Protein AF-A0A066VJV2-F1 (afdb_monomer)

Foldseek 3Di:
DDDDDDDDDDDDDDDDDDDDDDDDDDDDDDDDDDDDDDDDDDDDDDDDDDDDDDDDDDDDDDDDDDDDPDDDPDPDDDDDDDDDDDDDDDDDDDDDQDLPLLVLLLVLLVVLLVLDFVVQSVLLNLLSVLLNVLLVVLVVCVVDVDPFAFAEEEEAAAVVLVSVLLVCLLQLDVVVVVVVVVPDDPPDDDDDDPDDDDDDDFQFEDEPPDDDDDDDPPDPDPVPRPRPPRDPPVLSVVLSHRYYYHYLDAPDSVVVSVVLVGLAYEQGGEPVLLLVLLVVLVVVVPPPDPDDPPPPCPPVVSSNVSRLNSLQVLLVCLQFQRYAYEYAHQPPPPPPPDDLPPVVVVVVVVSLVSSCSRNHVVSSVSLQVSQVLLVVVVCPVPPPDDDRDHSYHYFHSVLSVVLSVLVVVQVVCVPPDDPDDDDRSVVVNVVSVVSGRSVVVSVCSSCVSLLSPPCPPPPPDDDDPDPDPCVSVSSSSSSVSSSVVSSVSSLVVSVVVLVVLLVLLVLLLVLLVVLVVVLVVVLLVLLCVLQHVPPCVDPDPPPPVPDDPDDDDDDDDDDDPDPPPPDDPVNQCSHLVNLQVVLVVQLVCCCPPVVDLVCLLVCLVVLLVVVLCSLVVRQSPVSLVSLLVVLVVLLVLLVVSLVVLVVSVVVSLVVVVDVVCDPSNVVCPDDDPDPPPSSQRLLNDPVLVVQLVCQDSVNLVVVSDSCLLCVLSVVLSCQCNPCVHLSNLLSVLSVVLSVVLVVQLVVLLVLLCCLDPVVVVCVDDDDPVCVVSNDHNVRSVVSSVVSNVVSSVSSNVSNVVSVVVSVVSSVVSSVVSSVVSSVSSSCSSCVRRSVSSNSSSVSSNVSSVVSVVSSVVSVVSSVVSVVVSVVSVPPVPPPVVVPPDD

Solvent-accessible surface area (backbone atoms only — not comparable to full-atom values): 53310 Å² total; per-residue (Å²): 140,84,90,85,86,84,90,86,87,86,82,83,90,78,88,83,88,83,88,83,85,90,79,89,86,86,88,82,90,77,87,88,82,82,88,80,90,86,88,84,84,89,92,84,89,83,83,87,80,82,90,81,94,82,87,91,78,81,85,89,83,88,87,89,79,93,81,89,92,82,89,87,88,77,92,87,79,88,83,85,80,82,82,83,78,83,76,85,78,88,78,86,84,79,93,69,91,70,74,75,57,57,57,51,62,39,50,46,46,59,55,43,31,73,74,42,60,74,81,74,26,49,59,55,40,51,50,32,54,56,33,44,51,53,52,54,54,48,56,54,48,75,78,36,98,61,80,80,78,64,46,32,34,36,40,39,12,16,56,89,39,39,43,61,51,40,53,48,43,72,67,52,56,66,70,60,57,48,70,68,51,75,77,65,80,93,86,74,97,73,80,95,70,88,76,81,80,90,72,94,58,84,39,64,40,52,75,72,68,92,70,87,83,78,78,84,89,57,76,88,68,74,78,82,56,62,47,57,54,61,78,82,51,63,66,43,63,74,49,37,52,44,70,35,49,34,50,48,51,65,96,44,70,69,51,50,51,51,58,64,69,30,58,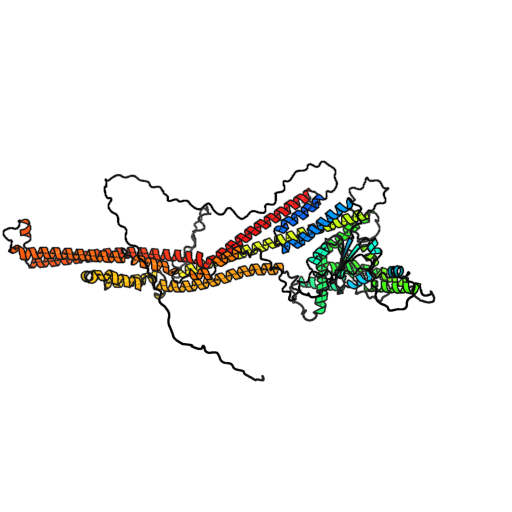28,37,38,38,41,42,21,60,63,55,40,48,52,45,22,49,55,51,58,51,68,77,45,80,87,58,82,81,72,86,73,87,81,51,73,70,60,51,55,60,50,48,27,42,48,42,40,38,52,50,47,38,69,43,25,78,40,64,59,51,42,40,35,36,26,52,84,79,77,80,66,86,66,94,74,60,78,74,70,55,50,66,69,45,51,64,56,49,49,57,35,44,30,51,44,48,29,59,72,27,44,50,36,33,39,45,59,37,49,58,52,50,64,65,64,43,80,81,56,84,85,77,81,79,81,73,66,54,53,44,69,30,24,48,73,36,30,46,48,13,46,52,29,42,49,51,28,60,61,45,75,78,50,79,90,77,85,68,99,65,63,40,60,60,53,15,53,53,28,32,66,70,7,34,54,61,62,52,50,50,41,70,58,51,55,77,48,65,68,69,79,61,85,84,78,61,92,82,72,82,92,82,70,93,70,76,56,68,59,60,27,51,52,53,37,52,51,50,40,32,52,44,51,51,53,50,42,50,52,51,49,52,50,53,51,55,52,52,49,52,52,34,52,51,40,43,51,51,19,54,49,38,39,51,51,46,53,52,51,51,51,52,51,50,39,64,75,72,35,76,88,68,60,90,67,74,77,88,74,80,63,79,86,74,70,98,71,88,81,82,92,76,91,76,82,88,76,78,79,78,78,73,80,72,52,82,79,67,42,57,77,38,68,71,33,32,42,47,53,28,48,52,54,51,48,48,42,50,64,71,66,56,30,73,87,45,36,81,80,45,42,75,50,45,45,58,58,48,49,57,45,46,77,71,33,57,43,50,67,51,41,53,49,37,35,52,47,44,58,48,49,53,53,51,29,52,50,46,52,52,52,44,51,49,56,52,50,48,55,46,51,48,52,50,53,60,75,57,37,88,84,52,70,80,68,82,67,91,69,90,65,83,68,74,76,77,74,43,92,80,67,42,70,64,53,54,52,54,44,61,68,43,28,62,80,57,31,51,74,64,59,41,56,58,59,68,33,41,52,57,54,52,51,53,46,51,42,70,34,92,80,14,57,49,46,50,44,27,53,50,45,42,55,40,44,51,50,30,49,51,52,37,50,52,43,45,53,54,33,49,43,24,52,65,45,37,78,76,43,78,88,77,68,62,73,84,58,64,80,51,62,41,54,66,72,54,29,53,49,49,43,51,50,47,43,52,50,29,50,54,52,34,45,55,50,52,52,51,46,50,59,46,42,51,51,57,47,57,55,50,52,59,48,46,55,51,47,45,53,52,51,47,51,49,46,43,52,70,45,44,41,32,34,36,49,48,49,17,51,46,37,37,53,48,28,53,54,47,47,56,50,48,55,49,38,49,51,51,52,50,52,56,47,48,54,41,44,74,71,59,72,48,75,69,78,75,68,80,80,78,81,80,131

Structure (mmCIF, N/CA/C/O backbone):
data_AF-A0A066VJV2-F1
#
_entry.id   AF-A0A066VJV2-F1
#
loop_
_atom_site.group_PDB
_atom_site.id
_atom_site.type_symbol
_atom_site.label_atom_id
_atom_site.label_alt_id
_atom_site.label_comp_id
_atom_site.label_asym_id
_atom_site.label_entity_id
_atom_site.label_seq_id
_atom_site.pdbx_PDB_ins_code
_atom_site.Cartn_x
_atom_site.Cartn_y
_atom_site.Cartn_z
_atom_site.occupancy
_atom_site.B_iso_or_equiv
_atom_site.auth_seq_id
_atom_site.auth_comp_id
_atom_site.auth_asym_id
_atom_site.auth_atom_id
_atom_site.pdbx_PDB_model_num
ATOM 1 N N . MET A 1 1 ? 42.986 -24.938 29.144 1.00 39.69 1 MET A N 1
ATOM 2 C CA . MET A 1 1 ? 42.851 -26.283 28.548 1.00 39.69 1 MET A CA 1
ATOM 3 C C . MET A 1 1 ? 41.410 -26.482 28.104 1.00 39.69 1 MET A C 1
ATOM 5 O O . MET A 1 1 ? 40.550 -26.448 28.975 1.00 39.69 1 MET A O 1
ATOM 9 N N . PRO A 1 2 ? 41.135 -26.658 26.805 1.00 43.28 2 PRO A N 1
ATOM 10 C CA . PRO A 1 2 ? 39.893 -27.248 26.313 1.00 43.28 2 PRO A CA 1
ATOM 11 C C . PRO A 1 2 ? 40.125 -28.696 25.841 1.00 43.28 2 PRO A C 1
ATOM 13 O O . PRO A 1 2 ? 41.174 -29.010 25.277 1.00 43.28 2 PRO A O 1
ATOM 16 N N . SER A 1 3 ? 39.159 -29.580 26.085 1.00 40.84 3 SER A N 1
ATOM 17 C CA . SER A 1 3 ? 39.162 -30.973 25.621 1.00 40.84 3 SER A CA 1
ATOM 18 C C . SER A 1 3 ? 38.673 -31.091 24.171 1.00 40.84 3 SER A C 1
ATOM 20 O O . SER A 1 3 ? 37.910 -30.258 23.688 1.00 40.84 3 SER A O 1
ATOM 22 N N . ALA A 1 4 ? 39.132 -32.131 23.470 1.00 44.03 4 ALA A N 1
ATOM 23 C CA . ALA A 1 4 ? 38.883 -32.359 22.046 1.00 44.03 4 ALA A CA 1
ATOM 24 C C . ALA A 1 4 ? 38.137 -33.685 21.783 1.00 44.03 4 ALA A C 1
ATOM 26 O O . ALA A 1 4 ? 37.939 -34.473 22.706 1.00 44.03 4 ALA A O 1
ATOM 27 N N . THR A 1 5 ? 37.871 -33.942 20.491 1.00 43.41 5 THR A N 1
ATOM 28 C CA . THR A 1 5 ? 37.359 -35.165 19.813 1.00 43.41 5 THR A CA 1
ATOM 29 C C . THR A 1 5 ? 35.867 -35.164 19.416 1.00 43.41 5 THR A C 1
ATOM 31 O O . THR A 1 5 ? 35.047 -34.608 20.140 1.00 43.41 5 THR A O 1
ATOM 34 N N . PRO A 1 6 ? 35.491 -35.834 18.300 1.00 54.53 6 PRO A N 1
ATOM 35 C CA . PRO A 1 6 ? 36.226 -35.883 17.026 1.00 54.53 6 PRO A CA 1
ATOM 36 C C . PRO A 1 6 ? 35.349 -35.690 15.761 1.00 54.53 6 PRO A C 1
ATOM 38 O O . PRO A 1 6 ? 34.130 -35.569 15.808 1.00 54.53 6 PRO A O 1
ATOM 41 N N . PHE A 1 7 ? 36.026 -35.674 14.609 1.00 32.38 7 PHE A N 1
ATOM 42 C CA . PHE A 1 7 ? 35.481 -35.563 13.250 1.00 32.38 7 PHE A CA 1
ATOM 43 C C . PHE A 1 7 ? 34.491 -36.673 12.849 1.00 32.38 7 PHE A C 1
ATOM 45 O O . PHE A 1 7 ? 34.722 -37.846 13.131 1.00 32.38 7 PHE A O 1
ATOM 52 N N . HIS A 1 8 ? 33.543 -36.317 11.974 1.00 36.34 8 HIS A N 1
ATOM 53 C CA . HIS A 1 8 ? 33.120 -37.182 10.868 1.00 36.34 8 HIS A CA 1
ATOM 54 C C . HIS A 1 8 ? 33.074 -36.372 9.566 1.00 36.34 8 HIS A C 1
ATOM 56 O O . HIS A 1 8 ? 32.498 -35.287 9.516 1.00 36.34 8 HIS A O 1
ATOM 62 N N . SER A 1 9 ? 33.711 -36.885 8.515 1.00 31.31 9 SER A N 1
ATOM 63 C CA . SER A 1 9 ? 33.806 -36.249 7.200 1.00 31.31 9 SER A CA 1
ATOM 64 C C . SER A 1 9 ? 32.852 -36.897 6.194 1.00 31.31 9 SER A C 1
ATOM 66 O O . SER A 1 9 ? 32.720 -38.118 6.139 1.00 31.31 9 SER A O 1
ATOM 68 N N . SER A 1 10 ? 32.229 -36.080 5.344 1.00 33.25 10 SER A N 1
ATOM 69 C CA . SER A 1 10 ? 31.656 -36.529 4.071 1.00 33.25 10 SER A CA 1
ATOM 70 C C . SER A 1 10 ? 31.988 -35.505 2.981 1.00 33.25 10 SER A C 1
ATOM 72 O O . SER A 1 10 ? 31.960 -34.298 3.215 1.00 33.25 10 SER A O 1
ATOM 74 N N . LEU A 1 11 ? 32.413 -36.004 1.820 1.00 36.78 11 LEU A N 1
ATOM 75 C CA . LEU A 1 11 ? 32.882 -35.228 0.665 1.00 36.78 11 LEU A CA 1
ATOM 76 C C . LEU A 1 11 ? 31.855 -35.308 -0.487 1.00 36.78 11 LEU A C 1
ATOM 78 O O . LEU A 1 11 ? 30.977 -36.172 -0.456 1.00 36.78 11 LEU A O 1
ATOM 82 N N . PRO A 1 12 ? 31.908 -34.394 -1.476 1.00 43.50 12 PRO A N 1
ATOM 83 C CA . PRO A 1 12 ? 30.736 -34.039 -2.276 1.00 43.50 12 PRO A CA 1
ATOM 84 C C . PRO A 1 12 ? 30.465 -34.961 -3.472 1.00 43.50 12 PRO A C 1
ATOM 86 O O . PRO A 1 12 ? 31.363 -35.591 -4.036 1.00 43.50 12 PRO A O 1
ATOM 89 N N . ALA A 1 13 ? 29.206 -34.955 -3.911 1.00 32.41 13 ALA A N 1
ATOM 90 C CA . ALA A 1 13 ? 28.751 -35.646 -5.111 1.00 32.41 13 ALA A CA 1
ATOM 91 C C . ALA A 1 13 ? 29.340 -35.037 -6.400 1.00 32.41 13 ALA A C 1
ATOM 93 O O . ALA A 1 13 ? 29.382 -33.819 -6.572 1.00 32.41 13 ALA A O 1
ATOM 94 N N . LYS A 1 14 ? 29.735 -35.906 -7.338 1.00 33.06 14 LYS A N 1
ATOM 95 C CA . LYS A 1 14 ? 30.021 -35.555 -8.739 1.00 33.06 14 LYS A CA 1
ATOM 96 C C . LYS A 1 14 ? 28.795 -35.859 -9.613 1.00 33.06 14 LYS A C 1
ATOM 98 O O . LYS A 1 14 ? 28.132 -36.864 -9.356 1.00 33.06 14 LYS A O 1
ATOM 103 N N . PRO A 1 15 ? 28.515 -35.070 -10.665 1.00 38.19 15 PRO A N 1
ATOM 104 C CA . PRO A 1 15 ? 27.464 -35.390 -11.625 1.00 38.19 15 PRO A CA 1
ATOM 105 C C . PRO A 1 15 ? 27.887 -36.547 -12.543 1.00 38.19 15 PRO A C 1
ATOM 107 O O . PRO A 1 15 ? 29.033 -36.619 -12.990 1.00 38.19 15 PRO A O 1
ATOM 110 N N . VAL A 1 16 ? 26.943 -37.440 -12.845 1.00 35.59 16 VAL A N 1
ATOM 111 C CA . VAL A 1 16 ? 27.129 -38.547 -13.792 1.00 35.59 16 VAL A CA 1
ATOM 112 C C . VAL A 1 16 ? 26.794 -38.070 -15.204 1.00 35.59 16 VAL A C 1
ATOM 114 O O . VAL A 1 16 ? 25.682 -37.620 -15.465 1.00 35.59 16 VAL A O 1
ATOM 117 N N . PHE A 1 17 ? 27.750 -38.205 -16.124 1.00 30.39 17 PHE A N 1
ATOM 118 C CA . PHE A 1 17 ? 27.488 -38.165 -17.563 1.00 30.39 17 PHE A CA 1
ATOM 119 C C . PHE A 1 17 ? 26.851 -39.489 -18.003 1.00 30.39 17 PHE A C 1
ATOM 121 O O . PHE A 1 17 ? 27.412 -40.553 -17.744 1.00 30.39 17 PHE A O 1
ATOM 128 N N . SER A 1 18 ? 25.745 -39.427 -18.742 1.00 32.62 18 SER A N 1
ATOM 129 C CA . SER A 1 18 ? 25.177 -40.572 -19.459 1.00 32.62 18 SER A CA 1
ATOM 130 C C . SER A 1 18 ? 24.946 -40.221 -20.930 1.00 32.62 18 SER A C 1
ATOM 132 O O . SER A 1 18 ? 23.914 -39.692 -21.331 1.00 32.62 18 SER A O 1
ATOM 134 N N . THR A 1 19 ? 25.936 -40.540 -21.759 1.00 30.48 19 THR A N 1
ATOM 135 C CA . THR A 1 19 ? 25.790 -40.609 -23.217 1.00 30.48 19 THR A CA 1
ATOM 136 C C . THR A 1 19 ? 25.227 -41.965 -23.621 1.00 30.48 19 THR A C 1
ATOM 138 O O . THR A 1 19 ? 25.823 -42.979 -23.265 1.00 30.48 19 THR A O 1
ATOM 141 N N . LEU A 1 20 ? 24.180 -41.989 -24.446 1.00 29.66 20 LEU A N 1
ATOM 142 C CA . LEU A 1 20 ? 23.897 -43.074 -25.393 1.00 29.66 20 LEU A CA 1
ATOM 143 C C . LEU A 1 20 ? 23.068 -42.525 -26.569 1.00 29.66 20 LEU A C 1
ATOM 145 O O . LEU A 1 20 ? 22.433 -41.480 -26.448 1.00 29.66 20 LEU A O 1
ATOM 149 N N . SER A 1 21 ? 23.176 -43.182 -27.726 1.00 28.14 21 SER A N 1
ATOM 150 C CA . SER A 1 21 ? 22.828 -42.633 -29.052 1.00 28.14 21 SER A CA 1
ATOM 151 C C . SER A 1 21 ? 21.708 -43.475 -29.737 1.00 28.14 21 SER A C 1
ATOM 153 O O . SER A 1 21 ? 20.954 -44.104 -28.995 1.00 28.14 21 SER A O 1
ATOM 155 N N . PRO A 1 22 ? 21.438 -43.462 -31.066 1.00 49.06 22 PRO A N 1
ATOM 156 C CA . PRO A 1 22 ? 20.094 -43.113 -31.546 1.00 49.06 22 PRO A CA 1
ATOM 157 C C . PRO A 1 22 ? 19.390 -44.200 -32.390 1.00 49.06 22 PRO A C 1
ATOM 159 O O . PRO A 1 22 ? 20.035 -45.103 -32.919 1.00 49.06 22 PRO A O 1
ATOM 162 N N . ALA A 1 23 ? 18.079 -44.056 -32.632 1.00 27.03 23 ALA A N 1
ATOM 163 C CA . ALA A 1 23 ? 17.391 -44.724 -33.748 1.00 27.03 23 ALA A CA 1
ATOM 164 C C . ALA A 1 23 ? 16.080 -44.022 -34.174 1.00 27.03 23 ALA A C 1
ATOM 166 O O . ALA A 1 23 ? 15.378 -43.453 -33.347 1.00 27.03 23 ALA A O 1
ATOM 167 N N . ALA A 1 24 ? 15.795 -44.105 -35.482 1.00 29.22 24 ALA A N 1
ATOM 168 C CA . ALA A 1 24 ? 14.582 -43.752 -36.244 1.00 29.22 24 ALA A CA 1
ATOM 169 C C . ALA A 1 24 ? 13.249 -43.634 -35.454 1.00 29.22 24 ALA A C 1
ATOM 171 O O . ALA A 1 24 ? 12.934 -44.469 -34.618 1.00 29.22 24 ALA A O 1
ATOM 172 N N . SER A 1 25 ? 12.324 -42.714 -35.752 1.00 27.80 25 SER A N 1
ATOM 173 C CA . SER A 1 25 ? 11.764 -42.355 -37.077 1.00 27.80 25 SER A CA 1
ATOM 174 C C . SER A 1 25 ? 11.108 -40.947 -37.017 1.00 27.80 25 SER A C 1
ATOM 176 O O . SER A 1 25 ? 11.111 -40.341 -35.953 1.00 27.80 25 SER A O 1
ATOM 178 N N . SER A 1 26 ? 10.505 -40.331 -38.046 1.00 28.11 26 SER A N 1
ATOM 179 C CA . SER A 1 26 ? 10.114 -40.731 -39.417 1.00 28.11 26 SER A CA 1
ATOM 180 C C . SER A 1 26 ? 10.123 -39.497 -40.363 1.00 28.11 26 SER A C 1
ATOM 182 O O . SER A 1 26 ? 10.624 -38.443 -39.977 1.00 28.11 26 SER A O 1
ATOM 184 N N . LEU A 1 27 ? 9.571 -39.596 -41.585 1.00 31.77 27 LEU A N 1
ATOM 185 C CA . LEU A 1 27 ? 9.294 -38.444 -42.464 1.00 31.77 27 LEU A CA 1
ATOM 186 C C . LEU A 1 27 ? 7.798 -38.090 -42.475 1.00 31.77 27 LEU A C 1
ATOM 188 O O . LEU A 1 27 ? 6.961 -38.973 -42.642 1.00 31.77 27 LEU A O 1
ATOM 192 N N . ALA A 1 28 ? 7.483 -36.792 -42.470 1.00 30.34 28 ALA A N 1
ATOM 193 C CA . ALA A 1 28 ? 6.215 -36.263 -42.975 1.00 30.34 28 ALA A CA 1
ATOM 194 C C . ALA A 1 28 ? 6.444 -34.885 -43.624 1.00 30.34 28 ALA A C 1
ATOM 196 O O . ALA A 1 28 ? 6.582 -33.873 -42.941 1.00 30.34 28 ALA A O 1
ATOM 197 N N . SER A 1 29 ? 6.505 -34.850 -44.955 1.00 29.75 29 SER A N 1
ATOM 198 C CA . SER A 1 29 ? 6.594 -33.606 -45.727 1.00 29.75 29 SER A CA 1
ATOM 199 C C . SER A 1 29 ? 5.217 -32.953 -45.856 1.00 29.75 29 SER A C 1
ATOM 201 O O . SER A 1 29 ? 4.290 -33.596 -46.348 1.00 29.75 29 SER A O 1
ATOM 203 N N . SER A 1 30 ? 5.090 -31.663 -45.538 1.00 28.75 30 SER A N 1
ATOM 204 C CA . SER A 1 30 ? 3.967 -30.836 -45.999 1.00 28.75 30 SER A CA 1
ATOM 205 C C . SER A 1 30 ? 4.485 -29.654 -46.822 1.00 28.75 30 SER A C 1
ATOM 207 O O . SER A 1 30 ? 5.364 -28.900 -46.410 1.00 28.75 30 SER A O 1
ATOM 209 N N . GLN A 1 31 ? 3.985 -29.547 -48.053 1.00 28.84 31 GLN A N 1
ATOM 210 C CA . GLN A 1 31 ? 4.410 -28.540 -49.022 1.00 28.84 31 GLN A CA 1
ATOM 211 C C . GLN A 1 31 ? 3.922 -27.142 -48.625 1.00 28.84 31 GLN A C 1
ATOM 213 O O . GLN A 1 31 ? 2.743 -26.958 -48.322 1.00 28.84 31 GLN A O 1
ATOM 218 N N . ILE A 1 32 ? 4.792 -26.139 -48.751 1.00 31.83 32 ILE A N 1
ATOM 219 C CA . ILE A 1 32 ? 4.379 -24.733 -48.796 1.00 31.83 32 ILE A CA 1
ATOM 220 C C . ILE A 1 32 ? 4.088 -24.378 -50.258 1.00 31.83 32 ILE A C 1
ATOM 222 O O . ILE A 1 32 ? 4.955 -24.483 -51.124 1.00 31.83 32 ILE A O 1
ATOM 226 N N . LYS A 1 33 ? 2.842 -23.983 -50.526 1.00 29.89 33 LYS A N 1
ATOM 227 C CA . LYS A 1 33 ? 2.322 -23.632 -51.854 1.00 29.89 33 LYS A CA 1
ATOM 228 C C . LYS A 1 33 ? 2.495 -22.123 -52.109 1.00 29.89 33 LYS A C 1
ATOM 230 O O . LYS A 1 33 ? 2.075 -21.343 -51.254 1.00 29.89 33 LYS A O 1
ATOM 235 N N . PRO A 1 34 ? 3.060 -21.683 -53.249 1.00 39.22 34 PRO A N 1
ATOM 236 C CA . PRO A 1 34 ? 3.154 -20.263 -53.584 1.00 39.22 34 PRO A CA 1
ATOM 237 C C . PRO A 1 34 ? 1.835 -19.739 -54.192 1.00 39.22 34 PRO A C 1
ATOM 239 O O . PRO A 1 34 ? 1.133 -20.500 -54.862 1.00 39.22 34 PRO A O 1
ATOM 242 N N . PRO A 1 35 ? 1.491 -18.451 -54.007 1.00 45.31 35 PRO A N 1
ATOM 243 C CA . PRO A 1 35 ? 0.436 -17.797 -54.773 1.00 45.31 35 PRO A CA 1
ATOM 244 C C . PRO A 1 35 ? 0.983 -17.248 -56.099 1.00 45.31 35 PRO A C 1
ATOM 246 O O . PRO A 1 35 ? 1.916 -16.444 -56.119 1.00 45.31 35 PRO A O 1
ATOM 249 N N . GLU A 1 36 ? 0.380 -17.670 -57.209 1.00 29.02 36 GLU A N 1
ATOM 250 C CA . GLU A 1 36 ? 0.655 -17.120 -58.537 1.00 29.02 36 GLU A CA 1
ATOM 251 C C . GLU A 1 36 ? -0.036 -15.768 -58.776 1.00 29.02 36 GLU A C 1
ATOM 253 O O . GLU A 1 36 ? -1.058 -15.417 -58.186 1.00 29.02 36 GLU A O 1
ATOM 258 N N . SER A 1 37 ? 0.564 -15.036 -59.707 1.00 31.61 37 SER A N 1
ATOM 259 C CA . SER A 1 37 ? 0.115 -13.810 -60.362 1.00 31.61 37 SER A CA 1
ATOM 260 C C . SER A 1 37 ? -1.361 -13.746 -60.779 1.00 31.61 37 SER A C 1
ATOM 262 O O . SER A 1 37 ? -1.894 -14.689 -61.358 1.00 31.61 37 SER A O 1
ATOM 264 N N . ALA A 1 38 ? -1.937 -12.541 -60.695 1.00 29.30 38 ALA A N 1
ATOM 265 C CA . ALA A 1 38 ? -3.058 -12.115 -61.532 1.00 29.30 38 ALA A CA 1
ATOM 266 C C . ALA A 1 38 ? -2.731 -10.770 -62.206 1.00 29.30 38 ALA A C 1
ATOM 268 O O . ALA A 1 38 ? -2.314 -9.818 -61.546 1.00 29.30 38 ALA A O 1
ATOM 269 N N . SER A 1 39 ? -2.917 -10.695 -63.526 1.00 29.55 39 SER A N 1
ATOM 270 C CA . SER A 1 39 ? -2.585 -9.536 -64.365 1.00 29.55 39 SER A CA 1
ATOM 271 C C . SER A 1 39 ? -3.777 -9.090 -65.221 1.00 29.55 39 SER A C 1
ATOM 273 O O . SER A 1 39 ? -4.292 -9.887 -66.001 1.00 29.55 39 SER A O 1
ATOM 275 N N . ALA A 1 40 ? -4.150 -7.809 -65.146 1.00 29.28 40 ALA A N 1
ATOM 276 C CA . ALA A 1 40 ? -4.997 -7.098 -66.116 1.00 29.28 40 ALA A CA 1
ATOM 277 C C . ALA A 1 40 ? -4.688 -5.585 -65.991 1.00 29.28 40 ALA A C 1
ATOM 279 O O . ALA A 1 40 ? -4.832 -5.034 -64.907 1.00 29.28 40 ALA A O 1
ATOM 280 N N . ILE A 1 41 ? -3.985 -4.934 -66.928 1.00 28.88 41 ILE A N 1
ATOM 281 C CA . ILE A 1 41 ? -4.368 -4.479 -68.287 1.00 28.88 41 ILE A CA 1
ATOM 282 C C . ILE A 1 41 ? -4.996 -3.061 -68.298 1.00 28.88 41 ILE A C 1
ATOM 284 O O . ILE A 1 41 ? -6.122 -2.862 -67.872 1.00 28.88 41 ILE A O 1
ATOM 288 N N . PHE A 1 42 ? -4.206 -2.122 -68.848 1.00 29.98 42 PHE A N 1
ATOM 289 C CA . PHE A 1 42 ? -4.512 -0.849 -69.540 1.00 29.98 42 PHE A CA 1
ATOM 290 C C . PHE A 1 42 ? -5.593 0.137 -69.036 1.00 29.98 42 PHE A C 1
ATOM 292 O O . PHE A 1 42 ? -6.777 -0.165 -68.984 1.00 29.98 42 PHE A O 1
ATOM 299 N N . GLY A 1 43 ? -5.186 1.411 -68.878 1.00 25.47 43 GLY A N 1
ATOM 300 C CA . GLY A 1 43 ? -6.101 2.544 -68.657 1.00 25.47 43 GLY A CA 1
ATOM 301 C C . GLY A 1 43 ? -5.430 3.922 -68.509 1.00 25.47 43 GLY A C 1
ATOM 302 O O . GLY A 1 43 ? -5.498 4.530 -67.449 1.00 25.47 43 GLY A O 1
ATOM 303 N N . VAL A 1 44 ? -4.787 4.434 -69.565 1.00 33.00 44 VAL A N 1
ATOM 304 C CA . VAL A 1 44 ? -4.277 5.825 -69.687 1.00 33.00 44 VAL A CA 1
ATOM 305 C C . VAL A 1 44 ? -5.044 6.440 -70.869 1.00 33.00 44 VAL A C 1
ATOM 307 O O . VAL A 1 44 ? -5.065 5.777 -71.909 1.00 33.00 44 VAL A O 1
ATOM 310 N N . PRO A 1 45 ? -5.697 7.630 -70.775 1.00 41.06 45 PRO A N 1
ATOM 311 C CA . PRO A 1 45 ? -4.946 8.894 -70.677 1.00 41.06 45 PRO A CA 1
ATOM 312 C C . PRO A 1 45 ? -5.618 10.121 -70.004 1.00 41.06 45 PRO A C 1
ATOM 314 O O . PRO A 1 45 ? -6.827 10.179 -69.808 1.00 41.06 45 PRO A O 1
ATOM 317 N N . LYS A 1 46 ? -4.796 11.182 -69.859 1.00 26.48 46 LYS A N 1
ATOM 318 C CA . LYS A 1 46 ? -4.992 12.562 -70.395 1.00 26.48 46 LYS A CA 1
ATOM 319 C C . LYS A 1 46 ? -4.856 13.692 -69.351 1.00 26.48 46 LYS A C 1
ATOM 321 O O . LYS A 1 46 ? -5.669 13.825 -68.447 1.00 26.48 46 LYS A O 1
ATOM 326 N N . MET A 1 47 ? -3.842 14.549 -69.534 1.00 31.31 47 MET A N 1
ATOM 327 C CA . MET A 1 47 ? -3.744 15.870 -68.882 1.00 31.31 47 MET A CA 1
ATOM 328 C C . MET A 1 47 ? -4.750 16.866 -69.488 1.00 31.31 47 MET A C 1
ATOM 330 O O . MET A 1 47 ? -5.168 16.697 -70.637 1.00 31.31 47 MET A O 1
ATOM 334 N N . PRO A 1 48 ? -5.056 17.958 -68.769 1.00 44.22 48 PRO A N 1
ATOM 335 C CA . PRO A 1 48 ? -4.577 19.263 -69.246 1.00 44.22 48 PRO A CA 1
ATOM 336 C C . PRO A 1 48 ? -3.873 20.104 -68.156 1.00 44.22 48 PRO A C 1
ATOM 338 O O . PRO A 1 48 ? -3.527 19.611 -67.086 1.00 44.22 48 PRO A O 1
ATOM 341 N N . SER A 1 49 ? -3.553 21.354 -68.493 1.00 32.12 49 SER A N 1
ATOM 342 C CA . SER A 1 49 ? -2.418 22.128 -67.972 1.00 32.12 49 SER A CA 1
ATOM 343 C C . SER A 1 49 ? -2.761 23.389 -67.162 1.00 32.12 49 SER A C 1
ATOM 345 O O . SER A 1 49 ? -3.708 24.076 -67.516 1.00 32.12 49 SER A O 1
ATOM 347 N N . LYS A 1 50 ? -1.815 23.766 -66.279 1.00 31.84 50 LYS A N 1
ATOM 348 C CA . LYS A 1 50 ? -1.361 25.136 -65.910 1.00 31.84 50 LYS A CA 1
ATOM 349 C C . LYS A 1 50 ? -2.307 26.147 -65.223 1.00 31.84 50 LYS A C 1
ATOM 351 O O . LYS A 1 50 ? -3.377 26.439 -65.725 1.00 31.84 50 LYS A O 1
ATOM 356 N N . GLU A 1 51 ? -1.704 26.821 -64.225 1.00 27.88 51 GLU A N 1
ATOM 357 C CA . GLU A 1 51 ? -2.011 28.172 -63.686 1.00 27.88 51 GLU A CA 1
ATOM 358 C C . GLU A 1 51 ? -3.375 28.283 -62.933 1.00 27.88 51 GLU A C 1
ATOM 360 O O . GLU A 1 51 ? -4.338 27.620 -63.286 1.00 27.88 51 GLU A O 1
ATOM 365 N N . THR A 1 52 ? -3.541 28.991 -61.801 1.00 28.80 52 THR A N 1
ATOM 366 C CA . THR A 1 52 ? -2.760 30.086 -61.179 1.00 28.80 52 THR A CA 1
ATOM 367 C C . THR A 1 52 ? -2.888 30.088 -59.632 1.00 28.80 52 THR A C 1
ATOM 369 O O . THR A 1 52 ? -3.772 29.460 -59.063 1.00 28.80 52 THR A O 1
ATOM 372 N N . VAL A 1 53 ? -1.996 30.835 -58.971 1.00 30.42 53 VAL A N 1
ATOM 373 C CA . VAL A 1 53 ? -1.949 31.270 -57.551 1.00 30.42 53 VAL A CA 1
ATOM 374 C C . VAL A 1 53 ? -3.298 31.441 -56.816 1.00 30.42 53 VAL A C 1
ATOM 376 O O . VAL A 1 53 ? -4.118 32.240 -57.255 1.00 30.42 53 VAL A O 1
ATOM 379 N N . ALA A 1 54 ? -3.423 30.861 -55.607 1.00 27.31 54 ALA A N 1
ATOM 380 C CA . ALA A 1 54 ? -4.037 31.485 -54.414 1.00 27.31 54 ALA A CA 1
ATOM 381 C C . ALA A 1 54 ? -3.732 30.688 -53.120 1.00 27.31 54 ALA A C 1
ATOM 383 O O . ALA A 1 54 ? -3.418 29.501 -53.167 1.00 27.31 54 ALA A O 1
ATOM 384 N N . SER A 1 55 ? -3.796 31.365 -51.970 1.00 29.14 55 SER A N 1
ATOM 385 C CA . SER A 1 55 ? -3.417 30.866 -50.635 1.00 29.14 55 SER A CA 1
ATOM 386 C C . SER A 1 55 ? -4.526 30.083 -49.899 1.00 29.14 55 SER A C 1
ATOM 388 O O . SER A 1 55 ? -5.688 30.155 -50.278 1.00 29.14 55 SER A O 1
ATOM 390 N N . ILE A 1 56 ? -4.152 29.505 -48.742 1.00 28.44 56 ILE A N 1
ATOM 391 C CA . ILE A 1 56 ? -4.992 28.990 -47.630 1.00 28.44 56 ILE A CA 1
ATOM 392 C C . ILE A 1 56 ? -5.379 27.496 -47.704 1.00 28.44 56 ILE A C 1
ATOM 394 O O . ILE A 1 56 ? -6.292 27.089 -48.412 1.00 28.44 56 ILE A O 1
ATOM 398 N N . SER A 1 57 ? -4.734 26.714 -46.833 1.00 25.06 57 SER A N 1
ATOM 399 C CA . SER A 1 57 ? -5.195 25.441 -46.257 1.00 25.06 57 SER A CA 1
ATOM 400 C C . SER A 1 57 ? -4.874 25.503 -44.752 1.00 25.06 57 SER A C 1
ATOM 402 O O . SER A 1 57 ? -3.776 25.918 -44.391 1.00 25.06 57 SER A O 1
ATOM 404 N N . SER A 1 58 ? -5.737 25.259 -43.761 1.00 25.72 58 SER A N 1
ATOM 405 C CA . SER A 1 58 ? -7.026 24.557 -43.630 1.00 25.72 58 SER A CA 1
ATOM 406 C C . SER A 1 58 ? -6.991 23.033 -43.846 1.00 25.72 58 SER A C 1
ATOM 408 O O . SER A 1 58 ? -6.639 22.546 -44.914 1.00 25.72 58 SER A O 1
ATOM 410 N N . LEU A 1 59 ? -7.424 22.314 -42.798 1.00 28.61 59 LEU A N 1
ATOM 411 C CA . LEU A 1 59 ? -7.909 20.914 -42.743 1.00 28.61 59 LEU A CA 1
ATOM 412 C C . LEU A 1 59 ? -8.979 20.632 -43.838 1.00 28.61 59 LEU A C 1
ATOM 414 O O . LEU A 1 59 ? -9.477 21.618 -44.389 1.00 28.61 59 LEU A O 1
ATOM 418 N N . PRO A 1 60 ? -9.450 19.382 -44.126 1.00 41.22 60 PRO A N 1
ATOM 419 C CA . PRO A 1 60 ? -9.387 18.096 -43.382 1.00 41.22 60 PRO A CA 1
ATOM 420 C C . PRO A 1 60 ? -8.823 16.961 -44.316 1.00 41.22 60 PRO A C 1
ATOM 422 O O . PRO A 1 60 ? -7.794 17.261 -44.917 1.00 41.22 60 PRO A O 1
ATOM 425 N N . PRO A 1 61 ? -9.380 15.734 -44.574 1.00 46.41 61 PRO A N 1
ATOM 426 C CA . PRO A 1 61 ? -10.344 14.856 -43.865 1.00 46.41 61 PRO A CA 1
ATOM 427 C C . PRO A 1 61 ? -10.068 13.313 -43.810 1.00 46.41 61 PRO A C 1
ATOM 429 O O . PRO A 1 61 ? -9.493 12.719 -44.710 1.00 46.41 61 PRO A O 1
ATOM 432 N N . ASN A 1 62 ? -10.682 12.662 -42.806 1.00 28.05 62 ASN A N 1
ATOM 433 C CA . ASN A 1 62 ? -11.372 11.344 -42.798 1.00 28.05 62 ASN A CA 1
ATOM 434 C C . ASN A 1 62 ? -10.766 10.049 -43.406 1.00 28.05 62 ASN A C 1
ATOM 436 O O . ASN A 1 62 ? -10.671 9.899 -44.619 1.00 28.05 62 ASN A O 1
ATOM 440 N N . PHE A 1 63 ? -10.780 8.982 -42.589 1.00 25.19 63 PHE A N 1
ATOM 441 C CA . PHE A 1 63 ? -11.531 7.757 -42.933 1.00 25.19 63 PHE A CA 1
ATOM 442 C C . PHE A 1 63 ? -12.253 7.187 -41.696 1.00 25.19 63 PHE A C 1
ATOM 444 O O . PHE A 1 63 ? -11.741 7.272 -40.582 1.00 25.19 63 PHE A O 1
ATOM 451 N N . ARG A 1 64 ? -13.478 6.666 -41.869 1.00 29.77 64 ARG A N 1
ATOM 452 C CA . ARG A 1 64 ? -14.406 6.324 -40.769 1.00 29.77 64 ARG A CA 1
ATOM 453 C C . ARG A 1 64 ? -15.221 5.067 -41.099 1.00 29.77 64 ARG A C 1
ATOM 455 O O . ARG A 1 64 ? -16.054 5.111 -41.997 1.00 29.77 64 ARG A O 1
ATOM 462 N N . ALA A 1 65 ? -15.062 4.004 -40.314 1.00 23.97 65 ALA A N 1
ATOM 463 C CA . ALA A 1 65 ? -16.004 2.882 -40.200 1.00 23.97 65 ALA A CA 1
ATOM 464 C C . ALA A 1 65 ? -15.895 2.345 -38.757 1.00 23.97 65 ALA A C 1
ATOM 466 O O . ALA A 1 65 ? -14.798 2.026 -38.322 1.00 23.97 65 ALA A O 1
ATOM 467 N N . ARG A 1 66 ? -16.908 2.433 -37.883 1.00 27.30 66 ARG A N 1
ATOM 468 C CA . ARG A 1 66 ? -18.193 1.698 -37.883 1.00 27.30 66 ARG A CA 1
ATOM 469 C C . ARG A 1 66 ? -18.020 0.178 -37.985 1.00 27.30 66 ARG A C 1
ATOM 471 O O . ARG A 1 66 ? -18.125 -0.367 -39.075 1.00 27.30 66 ARG A O 1
ATOM 478 N N . ASN A 1 67 ? -17.855 -0.479 -36.834 1.00 25.02 67 ASN A N 1
ATOM 479 C CA . ASN A 1 67 ? -18.728 -1.569 -36.367 1.00 25.02 67 ASN A CA 1
ATOM 480 C C . ASN A 1 67 ? -18.390 -1.959 -34.911 1.00 25.02 67 ASN A C 1
ATOM 482 O O . ASN A 1 67 ? -17.364 -1.533 -34.394 1.00 25.02 67 ASN A O 1
ATOM 486 N N . LEU A 1 68 ? -19.268 -2.755 -34.281 1.00 25.62 68 LEU A N 1
ATOM 487 C CA . LEU A 1 68 ? -19.158 -3.313 -32.917 1.00 25.62 68 LEU A CA 1
ATOM 488 C C . LEU A 1 68 ? -19.393 -2.346 -31.736 1.00 25.62 68 LEU A C 1
ATOM 490 O O . LEU A 1 68 ? -18.597 -2.239 -30.812 1.00 25.62 68 LEU A O 1
ATOM 494 N N . LEU A 1 69 ? -20.594 -1.759 -31.707 1.00 28.78 69 LEU A N 1
ATOM 495 C CA . LEU A 1 69 ? -21.283 -1.389 -30.460 1.00 28.78 69 LEU A CA 1
ATOM 496 C C . LEU A 1 69 ? -22.639 -2.118 -30.398 1.00 28.78 69 LEU A C 1
ATOM 498 O O . LEU A 1 69 ? -23.697 -1.508 -30.516 1.00 28.78 69 LEU A O 1
ATOM 502 N N . GLN A 1 70 ? -22.600 -3.454 -30.313 1.00 29.91 70 GLN A N 1
ATOM 503 C CA . GLN A 1 70 ? -23.781 -4.316 -30.139 1.00 29.91 70 GLN A CA 1
ATOM 504 C C . GLN A 1 70 ? -23.362 -5.764 -29.795 1.00 29.91 70 GLN A C 1
ATOM 506 O O . GLN A 1 70 ? -23.377 -6.617 -30.672 1.00 29.91 70 GLN A O 1
ATOM 511 N N . GLN A 1 71 ? -22.954 -6.033 -28.541 1.00 28.52 71 GLN A N 1
ATOM 512 C CA . GLN A 1 71 ? -23.034 -7.349 -27.851 1.00 28.52 71 GLN A CA 1
ATOM 513 C C . GLN A 1 71 ? -22.297 -7.339 -26.490 1.00 28.52 71 GLN A C 1
ATOM 515 O O . GLN A 1 71 ? -21.205 -7.871 -26.376 1.00 28.52 71 GLN A O 1
ATOM 520 N N . THR A 1 72 ? -22.919 -6.778 -25.446 1.00 25.17 72 THR A N 1
ATOM 521 C CA . THR A 1 72 ? -22.699 -7.138 -24.017 1.00 25.17 72 THR A CA 1
ATOM 522 C C . THR A 1 72 ? -23.833 -6.562 -23.153 1.00 25.17 72 THR A C 1
ATOM 524 O O . THR A 1 72 ? -23.629 -5.866 -22.166 1.00 25.17 72 THR A O 1
ATOM 527 N N . ALA A 1 73 ? -25.077 -6.847 -23.546 1.00 28.14 73 ALA A N 1
ATOM 528 C CA . ALA A 1 73 ? -26.273 -6.517 -22.769 1.00 28.14 73 ALA A CA 1
ATOM 529 C C . ALA A 1 73 ? -27.126 -7.779 -22.569 1.00 28.14 73 ALA A C 1
ATOM 531 O O . ALA A 1 73 ? -28.142 -7.966 -23.238 1.00 28.14 73 ALA A O 1
ATOM 532 N N . ARG A 1 74 ? -26.651 -8.677 -21.696 1.00 29.34 74 ARG A N 1
ATOM 533 C CA . ARG A 1 74 ? -27.381 -9.783 -21.042 1.00 29.34 74 ARG A CA 1
ATOM 534 C C . ARG A 1 74 ? -26.444 -10.451 -20.029 1.00 29.34 74 ARG A C 1
ATOM 536 O O . ARG A 1 74 ? -25.244 -10.485 -20.263 1.00 29.34 74 ARG A O 1
ATOM 543 N N . ILE A 1 75 ? -27.019 -11.000 -18.954 1.00 29.02 75 ILE A N 1
ATOM 544 C CA . ILE A 1 75 ? -26.328 -11.510 -17.750 1.00 29.02 75 ILE A CA 1
ATOM 545 C C . ILE A 1 75 ? -25.774 -10.383 -16.853 1.00 29.02 75 ILE A C 1
ATOM 547 O O . ILE A 1 75 ? -24.574 -10.182 -16.752 1.00 29.02 75 ILE A O 1
ATOM 551 N N . PHE A 1 76 ? -26.681 -9.641 -16.211 1.00 25.84 76 PHE A N 1
ATOM 552 C CA . PHE A 1 76 ? -26.729 -9.477 -14.747 1.00 25.84 76 PHE A CA 1
ATOM 553 C C . PHE A 1 76 ? -28.043 -8.765 -14.386 1.00 25.84 76 PHE A C 1
ATOM 555 O O . PHE A 1 76 ? -28.215 -7.565 -14.580 1.00 25.84 76 PHE A O 1
ATOM 562 N N . SER A 1 77 ? -29.000 -9.551 -13.908 1.00 25.55 77 SER A N 1
ATOM 563 C CA . SER A 1 77 ? -30.300 -9.134 -13.373 1.00 25.55 77 SER A CA 1
ATOM 564 C C . SER A 1 77 ? -30.573 -10.000 -12.146 1.00 25.55 77 SER A C 1
ATOM 566 O O . SER A 1 77 ? -30.141 -11.151 -12.171 1.00 25.55 77 SER A O 1
ATOM 568 N N . VAL A 1 78 ? -31.333 -9.491 -11.161 1.00 25.75 78 VAL A N 1
ATOM 569 C CA . VAL A 1 78 ? -31.397 -9.949 -9.746 1.00 25.75 78 VAL A CA 1
ATOM 570 C C . VAL A 1 78 ? -30.251 -9.308 -8.928 1.00 25.75 78 VAL A C 1
ATOM 572 O O . VAL A 1 78 ? -29.091 -9.557 -9.229 1.00 25.75 78 VAL A O 1
ATOM 575 N N . THR A 1 79 ? -30.470 -8.412 -7.952 1.00 24.80 79 THR A N 1
ATOM 576 C CA . THR A 1 79 ? -31.717 -7.964 -7.287 1.00 24.80 79 THR A CA 1
ATOM 577 C C . THR A 1 79 ? -31.699 -6.447 -7.051 1.00 24.80 79 THR A C 1
ATOM 579 O O . THR A 1 79 ? -30.763 -5.934 -6.447 1.00 24.80 79 THR A O 1
ATOM 582 N N . SER A 1 80 ? -32.751 -5.726 -7.449 1.00 24.19 80 SER A N 1
ATOM 583 C CA . SER A 1 80 ? -32.990 -4.343 -7.011 1.00 24.19 80 SER A CA 1
ATOM 584 C C . SER A 1 80 ? -33.924 -4.338 -5.798 1.00 24.19 80 SER A C 1
ATOM 586 O O . SER A 1 80 ? -35.103 -4.666 -5.940 1.00 24.19 80 SER A O 1
ATOM 588 N N . ALA A 1 81 ? -33.422 -3.965 -4.621 1.00 26.80 81 ALA A N 1
ATOM 589 C CA . ALA A 1 81 ? -34.280 -3.652 -3.478 1.00 26.80 81 ALA A CA 1
ATOM 590 C C . ALA A 1 81 ? -34.960 -2.280 -3.696 1.00 26.80 81 ALA A C 1
ATOM 592 O O . ALA A 1 81 ? -34.323 -1.383 -4.256 1.00 26.80 81 ALA A O 1
ATOM 593 N N . PRO A 1 82 ? -36.235 -2.100 -3.306 1.00 28.52 82 PRO A N 1
ATOM 594 C CA . PRO A 1 82 ? -36.966 -0.865 -3.564 1.00 28.52 82 PRO A CA 1
ATOM 595 C C . PRO A 1 82 ? -36.519 0.272 -2.638 1.00 28.52 82 PRO A C 1
ATOM 597 O O . PRO A 1 82 ? -36.308 0.073 -1.443 1.00 28.52 82 PRO A O 1
ATOM 600 N N . SER A 1 83 ? -36.447 1.485 -3.184 1.00 24.30 83 SER A N 1
ATOM 601 C CA . SER A 1 83 ? -36.318 2.713 -2.397 1.00 24.30 83 SER A CA 1
ATOM 602 C C . SER A 1 83 ? -37.575 2.917 -1.537 1.00 24.30 83 SER A C 1
ATOM 604 O O . SER A 1 83 ? -38.674 2.915 -2.100 1.00 24.30 83 SER A O 1
ATOM 606 N N . PRO A 1 84 ? -37.470 3.136 -0.214 1.00 26.78 84 PRO A N 1
ATOM 607 C CA . PRO A 1 84 ? -38.627 3.488 0.596 1.00 26.78 84 PRO A CA 1
ATOM 608 C C . PRO A 1 84 ? -39.044 4.933 0.299 1.00 26.78 84 PRO A C 1
ATOM 610 O O . PRO A 1 84 ? -38.315 5.884 0.579 1.00 26.78 84 PRO A O 1
ATOM 613 N N . SER A 1 85 ? -40.234 5.108 -0.271 1.00 23.95 85 SER A N 1
ATOM 614 C CA . SER A 1 85 ? -40.877 6.416 -0.384 1.00 23.95 85 SER A CA 1
ATOM 615 C C . SER A 1 85 ? -41.343 6.881 0.997 1.00 23.95 85 SER A C 1
ATOM 617 O O . SER A 1 85 ? -42.286 6.315 1.554 1.00 23.95 85 SER A O 1
ATOM 619 N N . LEU A 1 86 ? -40.697 7.917 1.537 1.00 25.12 86 LEU A N 1
ATOM 620 C CA . LEU A 1 86 ? -41.104 8.589 2.773 1.00 25.12 86 LEU A CA 1
ATOM 621 C C . LEU A 1 86 ? -42.507 9.195 2.618 1.00 25.12 86 LEU A C 1
ATOM 623 O O . LEU A 1 86 ? -42.684 10.238 1.988 1.00 25.12 86 LEU A O 1
ATOM 627 N N . HIS A 1 87 ? -43.506 8.547 3.216 1.00 24.28 87 HIS A N 1
ATOM 628 C CA . HIS A 1 87 ? -44.823 9.139 3.417 1.00 24.28 87 HIS A CA 1
ATOM 629 C C . HIS A 1 87 ? -44.802 10.015 4.672 1.00 24.28 87 HIS A C 1
ATOM 631 O O . HIS A 1 87 ? -44.673 9.511 5.786 1.00 24.28 87 HIS A O 1
ATOM 637 N N . PHE A 1 88 ? -44.973 11.324 4.487 1.00 26.36 88 PHE A N 1
ATOM 638 C CA . PHE A 1 88 ? -45.261 12.251 5.579 1.00 26.36 88 PHE A CA 1
ATOM 639 C C . PHE A 1 88 ? -46.615 11.901 6.210 1.00 26.36 88 PHE A C 1
ATOM 641 O O . PHE A 1 88 ? -47.663 12.141 5.606 1.00 26.36 88 PHE A O 1
ATOM 648 N N . PHE A 1 89 ? -46.599 11.378 7.435 1.00 28.12 89 PHE A N 1
ATOM 649 C CA . PHE A 1 89 ? -47.780 11.356 8.292 1.00 28.12 89 PHE A CA 1
ATOM 650 C C . PHE A 1 89 ? -47.858 12.664 9.078 1.00 28.12 89 PHE A C 1
ATOM 652 O O . PHE A 1 89 ? -46.919 13.048 9.769 1.00 28.12 89 PHE A O 1
ATOM 659 N N . SER A 1 90 ? -48.996 13.349 8.970 1.00 31.05 90 SER A N 1
ATOM 660 C CA . SER A 1 90 ? -49.342 14.460 9.853 1.00 31.05 90 SER A CA 1
ATOM 661 C C . SER A 1 90 ? -50.146 13.898 11.022 1.00 31.05 90 SER A C 1
ATOM 663 O O . SER A 1 90 ? -51.290 13.484 10.840 1.00 31.05 90 SER A O 1
ATOM 665 N N . THR A 1 91 ? -49.540 13.848 12.207 1.00 30.47 91 THR A N 1
ATOM 666 C CA . THR A 1 91 ? -50.192 13.426 13.452 1.00 30.47 91 THR A CA 1
ATOM 667 C C . THR A 1 91 ? -50.423 14.631 14.356 1.00 30.47 91 THR A C 1
ATOM 669 O O . THR A 1 91 ? -49.504 15.217 14.924 1.00 30.47 91 THR A O 1
ATOM 672 N N . THR A 1 92 ? -51.688 15.019 14.495 1.00 33.41 92 THR A N 1
ATOM 673 C CA . THR A 1 92 ? -52.118 16.044 15.447 1.00 33.41 92 THR A CA 1
ATOM 674 C C . THR A 1 92 ? -52.369 15.427 16.821 1.00 33.41 92 THR A C 1
ATOM 676 O O . THR A 1 92 ? -53.418 14.831 17.034 1.00 33.41 92 THR A O 1
ATOM 679 N N . GLY A 1 93 ? -51.424 15.636 17.739 1.00 43.19 93 GLY A N 1
ATOM 680 C CA . GLY A 1 93 ? -51.664 15.804 19.176 1.00 43.19 93 GLY A CA 1
ATOM 681 C C . GLY A 1 93 ? -52.340 14.678 19.966 1.00 43.19 93 GLY A C 1
ATOM 682 O O . GLY A 1 93 ? -53.530 14.761 20.232 1.00 43.19 93 GLY A O 1
ATOM 683 N N . GLU A 1 94 ? -51.530 13.782 20.532 1.00 36.97 94 GLU A N 1
ATOM 684 C CA . GLU A 1 94 ? -51.583 13.455 21.968 1.00 36.97 94 GLU A CA 1
ATOM 685 C C . GLU A 1 94 ? -50.197 12.948 22.412 1.00 36.97 94 GLU A C 1
ATOM 687 O O . GLU A 1 94 ? -49.589 12.117 21.744 1.00 36.97 94 GLU A O 1
ATOM 692 N N . SER A 1 95 ? -49.626 13.527 23.474 1.00 41.50 95 SER A N 1
ATOM 693 C CA . SER A 1 95 ? -48.183 13.428 23.751 1.00 41.50 95 SER A CA 1
ATOM 694 C C . SER A 1 95 ? -47.825 12.321 24.749 1.00 41.50 95 SER A C 1
ATOM 696 O O . SER A 1 95 ? -47.668 12.584 25.945 1.00 41.50 95 SER A O 1
ATOM 698 N N . GLY A 1 96 ? -47.637 11.102 24.245 1.00 44.38 96 GLY A N 1
ATOM 699 C CA . GLY A 1 96 ? -46.792 10.084 24.879 1.00 44.38 96 GLY A CA 1
ATOM 700 C C . GLY A 1 96 ? -45.377 10.084 24.269 1.00 44.38 96 GLY A C 1
ATOM 701 O O . GLY A 1 96 ? -45.205 10.570 23.152 1.00 44.38 96 GLY A O 1
ATOM 702 N N . PRO A 1 97 ? -44.345 9.573 24.966 1.00 46.47 97 PRO A N 1
ATOM 703 C CA . PRO A 1 97 ? -43.040 9.332 24.353 1.00 46.47 97 PRO A CA 1
ATOM 704 C C . PRO A 1 97 ? -43.127 8.131 23.393 1.00 46.47 97 PRO A C 1
ATOM 706 O O . PRO A 1 97 ? -43.151 6.987 23.840 1.00 46.47 97 PRO A O 1
ATOM 709 N N . ASP A 1 98 ? -43.184 8.391 22.085 1.00 49.50 98 ASP A N 1
ATOM 710 C CA . ASP A 1 98 ? -43.308 7.342 21.062 1.00 49.50 98 ASP A CA 1
ATOM 711 C C . ASP A 1 98 ? -42.052 6.438 20.977 1.00 49.50 98 ASP A C 1
ATOM 713 O O . ASP A 1 98 ? -40.925 6.938 20.899 1.00 49.50 98 ASP A O 1
ATOM 717 N N . PRO A 1 99 ? -42.197 5.100 20.901 1.00 53.00 99 PRO A N 1
ATOM 718 C CA . PRO A 1 99 ? -41.061 4.172 20.823 1.00 53.00 99 PRO A CA 1
ATOM 719 C C . PRO A 1 99 ? -40.373 4.109 19.444 1.00 53.00 99 PRO A C 1
ATOM 721 O O . PRO A 1 99 ? -39.305 3.506 19.305 1.00 53.00 99 PRO A O 1
ATOM 724 N N . THR A 1 100 ? -40.929 4.777 18.423 1.00 55.97 100 THR A N 1
ATOM 725 C CA . THR A 1 100 ? -40.404 4.872 17.037 1.00 55.97 100 THR A CA 1
ATOM 726 C C . THR A 1 100 ? -38.975 5.415 16.937 1.00 55.97 100 THR A C 1
ATOM 728 O O . THR A 1 100 ? -38.311 5.304 15.911 1.00 55.97 100 THR A O 1
ATOM 731 N N . ILE A 1 101 ? -38.493 6.001 18.021 1.00 56.34 101 ILE A N 1
ATOM 732 C CA . ILE A 1 101 ? -37.213 6.671 18.136 1.00 56.34 101 ILE A CA 1
ATOM 733 C C . ILE A 1 101 ? -36.032 5.694 18.251 1.00 56.34 101 ILE A C 1
ATOM 735 O O . ILE A 1 101 ? -34.978 5.931 17.655 1.00 56.34 101 ILE A O 1
ATOM 739 N N . SER A 1 102 ? -36.175 4.585 18.991 1.00 58.06 102 SER A N 1
ATOM 740 C CA . SER A 1 102 ? -35.055 3.644 19.176 1.00 58.06 102 SER A CA 1
ATOM 741 C C . SER A 1 102 ? -34.688 2.909 17.891 1.00 58.06 102 SER A C 1
ATOM 743 O O . SER A 1 102 ? -33.536 2.504 17.722 1.00 58.06 102 SER A O 1
ATOM 745 N N . SER A 1 103 ? -35.645 2.720 16.986 1.00 63.34 103 SER A N 1
ATOM 746 C CA . SER A 1 103 ? -35.364 2.100 15.697 1.00 63.34 103 SER A CA 1
ATOM 747 C C . SER A 1 103 ? -34.541 3.027 14.796 1.00 63.34 103 SER A C 1
ATOM 749 O O . SER A 1 103 ? -33.803 2.532 13.952 1.00 63.34 103 SER A O 1
ATOM 751 N N . SER A 1 104 ? -34.557 4.353 14.997 1.00 64.94 104 SER A N 1
ATOM 752 C CA . SER A 1 104 ? -33.701 5.279 14.236 1.00 64.94 104 SER A CA 1
ATOM 753 C C . SER A 1 104 ? -32.208 5.087 14.547 1.00 64.94 104 SER A C 1
ATOM 755 O O . SER A 1 104 ? -31.394 4.934 13.633 1.00 64.94 104 SER A O 1
ATOM 757 N N . SER A 1 105 ? -31.830 4.988 15.829 1.00 60.28 105 SER A N 1
ATOM 758 C CA . SER A 1 105 ? -30.429 4.765 16.225 1.00 60.28 105 SER A CA 1
ATOM 759 C C . SER A 1 105 ? -29.927 3.358 15.872 1.00 60.28 105 SER A C 1
ATOM 761 O O . SER A 1 105 ? -28.781 3.210 15.441 1.00 60.28 105 SER A O 1
ATOM 763 N N . ALA A 1 106 ? -30.786 2.338 15.968 1.00 63.53 106 ALA A N 1
ATOM 764 C CA . ALA A 1 106 ? -30.476 0.989 15.495 1.00 63.53 106 ALA A CA 1
ATOM 765 C C . ALA A 1 106 ? -30.279 0.956 13.966 1.00 63.53 106 ALA A C 1
ATOM 767 O O . ALA A 1 106 ? -29.262 0.455 13.485 1.00 63.53 106 ALA A O 1
ATOM 768 N N . ASN A 1 107 ? -31.178 1.580 13.193 1.00 66.62 107 ASN A N 1
ATOM 769 C CA . ASN A 1 107 ? -31.052 1.687 11.735 1.00 66.62 107 ASN A CA 1
ATOM 770 C C . ASN A 1 107 ? -29.806 2.482 11.301 1.00 66.62 107 ASN A C 1
ATOM 772 O O . ASN A 1 107 ? -29.157 2.094 10.328 1.00 66.62 107 ASN A O 1
ATOM 776 N N . CYS A 1 108 ? -29.430 3.544 12.029 1.00 62.28 108 CYS A N 1
ATOM 777 C CA . CYS A 1 108 ? -28.181 4.287 11.816 1.00 62.28 108 CYS A CA 1
ATOM 778 C C . CYS A 1 108 ? -26.967 3.359 11.854 1.00 62.28 108 CYS A C 1
ATOM 780 O O . CYS A 1 108 ? -26.146 3.342 10.937 1.00 62.28 108 CYS A O 1
ATOM 782 N N . ALA A 1 109 ? -26.871 2.563 12.914 1.00 62.47 109 ALA A N 1
ATOM 783 C CA . ALA A 1 109 ? -25.789 1.617 13.100 1.00 62.47 109 ALA A CA 1
ATOM 784 C C . ALA A 1 109 ? -25.809 0.492 12.061 1.00 62.47 109 ALA A C 1
ATOM 786 O O . ALA A 1 109 ? -24.776 0.163 11.489 1.00 62.47 109 ALA A O 1
ATOM 787 N N . LEU A 1 110 ? -26.979 -0.060 11.742 1.00 66.25 110 LEU A N 1
ATOM 788 C CA . LEU A 1 110 ? -27.120 -1.109 10.728 1.00 66.25 110 LEU A CA 1
ATOM 789 C C . LEU A 1 110 ? -26.780 -0.589 9.310 1.00 66.25 110 LEU A C 1
ATOM 791 O O . LEU A 1 110 ? -26.345 -1.352 8.443 1.00 66.25 110 LEU A O 1
ATOM 795 N N . ALA A 1 111 ? -26.922 0.719 9.066 1.00 67.06 111 ALA A N 1
ATOM 796 C CA . ALA A 1 111 ? -26.452 1.383 7.851 1.00 67.06 111 ALA A CA 1
ATOM 797 C C . ALA A 1 111 ? -24.928 1.601 7.848 1.00 67.06 111 ALA A C 1
ATOM 799 O O . ALA A 1 111 ? -24.271 1.203 6.882 1.00 67.06 111 ALA A O 1
ATOM 800 N N . THR A 1 112 ? -24.343 2.160 8.916 1.00 65.62 112 THR A N 1
ATOM 801 C CA . THR A 1 112 ? -22.881 2.364 9.003 1.00 65.62 112 THR A CA 1
ATOM 802 C C . THR A 1 112 ? -22.117 1.039 9.047 1.00 65.62 112 THR A C 1
ATOM 804 O O . THR A 1 112 ? -21.036 0.931 8.474 1.00 65.62 112 THR A O 1
ATOM 807 N N . ALA A 1 113 ? -22.700 -0.012 9.620 1.00 68.38 113 ALA A N 1
ATOM 808 C CA . ALA A 1 113 ? -22.123 -1.351 9.709 1.00 68.38 113 ALA A CA 1
ATOM 809 C C . ALA A 1 113 ? -21.789 -1.982 8.360 1.00 68.38 113 ALA A C 1
ATOM 811 O O . ALA A 1 113 ? -20.766 -2.654 8.227 1.00 68.38 113 ALA A O 1
ATOM 812 N N . LYS A 1 114 ? -22.628 -1.730 7.349 1.00 70.50 114 LYS A N 1
ATOM 813 C CA . LYS A 1 114 ? -22.436 -2.207 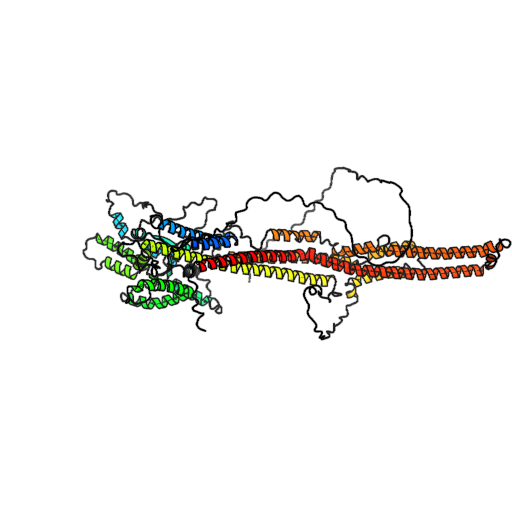5.970 1.00 70.50 114 LYS A CA 1
ATOM 814 C C . LYS A 1 114 ? -21.229 -1.562 5.282 1.00 70.50 114 LYS A C 1
ATOM 816 O O . LYS A 1 114 ? -20.846 -2.000 4.200 1.00 70.50 114 LYS A O 1
ATOM 821 N N . LEU A 1 115 ? -20.646 -0.525 5.888 1.00 62.75 115 LEU A N 1
ATOM 822 C CA . LEU A 1 115 ? -19.458 0.177 5.405 1.00 62.75 115 LEU A CA 1
ATOM 823 C C . LEU A 1 115 ? -18.170 -0.323 6.081 1.00 62.75 115 LEU A C 1
ATOM 825 O O . LEU A 1 115 ? -17.081 0.029 5.632 1.00 62.75 115 LEU A O 1
ATOM 829 N N . PHE A 1 116 ? -18.253 -1.166 7.111 1.00 71.12 116 PHE A N 1
ATOM 830 C CA . PHE A 1 116 ? -17.098 -1.861 7.686 1.00 71.12 116 PHE A CA 1
ATOM 831 C C . PHE A 1 116 ? -16.970 -3.277 7.122 1.00 71.12 116 PHE A C 1
ATOM 833 O O . PHE A 1 116 ? -17.907 -3.816 6.530 1.00 71.12 116 PHE A O 1
ATOM 840 N N . SER A 1 117 ? -15.794 -3.883 7.298 1.00 65.19 117 SER A N 1
ATOM 841 C CA . SER A 1 117 ? -15.612 -5.302 6.995 1.00 65.19 117 SER A CA 1
ATOM 842 C C . SER A 1 117 ? -16.591 -6.122 7.848 1.00 65.19 117 SER A C 1
ATOM 844 O O . SER A 1 117 ? -16.715 -5.833 9.042 1.00 65.19 117 SER A O 1
ATOM 846 N N . PRO A 1 118 ? -17.284 -7.139 7.295 1.00 59.00 118 PRO A N 1
ATOM 847 C CA . PRO A 1 118 ? -18.386 -7.820 7.981 1.00 59.00 118 PRO A CA 1
ATOM 848 C C . PRO A 1 118 ? -18.005 -8.498 9.308 1.00 59.00 118 PRO A C 1
ATOM 850 O O . PRO A 1 118 ? -18.897 -8.845 10.071 1.00 59.00 118 PRO A O 1
ATOM 853 N N . GLY A 1 119 ? -16.713 -8.674 9.611 1.00 64.06 119 GLY A N 1
ATOM 854 C CA . GLY A 1 119 ? -16.253 -9.151 10.921 1.00 64.06 119 GLY A CA 1
ATOM 855 C C . GLY A 1 119 ? -16.117 -8.068 12.002 1.00 64.06 119 GLY A C 1
ATOM 856 O O . GLY A 1 119 ? -16.205 -8.387 13.180 1.00 64.06 119 GLY A O 1
ATOM 857 N N . GLU A 1 120 ? -15.906 -6.800 11.642 1.00 63.44 120 GLU A N 1
ATOM 858 C CA . GLU A 1 120 ? -15.686 -5.711 12.614 1.00 63.44 120 GLU A CA 1
ATOM 859 C C . GLU A 1 120 ? -16.987 -5.023 13.027 1.00 63.44 120 GLU A C 1
ATOM 861 O O . GLU A 1 120 ? -17.137 -4.641 14.186 1.00 63.44 120 GLU A O 1
ATOM 866 N N . SER A 1 121 ? -17.962 -4.917 12.119 1.00 68.31 121 SER A N 1
ATOM 867 C CA . SER A 1 121 ? -19.274 -4.350 12.446 1.00 68.31 121 SER A CA 1
ATOM 868 C C . SER A 1 121 ? -20.249 -5.323 13.101 1.00 68.31 121 SER A C 1
ATOM 870 O O . SER A 1 121 ? -21.108 -4.882 13.864 1.00 68.31 121 SER A O 1
ATOM 872 N N . ALA A 1 122 ? -20.121 -6.633 12.858 1.00 74.81 122 ALA A N 1
ATOM 873 C CA . ALA A 1 122 ? -21.092 -7.632 13.316 1.00 74.81 122 ALA A CA 1
ATOM 874 C C . ALA A 1 122 ? -21.402 -7.554 14.820 1.00 74.81 122 ALA A C 1
ATOM 876 O O . ALA A 1 122 ? -22.545 -7.741 15.228 1.00 74.81 122 ALA A O 1
ATOM 877 N N . HIS A 1 123 ? -20.402 -7.252 15.649 1.00 80.88 123 HIS A N 1
ATOM 878 C CA . HIS A 1 123 ? -20.538 -7.298 17.101 1.00 80.88 123 HIS A CA 1
ATOM 879 C C . HIS A 1 123 ? -21.354 -6.135 17.677 1.00 80.88 123 HIS A C 1
ATOM 881 O O . HIS A 1 123 ? -22.315 -6.368 18.407 1.00 80.88 123 HIS A O 1
ATOM 887 N N . TRP A 1 124 ? -21.035 -4.883 17.334 1.00 82.00 124 TRP A N 1
ATOM 888 C CA . TRP A 1 124 ? -21.811 -3.738 17.826 1.00 82.00 124 TRP A CA 1
ATOM 889 C C . TRP A 1 124 ? -23.165 -3.591 17.116 1.00 82.00 124 TRP A C 1
ATOM 891 O O . TRP A 1 124 ? -24.101 -3.079 17.729 1.00 82.00 124 TRP A O 1
ATOM 901 N N . VAL A 1 125 ? -23.323 -4.135 15.901 1.00 81.50 125 VAL A N 1
ATOM 902 C CA . VAL A 1 125 ? -24.653 -4.384 15.310 1.00 81.50 125 VAL A CA 1
ATOM 903 C C . VAL A 1 125 ? -25.442 -5.359 16.174 1.00 81.50 125 VAL A C 1
ATOM 905 O O . VAL A 1 125 ? -26.527 -5.007 16.614 1.00 81.50 125 VAL A O 1
ATOM 908 N N . SER A 1 126 ? -24.875 -6.524 16.507 1.00 83.62 126 SER A N 1
ATOM 909 C CA . SER A 1 126 ? -25.486 -7.504 17.417 1.00 83.62 126 SER A CA 1
ATOM 910 C C . SER A 1 126 ? -25.896 -6.861 18.752 1.00 83.62 126 SER A C 1
ATOM 912 O O . SER A 1 126 ? -27.014 -7.075 19.221 1.00 83.62 126 SER A O 1
ATOM 914 N N . ARG A 1 127 ? -25.048 -6.011 19.351 1.00 84.19 127 ARG A N 1
ATOM 915 C CA . ARG A 1 127 ? -25.388 -5.254 20.576 1.00 84.19 127 ARG A CA 1
ATOM 916 C C . ARG A 1 127 ? -26.599 -4.346 20.384 1.00 84.19 127 ARG A C 1
ATOM 918 O O . ARG A 1 127 ? -27.444 -4.277 21.273 1.00 84.19 127 ARG A O 1
ATOM 925 N N . LEU A 1 128 ? -26.685 -3.659 19.249 1.00 82.25 128 LEU A N 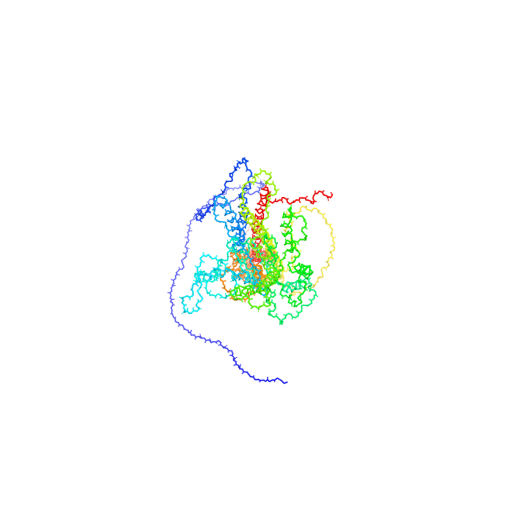1
ATOM 926 C CA . LEU A 1 128 ? -27.764 -2.723 18.947 1.00 82.25 128 LEU A CA 1
ATOM 927 C C . LEU A 1 128 ? -29.065 -3.411 18.539 1.00 82.25 128 LEU A C 1
ATOM 929 O O . LEU A 1 128 ? -30.113 -3.000 19.018 1.00 82.25 128 LEU A O 1
ATOM 933 N N . GLU A 1 129 ? -29.013 -4.496 17.771 1.00 84.88 129 GLU A N 1
ATOM 934 C CA . GLU A 1 129 ? -30.171 -5.356 17.498 1.00 84.88 129 GLU A CA 1
ATOM 935 C C . GLU A 1 129 ? -30.712 -5.958 18.805 1.00 84.88 129 GLU A C 1
ATOM 937 O O . GLU A 1 129 ? -31.913 -5.900 19.063 1.00 84.88 129 GLU A O 1
ATOM 942 N N . LYS A 1 130 ? -29.833 -6.436 19.702 1.00 84.19 130 LYS A N 1
ATOM 943 C CA . LYS A 1 130 ? -30.212 -6.896 21.053 1.00 84.19 130 LYS A CA 1
ATOM 944 C C . LYS A 1 130 ? -30.789 -5.767 21.920 1.00 84.19 130 LYS A C 1
ATOM 946 O O . LYS A 1 130 ? -31.667 -6.035 22.741 1.00 84.19 130 LYS A O 1
ATOM 951 N N . ALA A 1 131 ? -30.304 -4.530 21.787 1.00 81.75 131 ALA A N 1
ATOM 952 C CA . ALA A 1 131 ? -30.825 -3.366 22.513 1.00 81.75 131 A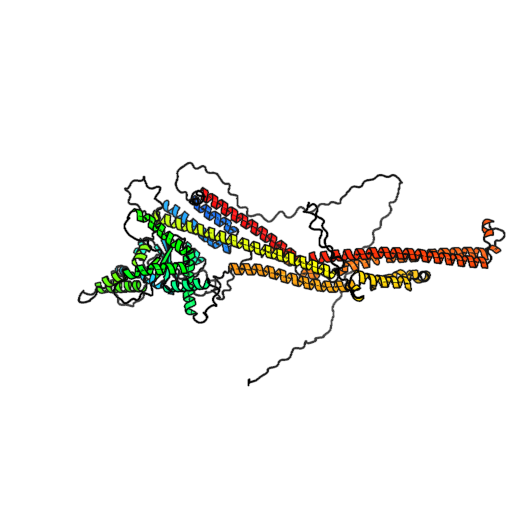LA A CA 1
ATOM 953 C C . ALA A 1 131 ? -32.196 -2.920 21.977 1.00 81.75 131 ALA A C 1
ATOM 955 O O . ALA A 1 131 ? -33.108 -2.672 22.765 1.00 81.75 131 ALA A O 1
ATOM 956 N N . GLU A 1 132 ? -32.373 -2.895 20.656 1.00 83.88 132 GLU A N 1
ATOM 957 C CA . GLU A 1 132 ? -33.649 -2.598 20.005 1.00 83.88 132 GLU A CA 1
ATOM 958 C C . GLU A 1 132 ? -34.691 -3.678 20.319 1.00 83.88 132 GLU A C 1
ATOM 960 O O . GLU A 1 132 ? -35.816 -3.356 20.701 1.00 83.88 132 GLU A O 1
ATOM 965 N N . GLN A 1 133 ? -34.314 -4.960 20.245 1.00 86.44 133 GLN A N 1
ATOM 966 C CA . GLN A 1 133 ? -35.189 -6.074 20.614 1.00 86.44 133 GLN A CA 1
ATOM 967 C C . GLN A 1 133 ? -35.701 -5.931 22.055 1.00 86.44 133 GLN A C 1
ATOM 969 O O . GLN A 1 133 ? -36.884 -6.145 22.297 1.00 86.44 133 GLN A O 1
ATOM 974 N N . ARG A 1 134 ? -34.851 -5.519 23.007 1.00 80.38 134 ARG A N 1
ATOM 975 C CA . ARG A 1 134 ? -35.272 -5.275 24.401 1.00 80.38 134 ARG A CA 1
ATOM 976 C C . ARG A 1 134 ? -36.307 -4.169 24.522 1.00 80.38 134 ARG A C 1
ATOM 978 O O . ARG A 1 134 ? -37.228 -4.313 25.315 1.00 80.38 134 ARG A O 1
ATOM 985 N N . LEU A 1 135 ? -36.147 -3.086 23.767 1.00 81.06 135 LEU A N 1
ATOM 986 C CA . LEU A 1 135 ? -37.085 -1.967 23.794 1.00 81.06 135 LEU A CA 1
ATOM 987 C C . LEU A 1 135 ? -38.429 -2.366 23.169 1.00 81.06 135 LEU A C 1
ATOM 989 O O . LEU A 1 135 ? -39.464 -2.147 23.789 1.00 81.06 135 LEU A O 1
ATOM 993 N N . ARG A 1 136 ? -38.417 -3.095 22.045 1.00 84.81 136 ARG A N 1
ATOM 994 C CA . ARG A 1 136 ? -39.639 -3.684 21.464 1.00 84.81 136 ARG A CA 1
ATOM 995 C C . ARG A 1 136 ? -40.329 -4.665 22.422 1.00 84.81 136 ARG A C 1
ATOM 997 O O . ARG A 1 136 ? -41.544 -4.626 22.570 1.00 84.81 136 ARG A O 1
ATOM 1004 N N . GLU A 1 137 ? -39.564 -5.521 23.105 1.00 83.19 137 GLU A N 1
ATOM 1005 C CA . GLU A 1 137 ? -40.094 -6.433 24.132 1.00 83.19 137 GLU A CA 1
ATOM 1006 C C . GLU A 1 137 ? -40.744 -5.680 25.306 1.00 83.19 137 GLU A C 1
ATOM 1008 O O . GLU A 1 137 ? -41.706 -6.183 25.885 1.00 83.19 137 GLU A O 1
ATOM 1013 N N . MET A 1 138 ? -40.257 -4.483 25.655 1.00 75.62 138 MET A N 1
ATOM 1014 C CA . MET A 1 138 ? -40.860 -3.653 26.702 1.00 75.62 138 MET A CA 1
ATOM 1015 C C . MET A 1 138 ? -42.217 -3.082 26.283 1.00 75.62 138 MET A C 1
ATOM 1017 O O . MET A 1 138 ? -43.162 -3.182 27.070 1.00 75.62 138 MET A O 1
ATOM 1021 N N . ASP A 1 139 ? -42.336 -2.546 25.067 1.00 78.06 139 ASP A N 1
ATOM 1022 C CA . ASP A 1 139 ? -43.608 -2.029 24.534 1.00 78.06 139 ASP A CA 1
ATOM 1023 C C . ASP A 1 139 ? -44.677 -3.138 24.505 1.00 78.06 139 ASP A C 1
ATOM 1025 O O . ASP A 1 139 ? -45.787 -2.978 25.020 1.00 78.06 139 ASP A O 1
ATOM 1029 N N . ASP A 1 140 ? -44.292 -4.321 24.020 1.00 79.75 140 ASP A N 1
ATOM 1030 C CA . ASP A 1 140 ? -45.103 -5.545 24.027 1.00 79.75 140 ASP A CA 1
ATOM 1031 C C . ASP A 1 140 ? -45.602 -5.925 25.439 1.00 79.75 140 ASP A C 1
ATOM 1033 O O . ASP A 1 140 ? -46.732 -6.395 25.604 1.00 79.75 140 ASP A O 1
ATOM 1037 N N . THR A 1 141 ? -44.771 -5.739 26.475 1.00 70.56 141 THR A N 1
ATOM 1038 C CA . THR A 1 141 ? -45.155 -6.018 27.875 1.00 70.56 141 THR A CA 1
ATOM 1039 C C . THR A 1 141 ? -46.027 -4.941 28.518 1.00 70.56 141 THR A C 1
ATOM 1041 O O . THR A 1 141 ? -46.678 -5.236 29.518 1.00 70.56 141 THR A O 1
ATOM 1044 N N . GLN A 1 142 ? -46.107 -3.727 27.962 1.00 68.38 142 GLN A N 1
ATOM 1045 C CA . GLN A 1 142 ? -47.135 -2.764 28.382 1.00 68.38 142 GLN A CA 1
ATOM 1046 C C . GLN A 1 142 ? -48.511 -3.130 27.809 1.00 68.38 142 GLN A C 1
ATOM 1048 O O . GLN A 1 142 ? -49.527 -2.924 28.470 1.00 68.38 142 GLN A O 1
ATOM 1053 N N . ALA A 1 143 ? -48.552 -3.711 26.604 1.00 68.38 143 ALA A N 1
ATOM 1054 C CA . ALA A 1 143 ? -49.795 -4.104 25.939 1.00 68.38 143 ALA A CA 1
ATOM 1055 C C . ALA A 1 143 ? -50.398 -5.426 26.459 1.00 68.38 143 ALA A C 1
ATOM 1057 O O . ALA A 1 143 ? -51.612 -5.625 26.379 1.00 68.38 143 ALA A O 1
ATOM 1058 N N . ALA A 1 144 ? -49.577 -6.340 26.985 1.00 61.28 144 ALA A N 1
ATOM 1059 C CA . ALA A 1 144 ? -50.019 -7.644 27.476 1.00 61.28 144 ALA A CA 1
ATOM 1060 C C . ALA A 1 144 ? -49.469 -7.940 28.876 1.00 61.28 144 ALA A C 1
ATOM 1062 O O . ALA A 1 144 ? -48.268 -7.824 29.101 1.00 61.28 144 ALA A O 1
ATOM 1063 N N . ALA A 1 145 ? -50.331 -8.433 29.777 1.00 69.94 145 ALA A N 1
ATOM 1064 C CA . ALA A 1 145 ? -50.014 -8.835 31.157 1.00 69.94 145 ALA A CA 1
ATOM 1065 C C . ALA A 1 145 ? -49.136 -10.108 31.241 1.00 69.94 145 ALA A C 1
ATOM 1067 O O . ALA A 1 145 ? -49.491 -11.110 31.867 1.00 69.94 145 ALA A O 1
ATOM 1068 N N . ARG A 1 146 ? -47.991 -10.089 30.555 1.00 68.94 146 ARG A N 1
ATOM 1069 C CA . ARG A 1 146 ? -46.951 -11.117 30.589 1.00 68.94 146 ARG A CA 1
ATOM 1070 C C . ARG A 1 146 ? -46.185 -11.020 31.920 1.00 68.94 146 ARG A C 1
ATOM 1072 O O . ARG A 1 146 ? -46.031 -9.919 32.450 1.00 68.94 146 ARG A O 1
ATOM 1079 N N . PRO A 1 147 ? -45.677 -12.140 32.465 1.00 71.19 147 PRO A N 1
ATOM 1080 C CA . PRO A 1 147 ? -44.825 -12.098 33.649 1.00 71.19 147 PRO A CA 1
ATOM 1081 C C . PRO A 1 147 ? -43.593 -11.227 33.376 1.00 71.19 147 PRO A C 1
ATOM 1083 O O . PRO A 1 147 ? -42.985 -11.325 32.308 1.00 71.19 147 PRO A O 1
ATOM 1086 N N . ALA A 1 148 ? -43.233 -10.377 34.341 1.00 68.38 148 ALA A N 1
ATOM 1087 C CA . ALA A 1 148 ? -42.117 -9.450 34.201 1.00 68.38 148 ALA A CA 1
ATOM 1088 C C . ALA A 1 148 ? -40.825 -10.190 33.814 1.00 68.38 148 ALA A C 1
ATOM 1090 O O . ALA A 1 148 ? -40.487 -11.231 34.387 1.00 68.38 148 ALA A O 1
ATOM 1091 N N . LYS A 1 149 ? -40.079 -9.638 32.853 1.00 77.06 149 LYS A N 1
ATOM 1092 C CA . LYS A 1 149 ? -38.793 -10.192 32.417 1.00 77.06 149 LYS A CA 1
ATOM 1093 C C . LYS A 1 149 ? -37.806 -10.231 33.589 1.00 77.06 149 LYS A C 1
ATOM 1095 O O . LYS A 1 149 ? -37.726 -9.280 34.367 1.00 77.06 149 LYS A O 1
ATOM 1100 N N . ARG A 1 150 ? -37.052 -11.330 33.711 1.00 83.06 150 ARG A N 1
ATOM 1101 C CA . ARG A 1 150 ? -36.022 -11.479 34.750 1.00 83.06 150 ARG A CA 1
ATOM 1102 C C . ARG A 1 150 ? -34.912 -10.455 34.575 1.00 83.06 150 ARG A C 1
ATOM 1104 O O . ARG A 1 150 ? -34.369 -10.320 33.480 1.00 83.06 150 ARG A O 1
ATOM 1111 N N . ARG A 1 151 ? -34.567 -9.777 35.671 1.00 84.31 151 ARG A N 1
ATOM 1112 C CA . ARG A 1 151 ? -33.456 -8.820 35.729 1.00 84.31 151 ARG A CA 1
ATOM 1113 C C . ARG A 1 151 ? -32.135 -9.578 35.719 1.00 84.31 151 ARG A C 1
ATOM 1115 O O . ARG A 1 151 ? -31.936 -10.454 36.558 1.00 84.31 151 ARG A O 1
ATOM 1122 N N . ARG A 1 152 ? -31.228 -9.247 34.804 1.00 89.38 152 ARG A N 1
ATOM 1123 C CA . ARG A 1 152 ? -29.921 -9.905 34.660 1.00 89.38 152 ARG A CA 1
ATOM 1124 C C . ARG A 1 152 ? -28.838 -9.140 35.398 1.00 89.38 152 ARG A C 1
ATOM 1126 O O . ARG A 1 152 ? -28.567 -7.984 35.084 1.00 89.38 152 ARG A O 1
ATOM 1133 N N . ILE A 1 153 ? -28.180 -9.795 36.343 1.00 91.25 153 ILE A N 1
ATOM 1134 C CA . ILE A 1 153 ? -27.142 -9.194 37.178 1.00 91.25 153 ILE A CA 1
ATOM 1135 C C . ILE A 1 153 ? -25.821 -9.929 36.964 1.00 91.25 153 ILE A C 1
ATOM 1137 O O . ILE A 1 153 ? -25.709 -11.100 37.313 1.00 91.25 153 ILE A O 1
ATOM 1141 N N . ALA A 1 154 ? -24.809 -9.250 36.420 1.00 93.56 154 ALA A N 1
ATOM 1142 C CA . ALA A 1 154 ? -23.460 -9.806 36.328 1.00 93.56 154 ALA A CA 1
ATOM 1143 C C . ALA A 1 154 ? -22.675 -9.564 37.624 1.00 93.56 154 ALA A C 1
ATOM 1145 O O . ALA A 1 154 ? -22.630 -8.436 38.109 1.00 93.56 154 ALA A O 1
ATOM 1146 N N . ILE A 1 155 ? -22.002 -10.590 38.145 1.00 94.56 155 ILE A N 1
ATOM 1147 C CA . ILE A 1 155 ? -20.957 -10.475 39.171 1.00 94.56 155 ILE A CA 1
ATOM 1148 C C . ILE A 1 155 ? -19.635 -10.866 38.508 1.00 94.56 155 ILE A C 1
ATOM 1150 O O . ILE A 1 155 ? -19.468 -12.016 38.100 1.00 94.56 155 ILE A O 1
ATOM 1154 N N . VAL A 1 156 ? -18.720 -9.907 38.373 1.00 95.56 156 VAL A N 1
ATOM 1155 C CA . VAL A 1 156 ? -17.508 -10.009 37.544 1.00 95.56 156 VAL A CA 1
ATOM 1156 C C . VAL A 1 156 ? -16.271 -9.759 38.393 1.00 95.56 156 VAL A C 1
ATOM 1158 O O . VAL A 1 156 ? -16.112 -8.665 38.929 1.00 95.56 156 VAL A O 1
ATOM 1161 N N . GLY A 1 157 ? -15.355 -10.718 38.482 1.00 95.44 157 GLY A N 1
ATOM 1162 C CA . GLY A 1 157 ? -14.097 -10.485 39.188 1.00 95.44 157 GLY A CA 1
ATOM 1163 C C . GLY A 1 157 ? -13.122 -11.647 39.134 1.00 95.44 157 GLY A C 1
ATOM 1164 O O . GLY A 1 157 ? -13.469 -12.770 38.766 1.00 95.44 157 GLY A O 1
ATOM 1165 N N . ALA A 1 158 ? -11.880 -11.378 39.526 1.00 93.31 158 ALA A N 1
ATOM 1166 C CA . ALA A 1 158 ? -10.850 -12.404 39.608 1.00 93.31 158 ALA A CA 1
ATOM 1167 C C . ALA A 1 158 ? -11.198 -13.469 40.668 1.00 93.31 158 ALA A C 1
ATOM 1169 O O . ALA A 1 158 ? -11.801 -13.162 41.706 1.00 93.31 158 ALA A O 1
ATOM 1170 N N . SER A 1 159 ? -10.798 -14.720 40.447 1.00 92.31 159 SER A N 1
ATOM 1171 C CA . SER A 1 159 ? -10.911 -15.779 41.463 1.00 92.31 159 SER A CA 1
ATOM 1172 C C . SER A 1 159 ? -10.094 -15.425 42.709 1.00 92.31 159 SER A C 1
ATOM 1174 O O . SER A 1 159 ? -10.603 -15.509 43.827 1.00 92.31 159 SER A O 1
ATOM 1176 N N . THR A 1 160 ? -8.881 -14.906 42.499 1.00 91.31 160 THR A N 1
ATOM 1177 C CA . THR A 1 160 ? -7.949 -14.396 43.520 1.00 91.31 160 THR A CA 1
ATOM 1178 C C . THR A 1 160 ? -8.533 -13.283 44.384 1.00 91.31 160 THR A C 1
ATOM 1180 O O . THR A 1 160 ? -8.191 -13.189 45.560 1.00 91.31 160 THR A O 1
ATOM 1183 N N . ALA A 1 161 ? -9.446 -12.473 43.839 1.00 93.38 161 ALA A N 1
ATOM 1184 C CA . ALA A 1 161 ? -10.103 -11.422 44.601 1.00 93.38 161 ALA A CA 1
ATOM 1185 C C . ALA A 1 161 ? -11.070 -11.980 45.659 1.00 93.38 161 ALA A C 1
ATOM 1187 O O . ALA A 1 161 ? -11.437 -11.241 46.569 1.00 93.38 161 ALA A O 1
ATOM 1188 N N . GLY A 1 162 ? -11.484 -13.253 45.562 1.00 93.19 162 GLY A N 1
ATOM 1189 C CA . GLY A 1 162 ? -12.502 -13.893 46.409 1.00 93.19 162 GLY A CA 1
ATOM 1190 C C . GLY A 1 162 ? -13.900 -13.953 45.775 1.00 93.19 162 GLY A C 1
ATOM 1191 O O . GLY A 1 162 ? -14.883 -14.181 46.475 1.00 93.19 162 GLY A O 1
ATOM 1192 N N . THR A 1 163 ? -14.026 -13.737 44.458 1.00 94.19 163 THR A N 1
ATOM 1193 C CA . THR A 1 163 ? -15.331 -13.692 43.758 1.00 94.19 163 THR A CA 1
ATOM 1194 C C . THR A 1 163 ? -16.102 -15.014 43.883 1.00 94.19 163 THR A C 1
ATOM 1196 O O . THR A 1 163 ? -17.325 -15.026 44.022 1.00 94.19 163 THR A O 1
ATOM 1199 N N . ALA A 1 164 ? -15.382 -16.142 43.880 1.00 92.12 164 ALA A N 1
ATOM 1200 C CA . ALA A 1 164 ? -15.947 -17.473 44.100 1.00 92.12 164 ALA A CA 1
ATOM 1201 C C . ALA A 1 164 ? -16.502 -17.653 45.526 1.00 92.12 164 ALA A C 1
ATOM 1203 O O . ALA A 1 164 ? -17.588 -18.209 45.706 1.00 92.12 164 ALA A O 1
ATOM 1204 N N . ASP A 1 165 ? -15.783 -17.134 46.521 1.00 94.00 165 ASP A N 1
ATOM 1205 C CA . ASP A 1 165 ? -16.158 -17.193 47.933 1.00 94.00 165 ASP A CA 1
ATOM 1206 C C . ASP A 1 165 ? -17.356 -16.289 48.231 1.00 94.00 165 ASP A C 1
ATOM 1208 O O . ASP A 1 165 ? -18.260 -16.702 48.956 1.00 94.00 165 ASP A O 1
ATOM 1212 N N . LEU A 1 166 ? -17.427 -15.099 47.610 1.00 93.00 166 LEU A N 1
ATOM 1213 C CA . LEU A 1 166 ? -18.625 -14.254 47.654 1.00 93.00 166 LEU A CA 1
ATOM 1214 C C . LEU A 1 166 ? -19.837 -15.003 47.107 1.00 93.00 166 LEU A C 1
ATOM 1216 O O . LEU A 1 166 ? -20.876 -15.039 47.756 1.00 93.00 166 LEU A O 1
ATOM 1220 N N . PHE A 1 167 ? -19.718 -15.578 45.910 1.00 91.12 167 PHE A N 1
ATOM 1221 C CA . PHE A 1 167 ? -20.838 -16.253 45.260 1.00 91.12 167 PHE A CA 1
ATOM 1222 C C . PHE A 1 167 ? -21.321 -17.453 46.086 1.00 91.12 167 PHE A C 1
ATOM 1224 O O . PHE A 1 167 ? -22.522 -17.659 46.246 1.00 91.12 167 PHE A O 1
ATOM 1231 N N . THR A 1 168 ? -20.383 -18.188 46.688 1.00 91.69 168 THR A N 1
ATOM 1232 C CA . THR A 1 168 ? -20.683 -19.260 47.645 1.00 91.69 168 THR A CA 1
ATOM 1233 C C . THR A 1 168 ? -21.407 -18.709 48.875 1.00 91.69 168 THR A C 1
ATOM 1235 O O . THR A 1 168 ? -22.458 -19.228 49.235 1.00 91.69 168 THR A O 1
ATOM 1238 N N . ALA A 1 169 ? -20.920 -17.622 49.482 1.00 91.88 169 ALA A N 1
ATOM 1239 C CA . ALA A 1 169 ? -21.557 -17.004 50.645 1.00 91.88 169 ALA A CA 1
ATOM 1240 C C . ALA A 1 169 ? -22.948 -16.402 50.347 1.00 91.88 169 ALA A C 1
ATOM 1242 O O . ALA A 1 169 ? -23.806 -16.383 51.225 1.00 91.88 169 ALA A O 1
ATOM 1243 N N . LEU A 1 170 ? -23.184 -15.922 49.122 1.00 90.69 170 LEU A N 1
ATOM 1244 C CA . LEU A 1 170 ? -24.461 -15.342 48.695 1.00 90.69 170 LEU A CA 1
ATOM 1245 C C . LEU A 1 170 ? -25.544 -16.409 48.449 1.00 90.69 170 LEU A C 1
ATOM 1247 O O . LEU A 1 170 ? -26.721 -16.154 48.697 1.00 90.69 170 LEU A O 1
ATOM 1251 N N . LEU A 1 171 ? -25.154 -17.581 47.937 1.00 88.50 171 LEU A N 1
ATOM 1252 C CA . LEU A 1 171 ? -26.079 -18.671 47.602 1.00 88.50 171 LEU A CA 1
ATOM 1253 C C . LEU A 1 171 ? -26.258 -19.703 48.724 1.00 88.50 171 LEU A C 1
ATOM 1255 O O . LEU A 1 171 ? -27.252 -20.427 48.737 1.00 88.50 171 LEU A O 1
ATOM 1259 N N . ASP A 1 172 ? -25.309 -19.797 49.654 1.00 86.06 172 ASP A N 1
ATOM 1260 C CA . ASP A 1 172 ? -25.362 -20.723 50.787 1.00 86.06 172 ASP A CA 1
ATOM 1261 C C . ASP A 1 172 ? -26.267 -20.194 51.912 1.00 86.06 172 ASP A C 1
ATOM 1263 O O . ASP A 1 172 ? -25.795 -19.754 52.961 1.00 86.06 172 ASP A O 1
ATOM 1267 N N . GLU A 1 173 ? -27.582 -20.231 51.683 1.00 76.19 173 GLU A N 1
ATOM 1268 C CA . GLU A 1 173 ? -28.603 -19.865 52.667 1.00 76.19 173 GLU A CA 1
ATOM 1269 C C . GLU A 1 173 ? -29.200 -21.122 53.343 1.00 76.19 173 GLU A C 1
ATOM 1271 O O . GLU A 1 173 ? -30.155 -21.721 52.840 1.00 76.19 173 GLU A O 1
ATOM 1276 N N . PRO A 1 174 ? -28.668 -21.559 54.503 1.00 72.88 174 PRO A N 1
ATOM 1277 C CA . PRO A 1 174 ? -29.059 -22.822 55.143 1.00 72.88 174 PRO A CA 1
ATOM 1278 C C . PRO A 1 174 ? -30.485 -22.827 55.722 1.00 72.88 174 PRO A C 1
ATOM 1280 O O . PRO A 1 174 ? -30.989 -23.888 56.082 1.00 72.88 174 PRO A O 1
ATOM 1283 N N . ILE A 1 175 ? -31.150 -21.669 55.814 1.00 71.88 175 ILE A N 1
ATOM 1284 C CA . ILE A 1 175 ? -32.527 -21.556 56.320 1.00 71.88 175 ILE A CA 1
ATOM 1285 C C . ILE A 1 175 ? -33.514 -22.242 55.362 1.00 71.88 175 ILE A C 1
ATOM 1287 O O . ILE A 1 175 ? -34.387 -22.987 55.808 1.00 71.88 175 ILE A O 1
ATOM 1291 N N . GLU A 1 176 ? -33.356 -22.059 54.047 1.00 67.06 176 GLU A N 1
ATOM 1292 C CA . GLU A 1 176 ? -34.256 -22.667 53.054 1.00 67.06 176 GLU A CA 1
ATOM 1293 C C . GLU A 1 176 ? -34.040 -24.185 52.929 1.00 67.06 176 GLU A C 1
ATOM 1295 O O . GLU A 1 176 ? -34.994 -24.943 52.740 1.00 67.06 176 GLU A O 1
ATOM 1300 N N . GLN A 1 177 ? -32.804 -24.657 53.134 1.00 65.88 177 GLN A N 1
ATOM 1301 C CA . GLN A 1 177 ? -32.476 -26.090 53.140 1.00 65.88 177 GLN A CA 1
ATOM 1302 C C . GLN A 1 177 ? -33.246 -26.861 54.227 1.00 65.88 177 GLN A C 1
ATOM 1304 O O . GLN A 1 177 ? -33.599 -28.022 54.023 1.00 65.88 177 GLN A O 1
ATOM 1309 N N . LEU A 1 178 ? -33.558 -26.221 55.358 1.00 67.12 178 LEU A N 1
ATOM 1310 C CA . LEU A 1 178 ? -34.326 -26.834 56.448 1.00 67.12 178 LEU A CA 1
ATOM 1311 C C . LEU A 1 178 ? -35.832 -26.853 56.177 1.00 67.12 178 LEU A C 1
ATOM 1313 O O . LEU A 1 178 ? -36.490 -27.834 56.522 1.00 67.12 178 LEU A O 1
ATOM 1317 N N . GLN A 1 179 ? -36.372 -25.830 55.508 1.00 65.94 179 GLN A N 1
ATOM 1318 C CA . GLN A 1 179 ? -37.778 -25.828 55.082 1.00 65.94 179 GLN A CA 1
ATOM 1319 C C . GLN A 1 179 ? -38.060 -26.943 54.063 1.00 65.94 179 GLN A C 1
ATOM 1321 O O . GLN A 1 179 ? -39.100 -27.592 54.133 1.00 65.94 179 GLN A O 1
ATOM 1326 N N . LEU A 1 180 ? -37.105 -27.218 53.168 1.00 64.69 180 LEU A N 1
ATOM 1327 C CA . LEU A 1 180 ? -37.165 -28.340 52.223 1.00 64.69 180 LEU A CA 1
ATOM 1328 C C . LEU A 1 180 ? -36.867 -29.702 52.882 1.00 64.69 180 LEU A C 1
ATOM 1330 O O . LEU A 1 180 ? -37.389 -30.725 52.440 1.00 64.69 180 LEU A O 1
ATOM 1334 N N . GLY A 1 181 ? -36.043 -29.735 53.934 1.00 58.72 181 GLY A N 1
ATOM 1335 C CA . GLY A 1 181 ? -35.679 -30.962 54.653 1.00 58.72 181 GLY A CA 1
ATOM 1336 C C . GLY A 1 181 ? -36.751 -31.489 55.617 1.00 58.72 181 GLY A C 1
ATOM 1337 O O . GLY A 1 181 ? -36.843 -32.697 55.822 1.00 58.72 181 GLY A O 1
ATOM 1338 N N . GLY A 1 182 ? -37.592 -30.612 56.178 1.00 58.12 182 GLY A N 1
ATOM 1339 C CA . GLY A 1 182 ? -38.554 -30.945 57.242 1.00 58.12 182 GLY A CA 1
ATOM 1340 C C . GLY A 1 182 ? -39.737 -31.850 56.859 1.00 58.12 182 GLY A C 1
ATOM 1341 O O . GLY A 1 182 ? -40.566 -32.140 57.717 1.00 58.12 182 GLY A O 1
ATOM 1342 N N . GLN A 1 183 ? -39.842 -32.291 55.601 1.00 52.78 183 GLN A N 1
ATOM 1343 C CA . GLN A 1 183 ? -40.946 -33.120 55.089 1.00 52.78 183 GLN A CA 1
ATOM 1344 C C . GLN A 1 183 ? -40.561 -34.577 54.774 1.00 52.78 183 GLN A C 1
ATOM 1346 O O . GLN A 1 183 ? -41.404 -35.324 54.278 1.00 52.78 183 GLN A O 1
ATOM 1351 N N . ARG A 1 184 ? -39.321 -35.011 55.044 1.00 49.50 184 ARG A N 1
ATOM 1352 C CA . ARG A 1 184 ? -38.892 -36.395 54.773 1.00 49.50 184 ARG A CA 1
ATOM 1353 C C . ARG A 1 184 ? -38.785 -37.213 56.061 1.00 49.50 184 ARG A C 1
ATOM 1355 O O . ARG A 1 184 ? -37.807 -37.095 56.794 1.00 49.50 184 ARG A O 1
ATOM 1362 N N . GLU A 1 185 ? -39.791 -38.054 56.313 1.00 47.88 185 GLU A N 1
ATOM 1363 C CA . GLU A 1 185 ? -39.719 -39.093 57.350 1.00 47.88 185 GLU A CA 1
ATOM 1364 C C . GLU A 1 185 ? -38.518 -40.029 57.103 1.00 47.88 185 GLU A C 1
ATOM 1366 O O . GLU A 1 185 ? -38.255 -40.404 55.954 1.00 47.88 185 GLU A O 1
ATOM 1371 N N . PRO A 1 186 ? -37.771 -40.415 58.155 1.00 52.66 186 PRO A N 1
ATOM 1372 C CA . PRO A 1 186 ? -36.536 -41.179 58.023 1.00 52.66 186 PRO A CA 1
ATOM 1373 C C . PRO A 1 186 ? -36.791 -42.696 58.007 1.00 52.66 186 PRO A C 1
ATOM 1375 O O . PRO A 1 186 ? -36.298 -43.406 58.878 1.00 52.66 186 PRO A O 1
ATOM 1378 N N . ASP A 1 187 ? -37.521 -43.196 57.005 1.00 47.72 187 ASP A N 1
ATOM 1379 C CA . ASP A 1 187 ? -37.876 -44.624 56.896 1.00 47.72 187 ASP A CA 1
ATOM 1380 C C . ASP A 1 187 ? -37.339 -45.279 55.604 1.00 47.72 187 ASP A C 1
ATOM 1382 O O . ASP A 1 187 ? -38.061 -45.796 54.755 1.00 47.72 187 ASP A O 1
ATOM 1386 N N . SER A 1 188 ? -36.014 -45.217 55.421 1.00 48.94 188 SER A N 1
ATOM 1387 C CA . SER A 1 188 ? -35.233 -46.238 54.695 1.00 48.94 188 SER A CA 1
ATOM 1388 C C . SER A 1 188 ? -33.730 -46.030 54.898 1.00 48.94 188 SER A C 1
ATOM 1390 O O . SER A 1 188 ? -33.144 -45.026 54.491 1.00 48.94 188 SER A O 1
ATOM 1392 N N . THR A 1 189 ? -33.075 -47.006 55.522 1.00 51.81 189 THR A N 1
ATOM 1393 C CA . THR A 1 189 ? -31.615 -47.072 55.595 1.00 51.81 189 THR A CA 1
ATOM 1394 C C . THR A 1 189 ? -31.051 -47.649 54.298 1.00 51.81 189 THR A C 1
ATOM 1396 O O . THR A 1 189 ? -30.903 -48.863 54.215 1.00 51.81 189 THR A O 1
ATOM 1399 N N . ASP A 1 190 ? -30.702 -46.812 53.315 1.00 41.88 190 ASP A N 1
ATOM 1400 C CA . ASP A 1 190 ? -29.699 -47.201 52.310 1.00 41.88 190 ASP A CA 1
ATOM 1401 C C . ASP A 1 190 ? -29.036 -46.018 51.574 1.00 41.88 190 ASP A C 1
ATOM 1403 O O . ASP A 1 190 ? -29.683 -45.210 50.919 1.00 41.88 190 ASP A O 1
ATOM 1407 N N . THR A 1 191 ? -27.699 -45.986 51.644 1.00 41.28 191 THR A N 1
ATOM 1408 C CA . THR A 1 191 ? -26.715 -45.193 50.863 1.00 41.28 191 THR A CA 1
ATOM 1409 C C . THR A 1 191 ? -26.897 -43.667 50.640 1.00 41.28 191 THR A C 1
ATOM 1411 O O . THR A 1 191 ? -27.868 -43.214 50.039 1.00 41.28 191 THR A O 1
ATOM 1414 N N . PRO A 1 192 ? -25.872 -42.836 50.947 1.00 40.25 192 PRO A N 1
ATOM 1415 C CA . PRO A 1 192 ? -25.886 -41.396 50.673 1.00 40.25 192 PRO A CA 1
ATOM 1416 C C . PRO A 1 192 ? -25.523 -41.080 49.208 1.00 40.25 192 PRO A C 1
ATOM 1418 O O . PRO A 1 192 ? -24.456 -40.531 48.917 1.00 40.25 192 PRO A O 1
ATOM 1421 N N . GLN A 1 193 ? -26.407 -41.404 48.263 1.00 37.16 193 GLN A N 1
ATOM 1422 C CA . GLN A 1 193 ? -26.267 -40.932 46.883 1.00 37.16 193 GLN A CA 1
ATOM 1423 C C . GLN A 1 193 ? -26.793 -39.494 46.760 1.00 37.16 193 GLN A C 1
ATOM 1425 O O . GLN A 1 193 ? -27.939 -39.201 47.100 1.00 37.16 193 GLN A O 1
ATOM 1430 N N . ARG A 1 194 ? -25.948 -38.580 46.259 1.00 37.88 194 ARG A N 1
ATOM 1431 C CA . ARG A 1 194 ? -26.303 -37.181 45.961 1.00 37.88 194 ARG A CA 1
ATOM 1432 C C . ARG A 1 194 ? -27.354 -37.117 44.841 1.00 37.88 194 ARG A C 1
ATOM 1434 O O . ARG A 1 194 ? -27.008 -36.925 43.678 1.00 37.88 194 ARG A O 1
ATOM 1441 N N . MET A 1 195 ? -28.632 -37.260 45.181 1.00 33.00 195 MET A N 1
ATOM 1442 C CA . MET A 1 195 ? -29.730 -37.021 44.243 1.00 33.00 195 MET A CA 1
ATOM 1443 C C . MET A 1 195 ? -29.941 -35.516 44.052 1.00 33.00 195 MET A C 1
ATOM 1445 O O . MET A 1 195 ? -30.536 -34.848 44.897 1.00 33.00 195 MET A O 1
ATOM 1449 N N . ALA A 1 196 ? -29.474 -34.990 42.921 1.00 34.91 196 ALA A N 1
ATOM 1450 C CA . ALA A 1 196 ? -29.912 -33.692 42.429 1.00 34.91 196 ALA A CA 1
ATOM 1451 C C . ALA A 1 196 ? -31.400 -33.786 42.049 1.00 34.91 196 ALA A C 1
ATOM 1453 O O . ALA A 1 196 ? -31.761 -34.490 41.105 1.00 34.91 196 ALA A O 1
ATOM 1454 N N . MET A 1 197 ? -32.278 -33.114 42.800 1.00 33.84 197 MET A N 1
ATOM 1455 C CA . MET A 1 197 ? -33.691 -33.018 42.432 1.00 33.84 197 MET A CA 1
ATOM 1456 C C . MET A 1 197 ? -33.875 -31.941 41.361 1.00 33.84 197 MET A C 1
ATOM 1458 O O . MET A 1 197 ? -33.762 -30.749 41.641 1.00 33.84 197 MET A O 1
ATOM 1462 N N . ASN A 1 198 ? -34.192 -32.378 40.142 1.00 30.55 198 ASN A N 1
ATOM 1463 C CA . ASN A 1 198 ? -34.519 -31.506 39.017 1.00 30.55 198 ASN A CA 1
ATOM 1464 C C . ASN A 1 198 ? -35.889 -30.836 39.218 1.00 30.55 198 ASN A C 1
ATOM 1466 O O . ASN A 1 198 ? -36.903 -31.323 38.718 1.00 30.55 198 ASN A O 1
ATOM 1470 N N . TYR A 1 199 ? -35.915 -29.692 39.903 1.00 33.66 199 TYR A N 1
ATOM 1471 C CA . TYR A 1 199 ? -36.991 -28.711 39.744 1.00 33.66 199 TYR A CA 1
ATOM 1472 C C . TYR A 1 199 ? -36.598 -27.717 38.650 1.00 33.66 199 TYR A C 1
ATOM 1474 O O . TYR A 1 199 ? -35.541 -27.092 38.703 1.00 33.66 199 TYR A O 1
ATOM 1482 N N . GLY A 1 200 ? -37.430 -27.628 37.613 1.00 35.28 200 GLY A N 1
ATOM 1483 C CA . GLY A 1 200 ? -37.079 -26.941 36.377 1.00 35.28 200 GLY A CA 1
ATOM 1484 C C . GLY A 1 200 ? -37.208 -25.423 36.445 1.00 35.28 200 GLY A C 1
ATOM 1485 O O . GLY A 1 200 ? -38.305 -24.898 36.291 1.00 35.28 200 GLY A O 1
ATOM 1486 N N . GLU A 1 201 ? -36.073 -24.732 36.529 1.00 40.69 201 GLU A N 1
ATOM 1487 C CA . GLU A 1 201 ? -35.807 -23.522 35.742 1.00 40.69 201 GLU A CA 1
ATOM 1488 C C . GLU A 1 201 ? -34.288 -23.303 35.632 1.00 40.69 201 GLU A C 1
ATOM 1490 O O . GLU A 1 201 ? -33.568 -23.394 36.626 1.00 40.69 201 GLU A O 1
ATOM 1495 N N . LYS A 1 202 ? -33.769 -23.062 34.420 1.00 39.78 202 LYS A N 1
ATOM 1496 C CA . LYS A 1 202 ? -32.320 -22.914 34.205 1.00 39.78 202 LYS A CA 1
ATOM 1497 C C . LYS A 1 202 ? -31.830 -21.554 34.705 1.00 39.78 202 LYS A C 1
ATOM 1499 O O . LYS A 1 202 ? -32.211 -20.525 34.156 1.00 39.78 202 LYS A O 1
ATOM 1504 N N . VAL A 1 203 ? -30.913 -21.564 35.674 1.00 41.34 203 VAL A N 1
ATOM 1505 C CA . VAL A 1 203 ? -29.972 -20.457 35.888 1.00 41.34 203 VAL A CA 1
ATOM 1506 C C . VAL A 1 203 ? -28.730 -20.757 35.054 1.00 41.34 203 VAL A C 1
ATOM 1508 O O . VAL A 1 203 ? -28.062 -21.771 35.256 1.00 41.34 203 VAL A O 1
ATOM 1511 N N . THR A 1 204 ? -28.437 -19.904 34.076 1.00 42.50 204 THR A N 1
ATOM 1512 C CA . THR A 1 204 ? -27.265 -20.053 33.207 1.00 42.50 204 THR A CA 1
ATOM 1513 C C . THR A 1 204 ? -26.024 -19.453 33.859 1.00 42.50 204 THR A C 1
ATOM 1515 O O . THR A 1 204 ? -25.797 -18.245 33.823 1.00 42.50 204 THR A O 1
ATOM 1518 N N . LEU A 1 205 ? -25.213 -20.318 34.469 1.00 42.25 205 LEU A N 1
ATOM 1519 C CA . LEU A 1 205 ? -23.890 -19.987 34.989 1.00 42.25 205 LEU A CA 1
ATOM 1520 C C . LEU A 1 205 ? -22.862 -20.017 33.845 1.00 42.25 205 LEU A C 1
ATOM 1522 O O . LEU A 1 205 ? -22.688 -21.033 33.182 1.00 42.25 205 LEU A O 1
ATOM 1526 N N . PHE A 1 206 ? -22.195 -18.885 33.607 1.00 45.19 206 PHE A N 1
ATOM 1527 C CA . PHE A 1 206 ? -21.194 -18.716 32.548 1.00 45.19 206 PHE A CA 1
ATOM 1528 C C . PHE A 1 206 ? -19.773 -18.813 33.118 1.00 45.19 206 PHE A C 1
ATOM 1530 O O . PHE A 1 206 ? -19.027 -17.833 33.185 1.00 45.19 206 PHE A O 1
ATOM 1537 N N . THR A 1 207 ? -19.373 -20.012 33.537 1.00 44.12 207 THR A N 1
ATOM 1538 C CA . THR A 1 207 ? -17.977 -20.303 33.883 1.00 44.12 207 THR A CA 1
ATOM 1539 C C . THR A 1 207 ? -17.124 -20.384 32.617 1.00 44.12 207 THR A C 1
ATOM 1541 O O . THR A 1 207 ? -16.977 -21.436 32.005 1.00 44.12 207 THR A O 1
ATOM 1544 N N . SER A 1 208 ? -16.503 -19.259 32.250 1.00 44.41 208 SER A N 1
ATOM 1545 C CA . SER A 1 208 ? -15.407 -19.199 31.270 1.00 44.41 208 SER A CA 1
ATOM 1546 C C . SER A 1 208 ? -14.114 -19.821 31.837 1.00 44.41 208 SER A C 1
ATOM 1548 O O . SER A 1 208 ? -13.058 -19.185 31.852 1.00 44.41 208 SER A O 1
ATOM 1550 N N . GLU A 1 209 ? -14.173 -21.063 32.322 1.00 43.25 209 GLU A N 1
ATOM 1551 C CA . GLU A 1 209 ? -12.965 -21.821 32.651 1.00 43.25 209 GLU A CA 1
ATOM 1552 C C . GLU A 1 209 ? -12.278 -22.252 31.350 1.00 43.25 209 GLU A C 1
ATOM 1554 O O . GLU A 1 209 ? -12.832 -23.003 30.546 1.00 43.25 209 GLU A O 1
ATOM 1559 N N . GLY A 1 210 ? -11.063 -21.742 31.126 1.00 42.03 210 GLY A N 1
ATOM 1560 C CA . GLY A 1 210 ? -10.291 -21.952 29.901 1.00 42.03 210 GLY A CA 1
ATOM 1561 C C . GLY A 1 210 ? -9.854 -23.405 29.702 1.00 42.03 210 GLY A C 1
ATOM 1562 O O . GLY A 1 210 ? -8.722 -23.768 30.017 1.00 42.03 210 GLY A O 1
ATOM 1563 N N . SER A 1 211 ? -10.743 -24.230 29.149 1.00 35.56 211 SER A N 1
ATOM 1564 C CA . SER A 1 211 ? -10.497 -25.633 28.807 1.00 35.56 211 SER A CA 1
ATOM 1565 C C . SER A 1 211 ? -10.237 -25.777 27.294 1.00 35.56 211 SER A C 1
ATOM 1567 O O . SER A 1 211 ? -11.096 -25.381 26.503 1.00 35.56 211 SER A O 1
ATOM 1569 N 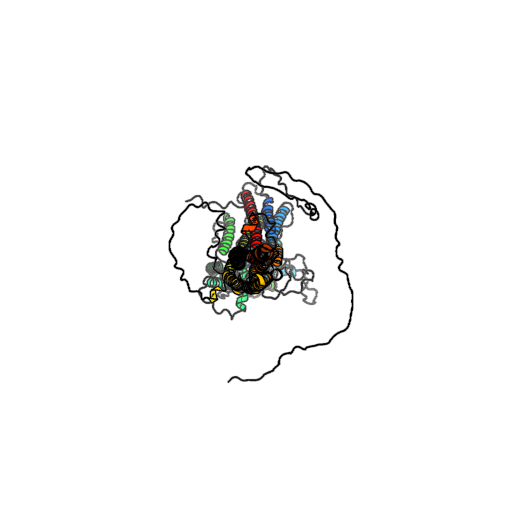N . PRO A 1 212 ? -9.079 -26.310 26.851 1.00 38.12 212 PRO A N 1
ATOM 1570 C CA . PRO A 1 212 ? -8.720 -26.360 25.431 1.00 38.12 212 PRO A CA 1
ATOM 1571 C C . PRO A 1 212 ? -9.576 -27.348 24.610 1.00 38.12 212 PRO A C 1
ATOM 1573 O O . PRO A 1 212 ? -10.075 -28.353 25.116 1.00 38.12 212 PRO A O 1
ATOM 1576 N N . MET A 1 213 ? -9.745 -27.024 23.324 1.00 42.59 213 MET A N 1
ATOM 1577 C CA . MET A 1 213 ? -10.745 -27.588 22.404 1.00 42.59 213 MET A CA 1
ATOM 1578 C C . MET A 1 213 ? -10.526 -29.041 21.936 1.00 42.59 213 MET A C 1
ATOM 1580 O O . MET A 1 213 ? -9.403 -29.477 21.686 1.00 42.59 213 MET A O 1
ATOM 1584 N N . LEU A 1 214 ? -11.651 -29.723 21.670 1.00 35.91 214 LEU A N 1
ATOM 1585 C CA . LEU A 1 214 ? -11.785 -30.767 20.639 1.00 35.91 214 LEU A CA 1
ATOM 1586 C C . LEU A 1 214 ? -12.175 -30.130 19.276 1.00 35.91 214 LEU A C 1
ATOM 1588 O O . LEU A 1 214 ? -12.621 -28.982 19.261 1.00 35.91 214 LEU A O 1
ATOM 1592 N N . PRO A 1 215 ? -12.002 -30.828 18.134 1.00 36.84 215 PRO A N 1
ATOM 1593 C CA . PRO A 1 215 ? -12.168 -30.249 16.793 1.00 36.84 215 PRO A CA 1
ATOM 1594 C C . PRO A 1 215 ? -13.623 -29.871 16.410 1.00 36.84 215 PRO A C 1
ATOM 1596 O O . PRO A 1 215 ? -14.575 -30.403 16.984 1.00 36.84 215 PRO A O 1
ATOM 1599 N N . PRO A 1 216 ? -13.799 -28.963 15.423 1.00 35.69 216 PRO A N 1
ATOM 1600 C CA . PRO A 1 216 ? -15.018 -28.159 15.253 1.00 35.69 216 PRO A CA 1
ATOM 1601 C C . PRO A 1 216 ? -16.164 -28.797 14.445 1.00 35.69 216 PRO A C 1
ATOM 1603 O O . PRO A 1 216 ? -17.193 -28.153 14.285 1.00 35.69 216 PRO A O 1
ATOM 1606 N N . ASP A 1 217 ? -16.018 -30.030 13.950 1.00 33.75 217 ASP A N 1
ATOM 1607 C CA . ASP A 1 217 ? -17.058 -30.704 13.144 1.00 33.75 217 ASP A CA 1
ATOM 1608 C C . ASP A 1 217 ? -18.043 -31.535 13.992 1.00 33.75 217 ASP A C 1
ATOM 1610 O O . ASP A 1 217 ? -18.903 -32.239 13.464 1.00 33.75 217 ASP A O 1
ATOM 1614 N N . THR A 1 218 ? -17.927 -31.459 15.320 1.00 38.34 218 THR A N 1
ATOM 1615 C CA . THR A 1 218 ? -18.988 -31.921 16.221 1.00 38.34 218 THR A CA 1
ATOM 1616 C C . THR A 1 218 ? -20.027 -30.807 16.290 1.00 38.34 218 THR A C 1
ATOM 1618 O O . THR A 1 218 ? -19.674 -29.692 16.676 1.00 38.34 218 THR A O 1
ATOM 1621 N N . GLU A 1 219 ? -21.282 -31.092 15.916 1.00 34.66 219 GLU A N 1
ATOM 1622 C CA . GLU A 1 219 ? -22.408 -30.171 16.133 1.00 34.66 219 GLU A CA 1
ATOM 1623 C C . GLU A 1 219 ? -22.341 -29.615 17.559 1.00 34.66 219 GLU A C 1
ATOM 1625 O O . GLU A 1 219 ? -22.001 -30.357 18.483 1.00 34.66 219 GLU A O 1
ATOM 1630 N N . ALA A 1 220 ? -22.602 -28.313 17.721 1.00 37.47 220 ALA A N 1
ATOM 1631 C CA . ALA A 1 220 ? -22.408 -27.604 18.981 1.00 37.47 220 ALA A CA 1
ATOM 1632 C C . ALA A 1 220 ? -23.311 -28.180 20.082 1.00 37.47 220 ALA A C 1
ATOM 1634 O O . ALA A 1 220 ? -24.447 -27.755 20.276 1.00 37.47 220 ALA A O 1
ATOM 1635 N N . ASP A 1 221 ? -22.780 -29.172 20.785 1.00 34.09 221 ASP A N 1
ATOM 1636 C CA . ASP A 1 221 ? -23.405 -29.791 21.935 1.00 34.09 221 ASP A CA 1
ATOM 1637 C C . ASP A 1 221 ? -23.415 -28.747 23.061 1.00 34.09 221 ASP A C 1
ATOM 1639 O O . ASP A 1 221 ? -22.361 -28.347 23.565 1.00 34.09 221 ASP A O 1
ATOM 1643 N N . ASP A 1 222 ? -24.612 -28.303 23.463 1.00 41.19 222 ASP A N 1
ATOM 1644 C CA . ASP A 1 222 ? -24.877 -27.343 24.556 1.00 41.19 222 ASP A CA 1
ATOM 1645 C C . ASP A 1 222 ? -24.343 -27.828 25.937 1.00 41.19 222 ASP A C 1
ATOM 1647 O O . ASP A 1 222 ? -24.581 -27.216 26.981 1.00 41.19 222 ASP A O 1
ATOM 1651 N N . SER A 1 223 ? -23.617 -28.950 25.967 1.00 33.06 223 SER A N 1
ATOM 1652 C CA . SER A 1 223 ? -23.220 -29.747 27.128 1.00 33.06 223 SER A CA 1
ATOM 1653 C C . SER A 1 223 ? -22.011 -29.233 27.913 1.00 33.06 223 SER A C 1
ATOM 1655 O O . SER A 1 223 ? -21.783 -29.698 29.031 1.00 33.06 223 SER A O 1
ATOM 1657 N N . LYS A 1 224 ? -21.252 -28.257 27.391 1.00 40.00 224 LYS A N 1
ATOM 1658 C CA . LYS A 1 224 ? -20.223 -27.525 28.167 1.00 40.00 224 LYS A CA 1
ATOM 1659 C C . LYS A 1 224 ? -20.694 -26.185 28.733 1.00 40.00 224 LYS A C 1
ATOM 1661 O O . LYS A 1 224 ? -19.910 -25.476 29.362 1.00 40.00 224 LYS A O 1
ATOM 1666 N N . MET A 1 225 ? -21.979 -25.872 28.598 1.00 42.31 225 MET A N 1
ATOM 1667 C CA . MET A 1 225 ? -22.623 -24.889 29.455 1.00 42.31 225 MET A CA 1
ATOM 1668 C C . MET A 1 225 ? -23.064 -25.602 30.741 1.00 42.31 225 MET A C 1
ATOM 1670 O O . MET A 1 225 ? -24.137 -26.205 30.776 1.00 42.31 225 MET A O 1
ATOM 1674 N N . GLU A 1 226 ? -22.265 -25.540 31.815 1.00 41.28 226 GLU A N 1
ATOM 1675 C CA . GLU A 1 226 ? -22.731 -25.945 33.153 1.00 41.28 226 GLU A CA 1
ATOM 1676 C C . GLU A 1 226 ? -23.780 -24.937 33.658 1.00 41.28 226 GLU A C 1
ATOM 1678 O O . GLU A 1 226 ? -23.549 -24.116 34.549 1.00 41.28 226 GLU A O 1
ATOM 1683 N N . SER A 1 227 ? -24.990 -25.013 33.091 1.00 40.62 227 SER A N 1
ATOM 1684 C CA . SER A 1 227 ? -26.180 -24.386 33.652 1.00 40.62 227 SER A CA 1
ATOM 1685 C C . SER A 1 227 ? -26.545 -25.135 34.932 1.00 40.62 227 SER A C 1
ATOM 1687 O O . SER A 1 227 ? -27.437 -25.988 34.938 1.00 40.62 227 SER A O 1
ATOM 1689 N N . ILE A 1 228 ? -25.813 -24.848 36.010 1.00 46.84 228 ILE A N 1
ATOM 1690 C CA . ILE A 1 228 ? -26.147 -25.306 37.353 1.00 46.84 228 ILE A CA 1
ATOM 1691 C C . ILE A 1 228 ? -27.522 -24.718 37.666 1.00 46.84 228 ILE A C 1
ATOM 1693 O O . ILE A 1 228 ? -27.656 -23.538 37.995 1.00 46.84 228 ILE A O 1
ATOM 1697 N N . THR A 1 229 ? -28.553 -25.554 37.545 1.00 47.22 229 THR A N 1
ATOM 1698 C CA . THR A 1 229 ? -29.907 -25.276 38.019 1.00 47.22 229 THR A CA 1
ATOM 1699 C C . THR A 1 229 ? -29.837 -25.138 39.532 1.00 47.22 229 THR A C 1
ATOM 1701 O O . THR A 1 229 ? -29.952 -26.122 40.267 1.00 47.22 229 THR A O 1
ATOM 1704 N N . LEU A 1 230 ? -29.556 -23.921 39.996 1.00 54.72 230 LEU A N 1
ATOM 1705 C CA . LEU A 1 230 ? -29.526 -23.614 41.415 1.00 54.72 230 LEU A CA 1
ATOM 1706 C C . LEU A 1 230 ? -30.897 -23.962 42.011 1.00 54.72 230 LEU A C 1
ATOM 1708 O O . LEU A 1 230 ? -31.915 -23.589 41.419 1.00 54.72 230 LEU A O 1
ATOM 1712 N N . PRO A 1 231 ? -30.952 -24.661 43.162 1.00 53.97 231 PRO A N 1
ATOM 1713 C CA . PRO A 1 231 ? -32.211 -24.849 43.867 1.00 53.97 231 PRO A CA 1
ATOM 1714 C C . PRO A 1 231 ? -32.831 -23.474 44.120 1.00 53.97 231 PRO A C 1
ATOM 1716 O O . PRO A 1 231 ? -32.124 -22.509 44.413 1.00 53.97 231 PRO A O 1
ATOM 1719 N N . THR A 1 232 ? -34.146 -23.385 43.931 1.00 59.59 232 THR A N 1
ATOM 1720 C CA . THR A 1 232 ? -34.892 -22.130 43.804 1.00 59.59 232 THR A CA 1
ATOM 1721 C C . THR A 1 232 ? -34.847 -21.290 45.079 1.00 59.59 232 THR A C 1
ATOM 1723 O O . THR A 1 232 ? -35.787 -21.348 45.872 1.00 59.59 232 THR A O 1
ATOM 1726 N N . LEU A 1 233 ? -33.786 -20.493 45.249 1.00 79.56 233 LEU A N 1
ATOM 1727 C CA . LEU A 1 233 ? -33.670 -19.541 46.349 1.00 79.56 233 LEU A CA 1
ATOM 1728 C C . LEU A 1 233 ? -34.879 -18.609 46.316 1.00 79.56 233 LEU A C 1
ATOM 1730 O O . LEU A 1 233 ? -35.080 -17.877 45.336 1.00 79.56 233 LEU A O 1
ATOM 1734 N N . SER A 1 234 ? -35.706 -18.663 47.359 1.00 82.12 234 SER A N 1
ATOM 1735 C CA . SER A 1 234 ? -37.025 -18.023 47.343 1.00 82.12 234 SER A CA 1
ATOM 1736 C C . SER A 1 234 ? -36.900 -16.514 47.141 1.00 82.12 234 SER A C 1
ATOM 1738 O O . SER A 1 234 ? -37.656 -15.923 46.372 1.00 82.12 234 SER A O 1
ATOM 1740 N N . TRP A 1 235 ? -35.867 -15.902 47.722 1.00 85.62 235 TRP A N 1
ATOM 1741 C CA . TRP A 1 235 ? -35.580 -14.479 47.575 1.00 85.62 235 TRP A CA 1
ATOM 1742 C C . TRP A 1 235 ? -35.165 -14.079 46.147 1.00 85.62 235 TRP A C 1
ATOM 1744 O O . TRP A 1 235 ? -35.599 -13.027 45.684 1.00 85.62 235 TRP A O 1
ATOM 1754 N N . LEU A 1 236 ? -34.407 -14.909 45.412 1.00 85.25 236 LEU A N 1
ATOM 1755 C CA . LEU A 1 236 ? -34.063 -14.640 44.003 1.00 85.25 236 LEU A CA 1
ATOM 1756 C C . LEU A 1 236 ? -35.286 -14.761 43.096 1.00 85.25 236 LEU A C 1
ATOM 1758 O O . LEU A 1 236 ? -35.476 -13.943 42.192 1.00 85.25 236 LEU A O 1
ATOM 1762 N N . ARG A 1 237 ? -36.138 -15.757 43.365 1.00 84.44 237 ARG A N 1
ATOM 1763 C CA . ARG A 1 237 ? -37.405 -15.948 42.652 1.00 84.44 237 ARG A CA 1
ATOM 1764 C C . ARG A 1 237 ? -38.362 -14.781 42.902 1.00 84.44 237 ARG A C 1
ATOM 1766 O O . ARG A 1 237 ? -38.929 -14.261 41.947 1.00 84.44 237 ARG A O 1
ATOM 1773 N N . ASN A 1 238 ? -38.488 -14.339 44.153 1.00 85.88 238 ASN A N 1
ATOM 1774 C CA . ASN A 1 238 ? -39.330 -13.207 44.549 1.00 85.88 238 ASN A CA 1
ATOM 1775 C C . ASN A 1 238 ? -38.799 -11.869 44.003 1.00 85.88 238 ASN A C 1
ATOM 1777 O O . ASN A 1 238 ? -39.590 -11.013 43.619 1.00 85.88 238 ASN A O 1
ATOM 1781 N N . ALA A 1 239 ? -37.475 -11.696 43.916 1.00 83.56 239 ALA A N 1
ATOM 1782 C CA . ALA A 1 239 ? -36.847 -10.538 43.274 1.00 83.56 239 ALA A CA 1
ATOM 1783 C C . ALA A 1 239 ? -36.879 -10.594 41.732 1.00 83.56 239 ALA A C 1
ATOM 1785 O O . ALA A 1 239 ? -36.612 -9.587 41.075 1.00 83.56 239 ALA A O 1
ATOM 1786 N N . ASN A 1 240 ? -37.199 -11.759 41.154 1.00 86.06 240 ASN A N 1
ATOM 1787 C CA . ASN A 1 240 ? -37.184 -12.037 39.717 1.00 86.06 240 ASN A CA 1
ATOM 1788 C C . ASN A 1 240 ? -35.819 -11.728 39.060 1.00 86.06 240 ASN A C 1
ATOM 1790 O O . ASN A 1 240 ? -35.743 -11.069 38.018 1.00 86.06 240 ASN A O 1
ATOM 1794 N N . VAL A 1 241 ? -34.732 -12.193 39.690 1.00 86.56 241 VAL A N 1
ATOM 1795 C CA . VAL A 1 241 ? -33.338 -11.929 39.284 1.00 86.56 241 VAL A CA 1
ATOM 1796 C C . VAL A 1 241 ? -32.652 -13.191 38.748 1.00 86.56 241 VAL A C 1
ATOM 1798 O O . VAL A 1 241 ? -32.705 -14.256 39.359 1.00 86.56 241 VAL A O 1
ATOM 1801 N N . GLU A 1 242 ? -31.943 -13.047 37.629 1.00 87.94 242 GLU A N 1
ATOM 1802 C CA . GLU A 1 242 ? -30.978 -14.004 37.080 1.00 87.94 242 GLU A CA 1
ATOM 1803 C C . GLU A 1 242 ? -29.555 -13.491 37.371 1.00 87.94 242 GLU A C 1
ATOM 1805 O O . GLU A 1 242 ? -29.191 -12.402 36.924 1.00 87.94 242 GLU A O 1
ATOM 1810 N N . ILE A 1 243 ? -28.739 -14.253 38.114 1.00 89.38 243 ILE A N 1
ATOM 1811 C CA . ILE A 1 243 ? -27.345 -13.875 38.409 1.00 89.38 243 ILE A CA 1
ATOM 1812 C C . ILE A 1 243 ? -26.377 -14.618 37.485 1.00 89.38 243 ILE A C 1
ATOM 1814 O O . ILE A 1 243 ? -26.324 -15.847 37.469 1.00 89.38 243 ILE A O 1
ATOM 1818 N N . LEU A 1 244 ? -25.558 -13.845 36.779 1.00 91.25 244 LEU A N 1
ATOM 1819 C CA . LEU A 1 244 ? -24.504 -14.285 35.878 1.00 91.25 244 LEU A CA 1
ATOM 1820 C C . LEU A 1 244 ? -23.139 -14.087 36.555 1.00 91.25 244 LEU A C 1
ATOM 1822 O O . LEU A 1 244 ? -22.726 -12.965 36.834 1.00 91.25 244 LEU A O 1
ATOM 1826 N N . ARG A 1 245 ? -22.424 -15.175 36.845 1.00 92.50 245 ARG A N 1
ATOM 1827 C CA . ARG A 1 245 ? -21.081 -15.140 37.450 1.00 92.50 245 ARG A CA 1
ATOM 1828 C C . ARG A 1 245 ? -20.015 -15.181 36.361 1.00 92.50 245 ARG A C 1
ATOM 1830 O O . ARG A 1 245 ? -20.026 -16.109 35.561 1.00 92.50 245 ARG A O 1
ATOM 1837 N N . VAL A 1 246 ? -19.068 -14.247 36.398 1.00 92.81 246 VAL A N 1
ATOM 1838 C CA . VAL A 1 246 ? -17.869 -14.228 35.547 1.00 92.81 246 VAL A CA 1
ATOM 1839 C C . VAL A 1 246 ? -16.636 -14.242 36.445 1.00 92.81 246 VAL A C 1
ATOM 1841 O O . VAL A 1 246 ? -16.378 -13.287 37.179 1.00 92.81 246 VAL A O 1
ATOM 1844 N N . LEU A 1 247 ? -15.887 -15.342 36.393 1.00 92.75 247 LEU A N 1
ATOM 1845 C CA . LEU A 1 247 ? -14.587 -15.481 37.051 1.00 92.75 247 LEU A CA 1
ATOM 1846 C C . LEU A 1 247 ? -13.471 -15.145 36.069 1.00 92.75 247 LEU A C 1
ATOM 1848 O O . LEU A 1 247 ? -13.590 -15.486 34.895 1.00 92.75 247 LEU A O 1
ATOM 1852 N N . ASP A 1 248 ? -12.403 -14.525 36.574 1.00 91.88 248 ASP A N 1
ATOM 1853 C CA . ASP A 1 248 ? -11.157 -14.249 35.840 1.00 91.88 248 ASP A CA 1
ATOM 1854 C C . ASP A 1 248 ? -11.417 -13.723 34.415 1.00 91.88 248 ASP A C 1
ATOM 1856 O O . ASP A 1 248 ? -11.017 -14.344 33.427 1.00 91.88 248 ASP A O 1
ATOM 1860 N N . PRO A 1 249 ? -12.143 -12.593 34.294 1.00 91.56 249 PRO A N 1
ATOM 1861 C CA . PRO A 1 249 ? -12.653 -12.126 33.016 1.00 91.56 249 PRO A CA 1
ATOM 1862 C C . PRO A 1 249 ? -11.512 -11.872 32.027 1.00 91.56 249 PRO A C 1
ATOM 1864 O O . PRO A 1 249 ? -10.579 -11.124 32.318 1.00 91.56 249 PRO A O 1
ATOM 1867 N N . SER A 1 250 ? -11.628 -12.448 30.831 1.00 86.81 250 SER A N 1
ATOM 1868 C CA . SER A 1 250 ? -10.851 -12.058 29.652 1.00 86.81 250 SER A CA 1
ATOM 1869 C C . SER A 1 250 ? -11.699 -11.115 28.790 1.00 86.81 250 SER A C 1
ATOM 1871 O O . SER A 1 250 ? -12.918 -11.285 28.749 1.00 86.81 250 SER A O 1
ATOM 1873 N N . PRO A 1 251 ? -11.122 -10.106 28.110 1.00 82.75 251 PRO A N 1
ATOM 1874 C CA . PRO A 1 251 ? -11.889 -9.100 27.375 1.00 82.75 251 PRO A CA 1
ATOM 1875 C C . PRO A 1 251 ? -12.330 -9.634 25.999 1.00 82.75 251 PRO A C 1
ATOM 1877 O O . PRO A 1 251 ? -12.060 -9.026 24.966 1.00 82.75 251 PRO A O 1
ATOM 1880 N N . SER A 1 252 ? -12.982 -10.798 25.979 1.00 86.19 252 SER A N 1
ATOM 1881 C CA . SER A 1 252 ? -13.571 -11.364 24.771 1.00 86.19 252 SER A CA 1
ATOM 1882 C C . SER A 1 252 ? -14.815 -10.576 24.362 1.00 86.19 252 SER A C 1
ATOM 1884 O O . SER A 1 252 ? -15.551 -10.036 25.194 1.00 86.19 252 SER A O 1
ATOM 1886 N N . GLN A 1 253 ? -15.072 -10.525 23.058 1.00 83.12 253 GLN A N 1
ATOM 1887 C CA . GLN A 1 253 ? -16.203 -9.777 22.517 1.00 83.12 253 GLN A CA 1
ATOM 1888 C C . GLN A 1 253 ? -17.550 -10.374 22.968 1.00 83.12 253 GLN A C 1
ATOM 1890 O O . GLN A 1 253 ? -18.489 -9.624 23.226 1.00 83.12 253 GLN A O 1
ATOM 1895 N N . ASP A 1 254 ? -17.605 -11.694 23.179 1.00 84.44 254 ASP A N 1
ATOM 1896 C CA . ASP A 1 254 ? -18.764 -12.404 23.734 1.00 84.44 254 ASP A CA 1
ATOM 1897 C C . ASP A 1 254 ? -19.002 -12.071 25.214 1.00 84.44 254 ASP A C 1
ATOM 1899 O O . ASP A 1 254 ? -20.154 -11.913 25.634 1.00 84.44 254 ASP A O 1
ATOM 1903 N N . LEU A 1 255 ? -17.935 -11.897 26.013 1.00 89.75 255 LEU A N 1
ATOM 1904 C CA . LEU A 1 255 ? -18.075 -11.387 27.377 1.00 89.75 255 LEU A CA 1
ATOM 1905 C C . LEU A 1 255 ? -18.616 -9.958 27.347 1.00 89.75 255 LEU A C 1
ATOM 1907 O O . LEU A 1 255 ? -19.552 -9.658 28.083 1.00 89.75 255 LEU A O 1
ATOM 1911 N N . LEU A 1 256 ? -18.070 -9.083 26.498 1.00 90.94 256 LEU A N 1
ATOM 1912 C CA . LEU A 1 256 ? -18.560 -7.710 26.376 1.00 90.94 256 LEU A CA 1
ATOM 1913 C C . LEU A 1 256 ? -20.040 -7.681 25.969 1.00 90.94 256 LEU A C 1
ATOM 1915 O O . LEU A 1 256 ? -20.825 -7.025 26.650 1.00 90.94 256 LEU A O 1
ATOM 1919 N N . ASP A 1 257 ? -20.456 -8.447 24.957 1.00 88.56 257 ASP A N 1
ATOM 1920 C CA . ASP A 1 257 ? -21.866 -8.609 24.565 1.00 88.56 257 ASP A CA 1
ATOM 1921 C C . ASP A 1 257 ? -22.746 -9.083 25.734 1.00 88.56 257 ASP A C 1
ATOM 1923 O O . ASP A 1 257 ? -23.840 -8.555 25.948 1.00 88.56 257 ASP A O 1
ATOM 1927 N N . THR A 1 258 ? -22.255 -10.039 26.525 1.00 90.25 258 THR A N 1
ATOM 1928 C CA . THR A 1 258 ? -22.937 -10.551 27.725 1.00 90.25 258 THR A CA 1
ATOM 1929 C C . THR A 1 258 ? -23.041 -9.483 28.820 1.00 90.25 258 THR A C 1
ATOM 1931 O O . THR A 1 258 ? -24.077 -9.356 29.477 1.00 90.25 258 THR A O 1
ATOM 1934 N N . LEU A 1 259 ? -22.007 -8.656 28.991 1.00 92.88 259 LEU A N 1
ATOM 1935 C CA . LEU A 1 259 ? -21.996 -7.547 29.942 1.00 92.88 259 LEU A CA 1
ATOM 1936 C C . LEU A 1 259 ? -22.876 -6.378 29.485 1.00 92.88 259 LEU A C 1
ATOM 1938 O O . LEU A 1 259 ? -23.579 -5.823 30.327 1.00 92.88 259 LEU A O 1
ATOM 1942 N N . TYR A 1 260 ? -22.966 -6.051 28.192 1.00 91.62 260 TYR A N 1
ATOM 1943 C CA . TYR A 1 260 ? -24.013 -5.148 27.682 1.00 91.62 260 TYR A CA 1
ATOM 1944 C C . TYR A 1 260 ? -25.410 -5.726 27.926 1.00 91.62 260 TYR A C 1
ATOM 1946 O O . TYR A 1 260 ? -26.309 -4.999 28.341 1.00 91.62 260 TYR A O 1
ATOM 1954 N N . ALA A 1 261 ? -25.571 -7.043 27.778 1.00 89.81 261 ALA A N 1
ATOM 1955 C CA . ALA A 1 261 ? -26.838 -7.740 27.963 1.00 89.81 261 ALA A CA 1
ATOM 1956 C C . ALA A 1 261 ? -27.342 -7.844 29.423 1.00 89.81 261 ALA A C 1
ATOM 1958 O O . ALA A 1 261 ? -28.463 -8.319 29.633 1.00 89.81 261 ALA A O 1
ATOM 1959 N N . THR A 1 262 ? -26.587 -7.404 30.429 1.00 91.38 262 THR A N 1
ATOM 1960 C CA . THR A 1 262 ? -27.073 -7.333 31.825 1.00 91.38 262 THR A CA 1
ATOM 1961 C C . THR A 1 262 ? -27.771 -6.009 32.140 1.00 91.38 262 THR A C 1
ATOM 1963 O O . THR A 1 262 ? -27.571 -5.021 31.439 1.00 91.38 262 THR A O 1
ATOM 1966 N N . ASP A 1 263 ? -28.560 -5.961 33.208 1.00 89.19 263 ASP A N 1
ATOM 1967 C CA . ASP A 1 263 ? -29.212 -4.742 33.707 1.00 89.19 263 ASP A CA 1
ATOM 1968 C C . ASP A 1 263 ? -28.375 -4.062 34.807 1.00 89.19 263 ASP A C 1
ATOM 1970 O O . ASP A 1 263 ? -28.375 -2.839 34.922 1.00 89.19 263 ASP A O 1
ATOM 1974 N N . ALA A 1 264 ? -27.600 -4.841 35.572 1.00 90.62 264 ALA A N 1
ATOM 1975 C CA . ALA A 1 264 ? -26.617 -4.346 36.540 1.00 90.62 264 ALA A CA 1
ATOM 1976 C C . ALA A 1 264 ? -25.312 -5.157 36.478 1.00 90.62 264 ALA A C 1
ATOM 1978 O O . ALA A 1 264 ? -25.328 -6.351 36.160 1.00 90.62 264 ALA A O 1
ATOM 1979 N N . ILE A 1 265 ? -24.184 -4.515 36.805 1.00 93.75 265 ILE A N 1
ATOM 1980 C CA . ILE A 1 265 ? -22.860 -5.153 36.851 1.00 93.75 265 ILE A CA 1
ATOM 1981 C C . ILE A 1 265 ? -22.190 -4.845 38.190 1.00 93.75 265 ILE A C 1
ATOM 1983 O O . ILE A 1 265 ? -21.911 -3.691 38.513 1.00 93.75 265 ILE A O 1
ATOM 1987 N N . PHE A 1 266 ? -21.879 -5.893 38.941 1.00 94.88 266 PHE A N 1
ATOM 1988 C CA . PHE A 1 266 ? -21.108 -5.841 40.173 1.00 94.88 266 PHE A CA 1
ATOM 1989 C C . PHE A 1 266 ? -19.697 -6.315 39.886 1.00 94.88 266 PHE A C 1
ATOM 1991 O O . PHE A 1 266 ? -19.444 -7.512 39.754 1.00 94.88 266 PHE A O 1
ATOM 1998 N N . PHE A 1 267 ? -18.769 -5.373 39.794 1.00 96.25 267 PHE A N 1
ATOM 1999 C CA . PHE A 1 267 ? -17.364 -5.724 39.717 1.00 96.25 267 PHE A CA 1
ATOM 2000 C C . PHE A 1 267 ? -16.818 -6.018 41.109 1.00 96.25 267 PHE A C 1
ATOM 2002 O O . PHE A 1 267 ? -17.102 -5.287 42.056 1.00 96.25 267 PHE A O 1
ATOM 2009 N N . PHE A 1 268 ? -16.025 -7.076 41.228 1.00 95.56 268 PHE A N 1
ATOM 2010 C CA . PHE A 1 268 ? -15.455 -7.546 42.480 1.00 95.56 268 PHE A CA 1
ATOM 2011 C C . PHE A 1 268 ? -13.929 -7.463 42.418 1.00 95.56 268 PHE A C 1
ATOM 2013 O O . PHE A 1 268 ? -13.294 -8.078 41.559 1.00 95.56 268 PHE A O 1
ATOM 2020 N N . ALA A 1 269 ? -13.344 -6.683 43.323 1.00 95.62 269 ALA A N 1
ATOM 2021 C CA . ALA A 1 269 ? -11.903 -6.481 43.431 1.00 95.62 269 ALA A CA 1
ATOM 2022 C C . ALA A 1 269 ? -11.464 -6.587 44.894 1.00 95.62 269 ALA A C 1
ATOM 2024 O O . ALA A 1 269 ? -12.234 -6.295 45.805 1.00 95.62 269 ALA A O 1
ATOM 2025 N N . ASP A 1 270 ? -10.222 -6.979 45.142 1.00 93.88 270 ASP A N 1
ATOM 2026 C CA . ASP A 1 270 ? -9.641 -7.029 46.479 1.00 93.88 270 ASP A CA 1
ATOM 2027 C C . ASP A 1 270 ? -8.792 -5.787 46.783 1.00 93.88 270 ASP A C 1
ATOM 2029 O O . ASP A 1 270 ? -8.257 -5.123 45.891 1.00 93.88 270 ASP A O 1
ATOM 2033 N N . THR A 1 271 ? -8.636 -5.467 48.069 1.00 92.44 271 THR A N 1
ATOM 2034 C CA . THR A 1 271 ? -7.810 -4.325 48.496 1.00 92.44 271 THR A CA 1
ATOM 2035 C C . THR A 1 271 ? -6.333 -4.469 48.112 1.00 92.44 271 THR A C 1
ATOM 2037 O O . THR A 1 271 ? -5.671 -3.457 47.875 1.00 92.44 271 THR A O 1
ATOM 2040 N N . TYR A 1 272 ? -5.813 -5.697 48.017 1.00 90.62 272 TYR A N 1
ATOM 2041 C CA . TYR A 1 272 ? -4.418 -5.963 47.660 1.00 90.62 272 TYR A CA 1
ATOM 2042 C C . TYR A 1 272 ? -4.171 -5.791 46.153 1.00 90.62 272 TYR A C 1
ATOM 2044 O O . TYR A 1 272 ? -3.278 -5.033 45.767 1.00 90.62 272 TYR A O 1
ATOM 2052 N N . GLY A 1 273 ? -5.000 -6.395 45.301 1.00 89.81 273 GLY A N 1
ATOM 2053 C CA . GLY A 1 273 ? -4.958 -6.215 43.852 1.00 89.81 273 GLY A CA 1
ATOM 2054 C C . GLY A 1 273 ? -5.172 -4.760 43.420 1.00 89.81 273 GLY A C 1
ATOM 2055 O O . GLY A 1 273 ? -4.418 -4.260 42.586 1.00 89.81 273 GLY A O 1
ATOM 2056 N N . LEU A 1 274 ? -6.099 -4.030 44.057 1.00 92.31 274 LEU A N 1
ATOM 2057 C CA . LEU A 1 274 ? -6.263 -2.581 43.852 1.00 92.31 274 LEU A CA 1
ATOM 2058 C C . LEU A 1 274 ? -4.976 -1.796 44.157 1.00 92.31 274 LEU A C 1
ATOM 2060 O O . LEU A 1 274 ? -4.545 -0.967 43.349 1.00 92.31 274 LEU A O 1
ATOM 2064 N N . ALA A 1 275 ? -4.338 -2.070 45.300 1.00 90.88 275 ALA A N 1
ATOM 2065 C CA . ALA A 1 275 ? -3.084 -1.422 45.674 1.00 90.88 275 ALA A CA 1
ATOM 2066 C C . ALA A 1 275 ? -1.965 -1.734 44.666 1.00 90.88 275 ALA A C 1
ATOM 2068 O O . ALA A 1 275 ? -1.294 -0.806 44.205 1.00 90.88 275 ALA A O 1
ATOM 2069 N N . MET A 1 276 ? -1.818 -3.000 44.264 1.00 89.62 276 MET A N 1
ATOM 2070 C CA . MET A 1 276 ? -0.812 -3.446 43.296 1.00 89.62 276 MET A CA 1
ATOM 2071 C C . MET A 1 276 ? -0.995 -2.780 41.922 1.00 89.62 276 MET A C 1
ATOM 2073 O O . MET A 1 276 ? -0.050 -2.192 41.390 1.00 89.62 276 MET A O 1
ATOM 2077 N N . THR A 1 277 ? -2.212 -2.776 41.364 1.00 89.56 277 THR A N 1
ATOM 2078 C CA . THR A 1 277 ? -2.482 -2.132 40.066 1.00 89.56 277 THR A CA 1
ATOM 2079 C C . THR A 1 277 ? -2.262 -0.615 40.126 1.00 89.56 277 THR A C 1
ATOM 2081 O O . THR A 1 277 ? -1.720 -0.039 39.181 1.00 89.56 277 THR A O 1
ATOM 2084 N N . SER A 1 278 ? -2.594 0.040 41.249 1.00 90.44 278 SER A N 1
ATOM 2085 C CA . SER A 1 278 ? -2.328 1.478 41.432 1.00 90.44 278 SER A CA 1
ATOM 2086 C C . SER A 1 278 ? -0.827 1.821 41.436 1.00 90.44 278 SER A C 1
ATOM 2088 O O . SER A 1 278 ? -0.441 2.895 40.969 1.00 90.44 278 SER A O 1
ATOM 2090 N N . GLN A 1 279 ? 0.032 0.912 41.916 1.00 88.62 279 GLN A N 1
ATOM 2091 C CA . GLN A 1 279 ? 1.489 1.075 41.884 1.00 88.62 279 GLN A CA 1
ATOM 2092 C C . GLN A 1 279 ? 2.026 0.887 40.462 1.00 88.62 279 GLN A C 1
ATOM 2094 O O . GLN A 1 279 ? 2.674 1.794 39.939 1.00 88.62 279 GLN A O 1
ATOM 2099 N N . LEU A 1 280 ? 1.656 -0.212 39.793 1.00 87.62 280 LEU A N 1
ATOM 2100 C CA . LEU A 1 280 ? 2.061 -0.500 38.409 1.00 87.62 280 LEU A CA 1
ATOM 2101 C C . LEU A 1 280 ? 1.687 0.640 37.441 1.00 87.62 280 LEU A C 1
ATOM 2103 O O . LEU A 1 280 ? 2.485 1.023 36.584 1.00 87.62 280 LEU A O 1
ATOM 2107 N N . ARG A 1 281 ? 0.503 1.246 37.608 1.00 85.12 281 ARG A N 1
ATOM 2108 C CA . ARG A 1 281 ? 0.053 2.383 36.785 1.00 85.12 281 ARG A CA 1
ATOM 2109 C C . ARG A 1 281 ? 0.814 3.686 37.075 1.00 85.12 281 ARG A C 1
ATOM 2111 O O . ARG A 1 281 ? 0.984 4.503 36.176 1.00 85.12 281 ARG A O 1
ATOM 2118 N N . ARG A 1 282 ? 1.302 3.897 38.304 1.00 86.12 282 ARG A N 1
ATOM 2119 C CA . ARG A 1 282 ? 2.176 5.043 38.639 1.00 86.12 282 ARG A CA 1
ATOM 2120 C C . ARG A 1 282 ? 3.591 4.876 38.089 1.00 86.12 282 ARG A C 1
ATOM 2122 O O . ARG A 1 282 ? 4.234 5.875 37.758 1.00 86.12 282 ARG A O 1
ATOM 2129 N N . GLU A 1 283 ? 4.063 3.638 37.978 1.00 85.56 283 GLU A N 1
ATOM 2130 C CA . GLU A 1 283 ? 5.349 3.318 37.356 1.00 85.56 283 GLU A CA 1
ATOM 2131 C C . GLU A 1 283 ? 5.293 3.485 35.831 1.00 85.56 283 GLU A C 1
ATOM 2133 O O . GLU A 1 283 ? 6.181 4.126 35.271 1.00 85.56 283 GLU A O 1
ATOM 2138 N N . SER A 1 284 ? 4.220 3.042 35.160 1.00 82.25 284 SER A N 1
ATOM 2139 C CA . SER A 1 284 ? 4.088 3.196 33.698 1.00 82.25 284 SER A CA 1
ATOM 2140 C C . SER A 1 284 ? 4.017 4.655 33.220 1.00 82.25 284 SER A C 1
ATOM 2142 O O . SER A 1 284 ? 4.459 4.960 32.114 1.00 82.25 284 SER A O 1
ATOM 2144 N N . ILE A 1 285 ? 3.524 5.573 34.059 1.00 82.75 285 ILE A N 1
ATOM 2145 C CA . ILE A 1 285 ? 3.481 7.021 33.777 1.00 82.75 285 ILE A CA 1
ATOM 2146 C C . ILE A 1 285 ? 4.878 7.676 33.875 1.00 82.75 285 ILE A C 1
ATOM 2148 O O . ILE A 1 285 ? 5.081 8.767 33.345 1.00 82.75 285 ILE A O 1
ATOM 2152 N N . ASN A 1 286 ? 5.865 7.017 34.496 1.00 79.94 286 ASN A N 1
ATOM 2153 C CA . ASN A 1 286 ? 7.224 7.538 34.687 1.00 79.94 286 ASN A CA 1
ATOM 2154 C C . ASN A 1 286 ? 8.283 6.703 33.927 1.00 79.94 286 ASN A C 1
ATOM 2156 O O . ASN A 1 286 ? 9.120 6.052 34.559 1.00 79.94 286 ASN A O 1
ATOM 2160 N N . PRO A 1 287 ? 8.334 6.764 32.579 1.00 66.69 287 PRO A N 1
ATOM 2161 C CA . PRO A 1 287 ? 9.217 5.925 31.754 1.00 66.69 287 PRO A CA 1
ATOM 2162 C C . PRO A 1 287 ? 10.728 6.191 31.928 1.00 66.69 287 PRO A C 1
ATOM 2164 O O . PRO A 1 287 ? 11.547 5.514 31.315 1.00 66.69 287 PRO A O 1
ATOM 2167 N N . GLY A 1 288 ? 11.122 7.175 32.745 1.00 75.12 288 GLY A N 1
ATOM 2168 C CA . GLY A 1 288 ? 12.522 7.538 32.994 1.00 75.12 288 GLY A CA 1
ATOM 2169 C C . GLY A 1 288 ? 13.252 6.690 34.044 1.00 75.12 288 GLY A C 1
ATOM 2170 O O . GLY A 1 288 ? 14.444 6.908 34.262 1.00 75.12 288 GLY A O 1
ATOM 2171 N N . ARG A 1 289 ? 12.579 5.748 34.722 1.00 65.44 289 ARG A N 1
ATOM 2172 C CA . ARG A 1 289 ? 13.206 4.865 35.721 1.00 65.44 289 ARG A CA 1
ATOM 2173 C C . ARG A 1 289 ? 13.367 3.464 35.133 1.00 65.44 289 ARG A C 1
ATOM 2175 O O . ARG A 1 289 ? 12.383 2.859 34.725 1.00 65.44 289 ARG A O 1
ATOM 2182 N N . ALA A 1 290 ? 14.605 2.970 35.070 1.00 57.16 290 ALA A N 1
ATOM 2183 C CA . ALA A 1 290 ? 14.909 1.671 34.467 1.00 57.16 290 ALA A CA 1
ATOM 2184 C C . ALA A 1 290 ? 14.065 0.546 35.107 1.00 57.16 290 ALA A C 1
ATOM 2186 O O . ALA A 1 290 ? 13.926 0.536 36.335 1.00 57.16 290 ALA A O 1
ATOM 2187 N N . PRO A 1 291 ? 13.501 -0.378 34.304 1.00 57.72 291 PRO A N 1
ATOM 2188 C CA . PRO A 1 291 ? 12.582 -1.393 34.801 1.00 57.72 291 PRO A CA 1
ATOM 2189 C C . PRO A 1 291 ? 13.274 -2.302 35.818 1.00 57.72 291 PRO A C 1
ATOM 2191 O O . PRO A 1 291 ? 14.353 -2.835 35.565 1.00 57.72 291 PRO A O 1
ATOM 2194 N N . PHE A 1 292 ? 12.633 -2.479 36.971 1.00 57.91 292 PHE A N 1
ATOM 2195 C CA . PHE A 1 292 ? 13.059 -3.431 37.991 1.00 57.91 292 PHE A CA 1
ATOM 2196 C C . PHE A 1 292 ? 12.966 -4.860 37.422 1.00 57.91 292 PHE A C 1
ATOM 2198 O O . PHE A 1 292 ? 12.020 -5.156 36.692 1.00 57.91 292 PHE A O 1
ATOM 2205 N N . ASP A 1 293 ? 13.925 -5.742 37.733 1.00 54.50 293 ASP A N 1
ATOM 2206 C CA . ASP A 1 293 ? 14.056 -7.086 37.135 1.00 54.50 293 ASP A CA 1
ATOM 2207 C C . ASP A 1 293 ? 12.869 -8.025 37.467 1.00 54.50 293 ASP A C 1
ATOM 2209 O O . ASP A 1 293 ? 12.958 -8.939 38.291 1.00 54.50 293 ASP A O 1
ATOM 2213 N N . ALA A 1 294 ? 11.743 -7.851 36.772 1.00 55.22 294 ALA A N 1
ATOM 2214 C CA . ALA A 1 294 ? 10.471 -8.543 37.010 1.00 55.22 294 ALA A CA 1
ATOM 2215 C C . ALA A 1 294 ? 10.473 -10.049 36.654 1.00 55.22 294 ALA A C 1
ATOM 2217 O O . ALA A 1 294 ? 9.442 -10.719 36.699 1.00 55.22 294 ALA A O 1
ATOM 2218 N N . ARG A 1 295 ? 11.627 -10.626 36.297 1.00 51.81 295 ARG A N 1
ATOM 2219 C CA . ARG A 1 295 ? 11.736 -11.962 35.684 1.00 51.81 295 ARG A CA 1
ATOM 2220 C C . ARG A 1 295 ? 11.625 -13.146 36.662 1.00 51.81 295 ARG A C 1
ATOM 2222 O O . ARG A 1 295 ? 11.842 -14.280 36.244 1.00 51.81 295 ARG A O 1
ATOM 2229 N N . LYS A 1 296 ? 11.338 -12.916 37.952 1.00 55.34 296 LYS A N 1
ATOM 2230 C CA . LYS A 1 296 ? 11.379 -13.955 39.009 1.00 55.34 296 LYS A CA 1
ATOM 2231 C C . LYS A 1 296 ? 10.051 -14.302 39.700 1.00 55.34 296 LYS A C 1
ATOM 2233 O O . LYS A 1 296 ? 10.058 -15.203 40.532 1.00 55.34 296 LYS A O 1
ATOM 2238 N N . THR A 1 297 ? 8.923 -13.675 39.356 1.00 59.38 297 THR A N 1
ATOM 2239 C CA . THR A 1 297 ? 7.617 -13.951 40.002 1.00 59.38 297 THR A CA 1
ATOM 2240 C C . THR A 1 297 ? 6.479 -14.125 38.987 1.00 59.38 297 THR A C 1
ATOM 2242 O O . THR A 1 297 ? 5.538 -13.336 38.927 1.00 59.38 297 THR A O 1
ATOM 2245 N N . SER A 1 298 ? 6.546 -15.185 38.176 1.00 66.44 298 SER A N 1
ATOM 2246 C CA . SER A 1 298 ? 5.529 -15.492 37.155 1.00 66.44 298 SER A CA 1
ATOM 2247 C C . SER A 1 298 ? 4.125 -15.752 37.725 1.00 66.44 298 SER A C 1
ATOM 2249 O O . SER A 1 298 ? 3.138 -15.430 37.069 1.00 66.44 298 SER A O 1
ATOM 2251 N N . SER A 1 299 ? 4.011 -16.278 38.949 1.00 69.44 299 SER A N 1
ATOM 2252 C CA . SER A 1 299 ? 2.716 -16.545 39.592 1.00 69.44 299 SER A CA 1
ATOM 2253 C C . SER A 1 299 ? 1.985 -15.278 40.051 1.00 69.44 299 SER A C 1
ATOM 2255 O O . SER A 1 299 ? 0.774 -15.181 39.869 1.00 69.44 299 SER A O 1
ATOM 2257 N N . SER A 1 300 ? 2.692 -14.276 40.593 1.00 65.56 300 SER A N 1
ATOM 2258 C CA . SER A 1 300 ? 2.059 -13.003 40.974 1.00 65.56 300 SER A CA 1
ATOM 2259 C C . SER A 1 300 ? 1.691 -12.158 39.753 1.00 65.56 300 SER A C 1
ATOM 2261 O O . SER A 1 300 ? 0.708 -11.425 39.801 1.00 65.56 300 SER A O 1
ATOM 2263 N N . ALA A 1 301 ? 2.431 -12.291 38.646 1.00 72.12 301 ALA A N 1
ATOM 2264 C CA . ALA A 1 301 ? 2.104 -11.632 37.384 1.00 72.12 301 ALA A CA 1
ATOM 2265 C C . ALA A 1 301 ? 0.751 -12.105 36.817 1.00 72.12 301 ALA A C 1
ATOM 2267 O O . ALA A 1 301 ? -0.043 -11.273 36.386 1.00 72.12 301 ALA A O 1
ATOM 2268 N N . ALA A 1 302 ? 0.456 -13.410 36.882 1.00 74.50 302 ALA A N 1
ATOM 2269 C CA . ALA A 1 302 ? -0.829 -13.962 36.445 1.00 74.50 302 ALA A CA 1
ATOM 2270 C C . ALA A 1 302 ? -2.007 -13.476 37.312 1.00 74.50 302 ALA A C 1
ATOM 2272 O O . ALA A 1 302 ? -3.018 -13.027 36.785 1.00 74.50 302 ALA A O 1
ATOM 2273 N N . ALA A 1 303 ? -1.865 -13.483 38.643 1.00 73.81 303 ALA A N 1
ATOM 2274 C CA . ALA A 1 303 ? -2.890 -12.927 39.533 1.00 73.81 303 ALA A CA 1
ATOM 2275 C C . ALA A 1 303 ? -3.100 -11.416 39.307 1.00 73.81 303 ALA A C 1
ATOM 2277 O O . ALA A 1 303 ? -4.225 -10.925 39.317 1.00 73.81 303 ALA A O 1
ATOM 2278 N N . SER A 1 304 ? -2.017 -10.670 39.066 1.00 79.50 304 SER A N 1
ATOM 2279 C CA . SER A 1 304 ? -2.090 -9.237 38.774 1.00 79.50 304 SER A CA 1
ATOM 2280 C C . SER A 1 304 ? -2.764 -8.944 37.430 1.00 79.50 304 SER A C 1
ATOM 2282 O O . SER A 1 304 ? -3.403 -7.895 37.303 1.00 79.50 304 SER A O 1
ATOM 2284 N N . SER A 1 305 ? -2.634 -9.816 36.422 1.00 84.69 305 SER A N 1
ATOM 2285 C CA . SER A 1 305 ? -3.245 -9.585 35.109 1.00 84.69 305 SER A CA 1
ATOM 2286 C C . SER A 1 305 ? -4.768 -9.718 35.156 1.00 84.69 305 SER A C 1
ATOM 2288 O O . SER A 1 305 ? -5.445 -8.839 34.630 1.00 84.69 305 SER A O 1
ATOM 2290 N N . THR A 1 306 ? -5.329 -10.708 35.863 1.00 86.12 306 THR A N 1
ATOM 2291 C CA . THR A 1 306 ? -6.795 -10.874 35.974 1.00 86.12 306 THR A CA 1
ATOM 2292 C C . THR A 1 306 ? -7.459 -9.719 36.730 1.00 86.12 306 THR A C 1
ATOM 2294 O O . THR A 1 306 ? -8.493 -9.201 36.289 1.00 86.12 306 THR A O 1
ATOM 2297 N N . THR A 1 307 ? -6.841 -9.223 37.808 1.00 87.56 307 THR A N 1
ATOM 2298 C CA . THR A 1 307 ? -7.320 -8.010 38.493 1.00 87.56 307 THR A CA 1
ATOM 2299 C C . THR A 1 307 ? -7.187 -6.772 37.603 1.00 87.56 307 THR A C 1
ATOM 2301 O O . THR A 1 307 ? -8.112 -5.964 37.544 1.00 87.56 307 THR A O 1
ATOM 2304 N N . THR A 1 308 ? -6.096 -6.638 36.838 1.00 90.00 308 THR A N 1
ATOM 2305 C CA . THR A 1 308 ? -5.922 -5.521 35.888 1.00 90.00 308 THR A CA 1
ATOM 2306 C C . THR A 1 308 ? -6.999 -5.534 34.797 1.00 90.00 308 THR A C 1
ATOM 2308 O O . THR A 1 308 ? -7.566 -4.482 34.505 1.00 90.00 308 THR A O 1
ATOM 2311 N N . THR A 1 309 ? -7.360 -6.706 34.265 1.00 91.12 309 THR A N 1
ATOM 2312 C CA . THR A 1 309 ? -8.457 -6.857 33.292 1.00 91.12 309 THR A CA 1
ATOM 2313 C C . THR A 1 309 ? -9.827 -6.562 33.907 1.00 91.12 309 THR A C 1
ATOM 2315 O O . THR A 1 309 ? -10.670 -5.911 33.289 1.00 91.12 309 THR A O 1
ATOM 2318 N N . THR A 1 310 ? -10.053 -6.966 35.160 1.00 94.19 310 THR A N 1
ATOM 2319 C CA . THR A 1 310 ? -11.275 -6.595 35.894 1.00 94.19 310 THR A CA 1
ATOM 2320 C C . THR A 1 310 ? -11.368 -5.069 36.043 1.00 94.19 310 THR A C 1
ATOM 2322 O O . THR A 1 310 ? -12.421 -4.483 35.801 1.00 94.19 310 THR A O 1
ATOM 2325 N N . LEU A 1 311 ? -10.254 -4.397 36.357 1.00 93.69 311 LEU A N 1
ATOM 2326 C CA . LEU A 1 311 ? -10.175 -2.938 36.495 1.00 93.69 311 LEU A CA 1
ATOM 2327 C C . LEU A 1 311 ? -10.303 -2.190 35.159 1.00 93.69 311 LEU A C 1
ATOM 2329 O O . LEU A 1 311 ? -10.906 -1.113 35.131 1.00 93.69 311 LEU A O 1
ATOM 2333 N N . SER A 1 312 ? -9.824 -2.752 34.044 1.00 93.06 312 SER A N 1
ATOM 2334 C CA . SER A 1 312 ? -10.079 -2.175 32.719 1.00 93.06 312 SER A CA 1
ATOM 2335 C C . SER A 1 312 ? -11.556 -2.291 32.334 1.00 93.06 312 SER A C 1
ATOM 2337 O O . SER A 1 312 ? -12.133 -1.302 31.879 1.00 93.06 312 SER A O 1
ATOM 2339 N N . LEU A 1 313 ? -12.204 -3.432 32.606 1.00 94.19 313 LEU A N 1
ATOM 2340 C CA . LEU A 1 313 ? -13.650 -3.600 32.405 1.00 94.19 313 LEU A CA 1
ATOM 2341 C C . LEU A 1 313 ? -14.477 -2.663 33.302 1.00 94.19 313 LEU A C 1
ATOM 2343 O O . LEU A 1 313 ? -15.439 -2.072 32.814 1.00 94.19 313 LEU A O 1
ATOM 2347 N N . ILE A 1 314 ? -14.067 -2.435 34.559 1.00 95.00 314 ILE A N 1
ATOM 2348 C CA . ILE A 1 314 ? -14.664 -1.390 35.414 1.00 95.00 314 ILE A CA 1
ATOM 2349 C C . ILE A 1 314 ? -14.564 -0.026 34.729 1.00 95.00 314 ILE A C 1
ATOM 2351 O O . ILE A 1 314 ? -15.557 0.691 34.659 1.00 95.00 314 ILE A O 1
ATOM 2355 N N . SER A 1 315 ? -13.389 0.345 34.208 1.00 93.06 315 SER A N 1
ATOM 2356 C CA . SER A 1 315 ? -13.197 1.659 33.577 1.00 93.06 315 SER A CA 1
ATOM 2357 C C . SER A 1 315 ? -14.046 1.858 32.312 1.00 93.06 315 SER A C 1
ATOM 2359 O O . SER A 1 315 ? -14.509 2.969 32.055 1.00 93.06 315 SER A O 1
ATOM 2361 N N . TYR A 1 316 ? -14.302 0.771 31.580 1.00 92.06 316 TYR A N 1
ATOM 2362 C CA . TYR A 1 316 ? -15.117 0.722 30.366 1.00 92.06 316 TYR A CA 1
ATOM 2363 C C . TYR A 1 316 ? -16.621 0.816 30.683 1.00 92.06 316 TYR A C 1
ATOM 2365 O O . TYR A 1 316 ? -17.329 1.651 30.124 1.00 92.06 316 TYR A O 1
ATOM 2373 N N . PHE A 1 317 ? -17.104 0.039 31.660 1.00 94.25 317 PHE A N 1
ATOM 2374 C CA . PHE A 1 317 ? -18.512 0.039 32.077 1.00 94.25 317 PHE A CA 1
ATOM 2375 C C . PHE A 1 317 ? -18.863 1.090 33.149 1.00 94.25 317 PHE A C 1
ATOM 2377 O O . PHE A 1 317 ? -20.023 1.187 33.535 1.00 94.25 317 PHE A O 1
ATOM 2384 N N . ALA A 1 318 ? -17.925 1.933 33.596 1.00 93.25 318 ALA A N 1
ATOM 2385 C CA . ALA A 1 318 ? -18.149 2.954 34.633 1.00 93.25 318 ALA A CA 1
ATOM 2386 C C . ALA A 1 318 ? -19.287 3.952 34.333 1.00 93.25 318 ALA A C 1
ATOM 2388 O O . ALA A 1 318 ? -19.826 4.560 35.255 1.00 93.25 318 ALA A O 1
ATOM 2389 N N . SER A 1 319 ? -19.642 4.149 33.060 1.00 90.25 319 SER A N 1
ATOM 2390 C CA . SER A 1 319 ? -20.781 4.970 32.622 1.00 90.25 319 SER A CA 1
ATOM 2391 C C . SER A 1 319 ? -22.088 4.184 32.444 1.00 90.25 319 SER A C 1
ATOM 2393 O O . SER A 1 319 ? -23.138 4.811 32.303 1.00 90.25 319 SER A O 1
ATOM 2395 N N . LYS A 1 320 ? -22.074 2.844 32.506 1.00 91.94 320 LYS A N 1
ATOM 2396 C CA . LYS A 1 320 ? -23.283 2.015 32.402 1.00 91.94 320 LYS A CA 1
ATOM 2397 C C . LYS A 1 320 ? -24.117 2.125 33.684 1.00 91.94 320 LYS A C 1
ATOM 2399 O O . LYS A 1 320 ? -23.552 1.895 34.760 1.00 91.94 320 LYS A O 1
ATOM 2404 N N . PRO A 1 321 ? -25.426 2.433 33.615 1.00 88.00 321 PRO A N 1
ATOM 2405 C CA . PRO A 1 321 ? -26.293 2.462 34.793 1.00 88.00 321 PRO A CA 1
ATOM 2406 C C . PRO A 1 321 ? -26.295 1.101 35.501 1.00 88.00 321 PRO A C 1
ATOM 2408 O O . PRO A 1 321 ? -26.177 0.057 34.866 1.00 88.00 321 PRO A O 1
ATOM 2411 N N . GLY A 1 322 ? -26.398 1.111 36.831 1.00 87.69 322 GLY A N 1
ATOM 2412 C CA . GLY A 1 322 ? -26.381 -0.121 37.628 1.00 87.69 322 GLY A CA 1
ATOM 2413 C C . GLY A 1 322 ? -24.996 -0.755 37.794 1.00 87.69 322 GLY A C 1
ATOM 2414 O O . GLY A 1 322 ? -24.897 -1.830 38.382 1.00 87.69 322 GLY A O 1
ATOM 2415 N N . THR A 1 323 ? -23.925 -0.106 37.327 1.00 92.94 323 THR A N 1
ATOM 2416 C CA . THR A 1 323 ? -22.557 -0.544 37.627 1.00 92.94 323 THR A CA 1
ATOM 2417 C C . THR A 1 323 ? -22.189 -0.173 39.059 1.00 92.94 323 THR A C 1
ATOM 2419 O O . THR A 1 323 ? -22.374 0.968 39.495 1.00 92.94 323 THR A O 1
ATOM 2422 N N . ARG A 1 324 ? -21.678 -1.148 39.812 1.00 92.81 324 ARG A N 1
ATOM 2423 C CA . ARG A 1 324 ? -21.236 -0.999 41.202 1.00 92.81 324 ARG A CA 1
ATOM 2424 C C . ARG A 1 324 ? -19.919 -1.737 41.411 1.00 92.81 324 ARG A C 1
ATOM 2426 O O . ARG A 1 324 ? -19.678 -2.781 40.807 1.00 92.81 324 ARG A O 1
ATOM 2433 N N . LEU A 1 325 ? -19.082 -1.202 42.294 1.00 94.75 325 LEU A N 1
ATOM 2434 C CA . LEU A 1 325 ? -17.855 -1.859 42.728 1.00 94.75 325 LEU A CA 1
ATOM 2435 C C . LEU A 1 325 ? -18.045 -2.464 44.121 1.00 94.75 325 LEU A C 1
ATOM 2437 O O . LEU A 1 325 ? -18.541 -1.810 45.037 1.00 94.75 325 LEU A O 1
ATOM 2441 N N . ILE A 1 326 ? -17.604 -3.700 44.288 1.00 95.00 326 ILE A N 1
ATOM 2442 C CA . ILE A 1 326 ? -17.531 -4.398 45.563 1.00 95.00 326 ILE A CA 1
ATOM 2443 C C . ILE A 1 326 ? -16.048 -4.630 45.864 1.00 95.00 326 ILE A C 1
ATOM 2445 O O . ILE A 1 326 ? -15.315 -5.173 45.035 1.00 95.00 326 ILE A O 1
ATOM 2449 N N . ILE A 1 327 ? -15.605 -4.194 47.042 1.00 95.06 327 ILE A N 1
ATOM 2450 C CA . ILE A 1 327 ? -14.211 -4.261 47.481 1.00 95.06 327 ILE A CA 1
ATOM 2451 C C . ILE A 1 327 ? -14.092 -5.270 48.622 1.00 95.06 327 ILE A C 1
ATOM 2453 O O . ILE A 1 327 ? -14.613 -5.054 49.719 1.00 95.06 327 ILE A O 1
ATOM 2457 N N . ASN A 1 328 ? -13.378 -6.364 48.369 1.00 94.75 328 ASN A N 1
ATOM 2458 C CA . ASN A 1 328 ? -13.124 -7.409 49.347 1.00 94.75 328 ASN A CA 1
ATOM 2459 C C . ASN A 1 328 ? -11.954 -7.032 50.263 1.00 94.75 328 ASN A C 1
ATOM 2461 O O . ASN A 1 328 ? -10.802 -6.932 49.828 1.00 94.75 328 ASN A O 1
ATOM 2465 N N . ASN A 1 329 ? -12.236 -6.857 51.550 1.00 91.44 329 ASN A N 1
ATOM 2466 C CA . ASN A 1 329 ? -11.227 -6.590 52.565 1.00 91.44 329 ASN A CA 1
ATOM 2467 C C . ASN A 1 329 ? -10.688 -7.906 53.150 1.00 91.44 329 ASN A C 1
ATOM 2469 O O . ASN A 1 329 ? -11.075 -8.338 54.239 1.00 91.44 329 ASN A O 1
ATOM 2473 N N . LEU A 1 330 ? -9.774 -8.536 52.406 1.00 81.62 330 LEU A N 1
ATOM 2474 C CA . LEU A 1 330 ? -9.073 -9.763 52.812 1.00 81.62 330 LEU A CA 1
ATOM 2475 C C . LEU A 1 330 ? -8.072 -9.542 53.966 1.00 81.62 330 LEU A C 1
ATOM 2477 O O . LEU A 1 330 ? -7.700 -10.494 54.647 1.00 81.62 330 LEU A O 1
ATOM 2481 N N . GLY A 1 331 ? -7.614 -8.302 54.182 1.00 65.62 331 GLY A N 1
ATOM 2482 C CA . GLY A 1 331 ? -6.483 -7.993 55.068 1.00 65.62 331 GLY A CA 1
ATOM 2483 C C . GLY A 1 331 ? -6.827 -7.729 56.538 1.00 65.62 331 GLY A C 1
ATOM 2484 O O . GLY A 1 331 ? -5.950 -7.828 57.394 1.00 65.62 331 GLY A O 1
ATOM 2485 N N . SER A 1 332 ? -8.083 -7.409 56.867 1.00 60.66 332 SER A N 1
ATOM 2486 C CA . SER A 1 332 ? -8.472 -6.961 58.216 1.00 60.66 332 SER A CA 1
ATOM 2487 C C . SER A 1 332 ? -8.728 -8.104 59.215 1.00 60.66 332 SER A C 1
ATOM 2489 O O . SER A 1 332 ? -9.715 -8.085 59.950 1.00 60.66 332 SER A O 1
ATOM 2491 N N . ASN A 1 333 ? -7.819 -9.081 59.307 1.00 54.62 333 ASN A N 1
ATOM 2492 C CA . ASN A 1 333 ? -7.799 -10.086 60.387 1.00 54.62 333 ASN A CA 1
ATOM 2493 C C . ASN A 1 333 ? -7.282 -9.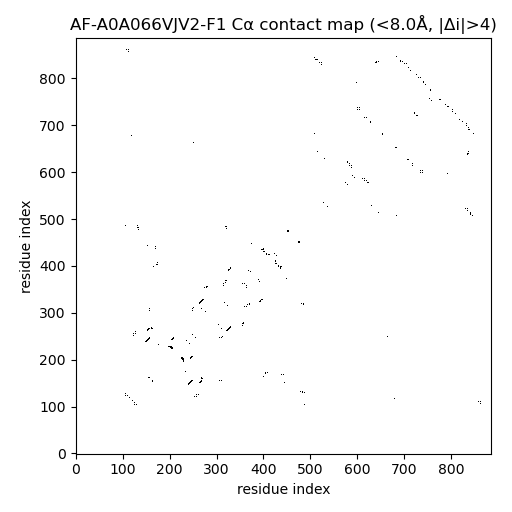479 61.715 1.00 54.62 333 ASN A C 1
ATOM 2495 O O . ASN A 1 333 ? -6.375 -10.000 62.367 1.00 54.62 333 ASN A O 1
ATOM 2499 N N . SER A 1 334 ? -7.858 -8.351 62.131 1.00 51.06 334 SER A N 1
ATOM 2500 C CA . SER A 1 334 ? -7.574 -7.723 63.417 1.00 51.06 334 SER A CA 1
ATOM 2501 C C . SER A 1 334 ? -8.318 -8.464 64.532 1.00 51.06 334 SER A C 1
ATOM 2503 O O . SER A 1 334 ? -9.469 -8.156 64.835 1.00 51.06 334 SER A O 1
ATOM 2505 N N . ASN A 1 335 ? -7.637 -9.405 65.192 1.00 54.88 335 ASN A N 1
ATOM 2506 C CA . ASN A 1 335 ? -8.121 -10.110 66.395 1.00 54.88 335 ASN A CA 1
ATOM 2507 C C . ASN A 1 335 ? -8.334 -9.187 67.627 1.00 54.88 335 ASN A C 1
ATOM 2509 O O . ASN A 1 335 ? -8.593 -9.662 68.731 1.00 54.88 335 ASN A O 1
ATOM 2513 N N . SER A 1 336 ? -8.216 -7.867 67.466 1.00 52.81 336 SER A N 1
ATOM 2514 C CA . SER A 1 336 ? -8.529 -6.853 68.472 1.00 52.81 336 SER A CA 1
ATOM 2515 C C . SER A 1 336 ? -10.045 -6.640 68.561 1.00 52.81 336 SER A C 1
ATOM 2517 O O . SER A 1 336 ? -10.616 -5.858 67.799 1.00 52.81 336 SER A O 1
ATOM 2519 N N . GLY A 1 337 ? -10.697 -7.333 69.497 1.00 49.25 337 GLY A N 1
ATOM 2520 C CA . GLY A 1 337 ? -12.154 -7.343 69.702 1.00 49.25 337 GLY A CA 1
ATOM 2521 C C . GLY A 1 337 ? -12.779 -6.048 70.246 1.00 49.25 337 GLY A C 1
ATOM 2522 O O . GLY A 1 337 ? -13.596 -6.110 71.159 1.00 49.25 337 GLY A O 1
ATOM 2523 N N . GLY A 1 338 ? -12.420 -4.878 69.712 1.00 46.69 338 GLY A N 1
ATOM 2524 C CA . GLY A 1 338 ? -13.022 -3.596 70.080 1.00 46.69 338 GLY A CA 1
ATOM 2525 C C . GLY A 1 338 ? -12.816 -2.520 69.011 1.00 46.69 338 GLY A C 1
ATOM 2526 O O . GLY A 1 338 ? -11.684 -2.135 68.741 1.00 46.69 338 GLY A O 1
ATOM 2527 N N . GLY A 1 339 ? -13.913 -2.008 68.431 1.00 50.12 339 GLY A N 1
ATOM 2528 C CA . GLY A 1 339 ? -13.890 -0.807 67.574 1.00 50.12 339 GLY A CA 1
ATOM 2529 C C . GLY A 1 339 ? -14.166 -0.983 66.071 1.00 50.12 339 GLY A C 1
ATOM 2530 O O . GLY A 1 339 ? -13.782 -0.109 65.296 1.00 50.12 339 GLY A O 1
ATOM 2531 N N . ALA A 1 340 ? -14.851 -2.050 65.638 1.00 50.53 340 ALA A N 1
ATOM 2532 C CA . ALA A 1 340 ? -15.066 -2.359 64.212 1.00 50.53 340 ALA A CA 1
ATOM 2533 C C . ALA A 1 340 ? -15.691 -1.219 63.366 1.00 50.53 340 ALA A C 1
ATOM 2535 O O . ALA A 1 340 ? -15.323 -1.051 62.207 1.00 50.53 340 ALA A O 1
ATOM 2536 N N . GLN A 1 341 ? -16.590 -0.399 63.927 1.00 51.47 341 GLN A N 1
ATOM 2537 C CA . GLN A 1 341 ? -17.233 0.697 63.181 1.00 51.47 341 GLN A CA 1
ATOM 2538 C C . GLN A 1 341 ? -16.344 1.941 62.988 1.00 51.47 341 GLN A C 1
ATOM 2540 O O . GLN A 1 341 ? -16.498 2.639 61.990 1.00 51.47 341 GLN A O 1
ATOM 2545 N N . SER A 1 342 ? -15.387 2.213 63.885 1.00 50.84 342 SER A N 1
ATOM 2546 C CA . SER A 1 342 ? -14.553 3.432 63.810 1.00 50.84 342 SER A CA 1
ATOM 2547 C C . SER A 1 342 ? -13.329 3.283 62.894 1.00 50.84 342 SER A C 1
ATOM 2549 O O . SER A 1 342 ? -12.773 4.273 62.423 1.00 50.84 342 SER A O 1
ATOM 2551 N N . ALA A 1 343 ? -12.909 2.046 62.608 1.00 53.53 343 ALA A N 1
ATOM 2552 C CA . ALA A 1 343 ? -11.863 1.759 61.623 1.00 53.53 343 ALA A CA 1
ATOM 2553 C C . ALA A 1 343 ? -12.388 1.777 60.173 1.00 53.53 343 ALA A C 1
ATOM 2555 O O . ALA A 1 343 ? -11.629 2.022 59.237 1.00 53.53 343 ALA A O 1
ATOM 2556 N N . ALA A 1 344 ? -13.692 1.551 59.973 1.00 55.72 344 ALA A N 1
ATOM 2557 C CA . ALA A 1 344 ? -14.298 1.533 58.645 1.00 55.72 344 ALA A CA 1
ATOM 2558 C C . ALA A 1 344 ? -14.215 2.910 57.960 1.00 55.72 344 ALA A C 1
ATOM 2560 O O . ALA A 1 344 ? -13.773 3.003 56.815 1.00 55.72 344 ALA A O 1
ATOM 2561 N N . THR A 1 345 ? -14.561 3.991 58.663 1.00 57.38 345 THR A N 1
ATOM 2562 C CA . THR A 1 345 ? -14.608 5.354 58.101 1.00 57.38 345 THR A CA 1
ATOM 2563 C C . THR A 1 345 ? -13.237 5.924 57.741 1.00 57.38 345 THR A C 1
ATOM 2565 O O . THR A 1 345 ? -13.113 6.593 56.721 1.00 57.38 345 THR A O 1
ATOM 2568 N N . SER A 1 346 ? -12.185 5.637 58.511 1.00 56.88 346 SER A N 1
ATOM 2569 C CA . SER A 1 346 ? -10.818 6.057 58.163 1.00 56.88 346 SER A CA 1
ATOM 2570 C C . SER A 1 346 ? -10.225 5.255 56.994 1.00 56.88 346 SER A C 1
ATOM 2572 O O . SER A 1 346 ? -9.343 5.755 56.295 1.00 56.88 346 SER A O 1
ATOM 2574 N N . SER A 1 347 ? -10.741 4.049 56.725 1.00 67.56 347 SER A N 1
ATOM 2575 C CA . SER A 1 347 ? -10.330 3.231 55.577 1.00 67.56 347 SER A CA 1
ATOM 2576 C C . SER A 1 347 ? -10.940 3.675 54.238 1.00 67.56 347 SER A C 1
ATOM 2578 O O . SER A 1 347 ? -10.303 3.516 53.199 1.00 67.56 347 SER A O 1
ATOM 2580 N N . THR A 1 348 ? -12.140 4.272 54.214 1.00 74.69 348 THR A N 1
ATOM 2581 C CA . THR A 1 348 ? -12.808 4.611 52.939 1.00 74.69 348 THR A CA 1
ATOM 2582 C C . THR A 1 348 ? -12.069 5.690 52.150 1.00 74.69 348 THR A C 1
ATOM 2584 O O . THR A 1 348 ? -12.009 5.602 50.925 1.00 74.69 348 THR A O 1
ATOM 2587 N N . ALA A 1 349 ? -11.459 6.669 52.827 1.00 77.12 349 ALA A N 1
ATOM 2588 C CA . ALA A 1 349 ? -10.698 7.743 52.185 1.00 77.12 349 ALA A CA 1
ATOM 2589 C C . ALA A 1 349 ? -9.374 7.262 51.559 1.00 77.12 349 ALA A C 1
ATOM 2591 O O . ALA A 1 349 ? -8.962 7.763 50.514 1.00 77.12 349 ALA A O 1
ATOM 2592 N N . SER A 1 350 ? -8.697 6.280 52.163 1.00 85.62 350 SER A N 1
ATOM 2593 C CA . SER A 1 350 ? -7.494 5.691 51.560 1.00 85.62 350 SER A CA 1
ATOM 2594 C C . SER A 1 350 ? -7.854 4.749 50.409 1.00 85.62 350 SER A C 1
ATOM 2596 O O . SER A 1 350 ? -7.195 4.779 49.368 1.00 85.62 350 SER A O 1
ATOM 2598 N N . ILE A 1 351 ? -8.941 3.981 50.548 1.00 88.12 351 ILE A N 1
ATOM 2599 C CA . ILE A 1 351 ? -9.476 3.125 49.483 1.00 88.12 351 ILE A CA 1
ATOM 2600 C C . ILE A 1 351 ? -9.904 3.955 48.265 1.00 88.12 351 ILE A C 1
ATOM 2602 O O . ILE A 1 351 ? -9.582 3.560 47.147 1.00 88.12 351 ILE A O 1
ATOM 2606 N N . SER A 1 352 ? -10.560 5.110 48.439 1.00 90.62 352 SER A N 1
ATOM 2607 C CA . SER A 1 352 ? -10.974 5.949 47.304 1.00 90.62 352 SER A CA 1
ATOM 2608 C C . SER A 1 352 ? -9.782 6.475 46.497 1.00 90.62 352 SER A C 1
ATOM 2610 O O . SER A 1 352 ? -9.800 6.379 45.273 1.00 90.62 352 SER A O 1
ATOM 2612 N N . ALA A 1 353 ? -8.710 6.931 47.155 1.00 90.38 353 ALA A N 1
ATOM 2613 C CA . ALA A 1 353 ? -7.496 7.402 46.481 1.00 90.38 353 ALA A CA 1
ATOM 2614 C C . ALA A 1 353 ? -6.711 6.273 45.776 1.00 90.38 353 ALA A C 1
ATOM 2616 O O . ALA A 1 353 ? -6.129 6.486 44.708 1.00 90.38 353 ALA A O 1
ATOM 2617 N N . VAL A 1 354 ? -6.693 5.062 46.349 1.00 91.94 354 VAL A N 1
ATOM 2618 C CA . VAL A 1 354 ? -6.116 3.872 45.693 1.00 91.94 354 VAL A CA 1
ATOM 2619 C C . VAL A 1 354 ? -6.961 3.465 44.486 1.00 91.94 354 VAL A C 1
ATOM 2621 O O . VAL A 1 354 ? -6.409 3.199 43.419 1.00 91.94 354 VAL A O 1
ATOM 2624 N N . LEU A 1 355 ? -8.289 3.469 44.627 1.00 92.19 355 LEU A N 1
ATOM 2625 C CA . LEU A 1 355 ? -9.219 3.140 43.554 1.00 92.19 355 LEU A CA 1
ATOM 2626 C C . LEU A 1 355 ? -9.105 4.130 42.393 1.00 92.19 355 LEU A C 1
ATOM 2628 O O . LEU A 1 355 ? -8.939 3.696 41.255 1.00 92.19 355 LEU A O 1
ATOM 2632 N N . GLU A 1 356 ? -9.118 5.436 42.665 1.00 94.00 356 GLU A N 1
ATOM 2633 C CA . GLU A 1 356 ? -8.925 6.478 41.652 1.00 94.00 356 GLU A CA 1
ATOM 2634 C C . GLU A 1 356 ? -7.602 6.285 40.892 1.00 94.00 356 GLU A C 1
ATOM 2636 O O . GLU A 1 356 ? -7.570 6.378 39.664 1.00 94.00 356 GLU A O 1
ATOM 2641 N N . GLY A 1 357 ? -6.525 5.922 41.600 1.00 91.19 357 GLY A N 1
ATOM 2642 C CA . GLY A 1 357 ? -5.241 5.569 40.992 1.00 91.19 357 GLY A CA 1
ATOM 2643 C C . GLY A 1 357 ? -5.252 4.266 40.179 1.00 91.19 357 GLY A C 1
ATOM 2644 O O . GLY A 1 357 ? -4.477 4.144 39.232 1.00 91.19 357 GLY A O 1
ATOM 2645 N N . ALA A 1 358 ? -6.113 3.305 40.519 1.00 91.69 358 ALA A N 1
ATOM 2646 C CA . ALA A 1 358 ? -6.229 2.019 39.834 1.00 91.69 358 ALA A CA 1
ATOM 2647 C C . ALA A 1 358 ? -7.095 2.111 38.563 1.00 91.69 358 ALA A C 1
ATOM 2649 O O . ALA A 1 358 ? -6.596 1.838 37.469 1.00 91.69 358 ALA A O 1
ATOM 2650 N N . ILE A 1 359 ? -8.362 2.541 38.673 1.00 93.00 359 ILE A N 1
ATOM 2651 C CA . ILE A 1 359 ? -9.294 2.628 37.526 1.00 93.00 359 ILE A CA 1
ATOM 2652 C C . ILE A 1 359 ? -9.111 3.911 36.702 1.00 93.00 359 ILE A C 1
ATOM 2654 O O . ILE A 1 359 ? -9.320 3.900 35.488 1.00 93.00 359 ILE A O 1
ATOM 2658 N N . GLY A 1 360 ? -8.608 4.985 37.315 1.00 92.69 360 GLY A N 1
ATOM 2659 C CA . GLY A 1 360 ? -8.436 6.304 36.705 1.00 92.69 360 GLY A CA 1
ATOM 2660 C C . GLY A 1 360 ? -9.546 7.281 37.105 1.00 92.69 360 GLY A C 1
ATOM 2661 O O . GLY A 1 360 ? -10.707 6.898 37.267 1.00 92.69 360 GLY A O 1
ATOM 2662 N N . SER A 1 361 ? -9.191 8.563 37.218 1.00 92.75 361 SER A N 1
ATOM 2663 C CA . SER A 1 361 ? -10.071 9.630 37.717 1.00 92.75 361 SER A CA 1
ATOM 2664 C C . SER A 1 361 ? -11.390 9.756 36.953 1.00 92.75 361 SER A C 1
ATOM 2666 O O . SER A 1 361 ? -12.439 9.851 37.577 1.00 92.75 361 SER A O 1
ATOM 2668 N N . ALA A 1 362 ? -11.380 9.664 35.620 1.00 91.38 362 ALA A N 1
ATOM 2669 C CA . ALA A 1 362 ? -12.602 9.744 34.812 1.00 91.38 362 ALA A CA 1
ATOM 2670 C C . ALA A 1 362 ? -13.597 8.599 35.099 1.00 91.38 362 ALA A C 1
ATOM 2672 O O . ALA A 1 362 ? -14.800 8.833 35.197 1.00 91.38 362 ALA A O 1
ATOM 2673 N N . ALA A 1 363 ? -13.113 7.364 35.274 1.00 91.62 363 ALA A N 1
ATOM 2674 C CA . ALA A 1 363 ? -13.960 6.221 35.623 1.00 91.62 363 ALA A CA 1
ATOM 2675 C C . ALA A 1 363 ? -14.483 6.332 37.064 1.00 91.62 363 ALA A C 1
ATOM 2677 O O . ALA A 1 363 ? -15.666 6.109 37.318 1.00 91.62 363 ALA A O 1
ATOM 2678 N N . PHE A 1 364 ? -13.622 6.747 37.996 1.00 94.06 364 PHE A N 1
ATOM 2679 C CA . PHE A 1 364 ? -13.998 6.979 39.389 1.00 94.06 364 PHE A CA 1
ATOM 2680 C C . PHE A 1 364 ? -15.043 8.099 39.536 1.00 94.06 364 PHE A C 1
ATOM 2682 O O . PHE A 1 364 ? -16.027 7.933 40.259 1.00 94.06 364 PHE A O 1
ATOM 2689 N N . GLN A 1 365 ? -14.891 9.204 38.799 1.00 92.81 365 GLN A N 1
ATOM 2690 C CA . GLN A 1 365 ? -15.869 10.293 38.749 1.00 92.81 365 GLN A CA 1
ATOM 2691 C C . GLN A 1 365 ? -17.215 9.824 38.187 1.00 92.81 365 GLN A C 1
ATOM 2693 O O . GLN A 1 365 ? -18.236 10.126 38.795 1.00 92.81 365 GLN A O 1
ATOM 2698 N N . ARG A 1 366 ? -17.237 9.029 37.105 1.00 91.12 366 ARG A N 1
ATOM 2699 C CA . ARG A 1 366 ? -18.480 8.458 36.544 1.00 91.12 366 ARG A CA 1
ATOM 2700 C C . ARG A 1 366 ? -19.219 7.572 37.553 1.00 91.12 366 ARG A C 1
ATOM 2702 O O . ARG A 1 366 ? -20.404 7.795 37.787 1.00 91.12 366 ARG A O 1
ATOM 2709 N N . LEU A 1 367 ? -18.523 6.643 38.215 1.00 90.88 367 LEU A N 1
ATOM 2710 C CA . LEU A 1 367 ? -19.115 5.799 39.267 1.00 90.88 367 LEU A CA 1
ATOM 2711 C C . LEU A 1 367 ? -19.638 6.633 40.451 1.00 90.88 367 LEU A C 1
ATOM 2713 O O . LEU A 1 367 ? -20.721 6.374 40.976 1.00 90.88 367 LEU A O 1
ATOM 2717 N N . THR A 1 368 ? -18.892 7.666 40.855 1.00 90.88 368 THR A N 1
ATOM 2718 C CA . THR A 1 368 ? -19.293 8.583 41.935 1.00 90.88 368 THR A CA 1
ATOM 2719 C C . THR A 1 368 ? -20.525 9.401 41.551 1.00 90.88 368 THR A C 1
ATOM 2721 O O . THR A 1 368 ? -21.452 9.522 42.352 1.00 90.88 368 THR A O 1
ATOM 2724 N N . GLN A 1 369 ? -20.573 9.911 40.319 1.00 89.06 369 GLN A N 1
ATOM 2725 C CA . GLN A 1 369 ? -21.697 10.675 39.785 1.00 89.06 369 GLN A CA 1
ATOM 2726 C C . GLN A 1 369 ? -22.962 9.815 39.704 1.00 89.06 369 GLN A C 1
ATOM 2728 O O . GLN A 1 369 ? -23.996 10.230 40.213 1.00 89.06 369 GLN A O 1
ATOM 2733 N N . GLN A 1 370 ? -22.870 8.577 39.207 1.00 85.62 370 GLN A N 1
ATOM 2734 C CA . GLN A 1 370 ? -24.002 7.643 39.217 1.00 85.62 370 GLN A CA 1
ATOM 2735 C C . GLN A 1 370 ? -24.567 7.404 40.626 1.00 85.62 370 GLN A C 1
ATOM 2737 O O . GLN A 1 370 ? -25.783 7.314 40.794 1.00 85.62 370 GLN A O 1
ATOM 2742 N N . CYS A 1 371 ? -23.713 7.296 41.651 1.00 83.44 371 CYS A N 1
ATOM 2743 C CA . CYS A 1 371 ? -24.177 7.182 43.036 1.00 83.44 371 CYS A CA 1
ATOM 2744 C C . CYS A 1 371 ? -24.801 8.485 43.558 1.00 83.44 371 CYS A C 1
ATOM 2746 O O . CYS A 1 371 ? -25.843 8.432 44.221 1.00 83.44 371 CYS A O 1
ATOM 2748 N N . ALA A 1 372 ? -24.220 9.644 43.235 1.00 83.12 372 ALA A N 1
ATOM 2749 C CA . ALA A 1 372 ? -24.761 10.952 43.599 1.00 83.12 372 ALA A CA 1
ATOM 2750 C C . ALA A 1 372 ? -26.144 11.197 42.970 1.00 83.12 372 ALA A C 1
ATOM 2752 O O . ALA A 1 372 ? -27.073 11.584 43.682 1.00 83.12 372 ALA A O 1
ATOM 2753 N N . ASP A 1 373 ? -26.310 10.877 41.686 1.00 77.38 373 ASP A N 1
ATOM 2754 C CA . ASP A 1 373 ? -27.570 11.004 40.953 1.00 77.38 373 ASP A CA 1
ATOM 2755 C C . ASP A 1 373 ? -28.656 10.118 41.582 1.00 77.38 373 ASP A C 1
ATOM 2757 O O . ASP A 1 373 ? -29.737 10.622 41.904 1.00 77.38 373 ASP A O 1
ATOM 2761 N N . THR A 1 374 ? -28.351 8.844 41.886 1.00 71.50 374 THR A N 1
ATOM 2762 C CA . THR A 1 374 ? -29.291 7.967 42.616 1.00 71.50 374 THR A CA 1
ATOM 2763 C C . THR A 1 374 ? -29.625 8.486 44.018 1.00 71.50 374 THR A C 1
ATOM 2765 O O . THR A 1 374 ? -30.780 8.429 44.427 1.00 71.50 374 THR A O 1
ATOM 2768 N N . SER A 1 375 ? -28.654 9.051 44.744 1.00 69.50 375 SER A N 1
ATOM 2769 C CA . SER A 1 375 ? -28.854 9.529 46.123 1.00 69.50 375 SER A CA 1
ATOM 2770 C C . SER A 1 375 ? -29.660 10.830 46.190 1.00 69.50 375 SER A C 1
ATOM 2772 O O . SER A 1 375 ? -30.445 11.037 47.115 1.00 69.50 375 SER A O 1
ATOM 2774 N N . SER A 1 376 ? -29.473 11.726 45.216 1.00 67.81 376 SER A N 1
ATOM 2775 C CA . SER A 1 376 ? -30.092 13.059 45.194 1.00 67.81 376 SER A CA 1
ATOM 2776 C C . SER A 1 376 ? -31.624 13.021 45.143 1.00 67.81 376 SER A C 1
ATOM 2778 O O . SER A 1 376 ? -32.280 13.942 45.632 1.00 67.81 376 SER A O 1
ATOM 2780 N N . ARG A 1 377 ? -32.191 11.948 44.576 1.00 60.12 377 ARG A N 1
ATOM 2781 C CA . ARG A 1 377 ? -33.627 11.814 44.313 1.00 60.12 377 ARG A CA 1
ATOM 2782 C C . ARG A 1 377 ? -34.393 11.245 45.507 1.00 60.12 377 ARG A C 1
ATOM 2784 O O . ARG A 1 377 ? -35.436 11.788 45.858 1.00 60.12 377 ARG A O 1
ATOM 2791 N N . THR A 1 378 ? -33.835 10.239 46.183 1.00 61.91 378 THR A N 1
ATOM 2792 C CA . THR A 1 378 ? -34.381 9.661 47.429 1.00 61.91 378 THR A CA 1
ATOM 2793 C C . THR A 1 378 ? -34.347 10.658 48.591 1.00 61.91 378 THR A C 1
ATOM 2795 O O . THR A 1 378 ? -35.203 10.638 49.470 1.00 61.91 378 THR A O 1
ATOM 2798 N N . ARG A 1 379 ? -33.385 11.591 48.577 1.00 49.88 379 ARG A N 1
ATOM 2799 C CA . ARG A 1 379 ? -33.159 12.589 49.638 1.00 49.88 379 ARG A CA 1
ATOM 2800 C C . ARG A 1 379 ? -34.292 13.612 49.824 1.00 49.88 379 ARG A C 1
ATOM 2802 O O . ARG A 1 379 ? -34.243 14.403 50.761 1.00 49.88 379 ARG A O 1
ATOM 2809 N N . ARG A 1 380 ? -35.315 13.630 48.961 1.00 54.53 380 ARG A N 1
ATOM 2810 C CA . ARG A 1 380 ? -36.445 14.568 49.092 1.00 54.53 380 ARG A CA 1
ATOM 2811 C C . ARG A 1 380 ? -37.415 14.235 50.232 1.00 54.53 380 ARG A C 1
ATOM 2813 O O . ARG A 1 380 ? -38.214 15.100 50.573 1.00 54.53 380 ARG A O 1
ATOM 2820 N N . GLU A 1 381 ? -37.320 13.044 50.828 1.00 54.59 381 GLU A N 1
ATOM 2821 C CA . GLU A 1 381 ? -38.233 12.581 51.891 1.00 54.59 381 GLU A CA 1
ATOM 2822 C C . GLU A 1 381 ? -37.557 12.375 53.264 1.00 54.59 381 GLU A C 1
ATOM 2824 O O . GLU A 1 381 ? -38.251 12.268 54.272 1.00 54.59 381 GLU A O 1
ATOM 2829 N N . SER A 1 382 ? -36.219 12.392 53.354 1.00 50.97 382 SER A N 1
ATOM 2830 C CA . SER A 1 382 ? -35.483 12.315 54.630 1.00 50.97 382 SER A CA 1
ATOM 2831 C C . SER A 1 382 ? -34.249 13.231 54.636 1.00 50.97 382 SER A C 1
ATOM 2833 O O . SER A 1 382 ? -33.230 12.968 53.999 1.00 50.97 382 SER A O 1
ATOM 2835 N N . ILE A 1 383 ? -34.346 14.359 55.347 1.00 53.84 383 ILE A N 1
ATOM 2836 C CA . ILE A 1 383 ? -33.371 15.461 55.229 1.00 53.84 383 ILE A CA 1
ATOM 2837 C C . ILE A 1 383 ? -32.111 15.269 56.103 1.00 53.84 383 ILE A C 1
ATOM 2839 O O . ILE A 1 383 ? -31.038 15.731 55.709 1.00 53.84 383 ILE A O 1
ATOM 2843 N N . ASP A 1 384 ? -32.198 14.533 57.219 1.00 46.50 384 ASP A N 1
ATOM 2844 C CA . ASP A 1 384 ? -31.203 14.606 58.311 1.00 46.50 384 ASP A CA 1
ATOM 2845 C C . ASP A 1 384 ? -30.249 13.399 58.477 1.00 46.50 384 ASP A C 1
ATOM 2847 O O . ASP A 1 384 ? -29.474 13.349 59.433 1.00 46.50 384 ASP A O 1
ATOM 2851 N N . ALA A 1 385 ? -30.234 12.431 57.552 1.00 45.09 385 ALA A N 1
ATOM 2852 C CA . ALA A 1 385 ? -29.235 11.351 57.561 1.00 45.09 385 ALA A CA 1
ATOM 2853 C C . ALA A 1 385 ? -27.965 11.752 56.779 1.00 45.09 385 ALA A C 1
ATOM 2855 O O . ALA A 1 385 ? -28.016 12.060 55.587 1.00 45.09 385 ALA A O 1
ATOM 2856 N N . LEU A 1 386 ? -26.815 11.775 57.464 1.00 40.03 386 LEU A N 1
ATOM 2857 C CA . LEU A 1 386 ? -25.548 12.283 56.927 1.00 40.03 386 LEU A CA 1
ATOM 2858 C C . LEU A 1 386 ? -24.866 11.353 55.903 1.00 40.03 386 LEU A C 1
ATOM 2860 O O . LEU A 1 386 ? -24.906 10.132 56.015 1.00 40.03 386 LEU A O 1
ATOM 2864 N N . ASN A 1 387 ? -24.054 12.000 55.056 1.00 48.59 387 ASN A N 1
ATOM 2865 C CA . ASN A 1 387 ? -22.977 11.464 54.212 1.00 48.59 387 ASN A CA 1
ATOM 2866 C C . ASN A 1 387 ? -23.382 10.766 52.902 1.00 48.59 387 ASN A C 1
ATOM 2868 O O . ASN A 1 387 ? -24.328 9.993 52.814 1.00 48.59 387 ASN A O 1
ATOM 2872 N N . SER A 1 388 ? -22.605 11.058 51.856 1.00 59.84 388 SER A N 1
ATOM 2873 C CA . SER A 1 388 ? -22.716 10.447 50.531 1.00 59.84 388 SER A CA 1
ATOM 2874 C C . SER A 1 388 ? -22.502 8.937 50.607 1.00 59.84 388 SER A C 1
ATOM 2876 O O . SER A 1 388 ? -21.438 8.502 51.056 1.00 59.84 388 SER A O 1
ATOM 2878 N N . VAL A 1 389 ? -23.458 8.151 50.102 1.00 62.16 389 VAL A N 1
ATOM 2879 C CA . VAL A 1 389 ? -23.266 6.708 49.899 1.00 62.16 389 VAL A CA 1
ATOM 2880 C C . VAL A 1 389 ? -22.047 6.515 48.982 1.00 62.16 389 VAL A C 1
ATOM 2882 O O . VAL A 1 389 ? -22.045 7.057 47.872 1.00 62.16 389 VAL A O 1
ATOM 2885 N N . PRO A 1 390 ? -20.985 5.817 49.427 1.00 70.69 390 PRO A N 1
ATOM 2886 C CA . PRO A 1 390 ? -19.773 5.668 48.632 1.00 70.69 390 PRO A CA 1
ATOM 2887 C C . PRO A 1 390 ? -20.055 4.872 47.344 1.00 70.69 390 PRO A C 1
ATOM 2889 O O . PRO A 1 390 ? -20.926 4.003 47.333 1.00 70.69 390 PRO A O 1
ATOM 2892 N N . PRO A 1 391 ? -19.299 5.104 46.253 1.00 77.88 391 PRO A N 1
ATOM 2893 C CA . PRO A 1 391 ? -19.482 4.389 44.985 1.00 77.88 391 PRO A CA 1
ATOM 2894 C C . PRO A 1 391 ? -19.067 2.908 45.021 1.00 77.88 391 PRO A C 1
ATOM 2896 O O . PRO A 1 391 ? -19.121 2.221 44.000 1.00 77.88 391 PRO A O 1
ATOM 2899 N N . PHE A 1 392 ? -18.645 2.412 46.185 1.00 88.56 392 PHE A N 1
ATOM 2900 C CA . PHE A 1 392 ? -18.190 1.050 46.402 1.00 88.56 392 PHE A CA 1
ATOM 2901 C C . PHE A 1 392 ? -18.710 0.481 47.726 1.00 88.56 392 PHE A C 1
ATOM 2903 O O . PHE A 1 392 ? -18.849 1.201 48.716 1.00 88.56 392 PHE A O 1
ATOM 2910 N N . PHE A 1 393 ? -18.924 -0.833 47.753 1.00 90.50 393 PHE A N 1
ATOM 2911 C CA . PHE A 1 393 ? -19.339 -1.581 48.939 1.00 90.50 393 PHE A CA 1
ATOM 2912 C C . PHE A 1 393 ? -18.158 -2.377 49.483 1.00 90.50 393 PHE A C 1
ATOM 2914 O O . PHE A 1 393 ? -17.585 -3.198 48.771 1.00 90.50 393 PHE A O 1
ATOM 2921 N N . ALA A 1 394 ? -17.787 -2.142 50.740 1.00 91.12 394 ALA A N 1
ATOM 2922 C CA . ALA A 1 394 ? -16.798 -2.968 51.421 1.00 91.12 394 ALA A CA 1
ATOM 2923 C C . ALA A 1 394 ? -17.460 -4.259 51.926 1.00 91.12 394 ALA A C 1
ATOM 2925 O O . ALA A 1 394 ? -18.483 -4.203 52.606 1.00 91.12 394 ALA A O 1
ATOM 2926 N N . ILE A 1 395 ? -16.857 -5.407 51.622 1.00 93.50 395 ILE A N 1
ATOM 2927 C CA . ILE A 1 395 ? -17.266 -6.725 52.125 1.00 93.50 395 ILE A CA 1
ATOM 2928 C C . ILE A 1 395 ? -16.059 -7.467 52.684 1.00 93.50 395 ILE A C 1
ATOM 2930 O O . ILE A 1 395 ? -14.938 -7.303 52.207 1.00 93.50 395 ILE A O 1
ATOM 2934 N N . SER A 1 396 ? -16.285 -8.322 53.677 1.00 93.88 396 SER A N 1
ATOM 2935 C CA . SER A 1 396 ? -15.325 -9.351 54.065 1.00 93.88 396 SER A CA 1
ATOM 2936 C C . SER A 1 396 ? -15.903 -10.734 53.765 1.00 93.88 396 SER A C 1
ATOM 2938 O O . SER A 1 396 ? -16.692 -11.278 54.541 1.00 93.88 396 SER A O 1
ATOM 2940 N N . THR A 1 397 ? -15.505 -11.323 52.634 1.00 94.00 397 THR A N 1
ATOM 2941 C CA . THR A 1 397 ? -15.922 -12.692 52.262 1.00 94.00 397 THR A CA 1
ATOM 2942 C C . THR A 1 397 ? -15.540 -13.763 53.295 1.00 94.00 397 THR A C 1
ATOM 2944 O O . THR A 1 397 ? -16.388 -14.618 53.560 1.00 94.00 397 THR A O 1
ATOM 2947 N N . PRO A 1 398 ? -14.381 -13.710 53.994 1.00 93.88 398 PRO A N 1
ATOM 2948 C CA . PRO A 1 398 ? -14.111 -14.636 55.094 1.00 93.88 398 PRO A CA 1
ATOM 2949 C C . PRO A 1 398 ? -15.112 -14.506 56.249 1.00 93.88 398 PRO A C 1
ATOM 2951 O O . PRO A 1 398 ? -15.454 -15.508 56.876 1.00 93.88 398 PRO A O 1
ATOM 2954 N N . MET A 1 399 ? -15.607 -13.296 56.539 1.00 93.25 399 MET A N 1
ATOM 2955 C CA . MET A 1 399 ? -16.640 -13.096 57.561 1.00 93.25 399 MET A CA 1
ATOM 2956 C C . MET A 1 399 ? -18.015 -13.564 57.084 1.00 93.25 399 MET A C 1
ATOM 2958 O O . MET A 1 399 ? -18.735 -14.155 57.879 1.00 93.25 399 MET A O 1
ATOM 2962 N N . ALA A 1 400 ? -18.348 -13.379 55.803 1.00 93.44 400 ALA A N 1
ATOM 2963 C CA . ALA A 1 400 ? -19.585 -13.883 55.205 1.00 93.44 400 ALA A CA 1
ATOM 2964 C C . ALA A 1 400 ? -19.657 -15.424 55.256 1.00 93.44 400 ALA A C 1
ATOM 2966 O O . ALA A 1 400 ? -20.627 -15.986 55.761 1.00 93.44 400 ALA A O 1
ATOM 2967 N N . LEU A 1 401 ? -18.585 -16.120 54.855 1.00 93.94 401 LEU A N 1
ATOM 2968 C CA . LEU A 1 401 ? -18.496 -17.582 54.974 1.00 93.94 401 LEU A CA 1
ATOM 2969 C C . LEU A 1 401 ? -18.567 -18.052 56.439 1.00 93.94 401 LEU A C 1
ATOM 2971 O O . LEU A 1 401 ? -19.252 -19.031 56.750 1.00 93.94 401 LEU A O 1
ATOM 2975 N N . ARG A 1 402 ? -17.909 -17.339 57.367 1.00 94.19 402 ARG A N 1
ATOM 2976 C CA . ARG A 1 402 ? -18.029 -17.626 58.808 1.00 94.19 402 ARG A CA 1
ATOM 2977 C C . ARG A 1 402 ? -19.452 -17.395 59.319 1.00 94.19 402 ARG A C 1
ATOM 2979 O O . ARG A 1 402 ? -19.920 -18.223 60.097 1.00 94.19 402 ARG A O 1
ATOM 2986 N N . ALA A 1 403 ? -20.149 -16.353 58.866 1.00 93.62 403 ALA A N 1
ATOM 2987 C CA . ALA A 1 403 ? -21.545 -16.098 59.215 1.00 93.62 403 ALA A CA 1
ATOM 2988 C C . ALA A 1 403 ? -22.437 -17.272 58.783 1.00 93.62 403 ALA A C 1
ATOM 2990 O O . ALA A 1 403 ? -23.134 -17.833 59.623 1.00 93.62 403 ALA A O 1
ATOM 2991 N N . ASN A 1 404 ? -22.332 -17.737 57.535 1.00 92.88 404 ASN A N 1
ATOM 2992 C CA . ASN A 1 404 ? -23.105 -18.893 57.060 1.00 92.88 404 ASN A CA 1
ATOM 2993 C C . ASN A 1 404 ? -22.773 -20.169 57.858 1.00 92.88 404 ASN A C 1
ATOM 2995 O O . ASN A 1 404 ? -23.668 -20.945 58.200 1.00 92.88 404 ASN A O 1
ATOM 2999 N N . SER A 1 405 ? -21.506 -20.363 58.246 1.00 93.38 405 SER A N 1
ATOM 3000 C CA . SER A 1 405 ? -21.116 -21.476 59.123 1.00 93.38 405 SER A CA 1
ATOM 3001 C C . SER A 1 405 ? -21.707 -21.367 60.540 1.00 93.38 405 SER A C 1
ATOM 3003 O O . SER A 1 405 ? -22.167 -22.371 61.085 1.00 93.38 405 SER A O 1
ATOM 3005 N N . ALA A 1 406 ? -21.767 -20.159 61.112 1.00 92.88 406 ALA A N 1
ATOM 3006 C CA . ALA A 1 406 ? -22.376 -19.891 62.415 1.00 92.88 406 ALA A CA 1
ATOM 3007 C C . ALA A 1 406 ? -23.903 -20.048 62.365 1.00 92.88 406 ALA A C 1
ATOM 3009 O O . ALA A 1 406 ? -24.489 -20.598 63.292 1.00 92.88 406 ALA A O 1
ATOM 3010 N N . LEU A 1 407 ? -24.542 -19.662 61.257 1.00 92.75 407 LEU A N 1
ATOM 3011 C CA . LEU A 1 407 ? -25.967 -19.874 61.012 1.00 92.75 407 LEU A CA 1
ATOM 3012 C C . LEU A 1 407 ? -26.308 -21.369 60.951 1.00 92.75 407 LEU A C 1
ATOM 3014 O O . LEU A 1 407 ? -27.229 -21.812 61.631 1.00 92.75 407 LEU A O 1
ATOM 3018 N N . ARG A 1 408 ? -25.520 -22.177 60.224 1.00 91.31 408 ARG A N 1
ATOM 3019 C CA . ARG A 1 408 ? -25.657 -23.648 60.237 1.00 91.31 408 ARG A CA 1
ATOM 3020 C C . ARG A 1 408 ? -25.512 -24.226 61.650 1.00 91.31 408 ARG A C 1
ATOM 3022 O O . ARG A 1 408 ? -26.285 -25.103 62.026 1.00 91.31 408 ARG A O 1
ATOM 3029 N N . GLN A 1 409 ? -24.560 -23.726 62.444 1.00 92.19 409 GLN A N 1
ATOM 3030 C CA . GLN A 1 409 ? -24.400 -24.134 63.847 1.00 92.19 409 GLN A CA 1
ATOM 3031 C C . GLN A 1 409 ? -25.592 -23.711 64.717 1.00 92.19 409 GLN A C 1
ATOM 3033 O O . GLN A 1 409 ? -26.028 -24.503 65.547 1.00 92.19 409 GLN A O 1
ATOM 3038 N N . ALA A 1 410 ? -26.143 -22.511 64.518 1.00 90.31 410 ALA A N 1
ATOM 3039 C CA . ALA A 1 410 ? -27.310 -22.013 65.245 1.00 90.31 410 ALA A CA 1
ATOM 3040 C C . ALA A 1 410 ? -28.564 -22.844 64.957 1.00 90.31 410 ALA A C 1
ATOM 3042 O O . ALA A 1 410 ? -29.267 -23.254 65.880 1.00 90.31 410 ALA A O 1
ATOM 3043 N N . LEU A 1 411 ? -28.793 -23.158 63.683 1.00 89.31 411 LEU A N 1
ATOM 3044 C CA . LEU A 1 411 ? -29.906 -23.984 63.229 1.00 89.31 411 LEU A CA 1
ATOM 3045 C C . LEU A 1 411 ? -29.783 -25.434 63.728 1.00 89.31 411 LEU A C 1
ATOM 3047 O O . LEU A 1 411 ? -30.752 -25.992 64.235 1.00 89.31 411 LEU A O 1
ATOM 3051 N N . ALA A 1 412 ? -28.584 -26.026 63.677 1.00 88.88 412 ALA A N 1
ATOM 3052 C CA . ALA A 1 412 ? -28.335 -27.354 64.243 1.00 88.88 412 ALA A CA 1
ATOM 3053 C C . ALA A 1 412 ? -28.468 -27.378 65.780 1.00 88.88 412 ALA A C 1
ATOM 3055 O O . ALA A 1 412 ? -28.965 -28.352 66.346 1.00 88.88 412 ALA A O 1
ATOM 3056 N N . ALA A 1 413 ? -28.051 -26.307 66.465 1.00 86.88 413 ALA A N 1
ATOM 3057 C CA . ALA A 1 413 ? -28.182 -26.174 67.914 1.00 86.88 413 ALA A CA 1
ATOM 3058 C C . ALA A 1 413 ? -29.635 -25.955 68.364 1.00 86.88 413 ALA A C 1
ATOM 3060 O O . ALA A 1 413 ? -29.987 -26.416 69.443 1.00 86.88 413 ALA A O 1
ATOM 3061 N N . GLY A 1 414 ? -30.492 -25.336 67.543 1.00 77.06 414 GLY A N 1
ATOM 3062 C CA . GLY A 1 414 ? -31.915 -25.130 67.850 1.00 77.06 414 GLY A CA 1
ATOM 3063 C C . GLY A 1 414 ? -32.717 -26.420 68.081 1.00 77.06 414 GLY A C 1
ATOM 3064 O O . GLY A 1 414 ? -33.778 -26.376 68.697 1.00 77.06 414 GLY A O 1
ATOM 3065 N N . HIS A 1 415 ? -32.199 -27.572 67.643 1.00 70.06 415 HIS A N 1
ATOM 3066 C CA . HIS A 1 415 ? -32.780 -28.894 67.904 1.00 70.06 415 HIS A CA 1
ATOM 3067 C C . HIS A 1 415 ? -32.152 -29.635 69.103 1.00 70.06 415 HIS A C 1
ATOM 3069 O O . HIS A 1 415 ? -32.649 -30.691 69.492 1.00 70.06 415 HIS A O 1
ATOM 3075 N N . ALA A 1 416 ? -31.078 -29.111 69.705 1.00 68.56 416 ALA A N 1
ATOM 3076 C CA . ALA A 1 416 ? -30.374 -29.726 70.831 1.00 68.56 416 ALA A CA 1
ATOM 3077 C C . ALA A 1 416 ? -30.631 -28.933 72.124 1.00 68.56 416 ALA A C 1
ATOM 3079 O O . ALA A 1 416 ? -30.278 -27.762 72.215 1.00 68.56 416 ALA A O 1
ATOM 3080 N N . SER A 1 417 ? -31.243 -29.572 73.128 1.00 58.03 417 SER A N 1
ATOM 3081 C CA . SER A 1 417 ? -31.776 -28.905 74.329 1.00 58.03 417 SER A CA 1
ATOM 3082 C C . SER A 1 417 ? -30.813 -27.919 75.015 1.00 58.03 417 SER A C 1
ATOM 3084 O O . SER A 1 417 ? -29.671 -28.258 75.310 1.00 58.03 417 SER A O 1
ATOM 3086 N N . GLU A 1 418 ? -31.359 -26.745 75.356 1.00 56.00 418 GLU A N 1
ATOM 3087 C CA . GLU A 1 418 ? -30.773 -25.482 75.869 1.00 56.00 418 GLU A CA 1
ATOM 3088 C C . GLU A 1 418 ? -29.736 -25.505 77.018 1.00 56.00 418 GLU A C 1
ATOM 3090 O O . GLU A 1 418 ? -29.341 -24.443 77.505 1.00 56.00 418 GLU A O 1
ATOM 3095 N N . ARG A 1 419 ? -29.282 -26.656 77.516 1.00 52.47 419 ARG A N 1
ATOM 3096 C CA . ARG A 1 419 ? -28.452 -26.697 78.729 1.00 52.47 419 ARG A CA 1
ATOM 3097 C C . ARG A 1 419 ? -26.965 -26.468 78.430 1.00 52.47 419 ARG A C 1
ATOM 3099 O O . ARG A 1 419 ? -26.289 -27.318 77.863 1.00 52.47 419 ARG A O 1
ATOM 3106 N N . GLU A 1 420 ? -26.483 -25.318 78.908 1.00 55.66 420 GLU A N 1
ATOM 3107 C CA . GLU A 1 420 ? -25.073 -24.987 79.180 1.00 55.66 420 GLU A CA 1
ATOM 3108 C C . GLU A 1 420 ? -24.141 -24.813 77.963 1.00 55.66 420 GLU A C 1
ATOM 3110 O O . GLU A 1 420 ? -23.105 -25.469 77.844 1.00 55.66 420 GLU A O 1
ATOM 3115 N N . ARG A 1 421 ? -24.430 -23.834 77.091 1.00 61.97 421 ARG A N 1
ATOM 3116 C CA . ARG A 1 421 ? -23.420 -23.281 76.163 1.00 61.97 421 ARG A CA 1
ATOM 3117 C C . ARG A 1 421 ? -23.272 -21.769 76.307 1.00 61.97 421 ARG A C 1
ATOM 3119 O O . ARG A 1 421 ? -24.195 -21.004 76.045 1.00 61.97 421 ARG A O 1
ATOM 3126 N N . SER A 1 422 ? -22.077 -21.341 76.709 1.00 64.75 422 SER A N 1
ATOM 3127 C CA . SER A 1 422 ? -21.688 -19.935 76.839 1.00 64.75 422 SER A CA 1
ATOM 3128 C C . SER A 1 422 ? -21.431 -19.311 75.464 1.00 64.75 422 SER A C 1
ATOM 3130 O O . SER A 1 422 ? -20.299 -19.293 74.980 1.00 64.75 422 SER A O 1
ATOM 3132 N N . GLY A 1 423 ? -22.494 -18.817 74.835 1.00 81.19 423 GLY A N 1
ATOM 3133 C CA . GLY A 1 423 ? -22.441 -18.137 73.543 1.00 81.19 423 GLY A CA 1
ATOM 3134 C C . GLY A 1 423 ? -23.629 -18.530 72.679 1.00 81.19 423 GLY A C 1
ATOM 3135 O O . GLY A 1 423 ? -23.698 -19.654 72.187 1.00 81.19 423 GLY A O 1
ATOM 3136 N N . ASN A 1 424 ? -24.560 -17.599 72.489 1.00 87.94 424 ASN A N 1
ATOM 3137 C CA . ASN A 1 424 ? -25.673 -17.786 71.574 1.00 87.94 424 ASN A CA 1
ATOM 3138 C C . ASN A 1 424 ? -25.137 -17.787 70.124 1.00 87.94 424 ASN A C 1
ATOM 3140 O O . ASN A 1 424 ? -24.558 -16.786 69.678 1.00 87.94 424 ASN A O 1
ATOM 3144 N N . PRO A 1 425 ? -25.298 -18.884 69.361 1.00 89.31 425 PRO A N 1
ATOM 3145 C CA . PRO A 1 425 ? -24.794 -18.950 67.993 1.00 89.31 425 PRO A CA 1
ATOM 3146 C C . PRO A 1 425 ? -25.532 -17.975 67.059 1.00 89.31 425 PRO A C 1
ATOM 3148 O O . PRO A 1 425 ? -24.949 -17.539 66.068 1.00 89.31 425 PRO A O 1
ATOM 3151 N N . TRP A 1 426 ? -26.755 -17.548 67.404 1.00 90.12 426 TRP A N 1
ATOM 3152 C CA . TRP A 1 426 ? -27.479 -16.498 66.679 1.00 90.12 426 TRP A CA 1
ATOM 3153 C C . TRP A 1 426 ? -26.826 -15.120 66.813 1.00 90.12 426 TRP A C 1
ATOM 3155 O O . TRP A 1 426 ? -26.709 -14.418 65.813 1.00 90.12 426 TRP A O 1
ATOM 3165 N N . ASP A 1 427 ? -26.321 -14.755 67.995 1.00 92.12 427 ASP A N 1
ATOM 3166 C CA . ASP A 1 427 ? -25.604 -13.484 68.188 1.00 92.12 427 ASP A CA 1
ATOM 3167 C C . ASP A 1 427 ? -24.266 -13.497 67.433 1.00 92.12 427 ASP A C 1
ATOM 3169 O O . ASP A 1 427 ? -23.853 -12.498 66.839 1.00 92.12 427 ASP A O 1
ATOM 3173 N N . THR A 1 428 ? -23.614 -14.664 67.379 1.00 92.62 428 THR A N 1
ATOM 3174 C CA . THR A 1 428 ? -22.398 -14.879 66.576 1.00 92.62 428 THR A CA 1
ATOM 3175 C C . THR A 1 428 ? -22.692 -14.758 65.078 1.00 92.62 428 THR A C 1
ATOM 3177 O O . THR A 1 428 ? -21.944 -14.102 64.356 1.00 92.62 428 THR A O 1
ATOM 3180 N N . PHE A 1 429 ? -23.805 -15.324 64.599 1.00 93.44 429 PHE A N 1
ATOM 3181 C CA . PHE A 1 429 ? -24.258 -15.127 63.223 1.00 93.44 429 PHE A CA 1
ATOM 3182 C C . PHE A 1 429 ? -24.573 -13.654 62.933 1.00 93.44 429 PHE A C 1
ATOM 3184 O O . PHE A 1 429 ? -24.020 -13.103 61.986 1.00 93.44 429 PHE A O 1
ATOM 3191 N N . ALA A 1 430 ? -25.405 -13.000 63.747 1.00 92.50 430 ALA A N 1
ATOM 3192 C CA . ALA A 1 430 ? -25.845 -11.625 63.515 1.00 92.50 430 ALA A CA 1
ATOM 3193 C C . ALA A 1 430 ? -24.668 -10.635 63.504 1.00 92.50 430 ALA A C 1
ATOM 3195 O O . ALA A 1 430 ? -24.588 -9.772 62.629 1.00 92.50 430 ALA A O 1
ATOM 3196 N N . THR A 1 431 ? -23.715 -10.787 64.430 1.00 93.19 431 THR A N 1
ATOM 3197 C CA . THR A 1 431 ? -22.498 -9.960 64.458 1.00 93.19 431 THR A CA 1
ATOM 3198 C C . THR A 1 431 ? -21.613 -10.191 63.233 1.00 93.19 431 THR A C 1
ATOM 3200 O O . THR A 1 431 ? -21.192 -9.214 62.611 1.00 93.19 431 THR A O 1
ATOM 3203 N N . LEU A 1 432 ? -21.371 -11.444 62.829 1.00 92.81 432 LEU A N 1
ATOM 3204 C CA . LEU A 1 432 ? -20.576 -11.757 61.634 1.00 92.81 432 LEU A CA 1
ATOM 3205 C C . LEU A 1 432 ? -21.267 -11.328 60.333 1.00 92.81 432 LEU A C 1
ATOM 3207 O O . LEU A 1 432 ? -20.602 -10.794 59.449 1.00 92.81 432 LEU A O 1
ATOM 3211 N N . TYR A 1 433 ? -22.582 -11.513 60.215 1.00 93.06 433 TYR A N 1
ATOM 3212 C CA . TYR A 1 433 ? -23.369 -11.129 59.042 1.00 93.06 433 TYR A CA 1
ATOM 3213 C C . TYR A 1 433 ? -23.362 -9.610 58.852 1.00 93.06 433 TYR A C 1
ATOM 3215 O O . TYR A 1 433 ? -22.964 -9.129 57.788 1.00 93.06 433 TYR A O 1
ATOM 3223 N N . ASN A 1 434 ? -23.678 -8.852 59.908 1.00 91.31 434 ASN A N 1
ATOM 3224 C CA . ASN A 1 434 ? -23.662 -7.388 59.876 1.00 91.31 434 ASN A CA 1
ATOM 3225 C C . ASN A 1 434 ? -22.252 -6.832 59.618 1.00 91.31 434 ASN A C 1
ATOM 3227 O O . ASN A 1 434 ? -22.098 -5.892 58.842 1.00 91.31 434 ASN A O 1
ATOM 3231 N N . ALA A 1 435 ? -21.211 -7.429 60.210 1.00 90.12 435 ALA A N 1
ATOM 3232 C CA . ALA A 1 435 ? -19.825 -7.020 59.970 1.00 90.12 435 ALA A CA 1
ATOM 3233 C C . ALA A 1 435 ? -19.280 -7.456 58.595 1.00 90.12 435 ALA A C 1
ATOM 3235 O O . ALA A 1 435 ? -18.327 -6.855 58.102 1.00 90.12 435 ALA A O 1
ATOM 3236 N N . SER A 1 436 ? -19.868 -8.476 57.960 1.00 92.00 436 SER A N 1
ATOM 3237 C CA . SER A 1 436 ? -19.450 -8.922 56.628 1.00 92.00 436 SER A CA 1
ATOM 3238 C C . SER A 1 436 ? -19.868 -7.968 55.510 1.00 92.00 436 SER A C 1
ATOM 3240 O O . SER A 1 436 ? -19.180 -7.921 54.498 1.00 92.00 436 SER A O 1
ATOM 3242 N N . GLY A 1 437 ? -20.980 -7.238 55.662 1.00 91.19 437 GLY A N 1
ATOM 3243 C CA . GLY A 1 437 ? -21.590 -6.440 54.589 1.00 91.19 437 GLY A CA 1
ATOM 3244 C C . GLY A 1 437 ? -22.428 -7.245 53.579 1.00 91.19 437 GLY A C 1
ATOM 3245 O O . GLY A 1 437 ? -23.000 -6.657 52.661 1.00 91.19 437 GLY A O 1
ATOM 3246 N N . LEU A 1 438 ? -22.556 -8.572 53.744 1.00 91.75 438 LEU A N 1
ATOM 3247 C CA . LEU A 1 438 ? -23.323 -9.437 52.834 1.00 91.75 438 LEU A CA 1
ATOM 3248 C C . LEU A 1 438 ? -24.800 -9.017 52.730 1.00 91.75 438 LEU A C 1
ATOM 3250 O O . LEU A 1 438 ? -25.364 -9.034 51.637 1.00 91.75 438 LEU A O 1
ATOM 3254 N N . GLY A 1 439 ? -25.405 -8.581 53.841 1.00 90.56 439 GLY A N 1
ATOM 3255 C CA . GLY A 1 439 ? -26.792 -8.109 53.867 1.00 90.56 439 GLY A CA 1
ATOM 3256 C C . GLY A 1 439 ? -27.047 -6.918 52.945 1.00 90.56 439 GLY A C 1
ATOM 3257 O O . GLY A 1 439 ? -28.018 -6.939 52.197 1.00 90.56 439 GLY A O 1
ATOM 3258 N N . SER A 1 440 ? -26.133 -5.944 52.907 1.00 89.19 440 SER A N 1
ATOM 3259 C CA . SER A 1 440 ? -26.237 -4.788 52.008 1.00 89.19 440 SER A CA 1
ATOM 3260 C C . SER A 1 440 ? -26.113 -5.183 50.535 1.00 89.19 440 SER A C 1
ATOM 3262 O O . SER A 1 440 ? -26.760 -4.578 49.689 1.00 89.19 440 SER A O 1
ATOM 3264 N N . ILE A 1 441 ? -25.327 -6.215 50.205 1.00 90.44 441 ILE A N 1
ATOM 3265 C CA . ILE A 1 441 ? -25.268 -6.747 48.833 1.00 90.44 441 ILE A CA 1
ATOM 3266 C C . ILE A 1 441 ? -26.569 -7.473 48.485 1.00 90.44 441 ILE A C 1
ATOM 3268 O O . ILE A 1 441 ? -27.088 -7.279 47.389 1.00 90.44 441 ILE A O 1
ATOM 3272 N N . LYS A 1 442 ? -27.122 -8.275 49.404 1.00 89.81 442 LYS A N 1
ATOM 3273 C CA . LYS A 1 442 ? -28.402 -8.966 49.191 1.00 89.81 442 LYS A CA 1
ATOM 3274 C C . LYS A 1 442 ? -29.538 -7.966 48.961 1.00 89.81 442 LYS A C 1
ATOM 3276 O O . LYS A 1 442 ? -30.254 -8.101 47.976 1.00 89.81 442 LYS A O 1
ATOM 3281 N N . GLU A 1 443 ? -29.627 -6.933 49.797 1.00 88.50 443 GLU A N 1
ATOM 3282 C CA . GLU A 1 443 ? -30.576 -5.819 49.666 1.00 88.50 443 GLU A CA 1
ATOM 3283 C C . GLU A 1 443 ? -30.432 -5.083 48.324 1.00 88.50 443 GLU A C 1
ATOM 3285 O O . GLU A 1 443 ? -31.426 -4.770 47.676 1.00 88.50 443 GLU A O 1
ATOM 3290 N N . LEU A 1 444 ? -29.200 -4.862 47.859 1.00 86.38 444 LEU A N 1
ATOM 3291 C CA . LEU A 1 444 ? -28.925 -4.205 46.579 1.00 86.38 444 LEU A CA 1
ATOM 3292 C C . LEU A 1 444 ? -29.227 -5.125 45.374 1.00 86.38 444 LEU A C 1
ATOM 3294 O O . LEU A 1 444 ? -29.602 -4.643 44.309 1.00 86.38 444 LEU A O 1
ATOM 3298 N N . ILE A 1 445 ? -29.125 -6.450 45.520 1.00 87.44 445 ILE A N 1
ATOM 3299 C CA . ILE A 1 445 ? -29.545 -7.416 44.488 1.00 87.44 445 ILE A CA 1
ATOM 3300 C C . ILE A 1 445 ? -31.077 -7.549 44.442 1.00 87.44 445 ILE A C 1
ATOM 3302 O O . ILE A 1 445 ? -31.631 -7.668 43.349 1.00 87.44 445 ILE A O 1
ATOM 3306 N N . THR A 1 446 ? -31.782 -7.503 45.580 1.00 85.75 446 THR A N 1
ATOM 3307 C CA . THR A 1 446 ? -33.260 -7.534 45.615 1.00 85.75 446 THR A CA 1
ATOM 3308 C C . THR A 1 446 ? -33.880 -6.203 45.194 1.00 85.75 446 THR A C 1
ATOM 3310 O O . THR A 1 446 ? -34.881 -6.176 44.475 1.00 85.75 446 THR A O 1
ATOM 3313 N N . HIS A 1 447 ? -33.263 -5.097 45.601 1.00 77.56 447 HIS A N 1
ATOM 3314 C CA . HIS A 1 447 ? -33.652 -3.729 45.278 1.00 77.56 447 HIS A CA 1
ATOM 3315 C C . HIS A 1 447 ? -32.490 -3.012 44.580 1.00 77.56 447 HIS A C 1
ATOM 3317 O O . HIS A 1 447 ? -31.890 -2.094 45.149 1.00 77.56 447 HIS A O 1
ATOM 3323 N N . PRO A 1 448 ? -32.157 -3.391 43.328 1.00 62.62 448 PRO A N 1
ATOM 3324 C CA . PRO A 1 448 ? -31.205 -2.619 42.552 1.00 62.62 448 PRO A CA 1
ATOM 3325 C C . PRO A 1 448 ? -31.776 -1.210 42.418 1.00 62.62 448 PRO A C 1
ATOM 3327 O O . PRO A 1 448 ? -32.872 -1.038 41.886 1.00 62.62 448 PRO A O 1
ATOM 3330 N N . LEU A 1 449 ? -31.030 -0.215 42.916 1.00 55.66 449 LEU A N 1
ATOM 3331 C CA . LEU A 1 449 ? -31.410 1.207 43.043 1.00 55.66 449 LEU A CA 1
ATOM 3332 C C . LEU A 1 449 ? -31.569 1.938 41.688 1.00 55.66 449 LEU A C 1
ATOM 3334 O O . LEU A 1 449 ? -31.362 3.143 41.568 1.00 55.66 449 LEU A O 1
ATOM 3338 N N . LEU A 1 450 ? -31.935 1.183 40.656 1.00 52.25 450 LEU A N 1
ATOM 3339 C CA . LEU A 1 450 ? -32.347 1.602 39.327 1.00 52.25 450 LEU A CA 1
ATOM 3340 C C . LEU A 1 450 ? -33.793 2.133 39.300 1.00 52.25 450 LEU A C 1
ATOM 3342 O O . LEU A 1 450 ? -34.271 2.499 38.229 1.00 52.25 450 LEU A O 1
ATOM 3346 N N . SER A 1 451 ? -34.462 2.260 40.457 1.00 46.28 451 SER A N 1
ATOM 3347 C CA . SER A 1 451 ? -35.677 3.069 40.664 1.00 46.28 451 SER A CA 1
ATOM 3348 C C . SER A 1 451 ? -35.379 4.576 40.553 1.00 46.28 451 SER A C 1
ATOM 3350 O O . SER A 1 451 ? -35.714 5.396 41.410 1.00 46.28 451 SER A O 1
ATOM 3352 N N . LEU A 1 452 ? -34.732 4.957 39.450 1.00 47.59 452 LEU A N 1
ATOM 3353 C CA . LEU A 1 452 ? -34.351 6.311 39.053 1.00 47.59 452 LEU A CA 1
ATOM 3354 C C . LEU A 1 452 ? -35.571 7.130 38.585 1.00 47.59 452 LEU A C 1
ATOM 3356 O O . LEU A 1 452 ? -35.433 7.946 37.671 1.00 47.59 452 LEU A O 1
ATOM 3360 N N . SER A 1 453 ? -36.759 6.897 39.163 1.00 41.00 453 SER A N 1
ATOM 3361 C CA . SER A 1 453 ? -38.054 7.233 38.557 1.00 41.00 453 SER A CA 1
ATOM 3362 C C . SER A 1 453 ? -38.104 8.678 38.039 1.00 41.00 453 SER A C 1
ATOM 3364 O O . SER A 1 453 ? -38.059 9.658 38.787 1.00 41.00 453 SER A O 1
ATOM 3366 N N . VAL A 1 454 ? -38.151 8.831 36.711 1.00 42.03 454 VAL A N 1
ATOM 3367 C CA . VAL A 1 454 ? -38.028 10.126 36.014 1.00 42.03 454 VAL A CA 1
ATOM 3368 C C . VAL A 1 454 ? -39.262 11.025 36.217 1.00 42.03 454 VAL A C 1
ATOM 3370 O O . VAL A 1 454 ? -39.215 12.216 35.915 1.00 42.03 454 VAL A O 1
ATOM 3373 N N . SER A 1 455 ? -40.294 10.497 36.877 1.00 41.78 455 SER A N 1
ATOM 3374 C CA . SER A 1 455 ? -41.640 11.002 37.198 1.00 41.78 455 SER A CA 1
ATOM 3375 C C . SER A 1 455 ? -41.791 12.404 37.820 1.00 41.78 455 SER A C 1
ATOM 3377 O O . SER A 1 455 ? -42.904 12.796 38.162 1.00 41.78 455 SER A O 1
ATOM 3379 N N . GLY A 1 456 ? -40.719 13.182 37.980 1.00 42.84 456 GLY A N 1
ATOM 3380 C CA . GLY A 1 456 ? -40.723 14.471 38.683 1.00 42.84 456 GLY A CA 1
ATOM 3381 C C . GLY A 1 456 ? -41.401 15.640 37.957 1.00 42.84 456 GLY A C 1
ATOM 3382 O O . GLY A 1 456 ? -41.486 16.713 38.544 1.00 42.84 456 GLY A O 1
ATOM 3383 N N . ILE A 1 457 ? -41.843 15.465 36.704 1.00 44.69 457 ILE A N 1
ATOM 3384 C CA . ILE A 1 457 ? -42.400 16.551 35.867 1.00 44.69 457 ILE A CA 1
ATOM 3385 C C . ILE A 1 457 ? -43.861 16.292 35.432 1.00 44.69 457 ILE A C 1
ATOM 3387 O O . ILE A 1 457 ? -44.558 17.240 35.094 1.00 44.69 457 ILE A O 1
ATOM 3391 N N . ALA A 1 458 ? -44.367 15.050 35.499 1.00 43.22 458 ALA A N 1
ATOM 3392 C CA . ALA A 1 458 ? -45.674 14.685 34.921 1.00 43.22 458 ALA A CA 1
ATOM 3393 C C . ALA A 1 458 ? -46.728 14.116 35.901 1.00 43.22 458 ALA A C 1
ATOM 3395 O O . ALA A 1 458 ? -47.858 13.878 35.490 1.00 43.22 458 ALA A O 1
ATOM 3396 N N . ARG A 1 459 ? -46.402 13.872 37.183 1.00 45.03 459 ARG A N 1
ATOM 3397 C CA . ARG A 1 459 ? -47.302 13.156 38.125 1.00 45.03 459 ARG A CA 1
ATOM 3398 C C . ARG A 1 459 ? -48.176 14.033 39.044 1.00 45.03 459 ARG A C 1
ATOM 3400 O O . ARG A 1 459 ? -48.847 13.490 39.912 1.00 45.03 459 ARG A O 1
ATOM 3407 N N . SER A 1 460 ? -48.219 15.357 38.884 1.00 42.97 460 SER A N 1
ATOM 3408 C CA . SER A 1 460 ? -48.878 16.260 39.854 1.00 42.97 460 SER A CA 1
ATOM 3409 C C . SER A 1 460 ? -50.413 16.379 39.750 1.00 42.97 460 SER A C 1
ATOM 3411 O O . SER A 1 460 ? -50.957 17.385 40.204 1.00 42.97 460 SER A O 1
ATOM 3413 N N . SER A 1 461 ? -51.122 15.431 39.124 1.00 47.28 461 SER A N 1
ATOM 3414 C CA . SER A 1 461 ? -52.572 15.565 38.867 1.00 47.28 461 SER A CA 1
ATOM 3415 C C . SER A 1 461 ? -53.409 14.277 38.850 1.00 47.28 461 SER A C 1
ATOM 3417 O O . SER A 1 461 ? -54.609 14.377 38.609 1.00 47.28 461 SER A O 1
ATOM 3419 N N . PHE A 1 462 ? -52.843 13.090 39.114 1.00 47.72 462 PHE A N 1
ATOM 3420 C CA . PHE A 1 462 ? -53.625 11.843 39.165 1.00 47.72 462 PHE A CA 1
ATOM 3421 C C . PHE A 1 462 ? -53.825 11.326 40.593 1.00 47.72 462 PHE A C 1
ATOM 3423 O O . PHE A 1 462 ? -52.895 11.309 41.398 1.00 47.72 462 PHE A O 1
ATOM 3430 N N . ASP A 1 463 ? -55.072 10.951 40.886 1.00 40.75 463 ASP A N 1
ATOM 3431 C CA . ASP A 1 463 ? -55.596 10.745 42.238 1.00 40.75 463 ASP A CA 1
ATOM 3432 C C . ASP A 1 463 ? -55.150 9.414 42.884 1.00 40.75 463 ASP A C 1
ATOM 3434 O O . ASP A 1 463 ? -54.701 8.469 42.235 1.00 40.75 463 ASP A O 1
ATOM 3438 N N . SER A 1 464 ? -55.248 9.364 44.207 1.00 50.19 464 SER A N 1
ATOM 3439 C CA . SER A 1 464 ? -54.302 8.705 45.116 1.00 50.19 464 SER A CA 1
ATOM 3440 C C . SER A 1 464 ? -54.676 7.290 45.594 1.00 50.19 464 SER A C 1
ATOM 3442 O O . SER A 1 464 ? -54.134 6.820 46.594 1.00 50.19 464 SER A O 1
ATOM 3444 N N . SER A 1 465 ? -55.595 6.590 44.919 1.00 47.94 465 SER A N 1
ATOM 3445 C CA . SER A 1 465 ? -56.305 5.432 45.503 1.00 47.94 465 SER A CA 1
ATOM 3446 C C . SER A 1 465 ? -56.013 4.042 44.911 1.00 47.94 465 SER A C 1
ATOM 3448 O O . SER A 1 465 ? -56.621 3.069 45.359 1.00 47.94 465 SER A O 1
ATOM 3450 N N . VAL A 1 466 ? -55.073 3.895 43.967 1.00 57.00 466 VAL A N 1
ATOM 3451 C CA . VAL A 1 466 ? -54.677 2.573 43.433 1.00 57.00 466 VAL A CA 1
ATOM 3452 C C . VAL A 1 466 ? -53.329 2.125 44.024 1.00 57.00 466 VAL A C 1
ATOM 3454 O O . VAL A 1 466 ? -52.318 2.792 43.775 1.00 57.00 466 VAL A O 1
ATOM 3457 N N . PRO A 1 467 ? -53.262 0.996 44.768 1.00 50.75 467 PRO A N 1
ATOM 3458 C CA . PRO A 1 467 ? -51.989 0.404 45.172 1.00 50.75 467 PRO A CA 1
ATOM 3459 C C . PRO A 1 467 ? -51.249 -0.039 43.907 1.00 50.75 467 PRO A C 1
ATOM 3461 O O . PRO A 1 467 ? -51.699 -0.921 43.182 1.00 50.75 467 PRO A O 1
ATOM 3464 N N . SER A 1 468 ? -50.162 0.659 43.594 1.00 52.56 468 SER A N 1
ATOM 3465 C CA . SER A 1 468 ? -49.553 0.644 42.266 1.00 52.56 468 SER A CA 1
ATOM 3466 C C . SER A 1 468 ? -48.315 -0.246 42.213 1.00 52.56 468 SER A C 1
ATOM 3468 O O . SER A 1 468 ? -47.375 -0.063 42.991 1.00 52.56 468 SER A O 1
ATOM 3470 N N . ASP A 1 469 ? -48.280 -1.136 41.218 1.00 59.88 469 ASP A N 1
ATOM 3471 C CA . ASP A 1 469 ? -47.121 -1.951 40.830 1.00 59.88 469 ASP A CA 1
ATOM 3472 C C . ASP A 1 469 ? -46.005 -1.085 40.207 1.00 59.88 469 ASP A C 1
ATOM 3474 O O . ASP A 1 469 ? -45.627 -1.220 39.041 1.00 59.88 469 ASP A O 1
ATOM 3478 N N . ASN A 1 470 ? -45.448 -0.156 40.992 1.00 68.06 470 ASN A N 1
ATOM 3479 C CA . ASN A 1 470 ? -44.372 0.740 40.551 1.00 68.06 470 ASN A CA 1
ATOM 3480 C C . ASN A 1 470 ? -43.089 -0.031 40.160 1.00 68.06 470 ASN A C 1
ATOM 3482 O O . ASN A 1 470 ? -42.283 0.473 39.380 1.00 68.06 470 ASN A O 1
ATOM 3486 N N . SER A 1 471 ? -42.939 -1.281 40.615 1.00 68.62 471 SER A N 1
ATOM 3487 C CA . SER A 1 471 ? -41.828 -2.181 40.275 1.00 68.62 471 SER A CA 1
ATOM 3488 C C . SER A 1 471 ? -41.692 -2.455 38.770 1.00 68.62 471 SER A C 1
ATOM 3490 O O . SER A 1 471 ? -40.566 -2.579 38.277 1.00 68.62 471 SER A O 1
ATOM 3492 N N . ALA A 1 472 ? -42.809 -2.514 38.035 1.00 71.44 472 ALA A N 1
ATOM 3493 C CA . ALA A 1 472 ? -42.817 -2.707 36.585 1.00 71.44 472 ALA A CA 1
ATOM 3494 C C . ALA A 1 472 ? -42.330 -1.449 35.844 1.00 71.44 472 ALA A C 1
ATOM 3496 O O . ALA A 1 472 ? -41.507 -1.548 34.933 1.00 71.44 472 ALA A O 1
ATOM 3497 N N . ALA A 1 473 ? -42.769 -0.265 36.284 1.00 74.69 473 ALA A N 1
ATOM 3498 C CA . ALA A 1 473 ? -42.328 1.015 35.728 1.00 74.69 473 ALA A CA 1
ATOM 3499 C C . ALA A 1 473 ? -40.824 1.254 35.962 1.00 74.69 473 ALA A C 1
ATOM 3501 O O . ALA A 1 473 ? -40.111 1.646 35.037 1.00 74.69 473 ALA A O 1
ATOM 3502 N N . ASP A 1 474 ? -40.318 0.940 37.159 1.00 73.81 474 ASP A N 1
ATOM 3503 C CA . ASP A 1 474 ? -38.886 1.036 37.470 1.00 73.81 474 ASP A CA 1
ATOM 3504 C C . ASP A 1 474 ? -38.048 0.041 36.644 1.00 73.81 474 ASP A C 1
ATOM 3506 O O . ASP A 1 474 ? -36.980 0.391 36.136 1.00 73.81 474 ASP A O 1
ATOM 3510 N N . ALA A 1 475 ? -38.533 -1.196 36.451 1.00 71.06 475 ALA A N 1
ATOM 3511 C CA . ALA A 1 475 ? -37.863 -2.183 35.600 1.00 71.06 475 ALA A CA 1
ATOM 3512 C C . ALA A 1 475 ? -37.785 -1.717 34.135 1.00 71.06 475 ALA A C 1
ATOM 3514 O O . ALA A 1 475 ? -36.704 -1.766 33.541 1.00 71.06 475 ALA A O 1
ATOM 3515 N N . ALA A 1 476 ? -38.888 -1.196 33.588 1.00 75.81 476 ALA A N 1
ATOM 3516 C CA . ALA A 1 476 ? -38.929 -0.625 32.245 1.00 75.81 476 ALA A CA 1
ATOM 3517 C C . ALA A 1 476 ? -37.932 0.538 32.104 1.00 75.81 476 ALA A C 1
ATOM 3519 O O . ALA A 1 476 ? -37.124 0.558 31.174 1.00 75.81 476 ALA A O 1
ATOM 3520 N N . GLN A 1 477 ? -37.905 1.470 33.063 1.00 78.69 477 GLN A N 1
ATOM 3521 C CA . GLN A 1 477 ? -36.981 2.601 32.996 1.00 78.69 477 GLN A CA 1
ATOM 3522 C C . GLN A 1 477 ? -35.507 2.165 33.070 1.00 78.69 477 GLN A C 1
ATOM 3524 O O . GLN A 1 477 ? -34.668 2.725 32.362 1.00 78.69 477 GLN A O 1
ATOM 3529 N N . SER A 1 478 ? -35.182 1.152 33.881 1.00 75.19 478 SER A N 1
ATOM 3530 C CA . SER A 1 478 ? -33.813 0.626 33.968 1.00 75.19 478 SER A CA 1
ATOM 3531 C C . SER A 1 478 ? -33.335 -0.008 32.657 1.00 75.19 478 SER A C 1
ATOM 3533 O O . SER A 1 478 ? -32.212 0.250 32.217 1.00 75.19 478 SER A O 1
ATOM 3535 N N . ALA A 1 479 ? -34.212 -0.759 31.984 1.00 77.12 479 ALA A N 1
ATOM 3536 C CA . ALA A 1 479 ? -33.913 -1.389 30.706 1.00 77.12 479 ALA A CA 1
ATOM 3537 C C . ALA A 1 479 ? -33.760 -0.339 29.591 1.00 77.12 479 ALA A C 1
ATOM 3539 O O . ALA A 1 479 ? -32.837 -0.442 28.781 1.00 77.12 479 ALA A O 1
ATOM 3540 N N . LEU A 1 480 ? -34.569 0.730 29.615 1.00 82.31 480 LEU A N 1
ATOM 3541 C CA . LEU A 1 480 ? -34.409 1.874 28.713 1.00 82.31 480 LEU A CA 1
ATOM 3542 C C . LEU A 1 480 ? -33.061 2.581 28.906 1.00 82.31 480 LEU A C 1
ATOM 3544 O O . LEU A 1 480 ? -32.373 2.854 27.925 1.00 82.31 480 LEU A O 1
ATOM 3548 N N . GLN A 1 481 ? -32.633 2.828 30.148 1.00 82.94 481 GLN A N 1
ATOM 3549 C CA . GLN A 1 481 ? -31.321 3.431 30.416 1.00 82.94 481 GLN A CA 1
ATOM 3550 C C . GLN A 1 481 ? -30.157 2.524 29.980 1.00 82.94 481 GLN A C 1
ATOM 3552 O O . GLN A 1 481 ? -29.173 3.018 29.427 1.00 82.94 481 GLN A O 1
ATOM 3557 N N . ALA A 1 482 ? -30.262 1.205 30.178 1.00 80.88 482 ALA A N 1
ATOM 3558 C CA . ALA A 1 482 ? -29.254 0.245 29.725 1.00 80.88 482 ALA A CA 1
ATOM 3559 C C . ALA A 1 482 ? -29.173 0.156 28.187 1.00 80.88 482 ALA A C 1
ATOM 3561 O O . ALA A 1 482 ? -28.073 0.083 27.628 1.00 80.88 482 ALA A O 1
ATOM 3562 N N . ALA A 1 483 ? -30.312 0.216 27.491 1.00 81.56 483 ALA A N 1
ATOM 3563 C CA . ALA A 1 483 ? -30.363 0.256 26.031 1.00 81.56 483 ALA A CA 1
ATOM 3564 C C . ALA A 1 483 ? -29.789 1.573 25.473 1.00 81.56 483 ALA A C 1
ATOM 3566 O O . ALA A 1 483 ? -28.961 1.537 24.562 1.00 81.56 483 ALA A O 1
ATOM 3567 N N . LEU A 1 484 ? -30.134 2.720 26.072 1.00 82.56 484 LEU A N 1
ATOM 3568 C CA . LEU A 1 484 ? -29.605 4.037 25.691 1.00 82.56 484 LEU A CA 1
ATOM 3569 C C . LEU A 1 484 ? -28.079 4.102 25.896 1.00 82.56 484 LEU A C 1
ATOM 3571 O O . LEU A 1 484 ? -27.357 4.522 24.994 1.00 82.56 484 LEU A O 1
ATOM 3575 N N . PHE A 1 485 ? -27.569 3.587 27.023 1.00 85.69 485 PHE A N 1
ATOM 3576 C CA . PHE A 1 485 ? -26.127 3.439 27.249 1.00 85.69 485 PHE A CA 1
ATOM 3577 C C . PHE A 1 485 ? -25.456 2.559 26.183 1.00 85.69 485 PHE A C 1
ATOM 3579 O O . PHE A 1 485 ? -24.410 2.923 25.647 1.00 85.69 485 PHE A O 1
ATOM 3586 N N . THR A 1 486 ? -26.060 1.414 25.852 1.00 84.81 486 THR A N 1
ATOM 3587 C CA . THR A 1 486 ? -25.532 0.501 24.824 1.00 84.81 486 THR A CA 1
ATOM 3588 C C . THR A 1 486 ? -25.471 1.195 23.462 1.00 84.81 486 THR A C 1
ATOM 3590 O O . THR A 1 486 ? -24.471 1.067 22.758 1.00 84.81 486 THR A O 1
ATOM 3593 N N . ALA A 1 487 ? -26.481 2.002 23.121 1.00 81.75 487 ALA A N 1
ATOM 3594 C CA . ALA A 1 487 ? -26.508 2.770 21.881 1.00 81.75 487 ALA A CA 1
ATOM 3595 C C . ALA A 1 487 ? -25.483 3.915 21.840 1.00 81.75 487 ALA A C 1
ATOM 3597 O O . ALA A 1 487 ? -24.823 4.105 20.818 1.00 81.75 487 ALA A O 1
ATOM 3598 N N . GLN A 1 488 ? -25.296 4.642 22.947 1.00 84.69 488 GLN A N 1
ATOM 3599 C CA . GLN A 1 488 ? -24.232 5.646 23.071 1.00 84.69 488 GLN A CA 1
ATOM 3600 C C . GLN A 1 488 ? -22.848 5.014 22.909 1.00 84.69 488 GLN A C 1
ATOM 3602 O O . GLN A 1 488 ? -22.038 5.502 22.125 1.00 84.69 488 GLN A O 1
ATOM 3607 N N . HIS A 1 489 ? -22.591 3.898 23.595 1.00 85.19 489 HIS A N 1
ATOM 3608 C CA . HIS A 1 489 ? -21.292 3.245 23.520 1.00 85.19 489 HIS A CA 1
ATOM 3609 C C . HIS A 1 489 ? -21.020 2.661 22.129 1.00 85.19 489 HIS A C 1
ATOM 3611 O O . HIS A 1 489 ? -19.926 2.834 21.600 1.00 85.19 489 HIS A O 1
ATOM 3617 N N . ALA A 1 490 ? -22.005 2.013 21.501 1.00 83.44 490 ALA A N 1
ATOM 3618 C CA . ALA A 1 490 ? -21.861 1.521 20.132 1.00 83.44 490 ALA A CA 1
ATOM 3619 C C . ALA A 1 490 ? -21.595 2.671 19.139 1.00 83.44 490 ALA A C 1
ATOM 3621 O O . ALA A 1 490 ? -20.798 2.518 18.217 1.00 83.44 490 ALA A O 1
ATOM 3622 N N . ARG A 1 491 ? -22.187 3.855 19.352 1.00 82.88 491 ARG A N 1
ATOM 3623 C CA . ARG A 1 491 ? -21.889 5.064 18.567 1.00 82.88 491 ARG A CA 1
ATOM 3624 C C . ARG A 1 491 ? -20.457 5.572 18.782 1.00 82.88 491 ARG A C 1
ATOM 3626 O O . ARG A 1 491 ? -19.814 5.957 17.806 1.00 82.88 491 ARG A O 1
ATOM 3633 N N . ASP A 1 492 ? -19.952 5.583 20.012 1.00 85.44 492 ASP A N 1
ATOM 3634 C CA . ASP A 1 492 ? -18.567 5.987 20.295 1.00 85.44 492 ASP A CA 1
ATOM 3635 C C . ASP A 1 492 ? -17.552 4.966 19.736 1.00 85.44 492 ASP A C 1
ATOM 3637 O O . ASP A 1 492 ? -16.529 5.358 19.172 1.00 85.44 492 ASP A O 1
ATOM 3641 N N . GLU A 1 493 ? -17.877 3.670 19.787 1.00 82.69 493 GLU A N 1
ATOM 3642 C CA . GLU A 1 493 ? -17.129 2.573 19.151 1.00 82.69 493 GLU A CA 1
ATOM 3643 C C . GLU A 1 493 ? -17.087 2.752 17.618 1.00 82.69 493 GLU A C 1
ATOM 3645 O O . GLU A 1 493 ? -16.006 2.729 17.026 1.00 82.69 493 GLU A O 1
ATOM 3650 N N . VAL A 1 494 ? -18.223 3.074 16.981 1.00 83.94 494 VAL A N 1
ATOM 3651 C CA . VAL A 1 494 ? -18.290 3.440 15.552 1.00 83.94 494 VAL A CA 1
ATOM 3652 C C . VAL A 1 494 ? -17.442 4.674 15.240 1.00 83.94 494 VAL A C 1
ATOM 3654 O O . VAL A 1 494 ? -16.713 4.667 14.251 1.00 83.94 494 VAL A O 1
ATOM 3657 N N . ARG A 1 495 ? -17.482 5.729 16.065 1.00 86.06 495 ARG A N 1
ATOM 3658 C CA . ARG A 1 495 ? -16.650 6.932 15.858 1.00 86.06 495 ARG A CA 1
ATOM 3659 C C . ARG A 1 495 ? -15.158 6.625 15.946 1.00 86.06 495 ARG A C 1
ATOM 3661 O O . ARG A 1 495 ? -14.397 7.120 15.115 1.00 86.06 495 ARG A O 1
ATOM 3668 N N . SER A 1 496 ? -14.753 5.784 16.897 1.00 86.62 496 SER A N 1
ATOM 3669 C CA . SER A 1 496 ? -13.372 5.304 17.004 1.00 86.62 496 SER A CA 1
ATOM 3670 C C . SER A 1 496 ? -12.961 4.513 15.758 1.00 86.62 496 SER A C 1
ATOM 3672 O O . SER A 1 496 ? -11.917 4.802 15.176 1.00 86.62 496 SER A O 1
ATOM 3674 N N . ALA A 1 497 ? -13.808 3.590 15.289 1.00 85.19 497 ALA A N 1
ATOM 3675 C CA . ALA A 1 497 ? -13.551 2.791 14.089 1.00 85.19 497 ALA A CA 1
ATOM 3676 C C . ALA A 1 497 ? -13.510 3.634 12.796 1.00 85.19 497 ALA A C 1
ATOM 3678 O O . ALA A 1 497 ? -12.719 3.352 11.896 1.00 85.19 497 ALA A O 1
ATOM 3679 N N . ILE A 1 498 ? -14.319 4.699 12.691 1.00 87.94 498 ILE A N 1
ATOM 3680 C CA . ILE A 1 498 ? -14.231 5.676 11.589 1.00 87.94 498 ILE A CA 1
ATOM 3681 C C . ILE A 1 498 ? -12.874 6.398 11.630 1.00 87.94 498 ILE A C 1
ATOM 3683 O O . ILE A 1 498 ? -12.202 6.485 10.602 1.00 87.94 498 ILE A O 1
ATOM 3687 N N . ALA A 1 499 ? -12.455 6.901 12.796 1.00 90.00 499 ALA A N 1
ATOM 3688 C CA . ALA A 1 499 ? -11.186 7.618 12.947 1.00 90.00 499 ALA A CA 1
ATOM 3689 C C . ALA A 1 499 ? -9.970 6.727 12.630 1.00 90.00 499 ALA A C 1
ATOM 3691 O O . ALA A 1 499 ? -9.059 7.150 11.917 1.00 90.00 499 ALA A O 1
ATOM 3692 N N . GLU A 1 500 ? -9.990 5.479 13.094 1.00 88.81 500 GLU A N 1
ATOM 3693 C CA . GLU A 1 500 ? -8.989 4.459 12.777 1.00 88.81 500 GLU A CA 1
ATOM 3694 C C . GLU A 1 500 ? -8.929 4.169 11.269 1.00 88.81 500 GLU A C 1
ATOM 3696 O O . GLU A 1 500 ? -7.852 4.218 10.671 1.00 88.81 500 GLU A O 1
ATOM 3701 N N . ALA A 1 501 ? -10.082 3.995 10.615 1.00 90.19 501 ALA A N 1
ATOM 3702 C CA . ALA A 1 501 ? -10.155 3.789 9.170 1.00 90.19 501 ALA A CA 1
ATOM 3703 C C . ALA A 1 501 ? -9.659 5.001 8.348 1.00 90.19 501 ALA A C 1
ATOM 3705 O O . ALA A 1 501 ? -9.112 4.808 7.259 1.00 90.19 501 ALA A O 1
ATOM 3706 N N . TYR A 1 502 ? -9.797 6.239 8.842 1.00 93.62 502 TYR A N 1
ATOM 3707 C CA . TYR A 1 502 ? -9.178 7.411 8.204 1.00 93.62 502 TYR A CA 1
ATOM 3708 C C . TYR A 1 502 ? -7.648 7.408 8.330 1.00 93.62 502 TYR A C 1
ATOM 3710 O O . TYR A 1 502 ? -6.965 7.776 7.371 1.00 93.62 502 TYR A O 1
ATOM 3718 N N . GLU A 1 503 ? -7.088 6.967 9.459 1.00 93.38 503 GLU A N 1
ATOM 3719 C CA . GLU A 1 503 ? -5.635 6.792 9.579 1.00 93.38 503 GLU A CA 1
ATOM 3720 C C . GLU A 1 503 ? -5.130 5.636 8.693 1.00 93.38 503 GLU A C 1
ATOM 3722 O O . GLU A 1 503 ? -4.082 5.783 8.061 1.00 93.38 503 GLU A O 1
ATOM 3727 N N . GLU A 1 504 ? -5.893 4.548 8.503 1.00 92.38 504 GLU A N 1
ATOM 3728 C CA . GLU A 1 504 ? -5.562 3.541 7.477 1.00 92.38 504 GLU A CA 1
ATOM 3729 C C . GLU A 1 504 ? -5.461 4.175 6.076 1.00 92.38 504 GLU A C 1
ATOM 3731 O O . GLU A 1 504 ? -4.429 4.041 5.409 1.00 92.38 504 GLU A O 1
ATOM 3736 N N . VAL A 1 505 ? -6.495 4.920 5.654 1.00 95.50 505 VAL A N 1
ATOM 3737 C CA . VAL A 1 505 ? -6.537 5.653 4.371 1.00 95.50 505 VAL A CA 1
ATOM 3738 C C . VAL A 1 505 ? -5.322 6.568 4.225 1.00 95.50 505 VAL A C 1
ATOM 3740 O O . VAL A 1 505 ? -4.634 6.522 3.204 1.00 95.50 505 VAL A O 1
ATOM 3743 N N . ARG A 1 506 ? -4.992 7.332 5.268 1.00 96.12 506 ARG A N 1
ATOM 3744 C CA . ARG A 1 506 ? -3.827 8.223 5.297 1.00 96.12 506 ARG A CA 1
ATOM 3745 C C . ARG A 1 506 ? -2.503 7.468 5.143 1.00 96.12 506 ARG A C 1
ATOM 3747 O O . ARG A 1 506 ? -1.605 7.943 4.445 1.00 96.12 506 ARG A O 1
ATOM 3754 N N . THR A 1 507 ? -2.360 6.289 5.753 1.00 94.81 507 THR A N 1
ATOM 3755 C CA . THR A 1 507 ? -1.152 5.463 5.569 1.00 94.81 507 THR A CA 1
ATOM 3756 C C . THR A 1 507 ? -1.045 4.885 4.157 1.00 94.81 507 THR A C 1
ATOM 3758 O O . THR A 1 507 ? 0.063 4.834 3.618 1.00 94.81 507 THR A O 1
ATOM 3761 N N . ALA A 1 508 ? -2.165 4.533 3.517 1.00 95.75 508 ALA A N 1
ATOM 3762 C CA . ALA A 1 508 ? -2.193 4.091 2.123 1.00 95.75 508 ALA A CA 1
ATOM 3763 C C . ALA A 1 508 ? -1.870 5.234 1.136 1.00 95.75 508 ALA A C 1
ATOM 3765 O O . ALA A 1 508 ? -1.059 5.040 0.228 1.00 95.75 508 ALA A O 1
ATOM 3766 N N . GLU A 1 509 ? -2.416 6.441 1.344 1.00 96.75 509 GLU A N 1
ATOM 3767 C CA . GLU A 1 509 ? -2.047 7.659 0.596 1.00 96.75 509 GLU A CA 1
ATOM 3768 C C . GLU A 1 509 ? -0.536 7.972 0.747 1.00 96.75 509 GLU A C 1
ATOM 3770 O O . GLU A 1 509 ? 0.157 8.279 -0.233 1.00 96.75 509 GLU A O 1
ATOM 3775 N N . GLY A 1 510 ? 0.006 7.832 1.964 1.00 96.62 510 GLY A N 1
ATOM 3776 C CA . GLY A 1 510 ? 1.435 7.990 2.263 1.00 96.62 510 GLY A CA 1
ATOM 3777 C C . GLY A 1 510 ? 2.329 6.963 1.556 1.00 96.62 510 GLY A C 1
ATOM 3778 O O . GLY A 1 510 ? 3.349 7.323 0.969 1.00 96.62 510 GLY A O 1
ATOM 3779 N N . ALA A 1 511 ? 1.930 5.691 1.539 1.00 96.50 511 ALA A N 1
ATOM 3780 C CA . ALA A 1 511 ? 2.637 4.645 0.800 1.00 96.50 511 ALA A CA 1
ATOM 3781 C C . ALA A 1 511 ? 2.590 4.877 -0.722 1.00 96.50 511 ALA A C 1
ATOM 3783 O O . ALA A 1 511 ? 3.605 4.738 -1.404 1.00 96.50 511 ALA A O 1
ATOM 3784 N N . ALA A 1 512 ? 1.440 5.292 -1.260 1.00 97.38 512 ALA A N 1
ATOM 3785 C CA . ALA A 1 512 ? 1.288 5.586 -2.682 1.00 97.38 512 ALA A CA 1
ATOM 3786 C C . ALA A 1 512 ? 2.151 6.776 -3.141 1.00 97.38 512 ALA A C 1
ATOM 3788 O O . ALA A 1 512 ? 2.805 6.706 -4.181 1.00 97.38 512 ALA A O 1
ATOM 3789 N N . THR A 1 513 ? 2.179 7.864 -2.364 1.00 96.56 513 THR A N 1
ATOM 3790 C CA . THR A 1 513 ? 3.037 9.032 -2.648 1.00 96.56 513 THR A CA 1
ATOM 3791 C C . THR A 1 513 ? 4.526 8.703 -2.541 1.00 96.56 513 THR A C 1
ATOM 3793 O O . THR A 1 513 ? 5.307 9.197 -3.353 1.00 96.56 513 THR A O 1
ATOM 3796 N N . MET A 1 514 ? 4.919 7.837 -1.602 1.00 97.06 514 MET A N 1
ATOM 3797 C CA . MET A 1 514 ? 6.290 7.338 -1.483 1.00 97.06 514 MET A CA 1
ATOM 3798 C C . MET A 1 514 ? 6.705 6.505 -2.709 1.00 97.06 514 MET A C 1
ATOM 3800 O O . MET A 1 514 ? 7.725 6.824 -3.319 1.00 97.06 514 MET A O 1
ATOM 3804 N N . LEU A 1 515 ? 5.886 5.530 -3.130 1.00 96.81 515 LEU A N 1
ATOM 3805 C CA . LEU A 1 515 ? 6.161 4.687 -4.305 1.00 96.81 515 LEU A CA 1
ATOM 3806 C C . LEU A 1 515 ? 6.283 5.499 -5.603 1.00 96.81 515 LEU A C 1
ATOM 3808 O O . LEU A 1 515 ? 7.209 5.278 -6.381 1.00 96.81 515 LEU A O 1
ATOM 3812 N N . GLU A 1 516 ? 5.383 6.460 -5.838 1.00 96.88 516 GLU A N 1
ATOM 3813 C CA . GLU A 1 516 ? 5.466 7.333 -7.017 1.00 96.88 516 GLU A CA 1
ATOM 3814 C C . GLU A 1 516 ? 6.725 8.211 -6.988 1.00 96.88 516 GLU A C 1
ATOM 3816 O O . GLU A 1 516 ? 7.426 8.315 -7.995 1.00 96.88 516 GLU A O 1
ATOM 3821 N N . ARG A 1 517 ? 7.046 8.815 -5.838 1.00 96.81 517 ARG A N 1
ATOM 3822 C CA . ARG A 1 517 ? 8.210 9.699 -5.709 1.00 96.81 517 ARG A CA 1
ATOM 3823 C C . ARG A 1 517 ? 9.533 8.946 -5.851 1.00 96.81 517 ARG A C 1
ATOM 3825 O O . ARG A 1 517 ? 10.449 9.474 -6.479 1.00 96.81 517 ARG A O 1
ATOM 3832 N N . GLU A 1 518 ? 9.647 7.740 -5.291 1.00 96.81 518 GLU A N 1
ATOM 3833 C CA . GLU A 1 518 ? 10.838 6.898 -5.459 1.00 96.81 518 GLU A CA 1
ATOM 3834 C C . GLU A 1 518 ? 11.003 6.471 -6.926 1.00 96.81 518 GLU A C 1
ATOM 3836 O O . GLU A 1 518 ? 12.084 6.651 -7.493 1.00 96.81 518 GLU A O 1
ATOM 3841 N N . ALA A 1 519 ? 9.923 6.010 -7.570 1.00 96.12 519 ALA A N 1
ATOM 3842 C CA . ALA A 1 519 ? 9.935 5.619 -8.978 1.00 96.12 519 ALA A CA 1
ATOM 3843 C C . ALA A 1 519 ? 10.322 6.782 -9.910 1.00 96.12 519 ALA A C 1
ATOM 3845 O O . ALA A 1 519 ? 11.156 6.609 -10.796 1.00 96.12 519 ALA A O 1
ATOM 3846 N N . GLN A 1 520 ? 9.772 7.983 -9.697 1.00 96.19 520 GLN A N 1
ATOM 3847 C CA . GLN A 1 520 ? 10.117 9.174 -10.485 1.00 96.19 520 GLN A CA 1
ATOM 3848 C C . GLN A 1 520 ? 11.577 9.608 -10.281 1.00 96.19 520 GLN A C 1
ATOM 3850 O O . GLN A 1 520 ? 12.262 9.924 -11.256 1.00 96.19 520 GLN A O 1
ATOM 3855 N N . ALA A 1 521 ? 12.077 9.593 -9.040 1.00 95.56 521 ALA A N 1
ATOM 3856 C CA . ALA A 1 521 ? 13.463 9.958 -8.744 1.00 95.56 521 ALA A CA 1
ATOM 3857 C C . ALA A 1 521 ? 14.464 8.992 -9.402 1.00 95.56 521 ALA A C 1
ATOM 3859 O O . ALA A 1 521 ? 15.418 9.432 -10.043 1.00 95.56 521 ALA A O 1
ATOM 3860 N N . GLN A 1 522 ? 14.217 7.684 -9.309 1.00 95.62 522 GLN A N 1
ATOM 3861 C CA . GLN A 1 522 ? 15.079 6.664 -9.915 1.00 95.62 522 GLN A CA 1
ATOM 3862 C C . GLN A 1 522 ? 14.951 6.616 -11.440 1.00 95.62 522 GLN A C 1
ATOM 3864 O O . GLN A 1 522 ? 15.935 6.351 -12.128 1.00 95.62 522 GLN A O 1
ATOM 3869 N N . MET A 1 523 ? 13.774 6.922 -11.995 1.00 95.25 523 MET A N 1
ATOM 3870 C CA . MET A 1 523 ? 13.600 7.101 -13.438 1.00 95.25 523 MET A CA 1
ATOM 3871 C C . MET A 1 523 ? 14.465 8.251 -13.965 1.00 95.25 523 MET A C 1
ATOM 3873 O O . MET A 1 523 ? 15.128 8.084 -14.989 1.00 95.25 523 MET A O 1
ATOM 3877 N N . ALA A 1 524 ? 14.495 9.387 -13.260 1.00 93.12 524 ALA A N 1
ATOM 3878 C CA . ALA A 1 524 ? 15.351 10.517 -13.611 1.00 93.12 524 ALA A CA 1
ATOM 3879 C C . ALA A 1 524 ? 16.845 10.162 -13.489 1.00 93.12 524 ALA A C 1
ATOM 3881 O O . ALA A 1 524 ? 17.594 10.390 -14.439 1.00 93.12 524 ALA A O 1
ATOM 3882 N N . GLU A 1 525 ? 17.260 9.530 -12.383 1.00 93.38 525 GLU A N 1
ATOM 3883 C CA . GLU A 1 525 ? 18.648 9.085 -12.172 1.00 93.38 525 GLU A CA 1
ATOM 3884 C C . GLU A 1 525 ? 19.113 8.112 -13.271 1.00 93.38 525 GLU A C 1
ATOM 3886 O O . GLU A 1 525 ? 20.201 8.266 -13.826 1.00 93.38 525 GLU A O 1
ATOM 3891 N N . LEU A 1 526 ? 18.290 7.122 -13.633 1.00 94.06 526 LEU A N 1
ATOM 3892 C CA . LEU A 1 526 ? 18.624 6.150 -14.678 1.00 94.06 526 LEU A CA 1
ATOM 3893 C C . LEU A 1 526 ? 18.634 6.776 -16.078 1.00 94.06 526 LEU A C 1
ATOM 3895 O O . LEU A 1 526 ? 19.499 6.427 -16.884 1.00 94.06 526 LEU A O 1
ATOM 3899 N N . ALA A 1 527 ? 17.727 7.712 -16.372 1.00 92.94 527 ALA A N 1
ATOM 3900 C CA . ALA A 1 527 ? 17.733 8.443 -17.638 1.00 92.94 527 ALA A CA 1
ATOM 3901 C C . ALA A 1 527 ? 18.999 9.307 -17.787 1.00 92.94 527 ALA A C 1
ATOM 3903 O O . ALA A 1 527 ? 19.678 9.224 -18.814 1.00 92.94 527 ALA A O 1
ATOM 3904 N N . GLU A 1 528 ? 19.363 10.069 -16.749 1.00 90.38 528 GLU A N 1
ATOM 3905 C CA . GLU A 1 528 ? 20.594 10.871 -16.715 1.00 90.38 528 GLU A CA 1
ATOM 3906 C C . GLU A 1 528 ? 21.849 9.992 -16.804 1.00 90.38 528 GLU A C 1
ATOM 3908 O O . GLU A 1 528 ? 22.783 10.308 -17.542 1.00 90.38 528 GLU A O 1
ATOM 3913 N N . ARG A 1 529 ? 21.859 8.842 -16.120 1.00 90.25 529 ARG A N 1
ATOM 3914 C CA . ARG A 1 529 ? 22.964 7.876 -16.164 1.00 90.25 529 ARG A CA 1
ATOM 3915 C C . ARG A 1 529 ? 23.192 7.296 -17.561 1.00 90.25 529 ARG A C 1
ATOM 3917 O O . ARG A 1 529 ? 24.342 7.187 -17.982 1.00 90.25 529 ARG A O 1
ATOM 3924 N N . ILE A 1 530 ? 22.126 6.872 -18.244 1.00 90.44 530 ILE A N 1
ATOM 3925 C CA . ILE A 1 530 ? 22.221 6.122 -19.508 1.00 90.44 530 ILE A CA 1
ATOM 3926 C C . ILE A 1 530 ? 22.466 7.057 -20.699 1.00 90.44 530 ILE A C 1
ATOM 3928 O O . ILE A 1 530 ? 23.272 6.730 -21.568 1.00 90.44 530 ILE A O 1
ATOM 3932 N N . LEU A 1 531 ? 21.818 8.226 -20.734 1.00 87.06 531 LEU A N 1
ATOM 3933 C CA . LEU A 1 531 ? 22.048 9.237 -21.779 1.00 87.06 531 LEU A CA 1
ATOM 3934 C C . LEU A 1 531 ? 23.305 10.086 -21.500 1.00 87.06 531 LEU A C 1
ATOM 3936 O O . LEU A 1 531 ? 23.887 10.664 -22.420 1.00 87.06 531 LEU A O 1
ATOM 3940 N N . GLY A 1 532 ? 23.748 10.118 -20.241 1.00 79.25 532 GLY A N 1
ATOM 3941 C CA . GLY A 1 532 ? 24.858 10.920 -19.742 1.00 79.25 532 GLY A CA 1
ATOM 3942 C C . GLY A 1 532 ? 24.466 12.374 -19.451 1.00 79.25 532 GLY A C 1
ATOM 3943 O O . GLY A 1 532 ? 23.534 12.926 -20.033 1.00 79.25 532 GLY A O 1
ATOM 3944 N N . GLU A 1 533 ? 25.261 13.045 -18.610 1.00 62.16 533 GLU A N 1
ATOM 3945 C CA . GLU A 1 533 ? 25.080 14.452 -18.187 1.00 62.16 533 GLU A CA 1
ATOM 3946 C C . GLU A 1 533 ? 24.974 15.489 -19.332 1.00 62.16 533 GLU A C 1
ATOM 3948 O O . GLU A 1 533 ? 24.768 16.672 -19.066 1.00 62.16 533 GLU A O 1
ATOM 3953 N N . SER A 1 534 ? 25.165 15.126 -20.609 1.00 49.62 534 SER A N 1
ATOM 3954 C CA . SER A 1 534 ? 25.361 16.112 -21.684 1.00 49.62 534 SER A CA 1
ATOM 3955 C C . SER A 1 534 ? 24.152 17.000 -21.988 1.00 49.62 534 SER A C 1
ATOM 3957 O O . SER A 1 534 ? 24.359 18.043 -22.601 1.00 49.62 534 SER A O 1
ATOM 3959 N N . ASN A 1 535 ? 22.935 16.631 -21.564 1.00 50.12 535 ASN A N 1
ATOM 3960 C CA . ASN A 1 535 ? 21.713 17.426 -21.784 1.00 50.12 535 ASN A CA 1
ATOM 3961 C C . ASN A 1 535 ? 20.800 17.589 -20.544 1.00 50.12 535 ASN A C 1
ATOM 3963 O O . ASN A 1 535 ? 19.835 18.348 -20.610 1.00 50.12 535 ASN A O 1
ATOM 3967 N N . ALA A 1 536 ? 21.081 16.936 -19.407 1.00 47.34 536 ALA A N 1
ATOM 3968 C CA . ALA A 1 536 ? 20.171 16.902 -18.247 1.00 47.34 536 ALA A CA 1
ATOM 3969 C C . ALA A 1 536 ? 20.018 18.248 -17.496 1.00 47.34 536 ALA A C 1
ATOM 3971 O O . ALA A 1 536 ? 19.100 18.418 -16.698 1.00 47.34 536 ALA A O 1
ATOM 3972 N N . ALA A 1 537 ? 20.853 19.248 -17.801 1.00 45.06 537 ALA A N 1
ATOM 3973 C CA . ALA A 1 537 ? 20.810 20.590 -17.205 1.00 45.06 537 ALA A CA 1
ATOM 3974 C C . ALA A 1 537 ? 19.570 21.441 -17.580 1.00 45.06 537 ALA A C 1
ATOM 3976 O O . ALA A 1 537 ? 19.506 22.619 -17.226 1.00 45.06 537 ALA A O 1
ATOM 3977 N N . ALA A 1 538 ? 18.583 20.864 -18.272 1.00 47.53 538 ALA A N 1
ATOM 3978 C CA . ALA A 1 538 ? 17.245 21.421 -18.455 1.00 47.53 538 ALA A CA 1
ATOM 3979 C C . ALA A 1 538 ? 16.199 20.582 -17.683 1.00 47.53 538 ALA A C 1
ATOM 3981 O O . ALA A 1 538 ? 15.438 19.831 -18.302 1.00 47.53 538 ALA A O 1
ATOM 3982 N N . PRO A 1 539 ? 16.139 20.678 -16.340 1.00 45.91 539 PRO A N 1
ATOM 3983 C CA . PRO A 1 539 ? 15.135 19.969 -15.557 1.00 45.91 539 PRO A CA 1
ATOM 3984 C C . PRO A 1 539 ? 13.725 20.479 -15.889 1.00 45.91 539 PRO A C 1
ATOM 3986 O O . PRO A 1 539 ? 13.396 21.633 -15.635 1.00 45.91 539 PRO A O 1
ATOM 3989 N N . VAL A 1 540 ? 12.905 19.588 -16.456 1.00 47.56 540 VAL A N 1
ATOM 3990 C CA . VAL A 1 540 ? 11.434 19.500 -16.317 1.00 47.56 540 VAL A CA 1
ATOM 3991 C C . VAL A 1 540 ? 10.659 20.839 -16.305 1.00 47.56 540 VAL A C 1
ATOM 3993 O O . VAL A 1 540 ? 9.707 21.018 -15.554 1.00 47.56 540 VAL A O 1
ATOM 3996 N N . MET A 1 541 ? 10.967 21.765 -17.220 1.00 42.34 541 MET A N 1
ATOM 3997 C CA . MET A 1 541 ? 10.119 22.941 -17.499 1.00 42.34 541 MET A CA 1
ATOM 3998 C C . MET A 1 541 ? 8.992 22.587 -18.492 1.00 42.34 541 MET A C 1
ATOM 4000 O O . MET A 1 541 ? 8.830 23.223 -19.530 1.00 42.34 541 MET A O 1
ATOM 4004 N N . TRP A 1 542 ? 8.233 21.530 -18.193 1.00 51.06 542 TRP A N 1
ATOM 4005 C CA . TRP A 1 542 ? 7.084 21.092 -19.007 1.00 51.06 542 TRP A CA 1
ATOM 4006 C C . TRP A 1 542 ? 5.812 20.813 -18.197 1.00 51.06 542 TRP A C 1
ATOM 4008 O O . TRP A 1 542 ? 4.767 20.592 -18.796 1.00 51.06 542 TRP A O 1
ATOM 4018 N N . GLN A 1 543 ? 5.874 20.865 -16.862 1.00 44.72 543 GLN A N 1
ATOM 4019 C CA . GLN A 1 543 ? 4.727 20.598 -15.982 1.00 44.72 543 GLN A CA 1
ATOM 4020 C C . GLN A 1 543 ? 4.194 21.857 -15.264 1.00 44.72 543 GLN A C 1
ATOM 4022 O O . GLN A 1 543 ? 3.203 21.784 -14.553 1.00 44.72 543 GLN A O 1
ATOM 4027 N N . GLU A 1 544 ? 4.816 23.020 -15.493 1.00 45.62 544 GLU A N 1
ATOM 4028 C CA . GLU A 1 544 ? 4.458 24.321 -14.890 1.00 45.62 544 GLU A CA 1
ATOM 4029 C C . GLU A 1 544 ? 3.756 25.288 -15.874 1.00 45.62 544 GLU A C 1
ATOM 4031 O O . GLU A 1 544 ? 3.551 26.457 -15.565 1.00 45.62 544 GLU A O 1
ATOM 4036 N N . ILE A 1 545 ? 3.400 24.829 -17.083 1.00 50.25 545 ILE A N 1
ATOM 4037 C CA . ILE A 1 545 ? 2.819 25.688 -18.139 1.00 50.25 545 ILE A CA 1
ATOM 4038 C C . ILE A 1 545 ? 1.276 25.712 -18.119 1.00 50.25 545 ILE A C 1
ATOM 4040 O O . ILE A 1 545 ? 0.685 26.616 -18.709 1.00 50.25 545 ILE A O 1
ATOM 4044 N N . GLU A 1 546 ? 0.606 24.791 -17.415 1.00 51.09 546 GLU A N 1
ATOM 4045 C CA . GLU A 1 546 ? -0.868 24.792 -17.328 1.00 51.09 546 GLU A CA 1
ATOM 4046 C C . GLU A 1 546 ? -1.429 25.670 -16.187 1.00 51.09 546 GLU A C 1
ATOM 4048 O O . GLU A 1 546 ? -2.491 26.260 -16.370 1.00 51.09 546 GLU A O 1
ATOM 4053 N N . ASP A 1 547 ? -0.690 25.882 -15.087 1.00 51.50 547 ASP A N 1
ATOM 4054 C CA . ASP A 1 547 ? -1.136 26.682 -13.930 1.00 51.50 547 ASP A CA 1
ATOM 4055 C C . ASP A 1 547 ? -0.120 27.774 -13.535 1.00 51.50 547 ASP A C 1
ATOM 4057 O O . ASP A 1 547 ? 0.744 27.563 -12.685 1.00 51.50 547 ASP A O 1
ATOM 4061 N N . GLY A 1 548 ? -0.219 28.984 -14.110 1.00 42.00 548 GLY A N 1
ATOM 4062 C CA . GLY A 1 548 ? 0.707 30.058 -13.710 1.00 42.00 548 GLY A CA 1
ATOM 4063 C C . GLY A 1 548 ? 0.655 31.403 -14.442 1.00 42.00 548 GLY A C 1
ATOM 4064 O O . GLY A 1 548 ? 1.645 31.822 -15.039 1.00 42.00 548 GLY A O 1
ATOM 4065 N N . LYS A 1 549 ? -0.434 32.178 -14.312 1.00 52.16 549 LYS A N 1
ATOM 4066 C CA . LYS A 1 549 ? -0.355 33.642 -14.527 1.00 52.16 549 LYS A CA 1
ATOM 4067 C C . LYS A 1 549 ? 0.371 34.304 -13.344 1.00 52.16 549 LYS A C 1
ATOM 4069 O O . LYS A 1 549 ? -0.276 34.804 -12.429 1.00 52.16 549 LYS A O 1
ATOM 4074 N N . GLY A 1 550 ? 1.703 34.316 -13.373 1.00 44.00 550 GLY A N 1
ATOM 4075 C CA . GLY A 1 550 ? 2.545 34.979 -12.370 1.00 44.00 550 GLY A CA 1
ATOM 4076 C C . GLY A 1 550 ? 3.527 35.962 -13.006 1.00 44.00 550 GLY A C 1
ATOM 4077 O O . GLY A 1 550 ? 4.530 35.554 -13.590 1.00 44.00 550 GLY A O 1
ATOM 4078 N N . GLU A 1 551 ? 3.262 37.265 -12.901 1.00 49.41 551 GLU A N 1
ATOM 4079 C CA . GLU A 1 551 ? 4.178 38.281 -13.425 1.00 49.41 551 GLU A CA 1
ATOM 4080 C C . GLU A 1 551 ? 5.455 38.408 -12.580 1.00 49.41 551 GLU A C 1
ATOM 4082 O O . GLU A 1 551 ? 5.435 38.825 -11.428 1.00 49.41 551 GLU A O 1
ATOM 4087 N N . GLY A 1 552 ? 6.589 38.124 -13.222 1.00 49.84 552 GLY A N 1
ATOM 4088 C CA . GLY A 1 552 ? 7.806 38.929 -13.143 1.00 49.84 552 GLY A CA 1
ATOM 4089 C C . GLY A 1 552 ? 8.437 39.221 -11.776 1.00 49.84 552 GLY A C 1
ATOM 4090 O O . GLY A 1 552 ? 8.129 40.226 -11.143 1.00 49.84 552 GLY A O 1
ATOM 4091 N N . HIS A 1 553 ? 9.552 38.538 -11.490 1.00 40.81 553 HIS A N 1
ATOM 4092 C CA . HIS A 1 553 ? 10.734 39.214 -10.935 1.00 40.81 553 HIS A CA 1
ATOM 4093 C C . HIS A 1 553 ? 12.047 38.569 -11.408 1.00 40.81 553 HIS A C 1
ATOM 4095 O O . HIS A 1 553 ? 12.507 37.560 -10.881 1.00 40.81 553 HIS A O 1
ATOM 4101 N N . LYS A 1 554 ? 12.699 39.182 -12.406 1.00 45.72 554 LYS A N 1
ATOM 4102 C CA . LYS A 1 554 ? 14.064 38.815 -12.813 1.00 45.72 554 LYS A CA 1
ATOM 4103 C C . LYS A 1 554 ? 15.081 39.552 -11.937 1.00 45.72 554 LYS A C 1
ATOM 4105 O O . LYS A 1 554 ? 15.385 40.713 -12.196 1.00 45.72 554 LYS A O 1
ATOM 4110 N N . ARG A 1 555 ? 15.661 38.866 -10.950 1.00 41.53 555 ARG A N 1
ATOM 4111 C CA . ARG A 1 555 ? 16.949 39.253 -10.345 1.00 41.53 555 ARG A CA 1
ATOM 4112 C C . ARG A 1 555 ? 17.921 38.089 -10.487 1.00 41.53 555 ARG A C 1
ATOM 4114 O O . ARG A 1 555 ? 17.781 37.080 -9.811 1.00 41.53 555 ARG A O 1
ATOM 4121 N N . GLY A 1 556 ? 18.878 38.222 -11.402 1.00 48.59 556 GLY A N 1
ATOM 4122 C CA . GLY A 1 556 ? 19.943 37.235 -11.563 1.00 48.59 556 GLY A CA 1
ATOM 4123 C C . GLY A 1 556 ? 21.008 37.408 -10.485 1.00 48.59 556 GLY A C 1
ATOM 4124 O O . GLY A 1 556 ? 21.438 38.534 -10.240 1.00 48.59 556 GLY A O 1
ATOM 4125 N N . LEU A 1 557 ? 21.461 36.306 -9.887 1.00 39.38 557 LEU A N 1
ATOM 4126 C CA . LEU A 1 557 ? 22.630 36.268 -9.010 1.00 39.38 557 LEU A CA 1
ATOM 4127 C C . LEU A 1 557 ? 23.480 35.020 -9.318 1.00 39.38 557 LEU A C 1
ATOM 4129 O O . LEU A 1 557 ? 22.955 33.918 -9.405 1.00 39.38 557 LEU A O 1
ATOM 4133 N N . HIS A 1 558 ? 24.784 35.253 -9.475 1.00 38.38 558 HIS A N 1
ATOM 4134 C CA . HIS A 1 558 ? 25.936 34.335 -9.386 1.00 38.38 558 HIS A CA 1
ATOM 4135 C C . HIS A 1 558 ? 25.811 32.920 -10.005 1.00 38.38 558 HIS A C 1
ATOM 4137 O O . HIS A 1 558 ? 25.207 32.012 -9.458 1.00 38.38 558 HIS A O 1
ATOM 4143 N N . GLY A 1 559 ? 26.491 32.621 -11.113 1.00 43.03 559 GLY A N 1
ATOM 4144 C CA . GLY A 1 559 ? 27.947 32.791 -11.220 1.00 43.03 559 GLY A CA 1
ATOM 4145 C C . GLY A 1 559 ? 28.747 31.640 -10.585 1.00 43.03 559 GLY A C 1
ATOM 4146 O O . GLY A 1 559 ? 29.851 31.871 -10.106 1.00 43.03 559 GLY A O 1
ATOM 4147 N N . GLY A 1 560 ? 28.210 30.414 -10.565 1.00 36.94 560 GLY A N 1
ATOM 4148 C CA . GLY A 1 560 ? 28.967 29.215 -10.199 1.00 36.94 560 GLY A CA 1
ATOM 4149 C C . GLY A 1 560 ? 29.949 28.812 -11.303 1.00 36.94 560 GLY A C 1
ATOM 4150 O O . GLY A 1 560 ? 29.542 28.363 -12.374 1.00 36.94 560 GLY A O 1
ATOM 4151 N N . THR A 1 561 ? 31.251 28.961 -11.059 1.00 42.62 561 THR A N 1
ATOM 4152 C CA . THR A 1 561 ? 32.290 28.480 -11.978 1.00 42.62 561 THR A CA 1
ATOM 4153 C C . THR A 1 561 ? 32.357 26.956 -11.943 1.00 42.62 561 THR A C 1
ATOM 4155 O O . THR A 1 561 ? 32.983 26.387 -11.048 1.00 42.62 561 THR A O 1
ATOM 4158 N N . ASN A 1 562 ? 31.758 26.295 -12.937 1.00 36.69 562 ASN A N 1
ATOM 4159 C CA . ASN A 1 562 ? 31.982 24.872 -13.175 1.00 36.69 562 ASN A CA 1
ATOM 4160 C C . ASN A 1 562 ? 33.482 24.624 -13.382 1.00 36.69 562 ASN A C 1
ATOM 4162 O O . ASN A 1 562 ? 34.056 24.999 -14.409 1.00 36.69 562 ASN A O 1
ATOM 4166 N N . VAL A 1 563 ? 34.119 23.994 -12.393 1.00 43.22 563 VAL A N 1
ATOM 4167 C CA . VAL A 1 563 ? 35.511 23.553 -12.480 1.00 43.22 563 VAL A CA 1
ATOM 4168 C C . VAL A 1 563 ? 35.563 22.449 -13.526 1.00 43.22 563 VAL A C 1
ATOM 4170 O O . VAL A 1 563 ? 35.231 21.298 -13.257 1.00 43.22 563 VAL A O 1
ATOM 4173 N N . GLY A 1 564 ? 35.958 22.823 -14.743 1.00 45.00 564 GLY A N 1
ATOM 4174 C CA . GLY A 1 564 ? 36.114 21.913 -15.868 1.00 45.00 564 GLY A CA 1
ATOM 4175 C C . GLY A 1 564 ? 37.242 20.917 -15.622 1.00 45.00 564 GLY A C 1
ATOM 4176 O O . GLY A 1 564 ? 38.352 21.093 -16.132 1.00 45.00 564 GLY A O 1
ATOM 4177 N N . VAL A 1 565 ? 36.952 19.859 -14.860 1.00 45.12 565 VAL A N 1
ATOM 4178 C CA . VAL A 1 565 ? 37.797 18.670 -14.757 1.00 45.12 565 VAL A CA 1
ATOM 4179 C C . VAL A 1 565 ? 38.059 18.195 -16.181 1.00 45.12 565 VAL A C 1
ATOM 4181 O O . VAL A 1 565 ? 37.136 17.825 -16.909 1.00 45.12 565 VAL A O 1
ATOM 4184 N N . ARG A 1 566 ? 39.327 18.249 -16.607 1.00 44.00 566 ARG A N 1
ATOM 4185 C CA . ARG A 1 566 ? 39.749 17.781 -17.931 1.00 44.00 566 ARG A CA 1
ATOM 4186 C C . ARG A 1 566 ? 39.524 16.271 -18.022 1.00 44.00 566 ARG A C 1
ATOM 4188 O O . ARG A 1 566 ? 40.438 15.500 -17.730 1.00 44.00 566 ARG A O 1
ATOM 4195 N N . ARG A 1 567 ? 38.325 15.872 -18.463 1.00 47.75 567 ARG A N 1
ATOM 4196 C CA . ARG A 1 567 ? 38.021 14.513 -18.934 1.00 47.75 567 ARG A CA 1
ATOM 4197 C C . ARG A 1 567 ? 39.131 14.080 -19.884 1.00 47.75 567 ARG A C 1
ATOM 4199 O O . ARG A 1 567 ? 39.456 14.810 -20.832 1.00 47.75 567 ARG A O 1
ATOM 4206 N N . ARG A 1 568 ? 39.757 12.942 -19.592 1.00 51.00 568 ARG A N 1
ATOM 4207 C CA . ARG A 1 568 ? 40.827 12.382 -20.421 1.00 51.00 568 ARG A CA 1
ATOM 4208 C C . ARG A 1 568 ? 40.236 11.998 -21.776 1.00 51.00 568 ARG A C 1
ATOM 4210 O O . ARG A 1 568 ? 39.029 11.825 -21.915 1.00 51.00 568 ARG A O 1
ATOM 4217 N N . ALA A 1 569 ? 41.079 11.860 -22.796 1.00 52.44 569 ALA A N 1
ATOM 4218 C CA . ALA A 1 569 ? 40.599 11.536 -24.142 1.00 52.44 569 ALA A CA 1
ATOM 4219 C C . ALA A 1 569 ? 39.797 10.215 -24.194 1.00 52.44 569 ALA A C 1
ATOM 4221 O O . ALA A 1 569 ? 38.857 10.125 -24.974 1.00 52.44 569 ALA A O 1
ATOM 4222 N N . GLY A 1 570 ? 40.107 9.248 -23.319 1.00 57.19 570 GLY A N 1
ATOM 4223 C CA . GLY A 1 570 ? 39.347 8.000 -23.160 1.00 57.19 570 GLY A CA 1
ATOM 4224 C C . GLY A 1 570 ? 38.005 8.129 -22.423 1.00 57.19 570 GLY A C 1
ATOM 4225 O O . GLY A 1 570 ? 37.185 7.229 -22.521 1.00 57.19 570 GLY A O 1
ATOM 4226 N N . ASP A 1 571 ? 37.733 9.250 -21.748 1.00 56.12 571 ASP A N 1
ATOM 4227 C CA . ASP A 1 571 ? 36.439 9.503 -21.087 1.00 56.12 571 ASP A CA 1
ATOM 4228 C C . ASP A 1 571 ? 35.428 10.162 -22.051 1.00 56.12 571 ASP A C 1
ATOM 4230 O O . ASP A 1 571 ? 34.311 10.495 -21.663 1.00 56.12 571 ASP A O 1
ATOM 4234 N N . ARG A 1 572 ? 35.833 10.425 -23.305 1.00 55.41 572 ARG A N 1
ATOM 4235 C CA . ARG A 1 572 ? 34.963 10.976 -24.360 1.00 55.41 572 ARG A CA 1
ATOM 4236 C C . ARG A 1 572 ? 34.293 9.892 -25.200 1.00 55.41 572 ARG A C 1
ATOM 4238 O O . ARG A 1 572 ? 33.221 10.141 -25.737 1.00 55.41 572 ARG A O 1
ATOM 4245 N N . SER A 1 573 ? 34.890 8.704 -25.294 1.00 54.28 573 SER A N 1
ATOM 4246 C CA . SER A 1 573 ? 34.339 7.564 -26.039 1.00 54.28 573 SER A CA 1
ATOM 4247 C C . SER A 1 573 ? 33.173 6.867 -25.326 1.00 54.28 573 SER A C 1
ATOM 4249 O O . SER A 1 573 ? 32.543 6.006 -25.921 1.00 54.28 573 SER A O 1
ATOM 4251 N N . SER A 1 574 ? 32.862 7.228 -24.075 1.00 54.72 574 SER A N 1
ATOM 4252 C CA . SER A 1 574 ? 31.694 6.724 -23.333 1.00 54.72 574 SER A CA 1
ATOM 4253 C C . SER A 1 574 ? 30.419 7.555 -23.528 1.00 54.72 574 SER A C 1
ATOM 4255 O O . SER A 1 574 ? 29.358 7.154 -23.054 1.00 54.72 574 SER A O 1
ATOM 4257 N N . GLN A 1 575 ? 30.496 8.708 -24.204 1.00 64.75 575 GLN A N 1
ATOM 4258 C CA . GLN A 1 575 ? 29.309 9.465 -24.608 1.00 64.75 575 GLN A CA 1
ATOM 4259 C C . GLN A 1 575 ? 28.832 8.988 -25.990 1.00 64.75 575 GLN A C 1
ATOM 4261 O O . GLN A 1 575 ? 29.675 8.747 -26.860 1.00 64.75 575 GLN A O 1
ATOM 4266 N N . PRO A 1 576 ? 27.511 8.906 -26.248 1.00 63.62 576 PRO A N 1
ATOM 4267 C CA . PRO A 1 576 ? 26.978 8.417 -27.526 1.00 63.62 576 PRO A CA 1
ATOM 4268 C C . PRO A 1 576 ? 27.484 9.233 -28.729 1.00 63.62 576 PRO A C 1
ATOM 4270 O O . PRO A 1 576 ? 27.825 8.671 -29.771 1.00 63.62 576 PRO A O 1
ATOM 4273 N N . SER A 1 577 ? 27.662 10.545 -28.554 1.00 73.06 577 SER A N 1
ATOM 4274 C CA . SER A 1 577 ? 28.274 11.438 -29.546 1.00 73.06 577 SER A CA 1
ATOM 4275 C C . SER A 1 577 ? 29.746 11.107 -29.849 1.00 73.06 577 SER A C 1
ATOM 4277 O O . SER A 1 577 ? 30.184 11.265 -30.989 1.00 73.06 577 SER A O 1
ATOM 4279 N N . GLY A 1 578 ? 30.501 10.603 -28.868 1.00 78.00 578 GLY A N 1
ATOM 4280 C CA . GLY A 1 578 ? 31.873 10.118 -29.039 1.00 78.00 578 GLY A CA 1
ATOM 4281 C C . GLY A 1 578 ? 31.936 8.802 -29.817 1.00 78.00 578 GLY A C 1
ATOM 4282 O O . GLY A 1 578 ? 32.698 8.698 -30.775 1.00 78.00 578 GLY A O 1
ATOM 4283 N N . VAL A 1 579 ? 31.068 7.839 -29.489 1.00 80.19 579 VAL A N 1
ATOM 4284 C CA . VAL A 1 579 ? 30.958 6.567 -30.234 1.00 80.19 579 VAL A CA 1
ATOM 4285 C C . VAL A 1 579 ? 30.588 6.814 -31.704 1.00 80.19 579 VAL A C 1
ATOM 4287 O O . VAL A 1 579 ? 31.139 6.198 -32.623 1.00 80.19 579 VAL A O 1
ATOM 4290 N N . LEU A 1 580 ? 29.666 7.748 -31.959 1.00 87.56 580 LEU A N 1
ATOM 4291 C CA . LEU A 1 580 ? 29.311 8.137 -33.322 1.00 87.56 580 LEU A CA 1
ATOM 4292 C C . LEU A 1 580 ? 30.483 8.819 -34.047 1.00 87.56 580 LEU A C 1
ATOM 4294 O O . LEU A 1 580 ? 30.687 8.533 -35.232 1.00 87.56 580 LEU A O 1
ATOM 4298 N N . ALA A 1 581 ? 31.294 9.623 -33.350 1.00 87.75 581 ALA A N 1
ATOM 4299 C CA . ALA A 1 581 ? 32.496 10.243 -33.910 1.00 87.75 581 ALA A CA 1
ATOM 4300 C C . ALA A 1 581 ? 33.563 9.214 -34.338 1.00 87.75 581 ALA A C 1
ATOM 4302 O O . ALA A 1 581 ? 34.164 9.382 -35.400 1.00 87.75 581 ALA A O 1
ATOM 4303 N N . ASP A 1 582 ? 33.750 8.114 -33.602 1.00 89.00 582 ASP A N 1
ATOM 4304 C CA . ASP A 1 582 ? 34.665 7.033 -34.010 1.00 89.00 582 ASP A CA 1
ATOM 4305 C C . ASP A 1 582 ? 34.169 6.314 -35.279 1.00 89.00 582 ASP A C 1
ATOM 4307 O O . ASP A 1 582 ? 34.941 6.038 -36.208 1.00 89.00 582 ASP A O 1
ATOM 4311 N N . SER A 1 583 ? 32.854 6.086 -35.381 1.00 92.81 583 SER A N 1
ATOM 4312 C CA . SER A 1 583 ? 32.242 5.524 -36.593 1.00 92.81 583 SER A CA 1
ATOM 4313 C C . SER A 1 583 ? 32.382 6.461 -37.806 1.00 92.81 583 SER A C 1
ATOM 4315 O O . SER A 1 583 ? 32.726 6.015 -38.906 1.00 92.81 583 SER A O 1
ATOM 4317 N N . GLN A 1 584 ? 32.218 7.771 -37.588 1.00 95.25 584 GLN A N 1
ATOM 4318 C CA . GLN A 1 584 ? 32.461 8.822 -38.573 1.00 95.25 584 GLN A CA 1
ATOM 4319 C C . GLN A 1 584 ? 33.932 8.851 -39.001 1.00 95.25 584 GLN A C 1
ATOM 4321 O O . GLN A 1 584 ? 34.202 8.850 -40.201 1.00 95.25 584 GLN A O 1
ATOM 4326 N N . GLY A 1 585 ? 34.879 8.792 -38.062 1.00 94.81 585 GLY A N 1
ATOM 4327 C CA . GLY A 1 585 ? 36.316 8.768 -38.347 1.00 94.81 585 GLY A CA 1
ATOM 4328 C C . GLY A 1 585 ? 36.739 7.557 -39.184 1.00 94.81 585 GLY A C 1
ATOM 4329 O O . GLY A 1 585 ? 37.546 7.687 -40.109 1.00 94.81 585 GLY A O 1
ATOM 4330 N N . ARG A 1 586 ? 36.142 6.380 -38.947 1.00 95.19 586 ARG A N 1
ATOM 4331 C CA . ARG A 1 586 ? 36.381 5.179 -39.769 1.00 95.19 586 ARG A CA 1
ATOM 4332 C C . ARG A 1 586 ? 35.844 5.334 -41.196 1.00 95.19 586 ARG A C 1
ATOM 4334 O O . ARG A 1 586 ? 36.530 4.966 -42.153 1.00 95.19 586 ARG A O 1
ATOM 4341 N N . ILE A 1 587 ? 34.650 5.903 -41.354 1.00 96.44 587 ILE A N 1
ATOM 4342 C CA . ILE A 1 587 ? 34.051 6.185 -42.669 1.00 96.44 587 ILE A CA 1
ATOM 4343 C C . ILE A 1 587 ? 34.842 7.277 -43.400 1.00 96.44 587 ILE A C 1
ATOM 4345 O O . ILE A 1 587 ? 35.119 7.144 -44.594 1.00 96.44 587 ILE A O 1
ATOM 4349 N N . GLU A 1 588 ? 35.290 8.315 -42.696 1.00 96.44 588 GLU A N 1
ATOM 4350 C CA . GLU A 1 588 ? 36.149 9.363 -43.241 1.00 96.44 588 GLU A CA 1
ATOM 4351 C C . GLU A 1 588 ? 37.510 8.813 -43.685 1.00 96.44 588 GLU A C 1
ATOM 4353 O O . GLU A 1 588 ? 37.985 9.163 -44.768 1.00 96.44 588 GLU A O 1
ATOM 4358 N N . HIS A 1 589 ? 38.118 7.895 -42.929 1.00 96.31 589 HIS A N 1
ATOM 4359 C CA . HIS A 1 589 ? 39.350 7.204 -43.330 1.00 96.31 589 HIS A CA 1
ATOM 4360 C C . HIS A 1 589 ? 39.174 6.404 -44.627 1.00 96.31 589 HIS A C 1
ATOM 4362 O O . HIS A 1 589 ? 40.008 6.496 -45.531 1.00 96.31 589 HIS A O 1
ATOM 4368 N N . ILE A 1 590 ? 38.059 5.687 -44.783 1.00 96.06 590 ILE A N 1
ATOM 4369 C CA . ILE A 1 590 ? 37.734 4.969 -46.027 1.00 96.06 590 ILE A CA 1
ATOM 4370 C C . ILE A 1 590 ? 37.515 5.966 -47.174 1.00 96.06 590 ILE A C 1
ATOM 4372 O O . ILE A 1 590 ? 38.151 5.853 -48.228 1.00 96.06 590 ILE A O 1
ATOM 4376 N N . LEU A 1 591 ? 36.710 7.007 -46.952 1.00 96.12 591 LEU A N 1
ATOM 4377 C CA . LEU A 1 591 ? 36.436 8.053 -47.939 1.00 96.12 591 LEU A CA 1
ATOM 4378 C C . LEU A 1 591 ? 37.688 8.853 -48.342 1.00 96.12 591 LEU A C 1
ATOM 4380 O O . LEU A 1 591 ? 37.751 9.341 -49.473 1.00 96.12 591 LEU A O 1
ATOM 4384 N N . SER A 1 592 ? 38.673 9.021 -47.461 1.00 95.44 592 SER A N 1
ATOM 4385 C CA . SER A 1 592 ? 39.890 9.815 -47.704 1.00 95.44 592 SER A CA 1
ATOM 4386 C C . SER A 1 592 ? 41.077 8.994 -48.217 1.00 95.44 592 SER A C 1
ATOM 4388 O O . SER A 1 592 ? 41.873 9.521 -48.997 1.00 95.44 592 SER A O 1
ATOM 4390 N N . ARG A 1 593 ? 41.204 7.715 -47.836 1.00 95.94 593 ARG A N 1
ATOM 4391 C CA . ARG A 1 593 ? 42.357 6.856 -48.177 1.00 95.94 593 ARG A CA 1
ATOM 4392 C C . ARG A 1 593 ? 42.049 5.807 -49.250 1.00 95.94 593 ARG A C 1
ATOM 4394 O O . ARG A 1 593 ? 42.897 5.549 -50.116 1.00 95.94 593 ARG A O 1
ATOM 4401 N N . ARG A 1 594 ? 40.852 5.211 -49.218 1.00 94.12 594 ARG A N 1
ATOM 4402 C CA . ARG A 1 594 ? 40.415 4.204 -50.203 1.00 94.12 594 ARG A CA 1
ATOM 4403 C C . ARG A 1 594 ? 39.687 4.845 -51.383 1.00 94.12 594 ARG A C 1
ATOM 4405 O O . ARG A 1 594 ? 40.114 4.655 -52.519 1.00 94.12 594 ARG A O 1
ATOM 4412 N N . LEU A 1 595 ? 38.688 5.689 -51.118 1.00 94.44 595 LEU A N 1
ATOM 4413 C CA . LEU A 1 595 ? 37.828 6.325 -52.132 1.00 94.44 595 LEU A CA 1
ATOM 4414 C C . LEU A 1 595 ? 38.308 7.744 -52.513 1.00 94.44 595 LEU A C 1
ATOM 4416 O O . LEU A 1 595 ? 37.572 8.743 -52.498 1.00 94.44 595 LEU A O 1
ATOM 4420 N N . GLN A 1 596 ? 39.597 7.832 -52.852 1.00 95.19 596 GLN A N 1
ATOM 4421 C CA . GLN A 1 596 ? 40.200 9.040 -53.420 1.00 95.19 596 GLN A CA 1
ATOM 4422 C C . GLN A 1 596 ? 39.667 9.284 -54.834 1.00 95.19 596 GLN A C 1
ATOM 4424 O O . GLN A 1 596 ? 39.474 8.339 -55.593 1.00 95.19 596 GLN A O 1
ATOM 4429 N N . TRP A 1 597 ? 39.450 10.551 -55.204 1.00 95.50 597 TRP A N 1
ATOM 4430 C CA . TRP A 1 597 ? 38.764 10.923 -56.453 1.00 95.50 597 TRP A CA 1
ATOM 4431 C C . TRP A 1 597 ? 39.413 10.331 -57.716 1.00 95.50 597 TRP A C 1
ATOM 4433 O O . TRP A 1 597 ? 38.708 10.020 -58.667 1.00 95.50 597 TRP A O 1
ATOM 4443 N N . TRP A 1 598 ? 40.732 10.123 -57.707 1.00 94.38 598 TRP A N 1
ATOM 4444 C CA . TRP A 1 598 ? 41.489 9.533 -58.815 1.00 94.38 598 TRP A CA 1
ATOM 4445 C C . TRP A 1 598 ? 41.419 7.995 -58.870 1.00 94.38 598 TRP A C 1
ATOM 4447 O O . TRP A 1 598 ? 41.679 7.418 -59.918 1.00 94.38 598 TRP A O 1
ATOM 4457 N N . LYS A 1 599 ? 41.033 7.324 -57.773 1.00 95.69 599 LYS A N 1
ATOM 4458 C CA . LYS A 1 599 ? 40.757 5.871 -57.728 1.00 95.69 599 LYS A CA 1
ATOM 4459 C C . LYS A 1 599 ? 39.314 5.530 -58.108 1.00 95.69 599 LYS A C 1
ATOM 4461 O O . LYS A 1 599 ? 39.036 4.393 -58.479 1.00 95.69 599 LYS A O 1
ATOM 4466 N N . MET A 1 600 ? 38.408 6.508 -58.024 1.00 93.44 600 MET A N 1
ATOM 4467 C CA . MET A 1 600 ? 36.983 6.352 -58.342 1.00 93.44 600 MET A CA 1
ATOM 4468 C C . MET A 1 600 ? 36.702 5.675 -59.691 1.00 93.44 600 MET A C 1
ATOM 4470 O O . MET A 1 600 ? 35.795 4.854 -59.708 1.00 93.44 600 MET A O 1
ATOM 4474 N N . PRO A 1 601 ? 37.441 5.932 -60.794 1.00 93.56 601 PRO A N 1
ATOM 4475 C CA . PRO A 1 601 ? 37.154 5.288 -62.078 1.00 93.56 601 PRO A CA 1
ATOM 4476 C C . PRO A 1 601 ? 37.365 3.765 -62.091 1.00 93.56 601 PRO A C 1
ATOM 4478 O O . PRO A 1 601 ? 36.807 3.092 -62.947 1.00 93.56 601 PRO A O 1
ATOM 4481 N N . VAL A 1 602 ? 38.140 3.225 -61.141 1.00 95.06 602 VAL A N 1
ATOM 4482 C CA . VAL A 1 602 ? 38.420 1.782 -60.998 1.00 95.06 602 VAL A CA 1
ATOM 4483 C C . VAL A 1 602 ? 37.604 1.153 -59.862 1.00 95.06 602 VAL A C 1
ATOM 4485 O O . VAL A 1 602 ? 37.211 -0.001 -59.953 1.00 95.06 602 VAL A O 1
ATOM 4488 N N . LYS A 1 603 ? 37.340 1.907 -58.786 1.00 95.75 603 LYS A N 1
ATOM 4489 C CA . LYS A 1 603 ? 36.653 1.434 -57.567 1.00 95.75 603 LYS A CA 1
ATOM 4490 C C . LYS A 1 603 ? 35.194 1.894 -57.464 1.00 95.75 603 LYS A C 1
ATOM 4492 O O . LYS A 1 603 ? 34.686 2.055 -56.358 1.00 95.75 603 LYS A O 1
ATOM 4497 N N . VAL A 1 604 ? 34.528 2.188 -58.582 1.00 94.25 604 VAL A N 1
ATOM 4498 C CA . VAL A 1 604 ? 33.210 2.845 -58.536 1.00 94.25 604 VAL A CA 1
ATOM 4499 C C . VAL A 1 604 ? 32.119 1.952 -57.935 1.00 94.25 604 VAL A C 1
ATOM 4501 O O . VAL A 1 604 ? 31.250 2.451 -57.223 1.00 94.25 604 VAL A O 1
ATOM 4504 N N . ASP A 1 605 ? 32.220 0.640 -58.145 1.00 95.12 605 ASP A N 1
ATOM 4505 C CA . ASP A 1 605 ? 31.258 -0.345 -57.641 1.00 95.12 605 ASP A CA 1
ATOM 4506 C C . ASP A 1 605 ? 31.600 -0.817 -56.212 1.00 95.12 605 ASP A C 1
ATOM 4508 O O . ASP A 1 605 ? 30.705 -1.105 -55.417 1.00 95.12 605 ASP A O 1
ATOM 4512 N N . ASP A 1 606 ? 32.881 -0.752 -55.823 1.00 96.00 606 ASP A N 1
ATOM 4513 C CA . ASP A 1 606 ? 33.348 -1.019 -54.453 1.00 96.00 606 ASP A CA 1
ATOM 4514 C C . ASP A 1 606 ? 32.778 -0.031 -53.419 1.00 96.00 606 ASP A C 1
ATOM 4516 O O . ASP A 1 606 ? 32.740 -0.354 -52.232 1.00 96.00 606 ASP A O 1
ATOM 4520 N N . ILE A 1 607 ? 32.360 1.178 -53.833 1.00 95.25 607 ILE A N 1
ATOM 4521 C CA . ILE A 1 607 ? 31.913 2.255 -52.925 1.00 95.25 607 ILE A CA 1
ATOM 4522 C C . ILE A 1 607 ? 30.838 1.750 -51.967 1.00 95.25 607 ILE A C 1
ATOM 4524 O O . ILE A 1 607 ? 30.914 2.010 -50.765 1.00 95.25 607 ILE A O 1
ATOM 4528 N N . ARG A 1 608 ? 29.837 1.038 -52.498 1.00 95.75 608 ARG A N 1
ATOM 4529 C CA . ARG A 1 608 ? 28.723 0.533 -51.696 1.00 95.75 608 ARG A CA 1
ATOM 4530 C C . ARG A 1 608 ? 29.204 -0.538 -50.724 1.00 95.75 608 ARG A C 1
ATOM 4532 O O . ARG A 1 608 ? 28.953 -0.396 -49.537 1.00 95.75 608 ARG A O 1
ATOM 4539 N N . ALA A 1 609 ? 29.946 -1.539 -51.198 1.00 96.44 609 ALA A N 1
ATOM 4540 C CA . ALA A 1 609 ? 30.423 -2.646 -50.369 1.00 96.44 609 ALA A CA 1
ATOM 4541 C C . ALA A 1 609 ? 31.405 -2.198 -49.265 1.00 96.44 609 ALA A C 1
ATOM 4543 O O . ALA A 1 609 ? 31.282 -2.635 -48.120 1.00 96.44 609 ALA A O 1
ATOM 4544 N N . GLU A 1 610 ? 32.351 -1.295 -49.566 1.00 96.19 610 GLU A N 1
ATOM 4545 C CA . GLU A 1 610 ? 33.284 -0.766 -48.557 1.00 96.19 610 GLU A CA 1
ATOM 4546 C C . GLU A 1 610 ? 32.568 0.092 -47.499 1.00 96.19 610 GLU A C 1
ATOM 4548 O O . GLU A 1 610 ? 32.916 0.007 -46.320 1.00 96.19 610 GLU A O 1
ATOM 4553 N N . LEU A 1 611 ? 31.569 0.898 -47.885 1.00 96.19 611 LEU A N 1
ATOM 4554 C CA . LEU A 1 611 ? 30.795 1.715 -46.939 1.00 96.19 611 LEU A CA 1
ATOM 4555 C C . LEU A 1 611 ? 29.777 0.892 -46.143 1.00 96.19 611 LEU A C 1
ATOM 4557 O O . LEU A 1 611 ? 29.610 1.137 -44.953 1.00 96.19 611 LEU A O 1
ATOM 4561 N N . GLU A 1 612 ? 29.138 -0.097 -46.762 1.00 96.62 612 GLU A N 1
ATOM 4562 C CA . GLU A 1 612 ? 28.220 -1.031 -46.108 1.00 96.62 612 GLU A CA 1
ATOM 4563 C C . GLU A 1 612 ? 28.948 -1.849 -45.036 1.00 96.62 612 GLU A C 1
ATOM 4565 O O . GLU A 1 612 ? 28.545 -1.820 -43.873 1.00 96.62 612 GLU A O 1
ATOM 4570 N N . GLY A 1 613 ? 30.087 -2.466 -45.373 1.00 96.50 613 GLY A N 1
ATOM 4571 C CA . GLY A 1 613 ? 30.915 -3.183 -44.398 1.00 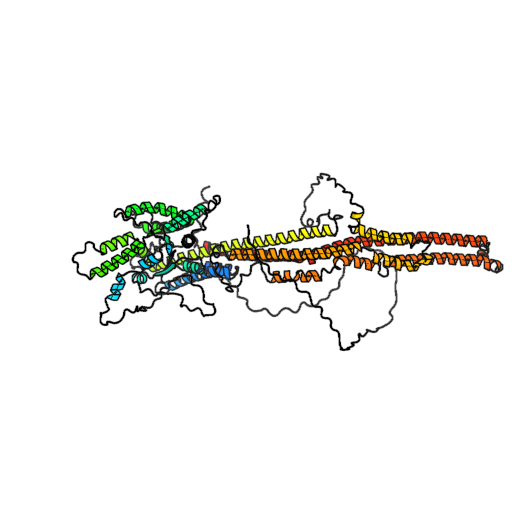96.50 613 GLY A CA 1
ATOM 4572 C C . GLY A 1 613 ? 31.483 -2.280 -43.292 1.00 96.50 613 GLY A C 1
ATOM 4573 O O . GLY A 1 613 ? 31.649 -2.721 -42.153 1.00 96.50 613 GLY A O 1
ATOM 4574 N N . ALA A 1 614 ? 31.743 -1.000 -43.585 1.00 96.06 614 ALA A N 1
ATOM 4575 C CA . ALA A 1 614 ? 32.133 -0.025 -42.568 1.00 96.06 614 ALA A CA 1
ATOM 4576 C C . ALA A 1 614 ? 30.975 0.317 -41.620 1.00 96.06 614 ALA A C 1
ATOM 4578 O O . ALA A 1 614 ? 31.137 0.236 -40.406 1.00 96.06 614 ALA A O 1
ATOM 4579 N N . VAL A 1 615 ? 29.801 0.655 -42.157 1.00 96.44 615 VAL A N 1
ATOM 4580 C CA . VAL A 1 615 ? 28.618 1.038 -41.372 1.00 96.44 615 VAL A CA 1
ATOM 4581 C C . VAL A 1 615 ? 28.111 -0.137 -40.537 1.00 96.44 615 VAL A C 1
ATOM 4583 O O . VAL A 1 615 ? 27.906 0.032 -39.337 1.00 96.44 615 VAL A O 1
ATOM 4586 N N . GLN A 1 616 ? 28.015 -1.343 -41.102 1.00 95.75 616 GLN A N 1
ATOM 4587 C CA . GLN A 1 616 ? 27.705 -2.559 -40.338 1.00 95.75 616 GLN A CA 1
ATOM 4588 C C . GLN A 1 616 ? 28.758 -2.843 -39.249 1.00 95.75 616 GLN A C 1
ATOM 4590 O O . GLN A 1 616 ? 28.420 -3.290 -38.156 1.00 95.75 616 GLN A O 1
ATOM 4595 N N . GLY A 1 617 ? 30.038 -2.570 -39.530 1.00 94.38 617 GLY A N 1
ATOM 4596 C CA . GLY A 1 617 ? 31.154 -2.873 -38.634 1.00 94.38 617 GLY A CA 1
ATOM 4597 C C . GLY A 1 617 ? 31.460 -1.837 -37.545 1.00 94.38 617 GLY A C 1
ATOM 4598 O O . GLY A 1 617 ? 32.182 -2.186 -36.607 1.00 94.38 617 GLY A O 1
ATOM 4599 N N . SER A 1 618 ? 30.986 -0.589 -37.654 1.00 94.00 618 SER A N 1
ATOM 4600 C CA . SER A 1 618 ? 31.279 0.475 -36.671 1.00 94.00 618 SER A CA 1
ATOM 4601 C C . SER A 1 618 ? 30.143 1.433 -36.319 1.00 94.00 618 SER A C 1
ATOM 4603 O O . SER A 1 618 ? 30.316 2.185 -35.366 1.00 94.00 618 SER A O 1
ATOM 4605 N N . PHE A 1 619 ? 29.013 1.482 -37.032 1.00 95.25 619 PHE A N 1
ATOM 4606 C CA . PHE A 1 619 ? 27.963 2.456 -36.700 1.00 95.25 619 PHE A CA 1
ATOM 4607 C C . PHE A 1 619 ? 27.331 2.144 -35.339 1.00 95.25 619 PHE A C 1
ATOM 4609 O O . PHE A 1 619 ? 26.605 1.157 -35.214 1.00 95.25 619 PHE A O 1
ATOM 4616 N N . ALA A 1 620 ? 27.623 2.985 -34.342 1.00 93.00 620 ALA A N 1
ATOM 4617 C CA . ALA A 1 620 ? 27.119 2.900 -32.970 1.00 93.00 620 ALA A CA 1
ATOM 4618 C C . ALA A 1 620 ? 27.327 1.535 -32.275 1.00 93.00 620 ALA A C 1
ATOM 4620 O O . ALA A 1 620 ? 26.575 1.188 -31.369 1.00 93.00 620 ALA A O 1
ATOM 4621 N N . LYS A 1 621 ? 28.339 0.749 -32.675 1.00 93.06 621 LYS A N 1
ATOM 4622 C CA . LYS A 1 621 ? 28.538 -0.615 -32.151 1.00 93.06 621 LYS A CA 1
ATOM 4623 C C . LYS A 1 621 ? 28.847 -0.635 -30.650 1.00 93.06 621 LYS A C 1
ATOM 4625 O O . LYS A 1 621 ? 28.309 -1.469 -29.931 1.00 93.06 621 LYS A O 1
ATOM 4630 N N . ASP A 1 622 ? 29.665 0.295 -30.169 1.00 90.12 622 ASP A N 1
ATOM 4631 C CA . ASP A 1 622 ? 30.011 0.346 -28.743 1.00 90.12 622 ASP A CA 1
ATOM 4632 C C . ASP A 1 622 ? 28.831 0.862 -27.902 1.00 90.12 622 ASP A C 1
ATOM 4634 O O . ASP A 1 622 ? 28.603 0.376 -26.800 1.00 90.12 622 ASP A O 1
ATOM 4638 N N . ALA A 1 623 ? 27.996 1.742 -28.470 1.00 90.31 623 ALA A N 1
ATOM 4639 C CA . ALA A 1 623 ? 26.736 2.177 -27.868 1.00 90.31 623 ALA A CA 1
ATOM 4640 C C . ALA A 1 623 ? 25.698 1.040 -27.830 1.00 90.31 623 ALA A C 1
ATOM 4642 O O . ALA A 1 623 ? 24.980 0.903 -26.851 1.00 90.31 623 ALA A O 1
ATOM 4643 N N . GLU A 1 624 ? 25.645 0.176 -28.847 1.00 93.62 624 GLU A N 1
ATOM 4644 C CA . GLU A 1 624 ? 24.813 -1.037 -28.861 1.00 93.62 624 GLU A CA 1
ATOM 4645 C C . GLU A 1 624 ? 25.252 -2.043 -27.778 1.00 93.62 624 GLU A C 1
ATOM 4647 O O . GLU A 1 624 ? 24.403 -2.602 -27.083 1.00 93.62 624 GLU A O 1
ATOM 4652 N N . VAL A 1 625 ? 26.563 -2.210 -27.554 1.00 92.88 625 VAL A N 1
ATOM 4653 C CA . VAL A 1 625 ? 27.111 -3.014 -26.441 1.00 92.88 625 VAL A CA 1
ATOM 4654 C C . VAL A 1 625 ? 26.833 -2.365 -25.077 1.00 92.88 625 VAL A C 1
ATOM 4656 O O . VAL A 1 625 ? 26.459 -3.062 -24.134 1.00 92.88 625 VAL A O 1
ATOM 4659 N N . GLN A 1 626 ? 26.959 -1.042 -24.960 1.00 91.12 626 GLN A N 1
ATOM 4660 C CA . GLN A 1 626 ? 26.659 -0.305 -23.728 1.00 91.12 626 GLN A CA 1
ATOM 4661 C C . GLN A 1 626 ? 25.164 -0.357 -23.382 1.00 91.12 626 GLN A C 1
ATOM 4663 O O . GLN A 1 626 ? 24.819 -0.659 -22.245 1.00 91.12 626 GLN A O 1
ATOM 4668 N N . LEU A 1 627 ? 24.274 -0.148 -24.356 1.00 92.19 627 LEU A N 1
ATOM 4669 C CA . LEU A 1 627 ? 22.824 -0.282 -24.180 1.00 92.19 627 LEU A CA 1
ATOM 4670 C C . LEU A 1 627 ? 22.419 -1.730 -23.880 1.00 92.19 627 LEU A C 1
ATOM 4672 O O . LEU A 1 627 ? 21.518 -1.943 -23.081 1.00 92.19 627 LEU A O 1
ATOM 4676 N N . THR A 1 628 ? 23.109 -2.725 -24.445 1.00 93.19 628 THR A N 1
ATOM 4677 C CA . THR A 1 628 ? 22.937 -4.145 -24.078 1.00 93.19 628 THR A CA 1
ATOM 4678 C C . THR A 1 628 ? 23.278 -4.392 -22.606 1.00 93.19 628 THR A C 1
ATOM 4680 O O . THR A 1 628 ? 22.531 -5.062 -21.891 1.00 93.19 628 THR A O 1
ATOM 4683 N N . PHE A 1 629 ? 24.394 -3.833 -22.131 1.00 93.69 629 PHE A N 1
ATOM 4684 C CA . PHE A 1 629 ? 24.808 -3.937 -20.732 1.00 93.69 629 PHE A CA 1
ATOM 4685 C C . PHE A 1 629 ? 23.835 -3.209 -19.790 1.00 93.69 629 PHE A C 1
ATOM 4687 O O . PHE A 1 629 ? 23.394 -3.783 -18.791 1.00 93.69 629 PHE A O 1
ATOM 4694 N N . GLU A 1 630 ? 23.439 -1.980 -20.130 1.00 93.06 630 GLU A N 1
ATOM 4695 C CA . GLU A 1 630 ? 22.467 -1.215 -19.345 1.00 93.06 630 GLU A CA 1
ATOM 4696 C C . GLU A 1 630 ? 21.053 -1.828 -19.418 1.00 93.06 630 GLU A C 1
ATOM 4698 O O . GLU A 1 630 ? 20.342 -1.768 -18.424 1.00 93.06 630 GLU A O 1
ATOM 4703 N N . ALA A 1 631 ? 20.652 -2.527 -20.491 1.00 93.88 631 ALA A N 1
ATOM 4704 C CA . ALA A 1 631 ? 19.403 -3.307 -20.522 1.00 93.88 631 ALA A CA 1
ATOM 4705 C C . ALA A 1 631 ? 19.392 -4.403 -19.441 1.00 93.88 631 ALA A C 1
ATOM 4707 O O . ALA A 1 631 ? 18.424 -4.533 -18.687 1.00 93.88 631 ALA A O 1
ATOM 4708 N N . GLY A 1 632 ? 20.493 -5.155 -19.317 1.00 94.12 632 GLY A N 1
ATOM 4709 C CA . GLY A 1 632 ? 20.664 -6.154 -18.257 1.00 94.12 632 GLY A CA 1
ATOM 4710 C C . GLY A 1 632 ? 20.646 -5.536 -16.856 1.00 94.12 632 GLY A C 1
ATOM 4711 O O . GLY A 1 632 ? 20.059 -6.102 -15.931 1.00 94.12 632 GLY A O 1
ATOM 4712 N N . ARG A 1 633 ? 21.219 -4.336 -16.700 1.00 93.94 633 ARG A N 1
ATOM 4713 C CA . ARG A 1 633 ? 21.147 -3.573 -15.447 1.00 93.94 633 ARG A CA 1
ATOM 4714 C C . ARG A 1 633 ? 19.720 -3.114 -15.137 1.00 93.94 633 ARG A C 1
ATOM 4716 O O . ARG A 1 633 ? 19.253 -3.328 -14.022 1.00 93.94 633 ARG A O 1
ATOM 4723 N N . LEU A 1 634 ? 19.020 -2.527 -16.104 1.00 94.56 634 LEU A N 1
ATOM 4724 C CA . LEU A 1 634 ? 17.640 -2.066 -15.959 1.00 94.56 634 LEU A CA 1
ATOM 4725 C C . LEU A 1 634 ? 16.693 -3.209 -15.579 1.00 94.56 634 LEU A C 1
ATOM 4727 O O . LEU A 1 634 ? 15.795 -2.999 -14.767 1.00 94.56 634 LEU A O 1
ATOM 4731 N N . LEU A 1 635 ? 16.931 -4.426 -16.078 1.00 94.38 635 LEU A N 1
ATOM 4732 C CA . LEU A 1 635 ? 16.200 -5.618 -15.646 1.00 94.38 635 LEU A CA 1
ATOM 4733 C C . LEU A 1 635 ? 16.420 -5.927 -14.151 1.00 94.38 635 LEU A C 1
ATOM 4735 O O . LEU A 1 635 ? 15.465 -6.252 -13.447 1.00 94.38 635 LEU A O 1
ATOM 4739 N N . SER A 1 636 ? 17.651 -5.778 -13.646 1.00 94.56 636 SER A N 1
ATOM 4740 C CA . SER A 1 636 ? 17.937 -5.929 -12.208 1.00 94.56 636 SER A CA 1
ATOM 4741 C C . SER A 1 636 ? 17.288 -4.828 -11.359 1.00 94.56 636 SER A C 1
ATOM 4743 O O . SER A 1 636 ? 16.733 -5.124 -10.303 1.00 94.56 636 SER A O 1
ATOM 4745 N N . SER A 1 637 ? 17.253 -3.583 -11.849 1.00 94.44 637 SER A N 1
ATOM 4746 C CA . SER A 1 637 ? 16.546 -2.482 -11.182 1.00 94.44 637 SER A CA 1
ATOM 4747 C C . SER A 1 637 ? 15.028 -2.687 -11.183 1.00 94.44 637 SER A C 1
ATOM 4749 O O . SER A 1 637 ? 14.390 -2.426 -10.170 1.00 94.44 637 SER A O 1
ATOM 4751 N N . ALA A 1 638 ? 14.443 -3.218 -12.262 1.00 94.75 638 ALA A N 1
ATOM 4752 C CA . ALA A 1 638 ? 13.024 -3.578 -12.306 1.00 94.75 638 ALA A CA 1
ATOM 4753 C C . ALA A 1 638 ? 12.676 -4.670 -11.274 1.00 94.75 638 ALA A C 1
ATOM 4755 O O . ALA A 1 638 ? 11.668 -4.558 -10.581 1.00 94.75 638 ALA A O 1
ATOM 4756 N N . ALA A 1 639 ? 13.538 -5.680 -11.108 1.00 95.56 639 ALA A N 1
ATOM 4757 C CA . ALA A 1 639 ? 13.376 -6.706 -10.074 1.00 95.56 639 ALA A CA 1
ATOM 4758 C C . ALA A 1 639 ? 13.441 -6.124 -8.646 1.00 95.56 639 ALA A C 1
ATOM 4760 O O . ALA A 1 639 ? 12.670 -6.522 -7.772 1.00 95.56 639 ALA A O 1
ATOM 4761 N N . GLU A 1 640 ? 14.327 -5.150 -8.411 1.00 96.00 640 GLU A N 1
ATOM 4762 C CA . GLU A 1 640 ? 14.395 -4.419 -7.140 1.00 96.00 640 GLU A CA 1
ATOM 4763 C C . GLU A 1 640 ? 13.108 -3.615 -6.878 1.00 96.00 640 GLU A C 1
ATOM 4765 O O . GLU A 1 640 ? 12.585 -3.644 -5.763 1.00 96.00 640 GLU A O 1
ATOM 4770 N N . GLN A 1 641 ? 12.554 -2.952 -7.903 1.00 95.12 641 GLN A N 1
ATOM 4771 C CA . GLN A 1 641 ? 11.288 -2.216 -7.788 1.00 95.12 641 GLN A CA 1
ATOM 4772 C C . GLN A 1 641 ? 10.090 -3.128 -7.518 1.00 95.12 641 GLN A C 1
ATOM 4774 O O . GLN A 1 641 ? 9.242 -2.777 -6.694 1.00 95.12 641 GLN A O 1
ATOM 4779 N N . GLU A 1 642 ? 10.021 -4.303 -8.148 1.00 95.94 642 GLU A N 1
ATOM 4780 C CA . GLU A 1 642 ? 8.993 -5.307 -7.845 1.00 95.94 642 GLU A CA 1
ATOM 4781 C C . GLU A 1 642 ? 9.072 -5.744 -6.375 1.00 95.94 642 GLU A C 1
ATOM 4783 O O . GLU A 1 642 ? 8.058 -5.777 -5.666 1.00 95.94 642 GLU A O 1
ATOM 4788 N N . HIS A 1 643 ? 10.285 -6.004 -5.875 1.00 96.44 643 HIS A N 1
ATOM 4789 C CA . HIS A 1 643 ? 10.492 -6.391 -4.482 1.00 96.44 643 HIS A CA 1
ATOM 4790 C C . HIS A 1 643 ? 10.119 -5.273 -3.495 1.00 96.44 643 HIS A C 1
ATOM 4792 O O . HIS A 1 643 ? 9.390 -5.524 -2.536 1.00 96.44 643 HIS A O 1
ATOM 4798 N N . LYS A 1 644 ? 10.530 -4.025 -3.750 1.00 96.31 644 LYS A N 1
ATOM 4799 C CA . LYS A 1 644 ? 10.146 -2.862 -2.927 1.00 96.31 644 LYS A CA 1
ATOM 4800 C C . LYS A 1 644 ? 8.638 -2.619 -2.934 1.00 96.31 644 LYS A C 1
ATOM 4802 O O . LYS A 1 644 ? 8.040 -2.441 -1.876 1.00 96.31 644 LYS A O 1
ATOM 4807 N N . THR A 1 645 ? 8.006 -2.669 -4.107 1.00 96.69 645 THR A N 1
ATOM 4808 C CA . THR A 1 645 ? 6.555 -2.465 -4.255 1.00 96.69 645 THR A CA 1
ATOM 4809 C C . THR A 1 645 ? 5.776 -3.527 -3.478 1.00 96.69 645 THR A C 1
ATOM 4811 O O . THR A 1 645 ? 4.871 -3.200 -2.709 1.00 96.69 645 THR A O 1
ATOM 4814 N N . THR A 1 646 ? 6.161 -4.800 -3.612 1.00 95.94 646 THR A N 1
ATOM 4815 C CA . THR A 1 646 ? 5.539 -5.900 -2.858 1.00 95.94 646 THR A CA 1
ATOM 4816 C C . THR A 1 646 ? 5.830 -5.819 -1.358 1.00 95.94 646 THR A C 1
ATOM 4818 O O . THR A 1 646 ? 4.928 -6.076 -0.564 1.00 95.94 646 THR A O 1
ATOM 4821 N N . GLN A 1 647 ? 7.021 -5.380 -0.938 1.00 96.12 647 GLN A N 1
ATOM 4822 C CA . GLN A 1 647 ? 7.338 -5.132 0.472 1.00 96.12 647 GLN A CA 1
ATOM 4823 C C . GLN A 1 647 ? 6.465 -4.020 1.073 1.00 96.12 647 GLN A C 1
ATOM 4825 O O . GLN A 1 647 ? 5.925 -4.204 2.164 1.00 96.12 647 GLN A O 1
ATOM 4830 N N . VAL A 1 648 ? 6.280 -2.895 0.372 1.00 96.00 648 VAL A N 1
ATOM 4831 C CA . VAL A 1 648 ? 5.409 -1.795 0.826 1.00 96.00 648 VAL A CA 1
ATOM 4832 C C . VAL A 1 648 ? 3.961 -2.274 0.966 1.00 96.00 648 VAL A C 1
ATOM 4834 O O . VAL A 1 648 ? 3.360 -2.066 2.021 1.00 96.00 648 VAL A O 1
ATOM 4837 N N . LEU A 1 649 ? 3.427 -2.990 -0.029 1.00 95.31 649 LEU A N 1
ATOM 4838 C CA . LEU A 1 649 ? 2.071 -3.556 0.024 1.00 95.31 649 LEU A CA 1
ATOM 4839 C C . LEU A 1 649 ? 1.912 -4.552 1.183 1.00 95.31 649 LEU A C 1
ATOM 4841 O O . LEU A 1 649 ? 0.983 -4.430 1.981 1.00 95.31 649 LEU A O 1
ATOM 4845 N N . ASN A 1 650 ? 2.864 -5.472 1.351 1.00 94.69 650 ASN A N 1
ATOM 4846 C CA . ASN A 1 650 ? 2.871 -6.416 2.468 1.00 94.69 650 ASN A CA 1
ATOM 4847 C C . ASN A 1 650 ? 2.999 -5.707 3.827 1.00 94.69 650 ASN A C 1
ATOM 4849 O O . ASN A 1 650 ? 2.440 -6.191 4.811 1.00 94.69 650 ASN A O 1
ATOM 4853 N N . SER A 1 651 ? 3.685 -4.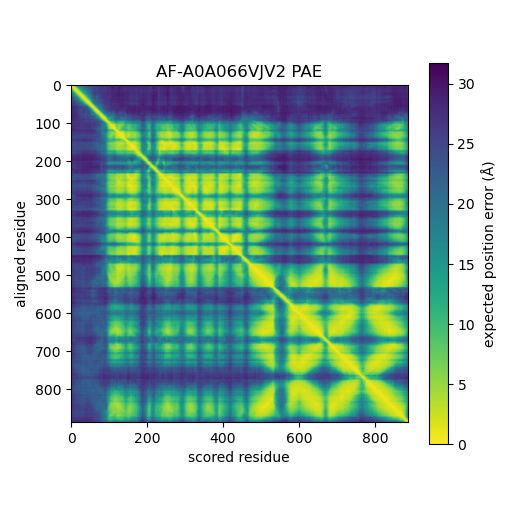559 3.903 1.00 94.44 651 SER A N 1
ATOM 4854 C CA . SER A 1 651 ? 3.780 -3.767 5.137 1.00 94.44 651 SER A CA 1
ATOM 4855 C C . SER A 1 651 ? 2.440 -3.128 5.528 1.00 94.44 651 SER A C 1
ATOM 4857 O O . SER A 1 651 ? 2.100 -3.135 6.709 1.00 94.44 651 SER A O 1
ATOM 4859 N N . LEU A 1 652 ? 1.639 -2.669 4.556 1.00 93.38 652 LEU A N 1
ATOM 4860 C CA . LEU A 1 652 ? 0.287 -2.146 4.797 1.00 93.38 652 LEU A CA 1
ATOM 4861 C C . LEU A 1 652 ? -0.645 -3.252 5.310 1.00 93.38 652 LEU A C 1
ATOM 4863 O O . LEU A 1 652 ? -1.292 -3.081 6.341 1.00 93.38 652 LEU A O 1
ATOM 4867 N N . VAL A 1 653 ? -0.637 -4.414 4.648 1.00 91.62 653 VAL A N 1
ATOM 4868 C CA . VAL A 1 653 ? -1.410 -5.600 5.059 1.00 91.62 653 VAL A CA 1
ATOM 4869 C C . VAL A 1 653 ? -0.999 -6.066 6.463 1.00 91.62 653 VAL A C 1
ATOM 4871 O O . VAL A 1 653 ? -1.849 -6.270 7.328 1.00 91.62 653 VAL A O 1
ATOM 4874 N N . SER A 1 654 ? 0.306 -6.159 6.737 1.00 90.44 654 SER A N 1
ATOM 4875 C CA . SER A 1 654 ? 0.825 -6.563 8.054 1.00 90.44 654 SER A CA 1
ATOM 4876 C C . SER A 1 654 ? 0.466 -5.566 9.156 1.00 90.44 654 SER A C 1
ATOM 4878 O O . SER A 1 654 ? 0.142 -5.975 10.269 1.00 90.44 654 SER A O 1
ATOM 4880 N N . ARG A 1 655 ? 0.486 -4.259 8.860 1.00 88.31 655 ARG A N 1
ATOM 4881 C CA . ARG A 1 655 ? 0.091 -3.213 9.812 1.00 88.31 655 ARG A CA 1
ATOM 4882 C C . ARG A 1 655 ? -1.396 -3.297 10.145 1.00 88.31 655 ARG A C 1
ATOM 4884 O O . ARG A 1 655 ? -1.743 -3.205 11.317 1.00 88.31 655 ARG A O 1
ATOM 4891 N N . GLN A 1 656 ? -2.246 -3.534 9.146 1.00 84.50 656 GLN A N 1
ATOM 4892 C CA . GLN A 1 656 ? -3.680 -3.734 9.351 1.00 84.50 656 GLN A CA 1
ATOM 4893 C C . GLN A 1 656 ? -3.967 -4.996 10.181 1.00 84.50 656 GLN A C 1
ATOM 4895 O O . GLN A 1 656 ? -4.786 -4.954 11.094 1.00 84.50 656 GLN A O 1
ATOM 4900 N N . HIS A 1 657 ? -3.235 -6.094 9.957 1.00 83.12 657 HIS A N 1
ATOM 4901 C CA . HIS A 1 657 ? -3.328 -7.272 10.826 1.00 83.12 657 HIS A CA 1
ATOM 4902 C C . HIS A 1 657 ? -2.857 -6.997 12.263 1.00 83.12 657 HIS A C 1
ATOM 4904 O O . HIS A 1 657 ? -3.517 -7.438 13.198 1.00 83.12 657 HIS A O 1
ATOM 4910 N N . ALA A 1 658 ? -1.766 -6.251 12.465 1.00 82.50 658 ALA A N 1
ATOM 4911 C CA . ALA A 1 658 ? -1.283 -5.906 13.806 1.00 82.50 658 ALA A CA 1
ATOM 4912 C C . ALA A 1 658 ? -2.288 -5.038 14.590 1.00 82.50 658 ALA A C 1
ATOM 4914 O O . ALA A 1 658 ? -2.500 -5.265 15.781 1.00 82.50 658 ALA A O 1
ATOM 4915 N N . VAL A 1 659 ? -2.943 -4.089 13.910 1.00 77.94 659 VAL A N 1
ATOM 4916 C CA . VAL A 1 659 ? -4.049 -3.292 14.466 1.00 77.94 659 VAL A CA 1
ATOM 4917 C C . VAL A 1 659 ? -5.236 -4.193 14.829 1.00 77.94 659 VAL A C 1
ATOM 4919 O O . VAL A 1 659 ? -5.687 -4.173 15.970 1.00 77.94 659 VAL A O 1
ATOM 4922 N N . ALA A 1 660 ? -5.673 -5.056 13.905 1.00 69.00 660 ALA A N 1
ATOM 4923 C CA . ALA A 1 660 ? -6.807 -5.959 14.107 1.00 69.00 660 ALA A CA 1
ATOM 4924 C C . ALA A 1 660 ? -6.597 -7.022 15.207 1.00 69.00 660 ALA A C 1
ATOM 4926 O O . ALA A 1 660 ? -7.577 -7.500 15.779 1.00 69.00 660 ALA A O 1
ATOM 4927 N N . VAL A 1 661 ? -5.349 -7.418 15.491 1.00 67.81 661 VAL A N 1
ATOM 4928 C CA . VAL A 1 661 ? -5.019 -8.337 16.596 1.00 67.81 661 VAL A CA 1
ATOM 4929 C C . VAL A 1 661 ? -5.081 -7.610 17.940 1.00 67.81 661 VAL A C 1
ATOM 4931 O O . VAL A 1 661 ? -5.697 -8.126 18.875 1.00 67.81 661 VAL A O 1
ATOM 4934 N N . GLY A 1 662 ? -4.501 -6.408 18.019 1.00 59.53 662 GLY A N 1
ATOM 4935 C CA . GLY A 1 662 ? -4.469 -5.571 19.218 1.00 59.53 662 GLY A CA 1
ATOM 4936 C C . GLY A 1 662 ? -3.597 -6.136 20.358 1.00 59.53 662 GLY A C 1
ATOM 4937 O O . GLY A 1 662 ? -3.534 -7.347 20.573 1.00 59.53 662 GLY A O 1
ATOM 4938 N N . PRO A 1 663 ? -2.957 -5.280 21.180 1.00 54.59 663 PRO A N 1
ATOM 4939 C CA . PRO A 1 663 ? -2.073 -5.735 22.261 1.00 54.59 663 PRO A CA 1
ATOM 4940 C C . PRO A 1 663 ? -2.797 -6.492 23.393 1.00 54.59 663 PRO A C 1
ATOM 4942 O O . PRO A 1 663 ? -2.144 -7.031 24.281 1.00 54.59 663 PRO A O 1
ATOM 4945 N N . ALA A 1 664 ? -4.135 -6.540 23.382 1.00 50.88 664 ALA A N 1
ATOM 4946 C CA . ALA A 1 664 ? -4.936 -7.279 24.357 1.00 50.88 664 ALA A CA 1
ATOM 4947 C C . ALA A 1 664 ? -5.000 -8.797 24.085 1.00 50.88 664 ALA A C 1
ATOM 4949 O O . ALA A 1 664 ? -5.181 -9.561 25.031 1.00 50.88 664 ALA A O 1
ATOM 4950 N N . ASN A 1 665 ? -4.827 -9.244 22.832 1.00 49.53 665 ASN A N 1
ATOM 4951 C CA . ASN A 1 665 ? -4.937 -10.665 22.460 1.00 49.53 665 ASN A CA 1
ATOM 4952 C C . ASN A 1 665 ? -3.584 -11.399 22.396 1.00 49.53 665 ASN A C 1
ATOM 4954 O O . ASN A 1 665 ? -3.548 -12.628 22.426 1.00 49.53 665 ASN A O 1
ATOM 4958 N N . ASP A 1 666 ? -2.464 -10.669 22.389 1.00 43.22 666 ASP A N 1
ATOM 4959 C CA . ASP A 1 666 ? -1.099 -11.230 22.339 1.00 43.22 666 ASP A CA 1
ATOM 4960 C C . ASP A 1 666 ? -0.739 -12.111 23.560 1.00 43.22 666 ASP A C 1
ATOM 4962 O O . ASP A 1 666 ? 0.276 -12.808 23.562 1.00 43.22 666 ASP A O 1
ATOM 4966 N N . PHE A 1 667 ? -1.570 -12.119 24.611 1.00 45.59 667 PHE A N 1
ATOM 4967 C CA . PHE A 1 667 ? -1.355 -12.944 25.803 1.00 45.59 667 PHE A CA 1
ATOM 4968 C C . PHE A 1 667 ? -1.772 -14.418 25.627 1.00 45.59 667 PHE A C 1
ATOM 4970 O O . PHE A 1 667 ? -1.346 -15.270 26.409 1.00 45.59 667 PHE A O 1
ATOM 4977 N N . THR A 1 668 ? -2.553 -14.763 24.595 1.00 47.28 668 THR A N 1
ATOM 4978 C CA . THR A 1 668 ? -2.936 -16.156 24.292 1.00 47.28 668 THR A CA 1
ATOM 4979 C C . THR A 1 668 ? -2.113 -16.729 23.137 1.00 47.28 668 THR A C 1
ATOM 4981 O O . THR A 1 668 ? -2.647 -17.066 22.082 1.00 47.28 668 THR A O 1
ATOM 4984 N N . GLY A 1 669 ? -0.801 -16.886 23.345 1.00 45.25 669 GLY A N 1
ATOM 4985 C CA . GLY A 1 669 ? 0.148 -17.480 22.384 1.00 45.25 669 GLY A CA 1
ATOM 4986 C C . GLY A 1 669 ? -0.036 -18.985 22.107 1.00 45.25 669 GLY A C 1
ATOM 4987 O O . GLY A 1 669 ? 0.935 -19.692 21.836 1.00 45.25 669 GLY A O 1
ATOM 4988 N N . THR A 1 670 ? -1.261 -19.503 22.206 1.00 45.22 670 THR A N 1
ATOM 4989 C CA . THR A 1 670 ? -1.576 -20.936 22.218 1.00 45.22 670 THR A CA 1
ATOM 4990 C C . THR A 1 670 ? -2.143 -21.392 20.874 1.00 45.22 670 THR A C 1
ATOM 4992 O O . THR A 1 670 ? -3.350 -21.530 20.714 1.00 45.22 670 THR A O 1
ATOM 4995 N N . ILE A 1 671 ? -1.236 -21.624 19.920 1.00 47.22 671 ILE A N 1
ATOM 4996 C CA . ILE A 1 671 ? -1.327 -22.564 18.778 1.00 47.22 671 ILE A CA 1
ATOM 4997 C C . ILE A 1 671 ? -2.764 -22.971 18.376 1.00 47.22 671 ILE A C 1
ATOM 4999 O O . ILE A 1 671 ? -3.179 -24.117 18.541 1.00 47.22 671 ILE A O 1
ATOM 5003 N N . GLY A 1 672 ? -3.512 -22.026 17.806 1.00 47.03 672 GLY A N 1
ATOM 5004 C CA . GLY A 1 672 ? -4.853 -22.246 17.268 1.00 47.03 672 GLY A CA 1
ATOM 5005 C C . GLY A 1 672 ? -4.935 -21.781 15.820 1.00 47.03 672 GLY A C 1
ATOM 5006 O O . GLY A 1 672 ? -5.415 -20.684 15.557 1.00 47.03 672 GLY A O 1
ATOM 5007 N N . GLN A 1 673 ? -4.487 -22.608 14.867 1.00 47.12 673 GLN A N 1
ATOM 5008 C CA . GLN A 1 673 ? -4.669 -22.368 13.423 1.00 47.12 673 GLN A CA 1
ATOM 5009 C C . GLN A 1 673 ? -6.127 -22.620 12.982 1.00 47.12 673 GLN A C 1
ATOM 5011 O O . GLN A 1 673 ? -6.387 -23.325 12.008 1.00 47.12 673 GLN A O 1
ATOM 5016 N N . GLY A 1 674 ? -7.094 -22.053 13.708 1.00 47.53 674 GLY A N 1
ATOM 5017 C CA . GLY A 1 674 ? -8.477 -21.998 13.253 1.00 47.53 674 GLY A CA 1
ATOM 5018 C C . GLY A 1 674 ? -8.543 -21.169 11.974 1.00 47.53 674 GLY A C 1
ATOM 5019 O O . GLY A 1 674 ? -8.043 -20.046 11.935 1.00 47.53 674 GLY A O 1
ATOM 5020 N N . SER A 1 675 ? -9.159 -21.711 10.925 1.00 49.34 675 SER A N 1
ATOM 5021 C CA . SER A 1 675 ? -9.271 -21.119 9.583 1.00 49.34 675 SER A CA 1
ATOM 5022 C C . SER A 1 675 ? -10.256 -19.938 9.499 1.00 49.34 675 SER A C 1
ATOM 5024 O O . SER A 1 675 ? -10.908 -19.720 8.470 1.00 49.34 675 SER A O 1
ATOM 5026 N N . GLY A 1 676 ? -10.334 -19.143 10.573 1.00 48.72 676 GLY A N 1
ATOM 5027 C CA . GLY A 1 676 ? -10.990 -17.844 10.582 1.00 48.72 676 GLY A CA 1
ATOM 5028 C C . GLY A 1 676 ? -10.438 -17.024 9.426 1.00 48.72 676 GLY A C 1
ATOM 5029 O O . GLY A 1 676 ? -9.230 -16.806 9.333 1.00 48.72 676 GLY A O 1
ATOM 5030 N N . HIS A 1 677 ? -11.321 -16.670 8.492 1.00 53.66 677 HIS A N 1
ATOM 5031 C CA . HIS A 1 677 ? -10.935 -16.135 7.194 1.00 53.66 677 HIS A CA 1
ATOM 5032 C C . HIS A 1 677 ? -10.028 -14.923 7.393 1.00 53.66 677 HIS A C 1
ATOM 5034 O O . HIS A 1 677 ? -10.463 -13.918 7.956 1.00 53.66 677 HIS A O 1
ATOM 5040 N N . ALA A 1 678 ? -8.761 -15.054 6.978 1.00 56.44 678 ALA A N 1
ATOM 5041 C CA . ALA A 1 678 ? -7.747 -14.029 7.177 1.00 56.44 678 ALA A CA 1
ATOM 5042 C C . ALA A 1 678 ? -8.297 -12.705 6.643 1.00 56.44 678 ALA A C 1
ATOM 5044 O O . ALA A 1 678 ? -8.550 -12.600 5.441 1.00 56.44 678 ALA A O 1
ATOM 5045 N N . ARG A 1 679 ? -8.565 -11.752 7.553 1.00 64.06 679 ARG A N 1
ATOM 5046 C CA . ARG A 1 679 ? -9.310 -10.522 7.245 1.00 64.06 679 ARG A CA 1
ATOM 5047 C C . ARG A 1 679 ? -8.663 -9.863 6.033 1.00 64.06 679 ARG A C 1
ATOM 5049 O O . ARG A 1 679 ? -7.531 -9.397 6.131 1.00 64.06 679 ARG A O 1
ATOM 5056 N N . SER A 1 680 ? -9.351 -9.866 4.893 1.00 70.00 680 SER A N 1
ATOM 5057 C CA . SER A 1 680 ? -8.817 -9.274 3.671 1.00 70.00 680 SER A CA 1
ATOM 5058 C C . SER A 1 680 ? -8.628 -7.785 3.918 1.00 70.00 680 SER A C 1
ATOM 5060 O O . SER A 1 680 ? -9.613 -7.081 4.152 1.00 70.00 680 SER A O 1
ATOM 5062 N N . SER A 1 681 ? -7.377 -7.328 3.899 1.00 81.50 681 SER A N 1
ATOM 5063 C CA . SER A 1 681 ? -7.039 -5.917 4.073 1.00 81.50 681 SER A CA 1
ATOM 5064 C C . SER A 1 681 ? -7.869 -5.056 3.117 1.00 81.50 681 SER A C 1
ATOM 5066 O O . SER A 1 681 ? -8.009 -5.388 1.939 1.00 81.50 681 SER A O 1
ATOM 5068 N N . ASN A 1 682 ? -8.395 -3.926 3.604 1.00 87.12 682 ASN A N 1
ATOM 5069 C CA . ASN A 1 682 ? -9.237 -3.023 2.805 1.00 87.12 682 ASN A CA 1
ATOM 5070 C C . ASN A 1 682 ? -8.522 -2.502 1.536 1.00 87.12 682 ASN A C 1
ATOM 5072 O O . ASN A 1 682 ? -9.176 -2.095 0.574 1.00 87.12 682 ASN A O 1
ATOM 5076 N N . PHE A 1 683 ? -7.185 -2.538 1.525 1.00 91.38 683 PHE A N 1
ATOM 5077 C CA . PHE A 1 683 ? -6.324 -2.107 0.419 1.00 91.38 683 PHE A CA 1
ATOM 5078 C C . PHE A 1 683 ? -5.809 -3.277 -0.437 1.00 91.38 683 PHE A C 1
ATOM 5080 O O . PHE A 1 683 ? -5.297 -3.066 -1.537 1.00 91.38 683 PHE A O 1
ATOM 5087 N N . ASP A 1 684 ? -6.002 -4.517 0.012 1.00 90.81 684 ASP A N 1
ATOM 5088 C CA . ASP A 1 684 ? -5.588 -5.738 -0.679 1.00 90.81 684 ASP A CA 1
ATOM 5089 C C . ASP A 1 684 ? -6.662 -6.223 -1.665 1.00 90.81 684 ASP A C 1
ATOM 5091 O O . ASP A 1 684 ? -7.231 -7.311 -1.558 1.00 90.81 684 ASP A O 1
ATOM 5095 N N . SER A 1 685 ? -6.986 -5.377 -2.645 1.00 93.00 685 SER A N 1
ATOM 5096 C CA . SER A 1 685 ? -7.987 -5.740 -3.648 1.00 93.00 685 SER A CA 1
ATOM 5097 C C . SER A 1 685 ? -7.432 -6.747 -4.665 1.00 93.00 685 SER A C 1
ATOM 5099 O O . SER A 1 685 ? -6.342 -6.580 -5.218 1.00 93.00 685 SER A O 1
ATOM 5101 N N . ALA A 1 686 ? -8.229 -7.766 -5.000 1.00 92.69 686 ALA A N 1
ATOM 5102 C CA . ALA A 1 686 ? -7.891 -8.720 -6.059 1.00 92.69 686 ALA A CA 1
ATOM 5103 C C . ALA A 1 686 ? -7.697 -8.040 -7.432 1.00 92.69 686 ALA A C 1
ATOM 5105 O O . ALA A 1 686 ? -6.925 -8.522 -8.256 1.00 92.69 686 ALA A O 1
ATOM 5106 N N . ILE A 1 687 ? -8.357 -6.896 -7.663 1.00 94.19 687 ILE A N 1
ATOM 5107 C CA . ILE A 1 687 ? -8.175 -6.067 -8.863 1.00 94.19 687 ILE A CA 1
ATOM 5108 C C . ILE A 1 687 ? -6.749 -5.507 -8.899 1.00 94.19 687 ILE A C 1
ATOM 5110 O O . ILE A 1 687 ? -6.045 -5.740 -9.878 1.00 94.19 687 ILE A O 1
ATOM 5114 N N . LEU A 1 688 ? -6.287 -4.879 -7.810 1.00 95.06 688 LEU A N 1
ATOM 5115 C CA . LEU A 1 688 ? -4.917 -4.371 -7.697 1.00 95.06 688 LEU A CA 1
ATOM 5116 C C . LEU A 1 688 ? -3.887 -5.498 -7.873 1.00 95.06 688 LEU A C 1
ATOM 5118 O O . LEU A 1 688 ? -2.931 -5.334 -8.625 1.00 95.06 688 LEU A O 1
ATOM 5122 N N . ARG A 1 689 ? -4.094 -6.671 -7.257 1.00 94.81 689 ARG A N 1
ATOM 5123 C CA . ARG A 1 689 ? -3.208 -7.834 -7.469 1.00 94.81 689 ARG A CA 1
ATOM 5124 C C . ARG A 1 689 ? -3.170 -8.284 -8.931 1.00 94.81 689 ARG A C 1
ATOM 5126 O O . ARG A 1 689 ? -2.089 -8.565 -9.447 1.00 94.81 689 ARG A O 1
ATOM 5133 N N . ASN A 1 690 ? -4.314 -8.322 -9.613 1.00 95.75 690 ASN A N 1
ATOM 5134 C CA . ASN A 1 690 ? -4.383 -8.679 -11.030 1.00 95.75 690 ASN A CA 1
ATOM 5135 C C . ASN A 1 690 ? -3.675 -7.639 -11.915 1.00 95.75 690 ASN A C 1
ATOM 5137 O O . ASN A 1 690 ? -2.903 -8.025 -12.795 1.00 95.75 690 ASN A O 1
ATOM 5141 N N . GLU A 1 691 ? -3.868 -6.344 -11.659 1.00 95.25 691 GLU A N 1
ATOM 5142 C CA . GLU A 1 691 ? -3.167 -5.257 -12.356 1.00 95.25 691 GLU A CA 1
ATOM 5143 C C . GLU A 1 691 ? -1.652 -5.331 -12.129 1.00 95.25 691 GLU A C 1
ATOM 5145 O O . GLU A 1 691 ? -0.887 -5.354 -13.092 1.00 95.25 691 GLU A O 1
ATOM 5150 N N . LEU A 1 692 ? -1.196 -5.509 -10.888 1.00 95.88 692 LEU A N 1
ATOM 5151 C CA . LEU A 1 692 ? 0.226 -5.692 -10.583 1.00 95.88 692 LEU A CA 1
ATOM 5152 C C . LEU A 1 692 ? 0.804 -6.955 -11.237 1.00 95.88 692 LEU A C 1
ATOM 5154 O O . LEU A 1 692 ? 1.920 -6.915 -11.750 1.00 95.88 692 LEU A O 1
ATOM 5158 N N . SER A 1 693 ? 0.037 -8.047 -11.325 1.00 94.56 693 SER A N 1
ATOM 5159 C CA . SER A 1 693 ? 0.451 -9.253 -12.060 1.00 94.56 693 SER A CA 1
ATOM 5160 C C . SER A 1 693 ? 0.594 -9.018 -13.574 1.00 94.56 693 SER A C 1
ATOM 5162 O O . SER A 1 693 ? 1.323 -9.750 -14.255 1.00 94.56 693 SER A O 1
ATOM 5164 N N . ASN A 1 694 ? -0.070 -7.997 -14.130 1.00 94.25 694 ASN A N 1
ATOM 5165 C CA . ASN A 1 694 ? 0.094 -7.571 -15.522 1.00 94.25 694 ASN A CA 1
ATOM 5166 C C . ASN A 1 694 ? 1.382 -6.781 -15.765 1.00 94.25 694 ASN A C 1
ATOM 5168 O O . ASN A 1 694 ? 1.915 -6.861 -16.870 1.00 94.25 694 ASN A O 1
ATOM 5172 N N . HIS A 1 695 ? 1.931 -6.145 -14.730 1.00 94.44 695 HIS A N 1
ATOM 5173 C CA . HIS A 1 695 ? 3.213 -5.433 -14.771 1.00 94.44 695 HIS A CA 1
ATOM 5174 C C . HIS A 1 695 ? 4.371 -6.199 -14.104 1.00 94.44 695 HIS A C 1
ATOM 5176 O O . HIS A 1 695 ? 5.441 -5.633 -13.913 1.00 94.44 695 HIS A O 1
ATOM 5182 N N . SER A 1 696 ? 4.177 -7.482 -13.777 1.00 94.12 696 SER A N 1
ATOM 5183 C CA . SER A 1 696 ? 5.200 -8.334 -13.154 1.00 94.12 696 SER A CA 1
ATOM 5184 C C . SER A 1 696 ? 6.458 -8.505 -14.014 1.00 94.12 696 SER A C 1
ATOM 5186 O O . SER A 1 696 ? 6.390 -8.527 -15.253 1.00 94.12 696 SER A O 1
ATOM 5188 N N . LEU A 1 697 ? 7.611 -8.723 -13.368 1.00 92.12 697 LEU A N 1
ATOM 5189 C CA . LEU A 1 697 ? 8.904 -8.883 -14.048 1.00 92.12 697 LEU A CA 1
ATOM 5190 C C . LEU A 1 697 ? 8.905 -10.029 -15.074 1.00 92.12 697 LEU A C 1
ATOM 5192 O O . LEU A 1 697 ? 9.598 -9.953 -16.086 1.00 92.12 697 LEU A O 1
ATOM 5196 N N . ALA A 1 698 ? 8.095 -11.072 -14.880 1.00 92.00 698 ALA A N 1
ATOM 5197 C CA . ALA A 1 698 ? 7.939 -12.157 -15.853 1.00 92.00 698 ALA A CA 1
ATOM 5198 C C . ALA A 1 698 ? 7.394 -11.668 -17.213 1.00 92.00 698 ALA A C 1
ATOM 5200 O O . ALA A 1 698 ? 7.830 -12.141 -18.261 1.00 92.00 698 ALA A O 1
ATOM 5201 N N . LYS A 1 699 ? 6.483 -10.684 -17.214 1.00 91.69 699 LYS A N 1
ATOM 5202 C CA . LYS A 1 699 ? 5.985 -10.037 -18.441 1.00 91.69 699 LYS A CA 1
ATOM 5203 C C . LYS A 1 699 ? 6.957 -8.963 -18.930 1.00 91.69 699 LYS A C 1
ATOM 5205 O O . LYS A 1 699 ? 7.211 -8.880 -20.131 1.00 91.69 699 LYS A O 1
ATOM 5210 N N . ALA A 1 700 ? 7.536 -8.178 -18.019 1.00 87.12 700 ALA A N 1
ATOM 5211 C CA . ALA A 1 700 ? 8.492 -7.132 -18.377 1.00 87.12 700 ALA A CA 1
ATOM 5212 C C . ALA A 1 700 ? 9.769 -7.703 -19.021 1.00 87.12 700 ALA A C 1
ATOM 5214 O O . ALA A 1 700 ? 10.192 -7.192 -20.048 1.00 87.12 700 ALA A O 1
ATOM 5215 N N . SER A 1 701 ? 10.337 -8.792 -18.497 1.00 89.56 701 SER A N 1
ATOM 5216 C CA . SER A 1 701 ? 11.564 -9.436 -19.006 1.00 89.56 701 SER A CA 1
ATOM 5217 C C . SER A 1 701 ? 11.447 -9.952 -20.444 1.00 89.56 701 SER A C 1
ATOM 5219 O O . SER A 1 701 ? 12.386 -9.802 -21.218 1.00 89.56 701 SER A O 1
ATOM 5221 N N . HIS A 1 702 ? 10.289 -10.485 -20.846 1.00 88.94 702 HIS A N 1
ATOM 5222 C CA . HIS A 1 702 ? 10.041 -10.883 -22.238 1.00 88.94 702 HIS A CA 1
ATOM 5223 C C . HIS A 1 702 ? 9.982 -9.673 -23.196 1.00 88.94 702 HIS A C 1
ATOM 5225 O O . HIS A 1 702 ? 10.231 -9.800 -24.395 1.00 88.94 702 HIS A O 1
ATOM 5231 N N . LEU A 1 703 ? 9.622 -8.491 -22.691 1.00 84.69 703 LEU A N 1
ATOM 5232 C CA . LEU A 1 703 ? 9.492 -7.257 -23.476 1.00 84.69 703 LEU A CA 1
ATOM 5233 C C . LEU A 1 703 ? 10.783 -6.419 -23.441 1.00 84.69 703 LEU A C 1
ATOM 5235 O O . LEU A 1 703 ? 11.126 -5.771 -24.428 1.00 84.69 703 LEU A O 1
ATOM 5239 N N . LEU A 1 704 ? 11.534 -6.510 -22.344 1.00 85.50 704 LEU A N 1
ATOM 5240 C CA . LEU A 1 704 ? 12.908 -6.048 -22.154 1.00 85.50 704 LEU A CA 1
ATOM 5241 C C . LEU A 1 704 ? 13.902 -7.056 -22.758 1.00 85.50 704 LEU A C 1
ATOM 5243 O O . LEU A 1 704 ? 14.854 -7.482 -22.105 1.00 85.50 704 LEU A O 1
ATOM 5247 N N . SER A 1 705 ? 13.700 -7.426 -24.027 1.00 87.94 705 SER A N 1
ATOM 5248 C CA . SER A 1 705 ? 14.782 -8.056 -24.790 1.00 87.94 705 SER A CA 1
ATOM 5249 C C . SER A 1 705 ? 15.985 -7.110 -24.813 1.00 87.94 705 SER A C 1
ATOM 5251 O O . SER A 1 705 ? 15.815 -5.888 -24.873 1.00 87.94 705 SER A O 1
ATOM 5253 N N . VAL A 1 706 ? 17.194 -7.672 -24.835 1.00 84.75 706 VAL A N 1
ATOM 5254 C CA . VAL A 1 706 ? 18.454 -6.940 -25.054 1.00 84.75 706 VAL A CA 1
ATOM 5255 C C . VAL A 1 706 ? 18.352 -5.999 -26.264 1.00 84.75 706 VAL A C 1
ATOM 5257 O O . VAL A 1 706 ? 18.837 -4.870 -26.223 1.00 84.75 706 VAL A O 1
ATOM 5260 N N . ASP A 1 707 ? 17.626 -6.424 -27.299 1.00 91.62 707 ASP A N 1
ATOM 5261 C CA . ASP A 1 707 ? 17.444 -5.666 -28.538 1.00 91.62 707 ASP A CA 1
ATOM 5262 C C . ASP A 1 707 ? 16.487 -4.463 -28.413 1.00 91.62 707 ASP A C 1
ATOM 5264 O O . ASP A 1 707 ? 16.398 -3.647 -29.329 1.00 91.62 707 ASP A O 1
ATOM 5268 N N . SER A 1 708 ? 15.743 -4.322 -27.307 1.00 93.38 708 SER A N 1
ATOM 5269 C CA . SER A 1 708 ? 14.722 -3.268 -27.158 1.00 93.38 708 SER A CA 1
ATOM 5270 C C . SER A 1 708 ? 15.325 -1.860 -27.075 1.00 93.38 708 SER A C 1
ATOM 5272 O O . SER A 1 708 ? 14.799 -0.932 -27.692 1.00 93.38 708 SER A O 1
ATOM 5274 N N . LEU A 1 709 ? 16.463 -1.696 -26.389 1.00 94.25 709 LEU A N 1
ATOM 5275 C CA . LEU A 1 709 ? 17.192 -0.423 -26.330 1.00 94.25 709 LEU A CA 1
ATOM 5276 C C . LEU A 1 709 ? 18.018 -0.156 -27.596 1.00 94.25 709 LEU A C 1
ATOM 5278 O O . LEU A 1 709 ? 18.161 0.998 -27.991 1.00 94.25 709 LEU A O 1
ATOM 5282 N N . SER A 1 710 ? 18.539 -1.196 -28.257 1.00 95.12 710 SER A N 1
ATOM 5283 C CA . SER A 1 710 ? 19.323 -1.059 -29.495 1.00 95.12 710 SER A CA 1
ATOM 5284 C C . SER A 1 710 ? 18.462 -0.964 -30.764 1.00 95.12 710 SER A C 1
ATOM 5286 O O . SER A 1 710 ? 18.978 -0.630 -31.837 1.00 95.12 710 SER A O 1
ATOM 5288 N N . HIS A 1 711 ? 17.146 -1.194 -30.672 1.00 95.81 711 HIS A N 1
ATOM 5289 C CA . HIS A 1 711 ? 16.231 -1.155 -31.815 1.00 95.81 711 HIS A CA 1
ATOM 5290 C C . HIS A 1 711 ? 16.316 0.146 -32.647 1.00 95.81 711 HIS A C 1
ATOM 5292 O O . HIS A 1 711 ? 16.392 0.038 -33.877 1.00 95.81 711 HIS A O 1
ATOM 5298 N N . PRO A 1 712 ? 16.400 1.363 -32.059 1.00 96.38 712 PRO A N 1
ATOM 5299 C CA . PRO A 1 712 ? 16.614 2.595 -32.823 1.00 96.38 712 PRO A CA 1
ATOM 5300 C C . PRO A 1 712 ? 17.922 2.599 -33.625 1.00 96.38 712 PRO A C 1
ATOM 5302 O O . PRO A 1 712 ? 17.918 2.978 -34.799 1.00 96.38 712 PRO A O 1
ATOM 5305 N N . ILE A 1 713 ? 19.025 2.104 -33.045 1.00 95.62 713 ILE A N 1
ATOM 5306 C CA . ILE A 1 713 ? 20.322 1.975 -33.733 1.00 95.62 713 ILE A CA 1
ATOM 5307 C C . ILE A 1 713 ? 20.175 1.053 -34.941 1.00 95.62 713 ILE A C 1
ATOM 5309 O O . ILE A 1 713 ? 20.543 1.435 -36.053 1.00 95.62 713 ILE A O 1
ATOM 5313 N N . SER A 1 714 ? 19.585 -0.128 -34.750 1.00 95.50 714 SER A N 1
ATOM 5314 C CA . SER A 1 714 ? 19.348 -1.086 -35.834 1.00 95.50 714 SER A CA 1
ATOM 5315 C C . SER A 1 714 ? 18.446 -0.511 -36.932 1.00 95.50 714 SER A C 1
ATOM 5317 O O . SER A 1 714 ? 18.760 -0.645 -38.117 1.00 95.50 714 SER A O 1
ATOM 5319 N N . ARG A 1 715 ? 17.386 0.221 -36.569 1.00 96.75 715 ARG A N 1
ATOM 5320 C CA . ARG A 1 715 ? 16.489 0.900 -37.518 1.00 96.75 715 ARG A CA 1
ATOM 5321 C C . ARG A 1 715 ? 17.206 1.994 -38.319 1.00 96.75 715 ARG A C 1
ATOM 5323 O O . ARG A 1 715 ? 17.027 2.071 -39.535 1.00 96.75 715 ARG A O 1
ATOM 5330 N N . ARG A 1 716 ? 18.049 2.820 -37.686 1.00 96.31 716 ARG A N 1
ATOM 5331 C CA . ARG A 1 716 ? 18.840 3.863 -38.375 1.00 96.31 716 ARG A CA 1
ATOM 5332 C C . ARG A 1 716 ? 19.975 3.272 -39.220 1.00 96.31 716 ARG A C 1
ATOM 5334 O O . ARG A 1 716 ? 20.193 3.730 -40.341 1.00 96.31 716 ARG A O 1
ATOM 5341 N N . ARG A 1 717 ? 20.617 2.193 -38.759 1.00 96.38 717 ARG A N 1
ATOM 5342 C CA . ARG A 1 717 ? 21.582 1.387 -39.533 1.00 96.38 717 ARG A CA 1
ATOM 5343 C C . ARG A 1 717 ? 20.926 0.818 -40.798 1.00 96.38 717 ARG A C 1
ATOM 5345 O O . ARG A 1 717 ? 21.490 0.938 -41.881 1.00 96.38 717 ARG A O 1
ATOM 5352 N N . GLN A 1 718 ? 19.704 0.291 -40.695 1.00 96.69 718 GLN A N 1
ATOM 5353 C CA . GLN A 1 718 ? 18.920 -0.159 -41.852 1.00 96.69 718 GLN A CA 1
ATOM 5354 C C . GLN A 1 718 ? 18.528 0.997 -42.788 1.00 96.69 718 GLN A C 1
ATOM 5356 O O . GLN A 1 718 ? 18.629 0.833 -43.997 1.00 96.69 718 GLN A O 1
ATOM 5361 N N . GLN A 1 719 ? 18.158 2.180 -42.279 1.00 96.12 719 GLN A N 1
ATOM 5362 C CA . GLN A 1 719 ? 17.887 3.362 -43.125 1.00 96.12 719 GLN A CA 1
ATOM 5363 C C . GLN A 1 719 ? 19.120 3.840 -43.913 1.00 96.12 719 GLN A C 1
ATOM 5365 O O . GLN A 1 719 ? 18.980 4.301 -45.046 1.00 96.12 719 GLN A O 1
ATOM 5370 N N . LEU A 1 720 ? 20.326 3.715 -43.347 1.00 96.12 720 LEU A N 1
ATOM 5371 C CA . LEU A 1 720 ? 21.581 4.017 -44.048 1.00 96.12 720 LEU A CA 1
ATOM 5372 C C . LEU A 1 720 ? 21.865 3.036 -45.199 1.00 96.12 720 LEU A C 1
ATOM 5374 O O . LEU A 1 720 ? 22.385 3.454 -46.237 1.00 96.12 720 LEU A O 1
ATOM 5378 N N . LEU A 1 721 ? 21.524 1.758 -45.000 1.00 96.38 721 LEU A N 1
ATOM 5379 C CA . LEU A 1 721 ? 21.765 0.638 -45.921 1.00 96.38 721 LEU A CA 1
ATOM 5380 C C . LEU A 1 721 ? 20.628 0.394 -46.931 1.00 96.38 721 LEU A C 1
ATOM 5382 O O . LEU A 1 721 ? 20.826 -0.312 -47.920 1.00 96.38 721 LEU A O 1
ATOM 5386 N N . ALA A 1 722 ? 19.440 0.948 -46.686 1.00 96.75 722 ALA A N 1
ATOM 5387 C CA . ALA A 1 722 ? 18.267 0.777 -47.535 1.00 96.75 722 ALA A CA 1
ATOM 5388 C C . ALA A 1 722 ? 18.534 1.238 -48.985 1.00 96.75 722 ALA A C 1
ATOM 5390 O O . ALA A 1 722 ? 19.292 2.190 -49.198 1.00 96.75 722 ALA A O 1
ATOM 5391 N N . PRO A 1 723 ? 17.897 0.617 -49.998 1.00 96.62 723 PRO A N 1
ATOM 5392 C CA . PRO A 1 723 ? 17.976 1.099 -51.376 1.00 96.62 723 PRO A CA 1
ATOM 5393 C C . PRO A 1 723 ? 17.463 2.545 -51.459 1.00 96.62 723 PRO A C 1
ATOM 5395 O O . PRO A 1 723 ? 16.411 2.871 -50.908 1.00 96.62 723 PRO A O 1
ATOM 5398 N N . GLY A 1 724 ? 18.223 3.427 -52.112 1.00 95.25 724 GLY A N 1
ATOM 5399 C CA . GLY A 1 724 ? 17.976 4.875 -52.096 1.00 95.25 724 GLY A CA 1
ATOM 5400 C C . GLY A 1 724 ? 18.409 5.616 -50.817 1.00 95.25 724 GLY A C 1
ATOM 5401 O O . GLY A 1 724 ? 18.220 6.831 -50.740 1.00 95.25 724 GLY A O 1
ATOM 5402 N N . GLY A 1 725 ? 19.009 4.935 -49.835 1.00 96.56 725 GLY A N 1
ATOM 5403 C CA . GLY A 1 725 ? 19.602 5.546 -48.640 1.00 96.56 725 GLY A CA 1
ATOM 5404 C C . GLY A 1 725 ? 20.870 6.368 -48.941 1.00 96.56 725 GLY A C 1
ATOM 5405 O O . GLY A 1 725 ? 21.381 6.343 -50.065 1.00 96.56 725 GLY A O 1
ATOM 5406 N N . PRO A 1 726 ? 21.435 7.102 -47.960 1.00 96.94 726 PRO A N 1
ATOM 5407 C CA . PRO A 1 726 ? 22.578 7.997 -48.182 1.00 96.94 726 PRO A CA 1
ATOM 5408 C C . PRO A 1 726 ? 23.818 7.326 -48.793 1.00 96.94 726 PRO A C 1
ATOM 5410 O O . PRO A 1 726 ? 24.528 7.964 -49.573 1.00 96.94 726 PRO A O 1
ATOM 5413 N N . ILE A 1 727 ? 24.066 6.048 -48.478 1.00 97.19 727 ILE A N 1
ATOM 5414 C CA . ILE A 1 727 ? 25.181 5.262 -49.033 1.00 97.19 727 ILE A CA 1
ATOM 5415 C C . ILE A 1 727 ? 24.941 4.960 -50.518 1.00 97.19 727 ILE A C 1
ATOM 5417 O O . ILE A 1 727 ? 25.818 5.194 -51.349 1.00 97.19 727 ILE A O 1
ATOM 5421 N N . ASP A 1 728 ? 23.734 4.514 -50.864 1.00 96.81 728 ASP A N 1
ATOM 5422 C CA . ASP A 1 728 ? 23.330 4.193 -52.236 1.00 96.81 728 ASP A CA 1
ATOM 5423 C C . ASP A 1 728 ? 23.292 5.464 -53.107 1.00 96.81 728 ASP A C 1
ATOM 5425 O O . ASP A 1 728 ? 23.847 5.505 -54.204 1.00 96.81 728 ASP A O 1
ATOM 5429 N N . LEU A 1 729 ? 22.779 6.577 -52.566 1.00 96.75 729 LEU A N 1
ATOM 5430 C CA . LEU A 1 729 ? 22.844 7.894 -53.208 1.00 96.75 729 LEU A CA 1
ATOM 5431 C C . LEU A 1 729 ? 24.281 8.401 -53.391 1.00 96.75 729 LEU A C 1
ATOM 5433 O O . LEU A 1 729 ? 24.547 9.118 -54.361 1.00 96.75 729 LEU A O 1
ATOM 5437 N N . LEU A 1 730 ? 25.212 8.075 -52.489 1.00 97.19 730 LEU A N 1
ATOM 5438 C CA . LEU A 1 730 ? 26.629 8.409 -52.652 1.00 97.19 730 LEU A CA 1
ATOM 5439 C C . LEU A 1 730 ? 27.283 7.545 -53.740 1.00 97.19 730 LEU A C 1
ATOM 5441 O O . LEU A 1 730 ? 28.007 8.098 -54.571 1.00 97.19 730 LEU A O 1
ATOM 5445 N N . ALA A 1 731 ? 26.984 6.244 -53.787 1.00 96.56 731 ALA A N 1
ATOM 5446 C CA . ALA A 1 731 ? 27.449 5.330 -54.831 1.00 96.56 731 ALA A CA 1
ATOM 5447 C C . ALA A 1 731 ? 26.931 5.749 -56.219 1.00 96.56 731 ALA A C 1
ATOM 5449 O O . ALA A 1 731 ? 27.735 5.991 -57.119 1.00 96.56 731 ALA A O 1
ATOM 5450 N N . LEU A 1 732 ? 25.624 5.994 -56.367 1.00 97.00 732 LEU A N 1
ATOM 5451 C CA . LEU A 1 732 ? 25.003 6.486 -57.607 1.00 97.00 732 LEU A CA 1
ATOM 5452 C C . LEU A 1 732 ? 25.561 7.856 -58.042 1.00 97.00 732 LEU A C 1
ATOM 5454 O O . LEU A 1 732 ? 25.788 8.103 -59.230 1.00 97.00 732 LEU A O 1
ATOM 5458 N N . ARG A 1 733 ? 25.837 8.774 -57.102 1.00 96.62 733 ARG A N 1
ATOM 5459 C CA . ARG A 1 733 ? 26.519 10.053 -57.405 1.00 96.62 733 ARG A CA 1
ATOM 5460 C C . ARG A 1 733 ? 27.981 9.839 -57.815 1.00 96.62 733 ARG A C 1
ATOM 5462 O O . ARG A 1 733 ? 28.460 10.552 -58.695 1.00 96.62 733 ARG A O 1
ATOM 5469 N N . GLY A 1 734 ? 28.659 8.850 -57.234 1.00 95.50 734 GLY A N 1
ATOM 5470 C CA . GLY A 1 734 ? 29.971 8.359 -57.659 1.00 95.50 734 GLY A CA 1
ATOM 5471 C C . GLY A 1 734 ? 29.942 7.869 -59.107 1.00 95.50 734 GLY A C 1
ATOM 5472 O O . GLY A 1 734 ? 30.560 8.496 -59.969 1.00 95.50 734 GLY A O 1
ATOM 5473 N N . GLN A 1 735 ? 29.144 6.836 -59.386 1.00 96.19 735 GLN A N 1
ATOM 5474 C CA . GLN A 1 735 ? 28.931 6.244 -60.713 1.00 96.19 735 GLN A CA 1
ATOM 5475 C C . GLN A 1 735 ? 28.549 7.293 -61.763 1.00 96.19 735 GLN A C 1
ATOM 5477 O O . GLN A 1 735 ? 29.213 7.404 -62.791 1.00 96.19 735 GLN A O 1
ATOM 5482 N N . THR A 1 736 ? 27.559 8.149 -61.494 1.00 96.25 736 THR A N 1
ATOM 5483 C CA . THR A 1 736 ? 27.172 9.206 -62.448 1.00 96.25 736 THR A CA 1
ATOM 5484 C C . THR A 1 736 ? 28.238 10.290 -62.641 1.00 96.25 736 THR A C 1
ATOM 5486 O O . THR A 1 736 ? 28.281 10.895 -63.714 1.00 96.25 736 THR A O 1
ATOM 5489 N N . SER A 1 737 ? 29.112 10.554 -61.661 1.00 95.56 737 SER A N 1
ATOM 5490 C CA . SER A 1 737 ? 30.249 11.474 -61.842 1.00 95.56 737 SER A CA 1
ATOM 5491 C C . SER A 1 737 ? 31.377 10.858 -62.678 1.00 95.56 737 SER A C 1
ATOM 5493 O O . SER A 1 737 ? 31.887 11.520 -63.582 1.00 95.56 737 SER A O 1
ATOM 5495 N N . VAL A 1 738 ? 31.695 9.581 -62.445 1.00 95.94 738 VAL A N 1
ATOM 5496 C CA . VAL A 1 738 ? 32.681 8.798 -63.205 1.00 95.94 738 VAL A CA 1
ATOM 5497 C C . VAL A 1 738 ? 32.216 8.590 -64.646 1.00 95.94 738 VAL A C 1
ATOM 5499 O O . VAL A 1 738 ? 32.965 8.894 -65.569 1.00 95.94 738 VAL A O 1
ATOM 5502 N N . PHE A 1 739 ? 30.958 8.195 -64.860 1.00 96.31 739 PHE A N 1
ATOM 5503 C CA . PHE A 1 739 ? 30.367 8.057 -66.195 1.00 96.31 739 PHE A CA 1
ATOM 5504 C C . PHE A 1 739 ? 30.412 9.373 -66.981 1.00 96.31 739 PHE A C 1
ATOM 5506 O O . PHE A 1 739 ? 30.785 9.384 -68.150 1.00 96.31 739 PHE A O 1
ATOM 5513 N N . LYS A 1 740 ? 30.106 10.511 -66.338 1.00 94.31 740 LYS A N 1
ATOM 5514 C CA . LYS A 1 740 ? 30.243 11.831 -66.975 1.00 94.31 740 LYS A CA 1
ATOM 5515 C C . LYS A 1 740 ? 31.697 12.151 -67.315 1.00 94.31 740 LYS A C 1
ATOM 5517 O O . LYS A 1 740 ? 31.938 12.669 -68.399 1.00 94.31 740 LYS A O 1
ATOM 5522 N N . ALA A 1 741 ? 32.650 11.857 -66.431 1.00 92.88 741 ALA A N 1
ATOM 5523 C CA . ALA A 1 741 ? 34.070 12.066 -66.711 1.00 92.88 741 ALA A CA 1
ATOM 5524 C C . ALA A 1 741 ? 34.537 11.223 -67.912 1.00 92.88 741 ALA A C 1
ATOM 5526 O O . ALA A 1 741 ? 35.120 11.785 -68.836 1.00 92.88 741 ALA A O 1
ATOM 5527 N N . TYR A 1 742 ? 34.184 9.932 -67.954 1.00 93.81 742 TYR A N 1
ATOM 5528 C CA . TYR A 1 742 ? 34.457 9.057 -69.096 1.00 93.81 742 TYR A CA 1
ATOM 5529 C C . TYR A 1 742 ? 33.770 9.526 -70.383 1.00 93.81 742 TYR A C 1
ATOM 5531 O O . TYR A 1 742 ? 34.397 9.524 -71.436 1.00 93.81 742 TYR A O 1
ATOM 5539 N N . ALA A 1 743 ? 32.517 9.983 -70.324 1.00 93.75 743 ALA A N 1
ATOM 5540 C CA . ALA A 1 743 ? 31.830 10.535 -71.490 1.00 93.75 743 ALA A CA 1
ATOM 5541 C C . ALA A 1 743 ? 32.548 11.782 -72.039 1.00 93.75 743 ALA A C 1
ATOM 5543 O O . ALA A 1 743 ? 32.716 11.898 -73.251 1.00 93.75 743 ALA A O 1
ATOM 5544 N N . TRP A 1 744 ? 33.037 12.677 -71.169 1.00 91.25 744 TRP A N 1
ATOM 5545 C CA . TRP A 1 744 ? 33.843 13.836 -71.577 1.00 91.25 744 TRP A CA 1
ATOM 5546 C C . TRP A 1 744 ? 35.194 13.433 -72.184 1.00 91.25 744 TRP A C 1
ATOM 5548 O O . TRP A 1 744 ? 35.571 13.992 -73.215 1.00 91.25 744 TRP A O 1
ATOM 5558 N N . THR A 1 745 ? 35.910 12.465 -71.601 1.00 90.12 745 THR A N 1
ATOM 5559 C CA . THR A 1 745 ? 37.191 12.004 -72.166 1.00 90.12 745 THR A CA 1
ATOM 5560 C C . THR A 1 745 ? 36.990 11.252 -73.476 1.00 90.12 745 THR A C 1
ATOM 5562 O O . THR A 1 745 ? 37.672 11.559 -74.443 1.00 90.12 745 THR A O 1
ATOM 5565 N N . CYS A 1 746 ? 36.023 10.335 -73.567 1.00 91.19 746 CYS A N 1
ATOM 5566 C CA . CYS A 1 746 ? 35.733 9.598 -74.799 1.00 91.19 746 CYS A CA 1
ATOM 5567 C C . CYS A 1 746 ? 35.264 10.530 -75.922 1.00 91.19 746 CYS A C 1
ATOM 5569 O O . CYS A 1 746 ? 35.754 10.405 -77.040 1.00 91.19 746 CYS A O 1
ATOM 5571 N N . ALA A 1 747 ? 34.387 11.500 -75.634 1.00 89.50 747 ALA A N 1
ATOM 5572 C CA . ALA A 1 747 ? 33.992 12.508 -76.617 1.00 89.50 747 ALA A CA 1
ATOM 5573 C C . ALA A 1 747 ? 35.199 13.328 -77.100 1.00 89.50 747 ALA A C 1
ATOM 5575 O O . ALA A 1 747 ? 35.359 13.522 -78.303 1.00 89.50 747 ALA A O 1
ATOM 5576 N N . SER A 1 748 ? 36.092 13.748 -76.194 1.00 85.44 748 SER A N 1
ATOM 5577 C CA . SER A 1 748 ? 37.312 14.455 -76.593 1.00 85.44 748 SER A CA 1
ATOM 5578 C C . SER A 1 748 ? 38.264 13.585 -77.410 1.00 85.44 748 SER A C 1
ATOM 5580 O O . SER A 1 748 ? 38.833 14.079 -78.380 1.00 85.44 748 SER A O 1
ATOM 5582 N N . THR A 1 749 ? 38.466 12.323 -77.029 1.00 86.75 749 THR A N 1
ATOM 5583 C CA . THR A 1 749 ? 39.345 11.404 -77.757 1.00 86.75 749 THR A CA 1
ATOM 5584 C C . THR A 1 749 ? 38.792 11.133 -79.148 1.00 86.75 749 THR A C 1
ATOM 5586 O O . THR A 1 749 ? 39.563 11.194 -80.093 1.00 86.75 749 THR A O 1
ATOM 5589 N N . LEU A 1 750 ? 37.479 10.924 -79.302 1.00 87.56 750 LEU A N 1
ATOM 5590 C CA . LEU A 1 750 ? 36.842 10.759 -80.613 1.00 87.56 750 LEU A CA 1
ATOM 5591 C C . LEU A 1 750 ? 36.984 12.012 -81.488 1.00 87.56 750 LEU A C 1
ATOM 5593 O O . LEU A 1 750 ? 37.321 11.890 -82.660 1.00 87.56 750 LEU A O 1
ATOM 5597 N N . VAL A 1 751 ? 36.790 13.214 -80.933 1.00 83.12 751 VAL A N 1
ATOM 5598 C CA . VAL A 1 751 ? 37.000 14.472 -81.676 1.00 83.12 751 VAL A CA 1
ATOM 5599 C C . VAL A 1 751 ? 38.468 14.635 -82.092 1.00 83.12 751 VAL A C 1
ATOM 5601 O O . VAL A 1 751 ? 38.743 14.985 -83.239 1.00 83.12 751 VAL A O 1
ATOM 5604 N N . ALA A 1 752 ? 39.417 14.340 -81.200 1.00 81.50 752 ALA A N 1
ATOM 5605 C CA . ALA A 1 752 ? 40.845 14.459 -81.488 1.00 81.50 752 ALA A CA 1
ATOM 5606 C C . ALA A 1 752 ? 41.345 13.402 -82.490 1.00 81.50 752 ALA A C 1
ATOM 5608 O O . ALA A 1 752 ? 42.096 13.743 -83.403 1.00 81.50 752 ALA A O 1
ATOM 5609 N N . THR A 1 753 ? 40.922 12.138 -82.374 1.00 80.19 753 THR A N 1
ATOM 5610 C CA . THR A 1 753 ? 41.308 11.086 -83.329 1.00 80.19 753 THR A CA 1
ATOM 5611 C C . THR A 1 753 ? 40.657 11.295 -84.690 1.00 80.19 753 THR A C 1
ATOM 5613 O O . THR A 1 753 ? 41.332 11.111 -85.699 1.00 80.19 753 THR A O 1
ATOM 5616 N N . TYR A 1 754 ? 39.403 11.754 -84.747 1.00 79.75 754 TYR A N 1
ATOM 5617 C CA . TYR A 1 754 ? 38.761 12.135 -86.006 1.00 79.75 754 TYR A CA 1
ATOM 5618 C C . TYR A 1 754 ? 39.508 13.298 -86.681 1.00 79.75 754 TYR A C 1
ATOM 5620 O O . TYR A 1 754 ? 39.856 13.200 -87.857 1.00 79.75 754 TYR A O 1
ATOM 5628 N N . GLY A 1 755 ? 39.848 14.354 -85.931 1.00 72.31 755 GLY A N 1
ATOM 5629 C CA . GLY A 1 755 ? 40.603 15.499 -86.455 1.00 72.31 755 GLY A CA 1
ATOM 5630 C C . GLY A 1 755 ? 42.005 15.148 -86.972 1.00 72.31 755 GLY A C 1
ATOM 5631 O O . GLY A 1 755 ? 42.420 15.679 -87.998 1.00 72.31 755 GLY A O 1
ATOM 5632 N N . VAL A 1 756 ? 42.716 14.229 -86.305 1.00 73.81 756 VAL A N 1
ATOM 5633 C CA . VAL A 1 756 ? 44.093 13.839 -86.669 1.00 73.81 756 VAL A CA 1
ATOM 5634 C C . VAL A 1 756 ? 44.150 12.760 -87.761 1.00 73.81 756 VAL A C 1
ATOM 5636 O O . VAL A 1 756 ? 45.027 12.819 -88.618 1.00 73.81 756 VAL A O 1
ATOM 5639 N N . VAL A 1 757 ? 43.250 11.768 -87.744 1.00 75.88 757 VAL A N 1
ATOM 5640 C CA . VAL A 1 757 ? 43.317 10.594 -88.644 1.00 75.88 757 VAL A CA 1
ATOM 5641 C C . VAL A 1 757 ? 42.429 10.751 -89.879 1.00 75.88 757 VAL A C 1
ATOM 5643 O O . VAL A 1 757 ? 42.834 10.372 -90.974 1.00 75.88 757 VAL A O 1
ATOM 5646 N N . LEU A 1 758 ? 41.224 11.308 -89.723 1.00 68.31 758 LEU A N 1
ATOM 5647 C CA . LEU A 1 758 ? 40.256 11.473 -90.817 1.00 68.31 758 LEU A CA 1
ATOM 5648 C C . LEU A 1 758 ? 40.325 12.858 -91.475 1.00 68.31 758 LEU A C 1
ATOM 5650 O O . LEU A 1 758 ? 39.937 12.980 -92.634 1.00 68.31 758 LEU A O 1
ATOM 5654 N N . GLY A 1 759 ? 40.880 13.866 -90.791 1.00 65.88 759 GLY A N 1
ATOM 5655 C CA . GLY A 1 759 ? 41.126 15.203 -91.346 1.00 65.88 759 GLY A CA 1
ATOM 5656 C C . GLY A 1 759 ? 41.895 15.186 -92.680 1.00 65.88 759 GLY A C 1
ATOM 5657 O O . GLY A 1 759 ? 41.350 15.673 -93.670 1.00 65.88 759 GLY A O 1
ATOM 5658 N N . PRO A 1 760 ? 43.091 14.564 -92.758 1.00 66.56 760 PRO A N 1
ATOM 5659 C CA . PRO A 1 760 ? 43.863 14.477 -94.005 1.00 66.56 760 PRO A CA 1
ATOM 5660 C C . PRO A 1 760 ? 43.211 13.602 -95.088 1.00 66.56 760 PRO A C 1
ATOM 5662 O O . PRO A 1 760 ? 43.529 13.729 -96.264 1.00 66.56 760 PRO A O 1
ATOM 5665 N N . LEU A 1 761 ? 42.309 12.688 -94.711 1.00 67.44 761 LEU A N 1
ATOM 5666 C CA . LEU A 1 761 ? 41.678 11.745 -95.642 1.00 67.44 761 LEU A CA 1
ATOM 5667 C C . LEU A 1 761 ? 40.422 12.320 -96.327 1.00 67.44 761 LEU A C 1
ATOM 5669 O O . LEU A 1 761 ? 39.960 11.773 -97.326 1.00 67.44 761 LEU A O 1
ATOM 5673 N N . LEU A 1 762 ? 39.848 13.398 -95.779 1.00 64.75 762 LEU A N 1
ATOM 5674 C CA . LEU A 1 762 ? 38.576 14.007 -96.203 1.00 64.75 762 LEU A CA 1
ATOM 5675 C C . LEU A 1 762 ? 38.736 15.462 -96.689 1.00 64.75 762 LEU A C 1
ATOM 5677 O O . LEU A 1 762 ? 37.763 16.219 -96.746 1.00 64.75 762 LEU A O 1
ATOM 5681 N N . GLU A 1 763 ? 39.959 15.837 -97.068 1.00 57.06 763 GLU A N 1
ATOM 5682 C CA . GLU A 1 763 ? 40.416 17.212 -97.336 1.00 57.06 763 GLU A CA 1
ATOM 5683 C C . GLU A 1 763 ? 39.628 17.954 -98.447 1.00 57.06 763 GLU A C 1
ATOM 5685 O O . GLU A 1 763 ? 39.690 19.178 -98.538 1.00 57.06 763 GLU A O 1
ATOM 5690 N N . GLY A 1 764 ? 38.823 17.242 -99.251 1.00 62.19 764 GLY A N 1
ATOM 5691 C CA . GLY A 1 764 ? 38.039 17.799 -100.364 1.00 62.19 764 GLY A CA 1
ATOM 5692 C C . GLY A 1 764 ? 36.512 17.915 -100.197 1.00 62.19 764 GLY A C 1
ATOM 5693 O O . GLY A 1 764 ? 35.878 18.435 -101.112 1.00 62.19 764 GLY A O 1
ATOM 5694 N N . GLN A 1 765 ? 35.886 17.427 -99.111 1.00 61.44 765 GLN A N 1
ATOM 5695 C CA . GLN A 1 765 ? 34.402 17.373 -99.021 1.00 61.44 765 GLN A CA 1
ATOM 5696 C C . GLN A 1 765 ? 33.756 17.834 -97.701 1.00 61.44 765 GLN A C 1
ATOM 5698 O O . GLN A 1 765 ? 32.528 17.910 -97.628 1.00 61.44 765 GLN A O 1
ATOM 5703 N N . LEU A 1 766 ? 34.522 18.168 -96.660 1.00 59.97 766 LEU A N 1
ATOM 5704 C CA . LEU A 1 766 ? 33.933 18.640 -95.400 1.00 59.97 766 LEU A CA 1
ATOM 5705 C C . LEU A 1 766 ? 33.556 20.136 -95.458 1.00 59.97 766 LEU A C 1
ATOM 5707 O O . LEU A 1 766 ? 34.321 20.938 -95.996 1.00 59.97 766 LEU A O 1
ATOM 5711 N N . PRO A 1 767 ? 32.408 20.550 -94.881 1.00 67.62 767 PRO A N 1
ATOM 5712 C CA . PRO A 1 767 ? 32.011 21.956 -94.834 1.00 67.62 767 PRO A CA 1
ATOM 5713 C C . PRO A 1 767 ? 33.032 22.790 -94.047 1.00 67.62 767 PRO A C 1
ATOM 5715 O O . PRO A 1 767 ? 33.518 22.353 -93.004 1.00 67.62 767 PRO A O 1
ATOM 5718 N N . ALA A 1 768 ? 33.307 24.015 -94.509 1.00 64.44 768 ALA A N 1
ATOM 5719 C CA . ALA A 1 768 ? 34.414 24.869 -94.046 1.00 64.44 768 ALA A CA 1
ATOM 5720 C C . ALA A 1 768 ? 34.504 25.085 -92.517 1.00 64.44 768 ALA A C 1
ATOM 5722 O O . ALA A 1 768 ? 35.586 25.305 -91.982 1.00 64.44 768 ALA A O 1
ATOM 5723 N N . ILE A 1 769 ? 33.388 24.957 -91.790 1.00 60.94 769 ILE A N 1
ATOM 5724 C CA . ILE A 1 769 ? 33.337 25.023 -90.318 1.00 60.94 769 ILE A CA 1
ATOM 5725 C C . ILE A 1 769 ? 34.197 23.919 -89.663 1.00 60.94 769 ILE A C 1
ATOM 5727 O O . ILE A 1 769 ? 34.764 24.138 -88.595 1.00 60.94 769 ILE A O 1
ATOM 5731 N N . LEU A 1 770 ? 34.335 22.750 -90.301 1.00 59.59 770 LEU A N 1
ATOM 5732 C CA . LEU A 1 770 ? 35.144 21.628 -89.806 1.00 59.59 770 LEU A CA 1
ATOM 5733 C C . LEU A 1 770 ? 36.617 21.694 -90.239 1.00 59.59 770 LEU A C 1
ATOM 5735 O O . LEU A 1 770 ? 37.458 21.094 -89.575 1.00 59.59 770 LEU A O 1
ATOM 5739 N N . GLN A 1 771 ? 36.957 22.454 -91.286 1.00 60.34 771 GLN A N 1
ATOM 5740 C CA . GLN A 1 771 ? 38.354 22.640 -91.713 1.00 60.34 771 GLN A CA 1
ATOM 5741 C C . GLN A 1 771 ? 39.182 23.416 -90.671 1.00 60.34 771 GLN A C 1
ATOM 5743 O O . GLN A 1 771 ? 40.386 23.225 -90.569 1.00 60.34 771 GLN A O 1
ATOM 5748 N N . ILE A 1 772 ? 38.535 24.215 -89.815 1.00 58.91 772 ILE A N 1
ATOM 5749 C CA . ILE A 1 772 ? 39.179 24.918 -88.690 1.00 58.91 772 ILE A CA 1
ATOM 5750 C C . ILE A 1 772 ? 39.658 23.933 -87.590 1.00 58.91 772 ILE A C 1
ATOM 5752 O O . ILE A 1 772 ? 40.464 24.303 -86.737 1.00 58.91 772 ILE A O 1
ATOM 5756 N N . LEU A 1 773 ? 39.205 22.668 -87.603 1.00 58.91 773 LEU A N 1
ATOM 5757 C CA . LEU A 1 773 ? 39.559 21.637 -86.614 1.00 58.91 773 LEU A CA 1
ATOM 5758 C C . LEU A 1 773 ? 40.660 20.649 -87.058 1.00 58.91 773 LEU A C 1
ATOM 5760 O O . LEU A 1 773 ? 40.918 19.683 -86.333 1.00 58.91 773 LEU A O 1
ATOM 5764 N N . THR A 1 774 ? 41.350 20.865 -88.185 1.00 62.28 774 THR A N 1
ATOM 5765 C CA . THR A 1 774 ? 42.510 20.038 -88.582 1.00 62.28 774 THR A CA 1
ATOM 5766 C C . THR A 1 774 ? 43.727 20.339 -87.696 1.00 62.28 774 THR A C 1
ATOM 5768 O O . THR A 1 774 ? 44.629 21.100 -88.047 1.00 62.28 774 THR A O 1
ATOM 5771 N N . LEU A 1 775 ? 43.720 19.766 -86.495 1.00 65.94 775 LEU A N 1
ATOM 5772 C CA . LEU A 1 775 ? 44.748 19.936 -85.473 1.00 65.94 775 LEU A CA 1
ATOM 5773 C C . LEU A 1 775 ? 45.989 19.097 -85.808 1.00 65.94 775 LEU A C 1
ATOM 5775 O O . LEU A 1 775 ? 45.876 17.912 -86.121 1.00 65.94 775 LEU A O 1
ATOM 5779 N N . GLN A 1 776 ? 47.186 19.675 -85.659 1.00 78.38 776 GLN A N 1
ATOM 5780 C CA . GLN A 1 776 ? 48.420 18.885 -85.704 1.00 78.38 776 GLN A CA 1
ATOM 5781 C C . GLN A 1 776 ? 48.398 17.803 -84.603 1.00 78.38 776 GLN A C 1
ATOM 5783 O O . GLN A 1 776 ? 47.824 18.040 -83.536 1.00 78.38 776 GLN A O 1
ATOM 5788 N N . PRO A 1 777 ? 49.057 16.639 -84.788 1.00 76.88 777 PRO A N 1
ATOM 5789 C CA . PRO A 1 777 ? 49.043 15.553 -83.799 1.00 76.88 777 PRO A CA 1
ATOM 5790 C C . PRO A 1 777 ? 49.466 15.982 -82.383 1.00 76.88 777 PRO A C 1
ATOM 5792 O O . PRO A 1 777 ? 48.902 15.517 -81.394 1.00 76.88 777 PRO A O 1
ATOM 5795 N N . SER A 1 778 ? 50.408 16.925 -82.279 1.00 79.94 778 SER A N 1
ATOM 5796 C CA . SER A 1 778 ? 50.839 17.555 -81.023 1.00 79.94 778 SER A CA 1
ATOM 5797 C C . SER A 1 778 ? 49.721 18.355 -80.338 1.00 79.94 778 SER A C 1
ATOM 5799 O O . SER A 1 778 ? 49.578 18.297 -79.116 1.00 79.94 778 SER A O 1
ATOM 5801 N N . THR A 1 779 ? 48.895 19.067 -81.108 1.00 83.38 779 THR A N 1
ATOM 5802 C CA . THR A 1 779 ? 47.731 19.816 -80.612 1.00 83.38 779 THR A CA 1
ATOM 5803 C C . THR A 1 779 ? 46.553 18.894 -80.289 1.00 83.38 779 THR A C 1
ATOM 5805 O O . THR A 1 779 ? 45.838 19.130 -79.319 1.00 83.38 779 THR A O 1
ATOM 5808 N N . GLY A 1 780 ? 46.375 17.801 -81.037 1.00 80.56 780 GLY A N 1
ATOM 5809 C CA . GLY A 1 780 ? 45.419 16.743 -80.692 1.00 80.56 780 GLY A CA 1
ATOM 5810 C C . GLY A 1 780 ? 45.749 16.098 -79.340 1.00 80.56 780 GLY A C 1
ATOM 5811 O O . GLY A 1 780 ? 44.878 15.976 -78.477 1.00 80.56 780 GLY A O 1
ATOM 5812 N N . ALA A 1 781 ? 47.026 15.773 -79.108 1.00 84.25 781 ALA A N 1
ATOM 5813 C CA . ALA A 1 781 ? 47.501 15.242 -77.832 1.00 84.25 781 ALA A CA 1
ATOM 5814 C C . ALA A 1 781 ? 47.312 16.234 -76.667 1.00 84.25 781 ALA A C 1
ATOM 5816 O O . ALA A 1 781 ? 46.853 15.835 -75.593 1.00 84.25 781 ALA A O 1
ATOM 5817 N N . SER A 1 782 ? 47.603 17.527 -76.864 1.00 85.56 782 SER A N 1
ATOM 5818 C CA . SER A 1 782 ? 47.406 18.537 -75.813 1.00 85.56 782 SER A CA 1
ATOM 5819 C C . SER A 1 782 ? 45.926 18.795 -75.506 1.00 85.56 782 SER A C 1
ATOM 5821 O O . SER A 1 782 ? 45.582 18.990 -74.339 1.00 85.56 782 SER A O 1
ATOM 5823 N N . LEU A 1 783 ? 45.033 18.710 -76.499 1.00 84.94 783 LEU A N 1
ATOM 5824 C CA . LEU A 1 783 ? 43.583 18.817 -76.304 1.00 84.94 783 LEU A CA 1
ATOM 5825 C C . LEU A 1 783 ? 43.040 17.632 -75.490 1.00 84.94 783 LEU A C 1
ATOM 5827 O O . LEU A 1 783 ? 42.293 17.846 -74.533 1.00 84.94 783 LEU A O 1
ATOM 5831 N N . VAL A 1 784 ? 43.464 16.397 -75.788 1.00 86.88 784 VAL A N 1
ATOM 5832 C CA . VAL A 1 784 ? 43.110 15.207 -74.984 1.00 86.88 784 VAL A CA 1
ATOM 5833 C C . VAL A 1 784 ? 43.653 15.318 -73.553 1.00 86.88 784 VAL A C 1
ATOM 5835 O O . VAL A 1 784 ? 42.938 15.008 -72.597 1.00 86.88 784 VAL A O 1
ATOM 5838 N N . ALA A 1 785 ? 44.878 15.817 -73.367 1.00 90.94 785 ALA A N 1
ATOM 5839 C CA . ALA A 1 785 ? 45.438 16.046 -72.034 1.00 90.94 785 ALA A CA 1
ATOM 5840 C C . ALA A 1 785 ? 44.651 17.114 -71.245 1.00 90.94 785 ALA A C 1
ATOM 5842 O O . ALA A 1 785 ? 44.299 16.890 -70.084 1.00 90.94 785 ALA A O 1
ATOM 5843 N N . LEU A 1 786 ? 44.317 18.248 -71.873 1.00 91.44 786 LEU A N 1
ATOM 5844 C CA . LEU A 1 786 ? 43.578 19.354 -71.252 1.00 91.44 786 LEU A CA 1
ATOM 5845 C C . LEU A 1 786 ? 42.150 18.939 -70.877 1.00 91.44 786 LEU A C 1
ATOM 5847 O O . LEU A 1 786 ? 41.709 19.187 -69.754 1.00 91.44 786 LEU A O 1
ATOM 5851 N N . THR A 1 787 ? 41.430 18.263 -71.771 1.00 89.75 787 THR A N 1
ATOM 5852 C CA . THR A 1 787 ? 40.073 17.763 -71.486 1.00 89.75 787 THR A CA 1
ATOM 5853 C C . THR A 1 787 ? 40.069 16.666 -70.427 1.00 89.75 787 THR A C 1
ATOM 5855 O O . THR A 1 787 ? 39.170 16.656 -69.586 1.00 89.75 787 THR A O 1
ATOM 5858 N N . THR A 1 788 ? 41.093 15.809 -70.381 1.00 91.31 788 THR A N 1
ATOM 5859 C CA . THR A 1 788 ? 41.276 14.829 -69.297 1.00 91.31 788 THR A CA 1
ATOM 5860 C C . THR A 1 788 ? 41.541 15.522 -67.959 1.00 91.31 788 THR A C 1
ATOM 5862 O O . THR A 1 788 ? 40.902 15.187 -66.960 1.00 91.31 788 THR A O 1
ATOM 5865 N N . ALA A 1 789 ? 42.394 16.551 -67.926 1.00 94.06 789 ALA A N 1
ATOM 5866 C CA . ALA A 1 789 ? 42.618 17.368 -66.730 1.00 94.06 789 ALA A CA 1
ATOM 5867 C C . ALA A 1 789 ? 41.340 18.110 -66.284 1.00 94.06 789 ALA A C 1
ATOM 5869 O O . ALA A 1 789 ? 41.028 18.168 -65.093 1.00 94.06 789 ALA A O 1
ATOM 5870 N N . PHE A 1 790 ? 40.544 18.617 -67.228 1.00 94.00 790 PHE A N 1
ATOM 5871 C CA . PHE A 1 790 ? 39.260 19.262 -66.948 1.00 94.00 790 PHE A CA 1
ATOM 5872 C C . PHE A 1 790 ? 38.194 18.273 -66.442 1.00 94.00 790 PHE A C 1
ATOM 5874 O O . PHE A 1 790 ? 37.446 18.587 -65.509 1.00 94.00 790 PHE A O 1
ATOM 5881 N N . ALA A 1 791 ? 38.145 17.061 -67.001 1.00 92.81 791 ALA A N 1
ATOM 5882 C CA . ALA A 1 791 ? 37.292 15.976 -66.524 1.00 92.81 791 ALA A CA 1
ATOM 5883 C C . ALA A 1 791 ? 37.687 15.552 -65.100 1.00 92.81 791 ALA A C 1
ATOM 5885 O O . ALA A 1 791 ? 36.812 15.440 -64.240 1.00 92.81 791 ALA A O 1
ATOM 5886 N N . ALA A 1 792 ? 38.988 15.426 -64.813 1.00 94.38 792 ALA A N 1
ATOM 5887 C CA . ALA A 1 792 ? 39.518 15.175 -63.473 1.00 94.38 792 ALA A CA 1
ATOM 5888 C C . ALA A 1 792 ? 39.142 16.289 -62.475 1.00 94.38 792 ALA A C 1
ATOM 5890 O O . ALA A 1 792 ? 38.625 16.001 -61.394 1.00 94.38 792 ALA A O 1
ATOM 5891 N N . PHE A 1 793 ? 39.293 17.562 -62.857 1.00 95.38 793 PHE A N 1
ATOM 5892 C CA . PHE A 1 793 ? 38.887 18.709 -62.037 1.00 95.38 793 PHE A CA 1
ATOM 5893 C C . PHE A 1 793 ? 37.376 18.707 -61.737 1.00 95.38 793 PHE A C 1
ATOM 5895 O O . PHE A 1 793 ? 36.952 18.905 -60.592 1.00 95.38 793 PHE A O 1
ATOM 5902 N N . ARG A 1 794 ? 36.529 18.410 -62.735 1.00 94.31 794 ARG A N 1
ATOM 5903 C CA . ARG A 1 794 ? 35.077 18.259 -62.520 1.00 94.31 794 ARG A CA 1
ATOM 5904 C C . ARG A 1 794 ? 34.716 17.026 -61.694 1.00 94.31 794 ARG A C 1
ATOM 5906 O O . ARG A 1 794 ? 33.773 17.107 -60.899 1.00 94.31 794 ARG A O 1
ATOM 5913 N N . LEU A 1 795 ? 35.446 15.920 -61.823 1.00 95.19 795 LEU A N 1
ATOM 5914 C CA . LEU A 1 795 ? 35.273 14.728 -60.990 1.00 95.19 795 LEU A CA 1
ATOM 5915 C C . LEU A 1 795 ? 35.594 15.051 -59.523 1.00 95.19 795 LEU A C 1
ATOM 5917 O O . LEU A 1 795 ? 34.758 14.818 -58.653 1.00 95.19 795 LEU A O 1
ATOM 5921 N N . GLN A 1 796 ? 36.726 15.705 -59.250 1.00 95.94 796 GLN A N 1
ATOM 5922 C CA . GLN A 1 796 ? 37.093 16.180 -57.911 1.00 95.94 796 GLN A CA 1
ATOM 5923 C C . GLN A 1 796 ? 36.017 17.111 -57.318 1.00 95.94 796 GLN A C 1
ATOM 5925 O O . GLN A 1 796 ? 35.569 16.907 -56.185 1.00 95.94 796 GLN A O 1
ATOM 5930 N N . GLY A 1 797 ? 35.556 18.105 -58.085 1.00 96.31 797 GLY A N 1
ATOM 5931 C CA . GLY A 1 797 ? 34.539 19.061 -57.634 1.00 96.31 797 GLY A CA 1
ATOM 5932 C C . GLY A 1 797 ? 33.154 18.442 -57.398 1.00 96.31 797 GLY A C 1
ATOM 5933 O O . GLY A 1 797 ? 32.460 18.817 -56.449 1.00 96.31 797 GLY A O 1
ATOM 5934 N N . SER A 1 798 ? 32.737 17.482 -58.228 1.00 95.38 798 SER A N 1
ATOM 5935 C CA . SER A 1 798 ? 31.457 16.776 -58.064 1.00 95.38 798 SER A CA 1
ATOM 5936 C C . SER A 1 798 ? 31.501 15.746 -56.931 1.00 95.38 798 SER A C 1
ATOM 5938 O O . SER A 1 798 ? 30.577 15.724 -56.116 1.00 95.38 798 SER A O 1
ATOM 5940 N N . TRP A 1 799 ? 32.598 14.997 -56.785 1.00 95.88 799 TRP A N 1
ATOM 5941 C CA . TRP A 1 799 ? 32.827 14.083 -55.660 1.00 95.88 799 TRP A CA 1
ATOM 5942 C C . TRP A 1 799 ? 32.868 14.825 -54.318 1.00 95.88 799 TRP A C 1
ATOM 5944 O O . TRP A 1 799 ? 32.214 14.416 -53.359 1.00 95.88 799 TRP A O 1
ATOM 5954 N N . GLY A 1 800 ? 33.535 15.983 -54.262 1.00 96.50 800 GLY A N 1
ATOM 5955 C CA . GLY A 1 800 ? 33.521 16.856 -53.083 1.00 96.50 800 GLY A CA 1
ATOM 5956 C C . GLY A 1 800 ? 32.113 17.342 -52.710 1.00 96.50 800 GLY A C 1
ATOM 5957 O O . GLY A 1 800 ? 31.755 17.362 -51.532 1.00 96.50 800 GLY A O 1
ATOM 5958 N N . LYS A 1 801 ? 31.271 17.675 -53.701 1.00 97.19 801 LYS A N 1
ATOM 5959 C CA . LYS A 1 801 ? 29.854 18.021 -53.474 1.00 97.19 801 LYS A CA 1
ATOM 5960 C C . LYS A 1 801 ? 29.023 16.817 -53.013 1.00 97.19 801 LYS A C 1
ATOM 5962 O O . LYS A 1 801 ? 28.152 16.997 -52.165 1.00 97.19 801 LYS A O 1
ATOM 5967 N N . ALA A 1 802 ? 29.283 15.617 -53.536 1.00 96.31 802 ALA A N 1
ATOM 5968 C CA . ALA A 1 802 ? 28.603 14.391 -53.119 1.00 96.31 802 ALA A CA 1
ATOM 5969 C C . ALA A 1 802 ? 28.928 14.040 -51.657 1.00 96.31 802 ALA A C 1
ATOM 5971 O O . ALA A 1 802 ? 28.003 13.870 -50.865 1.00 96.31 802 ALA A O 1
ATOM 5972 N N . LYS A 1 803 ? 30.214 14.072 -51.274 1.00 96.81 803 LYS A N 1
ATOM 5973 C CA . LYS A 1 803 ? 30.673 13.901 -49.883 1.00 96.81 803 LYS A CA 1
ATOM 5974 C C . LYS A 1 803 ? 30.039 14.905 -48.920 1.00 96.81 803 LYS A C 1
ATOM 5976 O O . LYS A 1 803 ? 29.520 14.506 -47.888 1.00 96.81 803 LYS A O 1
ATOM 5981 N N . LYS A 1 804 ? 30.009 16.199 -49.268 1.00 97.19 804 LYS A N 1
ATOM 5982 C CA . LYS A 1 804 ? 29.363 17.234 -48.431 1.00 97.19 804 LYS A CA 1
ATOM 5983 C C . LYS A 1 804 ? 27.856 17.021 -48.238 1.00 97.19 804 LYS A C 1
ATOM 5985 O O . LYS A 1 804 ? 27.315 17.480 -47.240 1.00 97.19 804 LYS A O 1
ATOM 5990 N N . ARG A 1 805 ? 27.168 16.378 -49.192 1.00 97.00 805 ARG A N 1
ATOM 5991 C CA . ARG A 1 805 ? 25.754 15.997 -49.033 1.00 97.00 805 ARG A CA 1
ATOM 5992 C C . ARG A 1 805 ? 25.623 14.778 -48.127 1.00 97.00 805 ARG A C 1
ATOM 5994 O O . ARG A 1 805 ? 24.922 14.882 -47.137 1.00 97.00 805 ARG A O 1
ATOM 6001 N N . PHE A 1 806 ? 26.383 13.714 -48.400 1.00 97.00 806 PHE A N 1
ATOM 6002 C CA . PHE A 1 806 ? 26.432 12.520 -47.551 1.00 97.00 806 PHE A CA 1
ATOM 6003 C C . PHE A 1 806 ? 26.680 12.866 -46.077 1.00 97.00 806 PHE A C 1
ATOM 6005 O O . PHE A 1 806 ? 25.942 12.391 -45.227 1.00 97.00 806 PHE A O 1
ATOM 6012 N N . TRP A 1 807 ? 27.639 13.749 -45.774 1.00 97.25 807 TRP A N 1
ATOM 6013 C CA . TRP A 1 807 ? 27.893 14.167 -44.392 1.00 97.25 807 TRP A CA 1
ATOM 6014 C C . TRP A 1 807 ? 26.734 14.943 -43.758 1.00 97.25 807 TRP A C 1
ATOM 6016 O O . TRP A 1 807 ? 26.429 14.709 -42.601 1.00 97.25 807 TRP A O 1
ATOM 6026 N N . ARG A 1 808 ? 26.016 15.791 -44.506 1.00 97.12 808 ARG A N 1
ATOM 6027 C CA . ARG A 1 808 ? 24.799 16.434 -43.981 1.00 97.12 808 ARG A CA 1
ATOM 6028 C C . ARG A 1 808 ? 23.692 15.416 -43.703 1.00 97.12 808 ARG A C 1
ATOM 6030 O O . ARG A 1 808 ? 22.999 15.529 -42.698 1.00 97.12 808 ARG A O 1
ATOM 6037 N N . ASP A 1 809 ? 23.519 14.455 -44.605 1.00 96.62 809 ASP A N 1
ATOM 6038 C CA . ASP A 1 809 ? 22.504 13.410 -44.486 1.00 96.62 809 ASP A CA 1
ATOM 6039 C C . ASP A 1 809 ? 22.847 12.481 -43.291 1.00 96.62 809 ASP A C 1
ATOM 6041 O O . ASP A 1 809 ? 21.964 12.102 -42.525 1.00 96.62 809 ASP A O 1
ATOM 6045 N N . TRP A 1 810 ? 24.140 12.212 -43.065 1.00 95.69 810 TRP A N 1
ATOM 6046 C CA . TRP A 1 810 ? 24.693 11.524 -41.890 1.00 95.69 810 TRP A CA 1
ATOM 6047 C C . TRP A 1 810 ? 24.453 12.297 -40.587 1.00 95.69 810 TRP A C 1
ATOM 6049 O O . TRP A 1 810 ? 23.843 11.753 -39.671 1.00 95.69 810 TRP A O 1
ATOM 6059 N N . ASP A 1 811 ? 24.846 13.574 -40.526 1.00 95.44 811 ASP A N 1
ATOM 6060 C CA . ASP A 1 811 ? 24.656 14.450 -39.357 1.00 95.44 811 ASP A CA 1
ATOM 6061 C C . ASP A 1 811 ? 23.170 14.628 -38.996 1.00 95.44 811 ASP A C 1
ATOM 6063 O O . ASP A 1 811 ? 22.817 14.859 -37.839 1.00 95.44 811 ASP A O 1
ATOM 6067 N N . SER A 1 812 ? 22.275 14.539 -39.985 1.00 95.19 812 SER A N 1
ATOM 6068 C CA . SER A 1 812 ? 20.831 14.541 -39.750 1.00 95.19 812 SER A CA 1
ATOM 6069 C C . SER A 1 812 ? 20.343 13.225 -39.145 1.00 95.19 812 SER A C 1
ATOM 6071 O O . SER A 1 812 ? 19.418 13.246 -38.338 1.00 95.19 812 SER A O 1
ATOM 6073 N N . LEU A 1 813 ? 20.923 12.087 -39.535 1.00 94.56 813 LEU A N 1
ATOM 6074 C CA . LEU A 1 813 ? 20.547 10.771 -39.015 1.00 94.56 813 LEU A CA 1
ATOM 6075 C C . LEU A 1 813 ? 21.116 10.510 -37.617 1.00 94.56 813 LEU A C 1
ATOM 6077 O O . LEU A 1 813 ? 20.431 9.876 -36.821 1.00 94.56 813 LEU A O 1
ATOM 6081 N N . THR A 1 814 ? 22.306 11.020 -37.291 1.00 92.44 814 THR A N 1
ATOM 6082 C CA . THR A 1 814 ? 22.873 10.919 -35.934 1.00 92.44 814 THR A CA 1
ATOM 6083 C C . THR A 1 8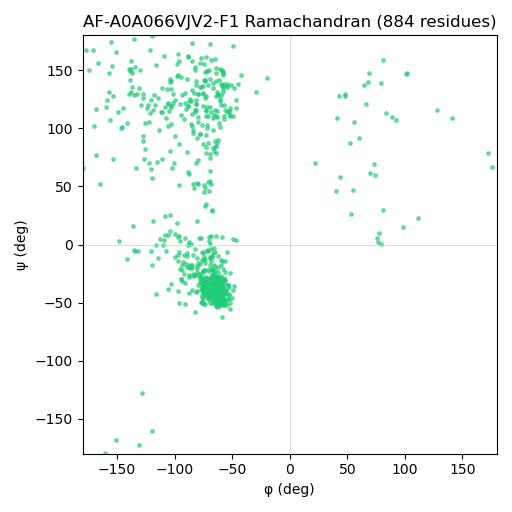14 ? 22.062 11.725 -34.922 1.00 92.44 814 THR A C 1
ATOM 6085 O O . THR A 1 814 ? 21.644 11.172 -33.913 1.00 92.44 814 THR A O 1
ATOM 6088 N N . ARG A 1 815 ? 21.703 12.978 -35.235 1.00 92.19 815 ARG A N 1
ATOM 6089 C CA . ARG A 1 815 ? 20.825 13.797 -34.371 1.00 92.19 815 ARG A CA 1
ATOM 6090 C C . ARG A 1 815 ? 19.447 13.175 -34.141 1.00 92.19 815 ARG A C 1
ATOM 6092 O O . ARG A 1 815 ? 18.879 13.316 -33.066 1.00 92.19 815 ARG A O 1
ATOM 6099 N N . LEU A 1 816 ? 18.893 12.520 -35.164 1.00 94.62 816 LEU A N 1
ATOM 6100 C CA . LEU A 1 816 ? 17.626 11.800 -35.034 1.00 94.62 816 LEU A CA 1
ATOM 6101 C C . LEU A 1 816 ? 17.782 10.494 -34.244 1.00 94.62 816 LEU A C 1
ATOM 6103 O O . LEU A 1 816 ? 16.846 10.107 -33.558 1.00 94.62 816 LEU A O 1
ATOM 6107 N N . LEU A 1 817 ? 18.940 9.831 -34.311 1.00 94.44 817 LEU A N 1
ATOM 6108 C CA . LEU A 1 817 ? 19.232 8.663 -33.482 1.00 94.44 817 LEU A CA 1
ATOM 6109 C C . LEU A 1 817 ? 19.299 9.035 -31.995 1.00 94.44 817 LEU A C 1
ATOM 6111 O O . LEU A 1 817 ? 18.735 8.307 -31.188 1.00 94.44 817 LEU A O 1
ATOM 6115 N N . ASP A 1 818 ? 19.929 10.160 -31.643 1.00 91.62 818 ASP A N 1
ATOM 6116 C CA . ASP A 1 818 ? 19.984 10.638 -30.253 1.00 91.62 818 ASP A CA 1
ATOM 6117 C C . ASP A 1 818 ? 18.564 10.859 -29.686 1.00 91.62 818 ASP A C 1
ATOM 6119 O O . ASP A 1 818 ? 18.253 10.392 -28.591 1.00 91.62 818 ASP A O 1
ATOM 6123 N N . TYR A 1 819 ? 17.676 11.488 -30.468 1.00 93.44 819 TYR A N 1
ATOM 6124 C CA . TYR A 1 819 ? 16.268 11.687 -30.099 1.00 93.44 819 TYR A CA 1
ATOM 6125 C C . TYR A 1 819 ? 15.479 10.369 -30.012 1.00 93.44 819 TYR A C 1
ATOM 6127 O O . TYR A 1 819 ? 14.777 10.143 -29.029 1.00 93.44 819 TYR A O 1
ATOM 6135 N N . ASP A 1 820 ? 15.615 9.475 -31.001 1.00 95.69 820 ASP A N 1
ATOM 6136 C CA . ASP A 1 820 ? 14.942 8.169 -30.979 1.00 95.69 820 ASP A CA 1
ATOM 6137 C C . ASP A 1 820 ? 15.400 7.311 -29.778 1.00 95.69 820 ASP A C 1
ATOM 6139 O O . ASP A 1 820 ? 14.616 6.522 -29.253 1.00 95.69 820 ASP A O 1
ATOM 6143 N N . LEU A 1 821 ? 16.668 7.426 -29.358 1.00 93.75 821 LEU A N 1
ATOM 6144 C CA . LEU A 1 821 ? 17.211 6.729 -28.187 1.00 93.75 821 LEU A CA 1
ATOM 6145 C C . LEU A 1 821 ? 16.662 7.301 -26.877 1.00 93.75 821 LEU A C 1
ATOM 6147 O O . LEU A 1 821 ? 16.291 6.525 -25.997 1.00 93.75 821 LEU A O 1
ATOM 6151 N N . GLU A 1 822 ? 16.579 8.627 -26.752 1.00 94.19 822 GLU A N 1
ATOM 6152 C CA . GLU A 1 822 ? 15.988 9.287 -25.584 1.00 94.19 822 GLU A CA 1
ATOM 6153 C C . GLU A 1 822 ? 14.495 8.950 -25.430 1.00 94.19 822 GLU A C 1
ATOM 6155 O O . GLU A 1 822 ? 14.065 8.565 -24.340 1.00 94.19 822 GLU A O 1
ATOM 6160 N N . ASP A 1 823 ? 13.716 9.034 -26.510 1.00 95.12 823 ASP A N 1
ATOM 6161 C CA . ASP A 1 823 ? 12.281 8.724 -26.502 1.00 95.12 823 ASP A CA 1
ATOM 6162 C C . ASP A 1 823 ? 12.021 7.239 -26.188 1.00 95.12 823 ASP A C 1
ATOM 6164 O O . ASP A 1 823 ? 11.252 6.911 -25.280 1.00 95.12 823 ASP A O 1
ATOM 6168 N N . ASN A 1 824 ? 12.749 6.327 -26.847 1.00 95.88 824 ASN A N 1
ATOM 6169 C CA . ASN A 1 824 ? 12.649 4.888 -26.590 1.00 95.88 824 ASN A CA 1
ATOM 6170 C C . ASN A 1 824 ? 13.065 4.520 -25.154 1.00 95.88 824 ASN A C 1
ATOM 6172 O O . ASN A 1 824 ? 12.408 3.692 -24.522 1.00 95.88 824 ASN A O 1
ATOM 6176 N N . LEU A 1 825 ? 14.114 5.148 -24.607 1.00 95.50 825 LEU A N 1
ATOM 6177 C CA . LEU A 1 825 ? 14.528 4.929 -23.219 1.00 95.50 825 LEU A CA 1
ATOM 6178 C C . LEU A 1 825 ? 13.459 5.416 -22.234 1.00 95.50 825 LEU A C 1
ATOM 6180 O O . LEU A 1 825 ? 13.102 4.672 -21.322 1.00 95.50 825 LEU A O 1
ATOM 6184 N N . ARG A 1 826 ? 12.918 6.628 -22.417 1.00 95.75 826 ARG A N 1
ATOM 6185 C CA . ARG A 1 826 ? 11.837 7.164 -21.566 1.00 95.75 826 ARG A CA 1
ATOM 6186 C C . ARG A 1 826 ? 10.597 6.271 -21.609 1.00 95.75 826 ARG A C 1
ATOM 6188 O O . ARG A 1 826 ? 10.037 5.962 -20.554 1.00 95.75 826 ARG A O 1
ATOM 6195 N N . TYR A 1 827 ? 10.208 5.819 -22.803 1.00 95.94 827 TYR A N 1
ATOM 6196 C CA . TYR A 1 827 ? 9.110 4.873 -22.996 1.00 95.94 827 TYR A CA 1
ATOM 6197 C C . TYR A 1 827 ? 9.361 3.557 -22.246 1.00 95.94 827 TYR A C 1
ATOM 6199 O O . TYR A 1 827 ? 8.509 3.120 -21.476 1.00 95.94 827 TYR A O 1
ATOM 6207 N N . ILE A 1 828 ? 10.545 2.955 -22.389 1.00 96.00 828 ILE A N 1
ATOM 6208 C CA . ILE A 1 828 ? 10.899 1.697 -21.713 1.00 96.00 828 ILE A CA 1
ATOM 6209 C C . ILE A 1 828 ? 10.957 1.865 -20.184 1.00 96.00 828 ILE A C 1
ATOM 6211 O O . ILE A 1 828 ? 10.409 1.030 -19.459 1.00 96.00 828 ILE A O 1
ATOM 6215 N N . LEU A 1 829 ? 11.551 2.948 -19.675 1.00 95.94 829 LEU A N 1
ATOM 6216 C CA . LEU A 1 829 ? 11.586 3.236 -18.238 1.00 95.94 829 LEU A CA 1
ATOM 6217 C C . LEU A 1 829 ? 10.167 3.383 -17.666 1.00 95.94 829 LEU A C 1
ATOM 6219 O O . LEU A 1 829 ? 9.839 2.724 -16.680 1.00 95.94 829 LEU A O 1
ATOM 6223 N N . THR A 1 830 ? 9.313 4.183 -18.306 1.00 95.38 830 THR A N 1
ATOM 6224 C CA . THR A 1 830 ? 7.951 4.465 -17.819 1.00 95.38 830 THR A CA 1
ATOM 6225 C C . THR A 1 830 ? 7.020 3.256 -17.947 1.00 95.38 830 THR A C 1
ATOM 6227 O O . THR A 1 830 ? 6.332 2.909 -16.991 1.00 95.38 830 THR A O 1
ATOM 6230 N N . GLU A 1 831 ? 7.014 2.590 -19.105 1.00 95.31 831 GLU A N 1
ATOM 6231 C CA . GLU A 1 831 ? 6.002 1.585 -19.474 1.00 95.31 831 GLU A CA 1
ATOM 6232 C C . GLU A 1 831 ? 6.405 0.138 -19.129 1.00 95.31 831 GLU A C 1
ATOM 6234 O O . GLU A 1 831 ? 5.554 -0.755 -19.097 1.00 95.31 831 GLU A O 1
ATOM 6239 N N . ARG A 1 832 ? 7.697 -0.136 -18.882 1.00 94.38 832 ARG A N 1
ATOM 6240 C CA . ARG A 1 832 ? 8.190 -1.494 -18.562 1.00 94.38 832 ARG A CA 1
ATOM 6241 C C . ARG A 1 832 ? 8.790 -1.628 -17.172 1.00 94.38 832 ARG A C 1
ATOM 6243 O O . ARG A 1 832 ? 8.532 -2.633 -16.523 1.00 94.38 832 ARG A O 1
ATOM 6250 N N . ILE A 1 833 ? 9.592 -0.659 -16.734 1.00 95.19 833 ILE A N 1
ATOM 6251 C CA . ILE A 1 833 ? 10.422 -0.802 -15.524 1.00 95.19 833 ILE A CA 1
ATOM 6252 C C . ILE A 1 833 ? 9.714 -0.197 -14.309 1.00 95.19 833 ILE A C 1
ATOM 6254 O O . ILE A 1 833 ? 9.538 -0.872 -13.300 1.00 95.19 833 ILE A O 1
ATOM 6258 N N . PHE A 1 834 ? 9.233 1.041 -14.424 1.00 96.81 834 PHE A N 1
ATOM 6259 C CA . PHE A 1 834 ? 8.523 1.740 -13.348 1.00 96.81 834 PHE A CA 1
ATOM 6260 C C . PHE A 1 834 ? 6.994 1.628 -13.439 1.00 96.81 834 PHE A C 1
ATOM 6262 O O . PHE A 1 834 ? 6.285 2.169 -12.592 1.00 96.81 834 PHE A O 1
ATOM 6269 N N . ALA A 1 835 ? 6.463 0.882 -14.412 1.00 95.88 835 ALA A N 1
ATOM 6270 C CA . ALA A 1 835 ? 5.023 0.684 -14.554 1.00 95.88 835 ALA A CA 1
ATOM 6271 C C . ALA A 1 835 ? 4.395 0.045 -13.302 1.00 95.88 835 ALA A C 1
ATOM 6273 O O . ALA A 1 835 ? 3.343 0.492 -12.857 1.00 95.88 835 ALA A O 1
ATOM 6274 N N . GLN A 1 836 ? 5.051 -0.943 -12.684 1.00 95.94 836 GLN A N 1
ATOM 6275 C CA . GLN A 1 836 ? 4.525 -1.625 -11.498 1.00 95.94 836 GLN A CA 1
ATOM 6276 C C . GLN A 1 836 ? 4.372 -0.700 -10.268 1.00 95.94 836 GLN A C 1
ATOM 6278 O O . GLN A 1 836 ? 3.251 -0.629 -9.761 1.00 95.94 836 GLN A O 1
ATOM 6283 N N . PRO A 1 837 ? 5.392 0.059 -9.799 1.00 97.31 837 PRO A N 1
ATOM 6284 C CA . PRO A 1 837 ? 5.206 1.012 -8.697 1.00 97.31 837 PRO A CA 1
ATOM 6285 C C . PRO A 1 837 ? 4.247 2.164 -9.047 1.00 97.31 837 PRO A C 1
ATOM 6287 O O . PRO A 1 837 ? 3.496 2.610 -8.179 1.00 97.31 837 PRO A O 1
ATOM 6290 N N . MET A 1 838 ? 4.201 2.613 -10.309 1.00 97.25 838 MET A N 1
ATOM 6291 C CA . MET A 1 838 ? 3.261 3.656 -10.756 1.00 97.25 838 MET A CA 1
ATOM 6292 C C . MET A 1 838 ? 1.804 3.170 -10.821 1.00 97.25 838 MET A C 1
ATOM 6294 O O . MET A 1 838 ? 0.879 3.942 -10.566 1.00 97.25 838 MET A O 1
ATOM 6298 N N . VAL A 1 839 ? 1.569 1.898 -11.149 1.00 96.69 839 VAL A N 1
ATOM 6299 C CA . VAL A 1 839 ? 0.237 1.276 -11.085 1.00 96.69 839 VAL A CA 1
ATOM 6300 C C . VAL A 1 839 ? -0.137 0.963 -9.636 1.00 96.69 839 VAL A C 1
ATOM 6302 O O . VAL A 1 839 ? -1.271 1.227 -9.242 1.00 96.69 839 VAL A O 1
ATOM 6305 N N . ALA A 1 840 ? 0.817 0.521 -8.807 1.00 97.19 840 ALA A N 1
ATOM 6306 C CA . ALA A 1 840 ? 0.611 0.334 -7.371 1.00 97.19 840 ALA A CA 1
ATOM 6307 C C . ALA A 1 840 ? 0.170 1.631 -6.680 1.00 97.19 840 ALA A C 1
ATOM 6309 O O . ALA A 1 840 ? -0.828 1.630 -5.961 1.00 97.19 840 ALA A O 1
ATOM 6310 N N . SER A 1 841 ? 0.867 2.747 -6.921 1.00 97.56 841 SER A N 1
ATOM 6311 C CA . SER A 1 841 ? 0.535 4.039 -6.312 1.00 97.56 841 SER A CA 1
ATOM 6312 C C . SER A 1 841 ? -0.829 4.566 -6.768 1.00 97.56 841 SER A C 1
ATOM 6314 O O . SER A 1 841 ? -1.633 4.987 -5.934 1.00 97.56 841 SER A O 1
ATOM 6316 N N . ARG A 1 842 ? -1.143 4.487 -8.069 1.00 97.38 842 ARG A N 1
ATOM 6317 C CA . ARG A 1 842 ? -2.459 4.874 -8.610 1.00 97.38 842 ARG A CA 1
ATOM 6318 C C . ARG A 1 842 ? -3.588 4.008 -8.057 1.00 97.38 842 ARG A C 1
ATOM 6320 O O . ARG A 1 842 ? -4.612 4.547 -7.644 1.00 97.38 842 ARG A O 1
ATOM 6327 N N . GLY A 1 843 ? -3.399 2.691 -8.012 1.00 96.62 843 GLY A N 1
ATOM 6328 C CA . GLY A 1 843 ? -4.394 1.759 -7.490 1.00 96.62 843 GLY A CA 1
ATOM 6329 C C . GLY A 1 843 ? -4.618 1.922 -5.983 1.00 96.62 843 GLY A C 1
ATOM 6330 O O . GLY A 1 843 ? -5.767 1.954 -5.546 1.00 96.62 843 GLY A O 1
ATOM 6331 N N . LEU A 1 844 ? -3.554 2.129 -5.197 1.00 96.81 844 LEU A N 1
ATOM 6332 C CA . LEU A 1 844 ? -3.659 2.466 -3.772 1.00 96.81 844 LEU A CA 1
ATOM 6333 C C . LEU A 1 844 ? -4.401 3.789 -3.544 1.00 96.81 844 LEU A C 1
ATOM 6335 O O . LEU A 1 844 ? -5.288 3.822 -2.694 1.00 96.81 844 LEU A O 1
ATOM 6339 N N . ARG A 1 845 ? -4.109 4.849 -4.317 1.00 97.44 845 ARG A N 1
ATOM 6340 C CA . ARG A 1 845 ? -4.869 6.115 -4.249 1.00 97.44 845 ARG A CA 1
ATOM 6341 C C . ARG A 1 845 ? -6.341 5.911 -4.574 1.00 97.44 845 ARG A C 1
ATOM 6343 O O . ARG A 1 845 ? -7.182 6.295 -3.781 1.00 97.44 845 ARG A O 1
ATOM 6350 N N . HIS A 1 846 ? -6.657 5.229 -5.672 1.00 96.88 846 HIS A N 1
ATOM 6351 C CA . HIS A 1 846 ? -8.044 4.959 -6.051 1.00 96.88 846 HIS A CA 1
ATOM 6352 C C . HIS A 1 846 ? -8.809 4.157 -4.977 1.00 96.88 846 HIS A C 1
ATOM 6354 O O . HIS A 1 846 ? -9.982 4.428 -4.718 1.00 96.88 846 HIS A O 1
ATOM 6360 N N . LEU A 1 847 ? -8.156 3.195 -4.312 1.00 95.81 847 LEU A N 1
ATOM 6361 C CA . LEU A 1 847 ? -8.740 2.478 -3.172 1.00 95.81 847 LEU A CA 1
ATOM 6362 C C . LEU A 1 847 ? -8.900 3.381 -1.939 1.00 95.81 847 LEU A C 1
ATOM 6364 O O . LEU A 1 847 ? -9.942 3.318 -1.287 1.00 95.81 847 LEU A O 1
ATOM 6368 N N . ALA A 1 848 ? -7.920 4.240 -1.650 1.00 96.31 848 ALA A N 1
ATOM 6369 C CA . ALA A 1 848 ? -7.971 5.223 -0.571 1.00 96.31 848 ALA A CA 1
ATOM 6370 C C . ALA A 1 848 ? -9.095 6.251 -0.783 1.00 96.31 848 ALA A C 1
ATOM 6372 O O . ALA A 1 848 ? -9.932 6.406 0.102 1.00 96.31 848 ALA A O 1
ATOM 6373 N N . ASP A 1 849 ? -9.203 6.854 -1.968 1.00 96.75 849 ASP A N 1
ATOM 6374 C CA . ASP A 1 849 ? -10.274 7.781 -2.353 1.00 96.75 849 ASP A CA 1
ATOM 6375 C C . ASP A 1 849 ? -11.653 7.112 -2.258 1.00 96.75 849 ASP A C 1
ATOM 6377 O O . ASP A 1 849 ? -12.586 7.661 -1.668 1.00 96.75 849 ASP A O 1
ATOM 6381 N N . LYS A 1 850 ? -11.788 5.880 -2.769 1.00 95.69 850 LYS A N 1
ATOM 6382 C CA . LYS A 1 850 ? -13.030 5.102 -2.651 1.00 95.69 850 LYS A CA 1
ATOM 6383 C C . LYS A 1 850 ? -13.388 4.814 -1.189 1.00 95.69 850 LYS A C 1
ATOM 6385 O O . LYS A 1 850 ? -14.563 4.889 -0.826 1.00 95.69 850 LYS A O 1
ATOM 6390 N N . ARG A 1 851 ? -12.402 4.477 -0.349 1.00 93.38 851 ARG A N 1
ATOM 6391 C CA . ARG A 1 851 ? -12.604 4.218 1.085 1.00 93.38 851 ARG A CA 1
ATOM 6392 C C . ARG A 1 851 ? -12.992 5.499 1.822 1.00 93.38 851 ARG A C 1
ATOM 6394 O O . ARG A 1 851 ? -13.940 5.471 2.596 1.00 93.38 851 ARG A O 1
ATOM 6401 N N . LYS A 1 852 ? -12.332 6.613 1.519 1.00 95.44 852 LYS A N 1
ATOM 6402 C CA . LYS A 1 852 ? -12.603 7.955 2.046 1.00 95.44 852 LYS A CA 1
ATOM 6403 C C . LYS A 1 852 ? -14.020 8.418 1.725 1.00 95.44 852 LYS A C 1
ATOM 6405 O O . LYS A 1 852 ? -14.750 8.757 2.641 1.00 95.44 852 LYS A O 1
ATOM 6410 N N . LEU A 1 853 ? -14.465 8.294 0.472 1.00 95.69 853 LEU A N 1
ATOM 6411 C CA . LEU A 1 853 ? -15.850 8.594 0.081 1.00 95.69 853 LEU A CA 1
ATOM 6412 C C . LEU A 1 853 ? -16.886 7.724 0.819 1.00 95.69 853 LEU A C 1
ATOM 6414 O O . LEU A 1 853 ? -17.988 8.193 1.107 1.00 95.69 853 LEU A O 1
ATOM 6418 N N . ALA A 1 854 ? -16.549 6.470 1.138 1.00 90.81 854 ALA A N 1
ATOM 6419 C CA . ALA A 1 854 ? -17.400 5.599 1.949 1.00 90.81 854 ALA A CA 1
ATOM 6420 C C . ALA A 1 854 ? -17.403 5.986 3.443 1.00 90.81 854 ALA A C 1
ATOM 6422 O O . ALA A 1 854 ? -18.442 5.890 4.089 1.00 90.81 854 ALA A O 1
ATOM 6423 N N . LEU A 1 855 ? -16.277 6.449 3.994 1.00 90.62 855 LEU A N 1
ATOM 6424 C CA . LEU A 1 855 ? -16.203 6.968 5.366 1.00 90.62 855 LEU A CA 1
ATOM 6425 C C . LEU A 1 855 ? -16.918 8.321 5.497 1.00 90.62 855 LEU A C 1
ATOM 6427 O O . LEU A 1 855 ? -17.686 8.509 6.435 1.00 90.62 855 LEU A O 1
ATOM 6431 N N . ASP A 1 856 ? -16.760 9.218 4.522 1.00 92.69 856 ASP A N 1
ATOM 6432 C CA . ASP A 1 856 ? -17.453 10.508 4.471 1.00 92.69 856 ASP A CA 1
ATOM 6433 C C . ASP A 1 856 ? -18.978 10.317 4.392 1.00 92.69 856 ASP A C 1
ATOM 6435 O O . ASP A 1 856 ? -19.735 11.074 5.002 1.00 92.69 856 ASP A O 1
ATOM 6439 N N . SER A 1 857 ? -19.452 9.297 3.662 1.00 89.94 857 SER A N 1
ATOM 6440 C CA . SER A 1 857 ? -20.879 8.960 3.632 1.00 89.94 857 SER A CA 1
ATOM 6441 C C . SER A 1 857 ? -21.349 8.338 4.951 1.00 89.94 857 SER A C 1
ATOM 6443 O O . SER A 1 857 ? -22.403 8.743 5.444 1.00 89.94 857 SER A O 1
ATOM 6445 N N . ALA A 1 858 ? -20.552 7.457 5.575 1.00 85.12 858 ALA A N 1
ATOM 6446 C CA . ALA A 1 858 ? -20.824 6.920 6.913 1.00 85.12 858 ALA A CA 1
ATOM 6447 C C . ALA A 1 858 ? -20.982 8.043 7.949 1.00 85.12 858 ALA A C 1
ATOM 6449 O O . ALA A 1 858 ? -21.982 8.094 8.671 1.00 85.12 858 ALA A O 1
ATOM 6450 N N . LEU A 1 859 ? -20.019 8.969 7.980 1.00 89.00 859 LEU A N 1
ATOM 6451 C CA . LEU A 1 859 ? -19.984 10.086 8.914 1.00 89.00 859 LEU A CA 1
ATOM 6452 C C . LEU A 1 859 ? -21.226 10.965 8.747 1.00 89.00 859 LEU A C 1
ATOM 6454 O O . LEU A 1 859 ? -21.965 11.135 9.715 1.00 89.00 859 LEU A O 1
ATOM 6458 N N . ARG A 1 860 ? -21.542 11.394 7.516 1.00 89.94 860 ARG A N 1
ATOM 6459 C CA . ARG A 1 860 ? -22.753 12.184 7.225 1.00 89.94 860 ARG A CA 1
ATOM 6460 C C . ARG A 1 860 ? -24.043 11.466 7.618 1.00 89.94 860 ARG A C 1
ATOM 6462 O O . ARG A 1 860 ? -24.944 12.113 8.139 1.00 89.94 860 ARG A O 1
ATOM 6469 N N . THR A 1 861 ? -24.148 10.149 7.405 1.00 85.56 861 THR A N 1
ATOM 6470 C CA . THR A 1 861 ? -25.328 9.400 7.881 1.00 85.56 861 THR A CA 1
ATOM 6471 C C . THR A 1 861 ? -25.413 9.374 9.407 1.00 85.56 861 THR A C 1
ATOM 6473 O O . THR A 1 861 ? -26.504 9.522 9.946 1.00 85.56 861 THR A O 1
ATOM 6476 N N . SER A 1 862 ? -24.279 9.271 10.110 1.00 84.31 862 SER A N 1
ATOM 6477 C CA . SER A 1 862 ? -24.253 9.318 11.577 1.00 84.31 862 SER A CA 1
ATOM 6478 C C . SER A 1 862 ? -24.560 10.710 12.145 1.00 84.31 862 SER A C 1
ATOM 6480 O O . SER A 1 862 ? -25.188 10.810 13.194 1.00 84.31 862 SER A O 1
ATOM 6482 N N . GLU A 1 863 ? -24.160 11.777 11.446 1.00 87.62 863 GLU A N 1
ATOM 6483 C CA . GLU A 1 863 ? -24.435 13.170 11.818 1.00 87.62 863 GLU A CA 1
ATOM 6484 C C . GLU A 1 863 ? -25.900 13.542 11.573 1.00 87.62 863 GLU A C 1
ATOM 6486 O O . GLU A 1 863 ? -26.533 14.110 12.459 1.00 87.62 863 GLU A O 1
ATOM 6491 N N . ALA A 1 864 ? -26.467 13.164 10.422 1.00 86.88 864 ALA A N 1
ATOM 6492 C CA . ALA A 1 864 ? -27.883 13.383 10.123 1.00 86.88 864 ALA A CA 1
ATOM 6493 C C . ALA A 1 864 ? -28.792 12.671 11.139 1.00 86.88 864 ALA A C 1
ATOM 6495 O O . ALA A 1 864 ? -29.711 13.275 11.679 1.00 86.88 864 ALA A O 1
ATOM 6496 N N . LEU A 1 865 ? -28.481 11.416 11.479 1.00 80.56 865 LEU A N 1
ATOM 6497 C CA . LEU A 1 865 ? -29.268 10.640 12.443 1.00 80.56 865 LEU A CA 1
ATOM 6498 C C . LEU A 1 865 ? -29.014 11.076 13.902 1.00 80.56 865 LEU A C 1
ATOM 6500 O O . LEU A 1 865 ? -29.881 10.902 14.758 1.00 80.56 865 LEU A O 1
ATOM 6504 N N . GLU A 1 866 ? -27.871 11.710 14.199 1.00 83.62 866 GLU A N 1
ATOM 6505 C CA . GLU A 1 866 ? -27.693 12.473 15.441 1.00 83.62 866 GLU A CA 1
ATOM 6506 C C . GLU A 1 866 ? -28.578 13.729 15.462 1.00 83.62 866 GLU A C 1
ATOM 6508 O O . GLU A 1 866 ? -29.208 13.993 16.488 1.00 83.62 866 GLU A O 1
ATOM 6513 N N . GLN A 1 867 ? -28.659 14.479 14.361 1.00 87.31 867 GLN A N 1
ATOM 6514 C CA . GLN A 1 867 ? -29.514 15.661 14.270 1.00 87.31 867 GLN A CA 1
ATOM 6515 C C . GLN A 1 867 ? -30.995 15.287 14.441 1.00 87.31 867 GLN A C 1
ATOM 6517 O O . GLN A 1 867 ? -31.655 15.871 15.300 1.00 87.31 867 GLN A O 1
ATOM 6522 N N . ASP A 1 868 ? -31.485 14.253 13.752 1.00 84.56 868 ASP A N 1
ATOM 6523 C CA . ASP A 1 868 ? -32.855 13.737 13.908 1.00 84.56 868 ASP A CA 1
ATOM 6524 C C . ASP A 1 868 ? -33.158 13.341 15.371 1.00 84.56 868 ASP A C 1
ATOM 6526 O O . ASP A 1 868 ? -34.235 13.626 15.904 1.00 84.56 868 ASP A O 1
ATOM 6530 N N . ALA A 1 869 ? -32.192 12.726 16.068 1.00 78.00 869 ALA A N 1
ATOM 6531 C CA . ALA A 1 869 ? -32.329 12.351 17.478 1.00 78.00 869 ALA A CA 1
ATOM 6532 C C . ALA A 1 869 ? -32.287 13.554 18.447 1.00 78.00 869 ALA A C 1
ATOM 6534 O O . ALA A 1 869 ? -32.887 13.497 19.526 1.00 78.00 869 ALA A O 1
ATOM 6535 N N . GLN A 1 870 ? -31.594 14.640 18.085 1.00 83.38 870 GLN A N 1
ATOM 6536 C CA . GLN A 1 870 ? -31.620 15.907 18.826 1.00 83.38 870 GLN A CA 1
ATOM 6537 C C . GLN A 1 870 ? -32.926 16.679 18.584 1.00 83.38 870 GLN A C 1
ATOM 6539 O O . GLN A 1 870 ? -33.495 17.217 19.535 1.00 83.38 870 GLN A O 1
ATOM 6544 N N . GLU A 1 871 ? -33.428 16.708 17.347 1.00 85.69 871 GLU A N 1
ATOM 6545 C CA . GLU A 1 871 ? -34.700 17.351 16.984 1.00 85.69 871 GLU A CA 1
ATOM 6546 C C . GLU A 1 871 ? -35.907 16.623 17.595 1.00 85.69 871 GLU A C 1
ATOM 6548 O O . GLU A 1 871 ? -36.844 17.273 18.055 1.00 85.69 871 GLU A O 1
ATOM 6553 N N . SER A 1 872 ? -35.828 15.295 17.738 1.00 81.00 872 SER A N 1
ATOM 6554 C CA . SER A 1 872 ? -36.810 14.477 18.475 1.00 81.00 872 SER A CA 1
ATOM 6555 C C . SER A 1 872 ? -36.806 14.710 19.999 1.00 81.00 872 SER A C 1
ATOM 6557 O O . SER A 1 872 ? -37.617 14.127 20.715 1.00 81.00 872 SER A O 1
ATOM 6559 N N . GLY A 1 873 ? -35.893 15.536 20.527 1.00 77.50 873 GLY A N 1
ATOM 6560 C CA . GLY A 1 873 ? -35.872 15.949 21.936 1.00 77.50 873 GLY A CA 1
ATOM 6561 C C . GLY A 1 873 ? -35.320 14.924 22.936 1.00 77.50 873 GLY A C 1
ATOM 6562 O O . GLY A 1 873 ? -35.434 15.147 24.141 1.00 77.50 873 GLY A O 1
ATOM 6563 N N . LEU A 1 874 ? -34.715 13.818 22.481 1.00 61.50 874 LEU A N 1
ATOM 6564 C CA . LEU A 1 874 ? -34.234 12.755 23.379 1.00 61.50 874 LEU A CA 1
ATOM 6565 C C . LEU A 1 874 ? -32.950 13.095 24.095 1.00 61.50 874 LEU A C 1
ATOM 6567 O O . LEU A 1 874 ? -32.787 12.796 25.278 1.00 61.50 874 LEU A O 1
ATOM 6571 N N . TYR A 1 875 ? -32.011 13.664 23.351 1.00 63.38 875 TYR A N 1
ATOM 6572 C CA . TYR A 1 875 ? -30.802 14.165 23.955 1.00 63.38 875 TYR A CA 1
ATOM 6573 C C . TYR A 1 875 ? -31.135 15.534 24.532 1.00 63.38 875 TYR A C 1
ATOM 6575 O O . TYR A 1 875 ? -31.469 16.433 23.754 1.00 63.38 875 TYR A O 1
ATOM 6583 N N . PRO A 1 876 ? -31.071 15.721 25.868 1.00 60.22 876 PRO A N 1
ATOM 6584 C CA . PRO A 1 876 ? -31.192 17.049 26.439 1.00 60.22 876 PRO A CA 1
ATOM 6585 C C . PRO A 1 876 ? -30.098 17.889 25.794 1.00 60.22 876 PRO A C 1
ATOM 6587 O O . PRO A 1 876 ? -28.911 17.621 25.994 1.00 60.22 876 PRO A O 1
ATOM 6590 N N . ARG A 1 877 ? -30.521 18.839 24.950 1.00 64.38 877 ARG A N 1
ATOM 6591 C CA . ARG A 1 877 ? -29.639 19.675 24.132 1.00 64.38 877 ARG A CA 1
ATOM 6592 C C . ARG A 1 877 ? -28.527 20.176 25.053 1.00 64.38 877 ARG A C 1
ATOM 6594 O O . ARG A 1 877 ? -28.886 20.807 26.053 1.00 64.38 877 ARG A O 1
ATOM 6601 N N . PRO A 1 878 ? -27.243 19.836 24.803 1.00 61.34 878 PRO A N 1
ATOM 6602 C CA . PRO A 1 878 ? -26.174 20.063 25.769 1.00 61.34 878 PRO A CA 1
ATOM 6603 C C . PRO A 1 878 ? -26.236 21.526 26.168 1.00 61.34 878 PRO A C 1
ATOM 6605 O O . PRO A 1 878 ? -26.158 22.403 25.305 1.00 61.34 878 PRO A O 1
ATOM 6608 N N . SER A 1 879 ? -26.544 21.775 27.443 1.00 52.12 879 SER A N 1
ATOM 6609 C CA . SER A 1 879 ? -26.981 23.100 27.856 1.00 52.12 879 SER A CA 1
ATOM 6610 C C . SER A 1 879 ? -25.856 24.072 27.539 1.00 52.12 879 SER A C 1
ATOM 6612 O O . SER A 1 879 ? -24.718 23.876 27.962 1.00 52.12 879 SER A O 1
ATOM 6614 N N . SER A 1 880 ? -26.163 25.108 26.753 1.00 50.50 880 SER A N 1
ATOM 6615 C CA . SER A 1 880 ? -25.191 26.089 26.253 1.00 50.50 880 SER A CA 1
ATOM 6616 C C . SER A 1 880 ? -24.763 27.064 27.361 1.00 50.50 880 SER A C 1
ATOM 6618 O O . SER A 1 880 ? -24.738 28.282 27.184 1.00 50.50 880 SER A O 1
ATOM 6620 N N . ALA A 1 881 ? -24.478 26.519 28.544 1.00 50.81 881 ALA A N 1
ATOM 6621 C CA . ALA A 1 881 ? -24.156 27.208 29.783 1.00 50.81 881 ALA A CA 1
ATOM 6622 C C . ALA A 1 881 ? -22.804 27.940 29.725 1.00 50.81 881 ALA A C 1
ATOM 6624 O O . ALA A 1 881 ? -22.503 28.728 30.614 1.00 50.81 881 ALA A O 1
ATOM 6625 N N . THR A 1 882 ? -22.013 27.712 28.675 1.00 52.97 882 THR A N 1
ATOM 6626 C CA . THR A 1 882 ? -20.766 28.429 28.387 1.00 52.97 882 THR A CA 1
ATOM 6627 C C . THR A 1 882 ? -20.953 29.686 27.532 1.00 52.97 882 THR A C 1
ATOM 6629 O O . THR A 1 882 ? -20.009 30.456 27.419 1.00 52.97 882 THR A O 1
ATOM 6632 N N . ASP A 1 883 ? -22.135 29.928 26.949 1.00 43.03 883 ASP A N 1
ATOM 6633 C CA . ASP A 1 883 ? -22.327 30.939 25.887 1.00 43.03 883 ASP A CA 1
ATOM 6634 C C . ASP A 1 883 ? -23.108 32.193 26.346 1.00 43.03 883 ASP A C 1
ATOM 6636 O O . ASP A 1 883 ? -23.772 32.869 25.561 1.00 43.03 883 ASP A O 1
ATOM 6640 N N . LYS A 1 884 ? -23.090 32.490 27.657 1.00 45.25 884 LYS A N 1
ATOM 6641 C CA . LYS A 1 884 ? -23.760 33.669 28.255 1.00 45.25 884 LYS A CA 1
ATOM 6642 C C . LYS A 1 884 ? -22.941 34.443 29.301 1.00 45.25 884 LYS A C 1
ATOM 6644 O O . LYS A 1 884 ? -23.510 35.259 30.024 1.00 45.25 884 LYS A O 1
ATOM 6649 N N . SER A 1 885 ? -21.626 34.232 29.378 1.00 44.94 885 SER A N 1
ATOM 6650 C CA . SER A 1 885 ? -20.750 35.052 30.231 1.00 44.94 885 SER A CA 1
ATOM 6651 C C . SER A 1 885 ? -19.300 35.114 29.732 1.00 44.94 885 SER A C 1
ATOM 6653 O O . SER A 1 885 ? -18.406 34.520 30.339 1.00 44.94 885 SER A O 1
ATOM 6655 N N . ILE A 1 886 ? -19.087 35.866 28.649 1.00 41.94 886 ILE A N 1
ATOM 6656 C CA . ILE A 1 886 ? -17.836 36.576 28.333 1.00 41.94 886 ILE A CA 1
ATOM 6657 C C . ILE A 1 886 ? -18.230 38.010 27.968 1.00 41.94 886 ILE A C 1
ATOM 6659 O O . ILE A 1 886 ? -19.207 38.146 27.198 1.00 41.94 886 ILE A O 1
#

Radius of gyration: 51.25 Å; Cα contacts (8 Å, |Δi|>4): 725; chains: 1; bounding box: 107×86×180 Å

pLDDT: mean 72.85, std 23.26, range [23.95, 97.56]

Organism: Tilletiaria anomala (strain ATCC 24038 / CBS 436.72 / UBC 951) (NCBI:txid1037660)

Secondary structure (DSSP, 8-state):
-----------PPPPPP-------------PPPPPP----------------------------------S---S-----PPP---------------GGGHHHHHHHHHHHHTTS-HHHHHHHHHHHHHHHHHHHHHHHHHHS-PPPPPEEEEEEE-TTTTHHHHHHHHH--HHHHHHHHTT----------------S----------PPPPPTTS---GGGS--------HHHHHHTEEEEEEES----HHHHHHHHT-SEEEEEEEHHHHHHHHHHHHHHT-TTSPPP--TT-HHHHHHHHHHHHHHHHHHHHTTSTTEEEEEE--S------S-HHHHHHHHHHHHHHHHHHHH-HHHHHHHHHHHHHHHHHHTTS-----SPPPSEEEE-HHHHHHHHHHHHHHHHHTTS--SS-SS-HHHHHHHHHHHHTHHHHHHHHHS-S------TTT-TTS-S-S---HHHHHHHHHHHHHHHHHHHHHHHHHHHHHHHHHHHHHHHHHHHHHHHHHHHHHHHHHHHHHH-TTSTTS--TTSSSSS---------------------GGGSTTSHHHHHHHHHHHHHHIIIIIS-TTTTTTSTTHHHHHHHHHHHHHTTHHHHHHHHHHHHHHHHHHHHHHHHHHHHHHHHHHHHHHHHH-TTTTT--------------TT--HHHHHHHHHSSHHHHHHHS-THHHHHHHHHHHHHHHSTTSHHHHHHHHHHHHHHHHHHHHHHHHHHHHIIIIITTTSTTTS-HHHHTT---HHHHHHHHHHHHHHHHHHHHHHHHHHHHHHHHHHHHHHHHHHHHHHHHHHHHIIIIISHHHHHHHHHHHHHHHHHHHHHHHHHHHHHHHHHHHHHTT-S-----TTSS--

Mean predicted aligned error: 16.04 Å

InterPro domains:
  IPR056196 Mmc1, C-terminal domain [PF23868] (588-808)

Sequence (886 aa):
MPSATPFHSSLPAKPVFSTLSPAASSLASSQIKPPESASAIFGVPKMPSKETVASISSLPPNFRARNLLQQTARIFSVTSAPSPSLHFFSTTGESGPDPTISSSSANCALATAKLFSPGESAHWVSRLEKAEQRLREMDDTQAAARPAKRRRIAIVGASTAGTADLFTALLDEPIEQLQLGGQREPDSTDTPQRMAMNYGEKVTLFTSEGSPMLPPDTEADDSKMESITLPTLSWLRNANVEILRVLDPSPSQDLLDTLYATDAIFFFADTYGLAMTSQLRRESINPGRAPFDARKTSSSAAASSTTTTTLSLISYFASKPGTRLIINNLGSNSNSGGGAQSAATSSTASISAVLEGAIGSAAFQRLTQQCADTSSRTRRESIDALNSVPPFFAISTPMALRANSALRQALAAGHASERERSGNPWDTFATLYNASGLGSIKELITHPLLSLSVSGIARSSFDSSVPSDNSAADAAQSALQAALFTAQHARDEVRSAIAEAYEEVRTAEGAATMLEREAQAQMAELAERILGESNAAAPVMWQEIEDGKGEGHKRGLHGGTNVGVRRRAGDRSSQPSGVLADSQGRIEHILSRRLQWWKMPVKVDDIRAELEGAVQGSFAKDAEVQLTFEAGRLLSSAAEQEHKTTQVLNSLVSRQHAVAVGPANDFTGTIGQGSGHARSSNFDSAILRNELSNHSLAKASHLLSVDSLSHPISRRRQQLLAPGGPIDLLALRGQTSVFKAYAWTCASTLVATYGVVLGPLLEGQLPAILQILTLQPSTGASLVALTTAFAAFRLQGSWGKAKKRFWRDWDSLTRLLDYDLEDNLRYILTERIFAQPMVASRGLRHLADKRKLALDSALRTSEALEQDAQESGLYPRPSSATDKSI

Nearest PDB structures (foldseek):
  6grj-assembly1_H  TM=2.126E-01  e=2.730E-01  Aeromonas hydrophila
  6grj-assembly1_C  TM=2.041E-01  e=2.057E-01  Aeromonas hydrophila
  6grj-assembly1_E  TM=2.013E-01  e=2.843E-01  Aeromonas hydrophila
  7p3r-assembly1_D  TM=2.067E-01  e=5.652E-01  Vibrio cholerae O1 biovar El Tor str. N16961
  7sqc-assembly1_1K  TM=2.100E-01  e=1.825E+00  Chlamydomonas reinhardtii